Protein AF-A0A950VTJ7-F1 (afdb_monomer)

Nearest PDB structures (foldseek):
  3weu-assembly1_A  TM=7.575E-01  e=1.725E-38  Marinomonas mediterranea MMB-1
  3wev-assembly1_A  TM=7.393E-01  e=1.641E-38  Marinomonas mediterranea MMB-1
  2ymw-assembly1_A-2  TM=7.512E-01  e=1.647E-37  Marinomonas mediterranea MMB-1

Structure (mmCIF, N/CA/C/O backbone):
data_AF-A0A950VTJ7-F1
#
_entry.id   AF-A0A950VTJ7-F1
#
loop_
_atom_site.group_PDB
_atom_site.id
_atom_site.type_symbol
_atom_site.label_atom_id
_atom_site.label_alt_id
_atom_site.label_comp_id
_atom_site.label_asym_id
_atom_site.label_entity_id
_atom_site.label_seq_id
_atom_site.pdbx_PDB_ins_code
_atom_site.Cartn_x
_atom_site.Cartn_y
_atom_site.Cartn_z
_atom_site.occupancy
_atom_site.B_iso_or_equiv
_atom_site.auth_seq_id
_atom_site.auth_comp_id
_atom_site.auth_asym_id
_atom_site.auth_atom_id
_atom_site.pdbx_PDB_model_num
ATOM 1 N N . MET A 1 1 ? -4.829 -31.710 8.267 1.00 75.38 1 MET A N 1
ATOM 2 C CA . MET A 1 1 ? -5.240 -31.200 6.944 1.00 75.38 1 MET A CA 1
ATOM 3 C C . MET A 1 1 ? -4.172 -31.594 5.933 1.00 75.38 1 MET A C 1
ATOM 5 O O . MET A 1 1 ? -3.019 -31.671 6.341 1.00 75.38 1 MET A O 1
ATOM 9 N N . PRO A 1 2 ? -4.510 -31.863 4.657 1.00 85.81 2 PRO A N 1
ATOM 10 C CA . PRO A 1 2 ? -3.494 -32.058 3.622 1.00 85.81 2 PRO A CA 1
ATOM 11 C C . PRO A 1 2 ? -2.583 -30.823 3.539 1.00 85.81 2 PRO A C 1
ATOM 13 O O . PRO A 1 2 ? -3.096 -29.710 3.711 1.00 85.81 2 PRO A O 1
ATOM 16 N N . PRO A 1 3 ? -1.275 -30.983 3.277 1.00 93.06 3 PRO A N 1
ATOM 17 C CA . PRO A 1 3 ? -0.367 -29.851 3.198 1.00 93.06 3 PRO A CA 1
ATOM 18 C C . PRO A 1 3 ? -0.740 -28.926 2.038 1.00 93.06 3 PRO A C 1
ATOM 20 O O . PRO A 1 3 ? -1.068 -29.367 0.935 1.00 93.06 3 PRO A O 1
ATOM 23 N N . ILE A 1 4 ? -0.654 -27.623 2.289 1.00 94.50 4 ILE A N 1
ATOM 24 C CA . ILE A 1 4 ? -0.839 -26.573 1.289 1.00 94.50 4 ILE A CA 1
ATOM 25 C C . ILE A 1 4 ? 0.518 -25.926 1.035 1.00 94.50 4 ILE A C 1
ATOM 27 O O . ILE A 1 4 ? 1.157 -25.419 1.956 1.00 94.50 4 ILE A O 1
ATOM 31 N N . TYR A 1 5 ? 0.938 -25.898 -0.227 1.00 96.19 5 TYR A N 1
ATOM 32 C CA . TYR A 1 5 ? 2.163 -25.225 -0.648 1.00 96.19 5 TYR A CA 1
ATOM 33 C C . TYR A 1 5 ? 1.843 -23.839 -1.205 1.00 96.19 5 TYR A C 1
ATOM 35 O O . TYR A 1 5 ? 0.873 -23.675 -1.948 1.00 96.19 5 TYR A O 1
ATOM 43 N N . ARG A 1 6 ? 2.645 -22.829 -0.858 1.00 96.69 6 ARG A N 1
ATOM 44 C CA . ARG A 1 6 ? 2.484 -21.450 -1.351 1.00 96.69 6 ARG A CA 1
ATOM 45 C C . ARG A 1 6 ? 3.829 -20.809 -1.645 1.00 96.69 6 ARG A C 1
ATOM 47 O O . ARG A 1 6 ? 4.775 -20.994 -0.893 1.00 96.69 6 ARG A O 1
ATOM 54 N N . ILE A 1 7 ? 3.898 -20.014 -2.706 1.00 98.19 7 ILE A N 1
ATOM 55 C CA . ILE A 1 7 ? 5.068 -19.183 -3.010 1.00 98.19 7 ILE A CA 1
ATOM 56 C C . ILE A 1 7 ? 4.951 -17.875 -2.218 1.00 98.19 7 ILE A C 1
ATOM 58 O O . ILE A 1 7 ? 3.882 -17.255 -2.228 1.00 98.19 7 ILE A O 1
ATOM 62 N N . HIS A 1 8 ? 6.029 -17.467 -1.547 1.00 97.88 8 HIS A N 1
ATOM 63 C CA . HIS A 1 8 ? 6.147 -16.181 -0.860 1.00 97.88 8 HIS A CA 1
ATOM 64 C C . HIS A 1 8 ? 7.413 -15.415 -1.296 1.00 97.88 8 HIS A C 1
ATOM 66 O O . HIS A 1 8 ? 8.434 -16.059 -1.542 1.00 97.88 8 HIS A O 1
ATOM 72 N N . PRO A 1 9 ? 7.372 -14.069 -1.368 1.00 97.88 9 PRO A N 1
ATOM 73 C CA . PRO A 1 9 ? 6.178 -13.245 -1.186 1.00 97.88 9 PRO A CA 1
ATOM 74 C C . PRO A 1 9 ? 5.148 -13.511 -2.297 1.00 97.88 9 PRO A C 1
ATOM 76 O O . PRO A 1 9 ? 5.493 -14.027 -3.358 1.00 97.88 9 PRO A O 1
ATOM 79 N N . GLY A 1 10 ? 3.874 -13.213 -2.052 1.00 97.38 10 GLY A N 1
ATOM 80 C CA . GLY A 1 10 ? 2.792 -13.340 -3.036 1.00 97.38 10 GLY A CA 1
ATOM 81 C C . GLY A 1 10 ? 2.883 -12.338 -4.183 1.00 97.38 10 GLY A C 1
ATOM 82 O O . GLY A 1 10 ? 2.336 -12.584 -5.255 1.00 97.38 10 GLY A O 1
ATOM 83 N N . ILE A 1 11 ? 3.588 -11.230 -3.948 1.00 98.50 11 ILE A N 1
ATOM 84 C CA . ILE A 1 11 ? 4.020 -10.261 -4.951 1.00 98.50 11 ILE A CA 1
ATOM 85 C C . ILE A 1 11 ? 5.453 -9.856 -4.585 1.00 98.50 11 ILE A C 1
ATOM 87 O O . ILE A 1 11 ? 5.680 -9.254 -3.537 1.00 98.50 11 ILE A O 1
ATOM 91 N N . GLY A 1 12 ? 6.429 -10.222 -5.410 1.00 98.31 12 GLY A N 1
ATOM 92 C CA . GLY A 1 12 ? 7.826 -9.826 -5.240 1.00 98.31 12 GLY A CA 1
ATOM 93 C C . GLY A 1 12 ? 8.164 -8.551 -6.005 1.00 98.31 12 GLY A C 1
ATOM 94 O O . GLY A 1 12 ? 7.590 -8.272 -7.056 1.00 98.31 12 GLY A O 1
ATOM 95 N N . VAL A 1 13 ? 9.127 -7.790 -5.484 1.00 98.44 13 VAL A N 1
ATOM 96 C CA . VAL A 1 13 ? 9.522 -6.483 -6.029 1.00 98.44 13 VAL A CA 1
ATOM 97 C C . VAL A 1 13 ? 10.987 -6.518 -6.454 1.00 98.44 13 VAL A C 1
ATOM 99 O O . VAL A 1 13 ? 11.902 -6.449 -5.625 1.00 98.44 13 VAL A O 1
ATOM 102 N N . ALA A 1 14 ? 11.204 -6.635 -7.760 1.00 98.62 14 ALA A N 1
ATOM 103 C CA . ALA A 1 14 ? 12.501 -6.466 -8.394 1.00 98.62 14 ALA A CA 1
ATOM 104 C C . ALA A 1 14 ? 12.663 -5.002 -8.819 1.00 98.62 14 ALA A C 1
ATOM 106 O O . ALA A 1 14 ? 11.681 -4.325 -9.141 1.00 98.62 14 ALA A O 1
ATOM 107 N N . ARG A 1 15 ? 13.901 -4.501 -8.818 1.00 98.50 15 ARG A N 1
ATOM 108 C CA . ARG A 1 15 ? 14.184 -3.126 -9.245 1.00 98.50 15 ARG A CA 1
ATOM 109 C C . ARG A 1 15 ? 15.300 -3.048 -10.269 1.00 98.50 15 ARG A C 1
ATOM 111 O O . ARG A 1 15 ? 16.311 -3.744 -10.142 1.00 98.50 15 ARG A O 1
ATOM 118 N N . LEU A 1 16 ? 15.080 -2.200 -11.270 1.00 98.56 16 LEU A N 1
ATOM 119 C CA . LEU A 1 16 ? 15.989 -1.979 -12.392 1.00 98.56 16 LEU A CA 1
ATOM 120 C C . LEU A 1 16 ? 17.345 -1.439 -11.915 1.00 98.56 16 LEU A C 1
ATOM 122 O O . LEU A 1 16 ? 17.447 -0.799 -10.869 1.00 98.56 16 LEU A O 1
ATOM 126 N N . GLY A 1 17 ? 18.385 -1.676 -12.707 1.00 98.19 17 GLY A N 1
ATOM 127 C CA . GLY A 1 17 ? 19.750 -1.240 -12.420 1.00 98.19 17 GLY A CA 1
ATOM 128 C C . GLY A 1 17 ? 20.644 -1.418 -13.643 1.00 98.19 17 GLY A C 1
ATOM 129 O O . GLY A 1 17 ? 20.633 -2.474 -14.273 1.00 98.19 17 GLY A O 1
ATOM 130 N N . ASN A 1 18 ? 21.424 -0.396 -13.989 1.00 97.81 18 ASN A N 1
ATOM 131 C CA . ASN A 1 18 ? 22.254 -0.403 -15.195 1.00 97.81 18 ASN A CA 1
ATOM 132 C C . ASN A 1 18 ? 23.610 -1.113 -15.014 1.00 97.81 18 ASN A C 1
ATOM 134 O O . ASN A 1 18 ? 24.423 -1.117 -15.939 1.00 97.81 18 ASN A O 1
ATOM 138 N N . SER A 1 19 ? 23.877 -1.714 -13.850 1.00 97.19 19 SER A N 1
ATOM 139 C CA . SER A 1 19 ? 24.989 -2.652 -13.694 1.00 97.19 19 SER A CA 1
ATOM 140 C C . SER A 1 19 ? 24.682 -3.954 -14.455 1.00 97.19 19 SER A C 1
ATOM 142 O O . SER A 1 19 ? 23.583 -4.502 -14.302 1.00 97.19 19 SER A O 1
ATOM 144 N N . PRO A 1 20 ? 25.617 -4.467 -15.276 1.00 94.75 20 PRO A N 1
ATOM 145 C CA . PRO A 1 20 ? 25.378 -5.656 -16.091 1.00 94.75 20 PRO A CA 1
ATOM 146 C C . PRO A 1 20 ? 25.208 -6.906 -15.221 1.00 94.75 20 PRO A C 1
ATOM 148 O O . PRO A 1 20 ? 24.231 -7.639 -15.366 1.00 94.75 20 PRO A O 1
ATOM 151 N N . ASP A 1 21 ? 26.098 -7.094 -14.245 1.00 91.00 21 ASP A N 1
ATOM 152 C CA . ASP A 1 21 ? 26.233 -8.373 -13.539 1.00 91.00 21 ASP A CA 1
ATOM 153 C C . ASP A 1 21 ? 25.982 -8.278 -12.029 1.00 91.00 21 ASP A C 1
ATOM 155 O O . ASP A 1 21 ? 25.751 -9.300 -11.381 1.00 91.00 21 ASP A O 1
ATOM 159 N N . SER A 1 22 ? 26.022 -7.072 -11.451 1.00 95.81 22 SER A N 1
ATOM 160 C CA . SER A 1 22 ? 25.920 -6.884 -10.002 1.00 95.81 22 SER A CA 1
ATOM 161 C C . SER A 1 22 ? 24.486 -6.631 -9.545 1.00 95.81 22 SER A C 1
ATOM 163 O O . SER A 1 22 ? 23.751 -5.820 -10.118 1.00 95.81 22 SER A O 1
ATOM 165 N N . PHE A 1 23 ? 24.102 -7.307 -8.465 1.00 98.25 23 PHE A N 1
ATOM 166 C CA . PHE A 1 23 ? 22.780 -7.203 -7.862 1.00 98.25 23 PHE A CA 1
ATOM 167 C C . PHE A 1 23 ? 22.825 -7.477 -6.357 1.00 98.25 23 PHE A C 1
ATOM 169 O O . PHE A 1 23 ? 23.847 -7.918 -5.832 1.00 98.25 23 PHE A O 1
ATOM 176 N N . TYR A 1 24 ? 21.718 -7.196 -5.677 1.00 98.44 24 TYR A N 1
ATOM 177 C CA . TYR A 1 24 ? 21.461 -7.526 -4.274 1.00 98.44 24 TYR A CA 1
ATOM 178 C C . TYR A 1 24 ? 20.023 -8.045 -4.109 1.00 98.44 24 TYR A C 1
ATOM 180 O O . TYR A 1 24 ? 19.195 -7.894 -5.009 1.00 98.44 24 TYR A O 1
ATOM 188 N N . ILE A 1 25 ? 19.695 -8.651 -2.968 1.00 98.25 25 ILE A N 1
ATOM 189 C CA . ILE A 1 25 ? 18.350 -9.183 -2.689 1.00 98.25 25 ILE A CA 1
ATOM 190 C C . ILE A 1 25 ? 17.485 -8.085 -2.065 1.00 98.25 25 ILE A C 1
ATOM 192 O O . ILE A 1 25 ? 17.911 -7.420 -1.123 1.00 98.25 25 ILE A O 1
ATOM 196 N N . GLY A 1 26 ? 16.266 -7.902 -2.573 1.00 96.50 26 GLY A N 1
ATOM 197 C CA . GLY A 1 26 ? 15.326 -6.902 -2.068 1.00 96.50 26 GLY A CA 1
ATOM 198 C C . GLY A 1 26 ? 14.934 -7.094 -0.596 1.00 96.50 26 GLY A C 1
ATOM 199 O O . GLY A 1 26 ? 15.065 -8.196 -0.056 1.00 96.50 26 GLY A O 1
ATOM 200 N N . PRO A 1 27 ? 14.456 -6.023 0.059 1.00 94.31 27 PRO A N 1
ATOM 201 C CA . PRO A 1 27 ? 14.015 -6.082 1.445 1.00 94.31 27 PRO A CA 1
ATOM 202 C C . PRO A 1 27 ? 12.800 -6.998 1.603 1.00 94.31 27 PRO A C 1
ATOM 204 O O . PRO A 1 27 ? 11.951 -7.111 0.717 1.00 94.31 27 PRO A O 1
ATOM 207 N N . GLN A 1 28 ? 12.725 -7.642 2.760 1.00 89.38 28 GLN A N 1
ATOM 208 C CA . GLN A 1 28 ? 11.626 -8.523 3.158 1.00 89.38 28 GLN A CA 1
ATOM 209 C C . GLN A 1 28 ? 10.858 -7.959 4.360 1.00 89.38 28 GLN A C 1
ATOM 211 O O . GLN A 1 28 ? 9.943 -8.608 4.863 1.00 89.38 28 GLN A O 1
ATOM 216 N N . GLN A 1 29 ? 11.230 -6.759 4.817 1.00 91.56 29 GLN A N 1
ATOM 217 C CA . GLN A 1 29 ? 10.633 -6.050 5.943 1.00 91.56 29 GLN A CA 1
ATOM 218 C C . GLN A 1 29 ? 10.466 -4.552 5.646 1.00 91.56 29 GLN A C 1
ATOM 220 O O . GLN A 1 29 ? 11.024 -4.011 4.688 1.00 91.56 29 GLN A O 1
ATOM 225 N N . ARG A 1 30 ? 9.693 -3.884 6.505 1.00 91.88 30 ARG A N 1
ATOM 226 C CA . ARG A 1 30 ? 9.428 -2.441 6.467 1.00 91.88 30 ARG A CA 1
ATOM 227 C C . ARG A 1 30 ? 10.715 -1.635 6.648 1.00 91.88 30 ARG A C 1
ATOM 229 O O . ARG A 1 30 ? 11.396 -1.819 7.653 1.00 91.88 30 ARG A O 1
ATOM 236 N N . ALA A 1 31 ? 10.993 -0.712 5.722 1.00 90.81 31 ALA A N 1
ATOM 237 C CA . ALA A 1 31 ? 12.110 0.241 5.799 1.00 90.81 31 ALA A CA 1
ATOM 238 C C . ALA A 1 31 ? 13.489 -0.421 5.989 1.00 90.81 31 ALA A C 1
ATOM 240 O O . ALA A 1 31 ? 14.399 0.143 6.599 1.00 90.81 31 ALA A O 1
ATOM 241 N N . GLU A 1 32 ? 13.629 -1.648 5.496 1.00 91.69 32 GLU A N 1
ATOM 242 C CA . GLU A 1 32 ? 14.825 -2.462 5.633 1.00 91.69 32 GLU A CA 1
ATOM 243 C C . GLU A 1 32 ? 15.793 -2.182 4.476 1.00 91.69 32 GLU A C 1
ATOM 245 O O . GLU A 1 32 ? 15.385 -2.045 3.321 1.00 91.69 32 GLU A O 1
ATOM 250 N N . LEU A 1 33 ? 17.098 -2.152 4.758 1.00 94.44 33 LEU A N 1
ATOM 251 C CA . LEU A 1 33 ? 18.089 -2.159 3.685 1.00 94.44 33 LEU A CA 1
ATOM 252 C C . LEU A 1 33 ? 18.088 -3.509 2.948 1.00 94.44 33 LEU A C 1
ATOM 254 O O . LEU A 1 33 ? 17.952 -4.563 3.587 1.00 94.44 33 LEU A O 1
ATOM 258 N N . PRO A 1 34 ? 18.323 -3.512 1.624 1.00 96.25 34 PRO A N 1
ATOM 259 C CA . PRO A 1 34 ? 18.469 -4.751 0.876 1.00 96.25 34 PRO A CA 1
ATOM 260 C C . PRO A 1 34 ? 19.597 -5.637 1.434 1.00 96.25 34 PRO A C 1
ATOM 262 O O . PRO A 1 34 ? 20.518 -5.176 2.118 1.00 96.25 34 PRO A O 1
ATOM 265 N N . THR A 1 35 ? 19.515 -6.931 1.148 1.00 96.62 35 THR A N 1
ATOM 266 C CA . THR A 1 35 ? 20.480 -7.943 1.588 1.00 96.62 35 THR A CA 1
ATOM 267 C C . THR A 1 35 ? 21.601 -8.103 0.567 1.00 96.62 35 THR A C 1
ATOM 269 O O . THR A 1 35 ? 21.346 -8.292 -0.623 1.00 96.62 35 THR A O 1
ATOM 272 N N . GLU A 1 36 ? 22.842 -8.078 1.042 1.00 97.50 36 GLU A N 1
ATOM 273 C CA . GLU A 1 36 ? 24.028 -8.333 0.229 1.00 97.50 36 GLU A CA 1
ATOM 274 C C . GLU A 1 36 ? 24.114 -9.828 -0.136 1.00 97.50 36 GLU A C 1
ATOM 276 O O . GLU A 1 36 ? 23.811 -10.700 0.687 1.00 97.50 36 GLU A O 1
ATOM 281 N N . CYS A 1 37 ? 24.505 -10.143 -1.373 1.00 97.31 37 CYS A N 1
ATOM 282 C CA . CYS A 1 37 ? 24.555 -11.520 -1.863 1.00 97.31 37 CYS A CA 1
ATOM 283 C C . CYS A 1 37 ? 25.725 -11.770 -2.820 1.00 97.31 37 CYS A C 1
ATOM 285 O O . CYS A 1 37 ? 26.272 -10.846 -3.419 1.00 97.31 37 CYS A O 1
ATOM 287 N N . ASP A 1 38 ? 26.098 -13.039 -2.979 1.00 96.12 38 ASP A N 1
ATOM 288 C CA . ASP A 1 38 ? 27.062 -13.452 -4.000 1.00 96.12 38 ASP A CA 1
ATOM 289 C C . ASP A 1 38 ? 26.442 -13.487 -5.417 1.00 96.12 38 ASP A C 1
ATOM 291 O O . ASP A 1 38 ? 25.250 -13.245 -5.617 1.00 96.12 38 ASP A O 1
ATOM 295 N N . ALA A 1 39 ? 27.251 -13.829 -6.426 1.00 94.62 39 ALA A N 1
ATOM 296 C CA . ALA A 1 39 ? 26.823 -13.894 -7.829 1.00 94.62 39 ALA A CA 1
ATOM 297 C C . ALA A 1 39 ? 25.746 -14.964 -8.126 1.00 94.62 39 ALA A C 1
ATOM 299 O O . ALA A 1 39 ? 25.129 -14.945 -9.199 1.00 94.62 39 ALA A O 1
ATOM 300 N N . LEU A 1 40 ? 25.530 -15.905 -7.201 1.00 93.25 40 LEU A N 1
ATOM 301 C CA . LEU A 1 40 ? 24.486 -16.930 -7.266 1.00 93.25 40 LEU A CA 1
ATOM 302 C C . LEU A 1 40 ? 23.250 -16.554 -6.433 1.00 93.25 40 LEU A C 1
ATOM 304 O O . LEU A 1 40 ? 22.297 -17.328 -6.391 1.00 93.25 40 LEU A O 1
ATOM 308 N N . GLY A 1 41 ? 23.242 -15.381 -5.794 1.00 95.50 41 GLY A N 1
ATOM 309 C CA . GLY A 1 41 ? 22.130 -14.919 -4.973 1.00 95.50 41 GLY A CA 1
ATOM 310 C C . GLY A 1 41 ? 22.096 -15.530 -3.573 1.00 95.50 41 GLY A C 1
ATOM 311 O O . GLY A 1 41 ? 21.047 -15.499 -2.932 1.00 95.50 41 GLY A O 1
ATOM 312 N N . ASN A 1 42 ? 23.209 -16.079 -3.074 1.00 96.56 42 ASN A N 1
ATOM 313 C CA . ASN A 1 42 ? 23.287 -16.526 -1.684 1.00 96.56 42 ASN A CA 1
ATOM 314 C C . ASN A 1 42 ? 23.555 -15.319 -0.770 1.00 96.56 42 ASN A C 1
ATOM 316 O O . ASN A 1 42 ? 24.494 -14.566 -1.048 1.00 96.56 42 ASN A O 1
ATOM 320 N N . PRO A 1 43 ? 22.785 -15.124 0.318 1.00 95.56 43 PRO A N 1
ATOM 321 C CA . PRO A 1 43 ? 23.052 -14.062 1.282 1.00 95.56 43 PRO A CA 1
ATOM 322 C C . PRO A 1 43 ? 24.465 -14.157 1.862 1.00 95.56 43 PRO A C 1
ATOM 324 O O . PRO A 1 43 ? 24.923 -15.242 2.226 1.00 95.56 43 PRO A O 1
ATOM 327 N N . ILE A 1 44 ? 25.142 -13.016 1.986 1.00 95.94 44 ILE A N 1
ATOM 328 C CA . ILE A 1 44 ? 26.434 -12.940 2.672 1.00 95.94 44 ILE A CA 1
ATOM 329 C C . ILE A 1 44 ? 26.176 -12.766 4.168 1.00 95.94 44 ILE A C 1
ATOM 331 O O . ILE A 1 44 ? 25.415 -11.892 4.577 1.00 95.94 44 ILE A O 1
ATOM 335 N N . TYR A 1 45 ? 26.824 -13.583 4.995 1.00 93.62 45 TYR A N 1
ATOM 336 C CA . TYR A 1 45 ? 26.720 -13.514 6.453 1.00 93.62 45 TYR A CA 1
ATOM 337 C C . TYR A 1 45 ? 27.948 -12.836 7.067 1.00 93.62 45 TYR A C 1
ATOM 339 O O . TYR A 1 45 ? 29.022 -12.774 6.462 1.00 93.62 45 TYR A O 1
ATOM 347 N N . SER A 1 46 ? 27.800 -12.301 8.276 1.00 90.12 46 SER A N 1
ATOM 348 C CA . SER A 1 46 ? 28.915 -11.865 9.119 1.00 90.12 46 SER A CA 1
ATOM 349 C C . SER A 1 46 ? 29.917 -13.011 9.350 1.00 90.12 46 SER A C 1
ATOM 351 O O . SER A 1 46 ? 29.554 -14.177 9.195 1.00 90.12 46 SER A O 1
ATOM 353 N N . PRO A 1 47 ? 31.179 -12.724 9.732 1.00 89.81 47 PRO A N 1
ATOM 354 C CA . PRO A 1 47 ? 32.196 -13.764 9.934 1.00 89.81 47 PRO A CA 1
ATOM 355 C C . PRO A 1 47 ? 31.818 -14.865 10.942 1.00 89.81 47 PRO A C 1
ATOM 357 O O . PRO A 1 47 ? 32.366 -15.961 10.877 1.00 89.81 47 PRO A O 1
ATOM 360 N N . ASP A 1 48 ? 30.891 -14.586 11.863 1.00 89.06 48 ASP A N 1
ATOM 361 C CA . ASP A 1 48 ? 30.334 -15.551 12.823 1.00 89.06 48 ASP A CA 1
ATOM 362 C C . ASP A 1 48 ? 29.193 -16.421 12.251 1.00 89.06 48 ASP A C 1
ATOM 364 O O . ASP A 1 48 ? 28.726 -17.338 12.921 1.00 89.06 48 ASP A O 1
ATOM 368 N N . GLY A 1 49 ? 28.743 -16.147 11.023 1.00 86.19 49 GLY A N 1
ATOM 369 C CA . GLY A 1 49 ? 27.654 -16.847 10.342 1.00 86.19 49 GLY A CA 1
ATOM 370 C C . GLY A 1 49 ? 26.248 -16.512 10.850 1.00 86.19 49 GLY A C 1
ATOM 371 O O . GLY A 1 49 ? 25.294 -17.152 10.416 1.00 86.19 49 GLY A O 1
ATOM 372 N N . MET A 1 50 ? 26.092 -15.542 11.759 1.00 84.69 50 MET A N 1
ATOM 373 C CA . MET A 1 50 ? 24.828 -15.324 12.479 1.00 84.69 50 MET A CA 1
ATOM 374 C C . MET A 1 50 ? 23.952 -14.225 11.873 1.00 84.69 50 MET A C 1
ATOM 376 O O . MET A 1 50 ? 22.727 -14.319 11.933 1.00 84.69 50 MET A O 1
ATOM 380 N N . THR A 1 51 ? 24.554 -13.187 11.289 1.00 86.56 51 THR A N 1
ATOM 381 C CA . THR A 1 51 ? 23.829 -12.000 10.816 1.00 86.56 51 THR A CA 1
ATOM 382 C C . THR A 1 51 ? 23.975 -11.849 9.311 1.00 86.56 51 THR A C 1
ATOM 384 O O . THR A 1 51 ? 25.083 -11.867 8.782 1.00 86.56 51 THR A O 1
ATOM 387 N N . VAL A 1 52 ? 22.859 -11.669 8.609 1.00 90.62 52 VAL A N 1
ATOM 388 C CA . VAL A 1 52 ? 22.870 -11.345 7.178 1.00 90.62 52 VAL A CA 1
ATOM 389 C C . VAL A 1 52 ? 23.415 -9.929 6.981 1.00 90.62 52 VAL A C 1
ATOM 391 O O . VAL A 1 52 ? 22.961 -8.985 7.631 1.00 90.62 52 VAL A O 1
ATOM 394 N N . GLN A 1 53 ? 24.380 -9.770 6.078 1.00 94.56 53 GLN A N 1
ATOM 395 C CA . GLN A 1 53 ? 24.948 -8.471 5.738 1.00 94.56 53 GLN A CA 1
ATOM 396 C C . GLN A 1 53 ? 23.977 -7.671 4.865 1.00 94.56 53 GLN A C 1
ATOM 398 O O . GLN A 1 53 ? 23.396 -8.179 3.903 1.00 94.56 53 GLN A O 1
ATOM 403 N N . ARG A 1 54 ? 23.809 -6.394 5.207 1.00 94.38 54 ARG A N 1
ATOM 404 C CA . ARG A 1 54 ? 23.038 -5.435 4.410 1.00 94.38 54 ARG A CA 1
ATOM 405 C C . ARG A 1 54 ? 23.921 -4.783 3.362 1.00 94.38 54 ARG A C 1
ATOM 407 O O . ARG A 1 54 ? 25.136 -4.706 3.538 1.00 94.38 54 ARG A O 1
ATOM 414 N N . VAL A 1 55 ? 23.292 -4.308 2.292 1.00 95.44 55 VAL A N 1
ATOM 415 C CA . VAL A 1 55 ? 23.982 -3.611 1.206 1.00 95.44 55 VAL A CA 1
ATOM 416 C C . VAL A 1 55 ? 24.754 -2.413 1.749 1.00 95.44 55 VAL A C 1
ATOM 418 O O . VAL A 1 55 ? 24.186 -1.529 2.386 1.00 95.44 55 VAL A O 1
ATOM 421 N N . ALA A 1 56 ? 26.056 -2.390 1.466 1.00 91.94 56 ALA A N 1
ATOM 422 C CA . ALA A 1 56 ? 26.939 -1.274 1.805 1.00 91.94 56 ALA A CA 1
ATOM 423 C C . ALA A 1 56 ? 27.086 -0.259 0.658 1.00 91.94 56 ALA A C 1
ATOM 425 O O . ALA A 1 56 ? 27.489 0.877 0.893 1.00 91.94 56 ALA A O 1
ATOM 426 N N . SER A 1 57 ? 26.793 -0.677 -0.577 1.00 95.62 57 SER A N 1
ATOM 427 C CA . SER A 1 57 ? 26.875 0.157 -1.776 1.00 95.62 57 SER A CA 1
ATOM 428 C C . SER A 1 57 ? 25.822 -0.278 -2.792 1.00 95.62 57 SER A C 1
ATOM 430 O O . SER A 1 57 ? 25.756 -1.450 -3.179 1.00 95.62 57 SER A O 1
ATOM 432 N N . PHE A 1 58 ? 24.989 0.669 -3.215 1.00 98.06 58 PHE A N 1
ATOM 433 C CA . PHE A 1 58 ? 23.942 0.455 -4.218 1.00 98.06 58 PHE A CA 1
ATOM 434 C C . PHE A 1 58 ? 24.470 0.509 -5.649 1.00 98.06 58 PHE A C 1
ATOM 436 O O . PHE A 1 58 ? 23.758 0.133 -6.584 1.00 98.06 58 PHE A O 1
ATOM 443 N N . LYS A 1 59 ? 25.701 0.988 -5.839 1.00 97.88 59 LYS A N 1
ATOM 444 C CA . LYS A 1 59 ? 26.341 1.116 -7.144 1.00 97.88 59 LYS A CA 1
ATOM 445 C C . LYS A 1 59 ? 27.564 0.214 -7.265 1.00 97.88 59 LYS A C 1
ATOM 447 O O . LYS A 1 59 ? 28.163 -0.187 -6.275 1.00 97.88 59 LYS A O 1
ATOM 452 N N . ASP A 1 60 ? 27.906 -0.158 -8.490 1.00 96.19 60 ASP A N 1
ATOM 453 C CA . ASP A 1 60 ? 29.162 -0.849 -8.771 1.00 96.19 60 ASP A CA 1
ATOM 454 C C . ASP A 1 60 ? 30.350 0.126 -8.824 1.00 96.19 60 ASP A C 1
ATOM 456 O O . ASP A 1 60 ? 30.208 1.336 -8.621 1.00 96.19 60 ASP A O 1
ATOM 460 N N . ALA A 1 61 ? 31.546 -0.408 -9.079 1.00 94.88 61 ALA A N 1
ATOM 461 C CA . ALA A 1 61 ? 32.785 0.366 -9.102 1.00 94.88 61 ALA A CA 1
ATOM 462 C C . ALA A 1 61 ? 32.797 1.463 -10.185 1.00 94.88 61 ALA A C 1
ATOM 464 O O . ALA A 1 61 ? 33.500 2.464 -10.041 1.00 94.88 61 ALA A O 1
ATOM 465 N N . GLU A 1 62 ? 31.998 1.308 -11.244 1.00 95.12 62 GLU A N 1
ATOM 466 C CA . GLU A 1 62 ? 31.818 2.285 -12.319 1.00 95.12 62 GLU A CA 1
ATOM 467 C C . GLU A 1 62 ? 30.719 3.316 -12.003 1.00 95.12 62 GLU A C 1
ATOM 469 O O . GLU A 1 62 ? 30.461 4.227 -12.793 1.00 95.12 62 GLU A O 1
ATOM 474 N N . GLY A 1 63 ? 30.069 3.200 -10.842 1.00 95.88 63 GLY A N 1
ATOM 475 C CA . GLY A 1 63 ? 28.990 4.081 -10.414 1.00 95.88 63 GLY A CA 1
ATOM 476 C C . GLY A 1 63 ? 27.653 3.790 -11.095 1.00 95.88 63 GLY A C 1
ATOM 477 O O . GLY A 1 63 ? 26.807 4.688 -11.129 1.00 95.88 63 GLY A O 1
ATOM 478 N N . ARG A 1 64 ? 27.455 2.583 -11.643 1.00 97.19 64 ARG A N 1
ATOM 479 C CA . ARG A 1 64 ? 26.170 2.103 -12.183 1.00 97.19 64 ARG A CA 1
ATOM 480 C C . ARG A 1 64 ? 25.344 1.481 -11.065 1.00 97.19 64 ARG A C 1
ATOM 482 O O . ARG A 1 64 ? 25.890 0.833 -10.182 1.00 97.19 64 ARG A O 1
ATOM 489 N N . ILE A 1 65 ? 24.030 1.651 -11.095 1.00 98.50 65 ILE A N 1
ATOM 490 C CA . ILE A 1 65 ? 23.115 1.097 -10.094 1.00 98.50 65 ILE A CA 1
ATOM 491 C C . ILE A 1 65 ? 23.046 -0.427 -10.234 1.00 98.50 65 ILE A C 1
ATOM 493 O O . ILE A 1 65 ? 22.757 -0.953 -11.310 1.00 98.50 65 ILE A O 1
ATOM 497 N N . ARG A 1 66 ? 23.294 -1.131 -9.129 1.00 98.50 66 ARG A N 1
ATOM 498 C CA . ARG A 1 66 ? 23.120 -2.582 -9.008 1.00 98.50 66 ARG A CA 1
ATOM 499 C C . ARG A 1 66 ? 21.630 -2.919 -9.035 1.00 98.50 66 ARG A C 1
ATOM 501 O O . ARG A 1 66 ? 20.814 -2.176 -8.495 1.00 98.50 66 ARG A O 1
ATOM 508 N N . ARG A 1 67 ? 21.264 -4.042 -9.650 1.00 98.31 67 ARG A N 1
ATOM 509 C CA . ARG A 1 67 ? 19.859 -4.485 -9.713 1.00 98.31 67 ARG A CA 1
ATOM 510 C C . ARG A 1 67 ? 19.379 -4.990 -8.348 1.00 98.31 67 ARG A C 1
ATOM 512 O O . ARG A 1 67 ? 20.154 -5.576 -7.595 1.00 98.31 67 ARG A O 1
ATOM 519 N N . GLN A 1 68 ? 18.093 -4.823 -8.046 1.00 98.62 68 GLN A N 1
ATOM 520 C CA . GLN A 1 68 ? 17.459 -5.474 -6.895 1.00 98.62 68 GLN A CA 1
ATOM 521 C C . GLN A 1 68 ? 16.708 -6.721 -7.362 1.00 98.62 68 GLN A C 1
ATOM 523 O O . GLN A 1 68 ? 15.782 -6.617 -8.167 1.00 98.62 68 GLN A O 1
ATOM 528 N N . ALA A 1 69 ? 17.056 -7.881 -6.815 1.00 98.62 69 ALA A N 1
ATOM 529 C CA . ALA A 1 69 ? 16.359 -9.130 -7.075 1.00 98.62 69 ALA A CA 1
ATOM 530 C C . ALA A 1 69 ? 15.156 -9.319 -6.137 1.00 98.62 69 ALA A C 1
ATOM 532 O O . ALA A 1 69 ? 15.283 -9.190 -4.917 1.00 98.62 69 ALA A O 1
ATOM 533 N N . ALA A 1 70 ? 14.006 -9.706 -6.690 1.00 98.56 70 ALA A N 1
ATOM 534 C CA . ALA A 1 70 ? 12.904 -10.266 -5.914 1.00 98.56 70 ALA A CA 1
ATOM 535 C C . ALA A 1 70 ? 13.218 -11.729 -5.579 1.00 98.56 70 ALA A C 1
ATOM 537 O O . ALA A 1 70 ? 13.401 -12.537 -6.490 1.00 98.56 70 ALA A O 1
ATOM 538 N N . ARG A 1 71 ? 13.275 -12.078 -4.288 1.00 98.25 71 ARG A N 1
ATOM 539 C CA . ARG A 1 71 ? 13.512 -13.455 -3.835 1.00 98.25 71 ARG A CA 1
ATOM 540 C C . ARG A 1 71 ? 12.202 -14.147 -3.475 1.00 98.25 71 ARG A C 1
ATOM 542 O O . ARG A 1 71 ? 11.451 -13.617 -2.661 1.00 98.25 71 ARG A O 1
ATOM 549 N N . PHE A 1 72 ? 11.995 -15.346 -4.012 1.00 98.50 72 PHE A N 1
ATOM 550 C CA . PHE A 1 72 ? 10.836 -16.193 -3.754 1.00 98.50 72 PHE A CA 1
ATOM 551 C C . PHE A 1 72 ? 11.237 -17.543 -3.168 1.00 98.50 72 PHE A C 1
ATOM 553 O O . PHE A 1 72 ? 12.233 -18.148 -3.564 1.00 98.50 72 PHE A O 1
ATOM 560 N N . GLU A 1 73 ? 10.410 -18.052 -2.266 1.00 97.06 73 GLU A N 1
ATOM 561 C CA . GLU A 1 73 ? 10.551 -19.380 -1.678 1.00 97.06 73 GLU A CA 1
ATOM 562 C C . GLU A 1 73 ? 9.185 -20.052 -1.508 1.00 97.06 73 GLU A C 1
ATOM 564 O O . GLU A 1 73 ? 8.147 -19.387 -1.454 1.00 97.06 73 GLU A O 1
ATOM 569 N N . VAL A 1 74 ? 9.174 -21.384 -1.445 1.00 97.69 74 VAL A N 1
ATOM 570 C CA . VAL A 1 74 ? 7.950 -22.154 -1.201 1.00 97.69 74 VAL A CA 1
ATOM 571 C C . VAL A 1 74 ? 7.802 -22.400 0.294 1.00 97.69 74 VAL A C 1
ATOM 573 O O . VAL A 1 74 ? 8.747 -22.817 0.956 1.00 97.69 74 VAL A O 1
ATOM 576 N N . TRP A 1 75 ? 6.605 -22.169 0.816 1.00 96.69 75 TRP A N 1
ATOM 577 C CA . TRP A 1 75 ? 6.203 -22.467 2.183 1.00 96.69 75 TRP A CA 1
ATOM 578 C C . TRP A 1 75 ? 5.201 -23.618 2.198 1.00 96.69 75 TRP A C 1
ATOM 580 O O . TRP A 1 75 ? 4.393 -23.749 1.276 1.00 96.69 75 TRP A O 1
ATOM 590 N N . VAL A 1 76 ? 5.240 -24.425 3.256 1.00 95.81 76 VAL A N 1
ATOM 591 C CA . VAL A 1 76 ? 4.265 -25.482 3.543 1.00 95.81 76 VAL A CA 1
ATOM 592 C C . VAL A 1 76 ? 3.426 -25.102 4.757 1.00 95.81 76 VAL A C 1
ATOM 594 O O . VAL A 1 76 ? 3.960 -24.601 5.747 1.00 95.81 76 VAL A O 1
ATOM 597 N N . TYR A 1 77 ? 2.120 -25.329 4.649 1.00 95.00 77 TYR A N 1
ATOM 598 C CA . TYR A 1 77 ? 1.122 -25.156 5.698 1.00 95.00 77 TYR A CA 1
ATOM 599 C C . TYR A 1 77 ? 0.445 -26.502 5.948 1.00 95.00 77 TYR A C 1
ATOM 601 O O . TYR A 1 77 ? -0.158 -27.063 5.035 1.00 95.00 77 TYR A O 1
ATOM 609 N N . ASP A 1 78 ? 0.539 -27.008 7.169 1.00 93.75 78 ASP A N 1
ATOM 610 C CA . ASP A 1 78 ? -0.004 -28.299 7.594 1.00 93.75 78 ASP A CA 1
ATOM 611 C C . ASP A 1 78 ? -0.370 -28.252 9.090 1.00 93.75 78 ASP A C 1
ATOM 613 O O . ASP A 1 78 ? -0.336 -27.187 9.712 1.00 93.75 78 ASP A O 1
ATOM 617 N N . ASP A 1 79 ? -0.760 -29.389 9.673 1.00 93.25 79 ASP A N 1
ATOM 618 C CA . ASP A 1 79 ? -1.150 -29.450 11.089 1.00 93.25 79 ASP A CA 1
ATOM 619 C C . ASP A 1 79 ? 0.036 -29.197 12.044 1.00 93.25 79 ASP A C 1
ATOM 621 O O . ASP A 1 79 ? -0.177 -28.747 13.171 1.00 93.25 79 ASP A O 1
ATOM 625 N N . GLU A 1 80 ? 1.278 -29.454 11.613 1.00 90.94 80 GLU A N 1
ATOM 626 C CA . GLU A 1 80 ? 2.491 -29.205 12.409 1.00 90.94 80 GLU A CA 1
ATOM 627 C C . GLU A 1 80 ? 2.940 -27.740 12.317 1.00 90.94 80 GLU A C 1
ATOM 629 O O . GLU A 1 80 ? 3.509 -27.186 13.259 1.00 90.94 80 GLU A O 1
ATOM 634 N N . SER A 1 81 ? 2.673 -27.105 11.177 1.00 91.56 81 SER A N 1
ATOM 635 C CA . SER A 1 81 ? 3.059 -25.738 10.834 1.00 91.56 81 SER A CA 1
ATOM 636 C C . SER A 1 81 ? 1.840 -24.933 10.360 1.00 91.56 81 SER A C 1
ATOM 638 O O . SER A 1 81 ? 1.809 -24.485 9.209 1.00 91.56 81 SER A O 1
ATOM 640 N N . PRO A 1 82 ? 0.836 -24.676 11.223 1.00 90.00 82 PRO A N 1
ATOM 641 C CA . PRO A 1 82 ? -0.384 -23.970 10.820 1.00 90.00 82 PRO A CA 1
ATOM 642 C C . PRO A 1 82 ? -0.122 -22.515 10.396 1.00 90.00 82 PRO A C 1
ATOM 644 O O . PRO A 1 82 ? -0.828 -21.976 9.547 1.00 90.00 82 PRO A O 1
ATOM 647 N N . GLY A 1 83 ? 0.922 -21.879 10.945 1.00 88.69 83 GLY A N 1
ATOM 648 C CA . GLY A 1 83 ? 1.407 -20.553 10.524 1.00 88.69 83 GLY A CA 1
ATOM 649 C C . GLY A 1 83 ? 2.284 -20.567 9.264 1.00 88.69 83 GLY A C 1
ATOM 650 O O . GLY A 1 83 ? 2.677 -19.508 8.768 1.00 88.69 83 GLY A O 1
ATOM 651 N N . GLY A 1 84 ? 2.563 -21.759 8.737 1.00 93.69 84 GLY A N 1
ATOM 652 C CA . GLY A 1 84 ? 3.470 -22.011 7.632 1.00 93.69 84 GLY A CA 1
ATOM 653 C C . GLY A 1 84 ? 4.940 -22.010 8.043 1.00 93.69 84 GLY A C 1
ATOM 654 O O . GLY A 1 84 ? 5.342 -21.352 9.003 1.00 93.69 84 GLY A O 1
ATOM 655 N N . ARG A 1 85 ? 5.764 -22.715 7.270 1.00 95.38 85 ARG A N 1
ATOM 656 C CA . ARG A 1 85 ? 7.232 -22.621 7.325 1.00 95.38 85 ARG A CA 1
ATOM 657 C C . ARG A 1 85 ? 7.842 -22.723 5.923 1.00 95.38 85 ARG A C 1
ATOM 659 O O . ARG A 1 85 ? 7.227 -23.360 5.064 1.00 95.38 85 ARG A O 1
ATOM 666 N N . PRO A 1 86 ? 9.055 -22.193 5.684 1.00 95.50 86 PRO A N 1
ATOM 667 C CA . PRO A 1 86 ? 9.780 -22.448 4.445 1.00 95.50 86 PRO A CA 1
ATOM 668 C C . PRO A 1 86 ? 10.015 -23.950 4.238 1.00 95.50 86 PRO A C 1
ATOM 670 O O . PRO A 1 86 ? 10.393 -24.673 5.170 1.00 95.50 86 PRO A O 1
ATOM 673 N N . LEU A 1 87 ? 9.793 -24.407 3.011 1.00 95.06 87 LEU A N 1
ATOM 674 C CA . LEU A 1 87 ? 10.054 -25.768 2.567 1.00 95.06 87 LEU A CA 1
ATOM 675 C C . LEU A 1 87 ? 11.549 -25.933 2.259 1.00 95.06 87 LEU A C 1
ATOM 677 O O . LEU A 1 87 ? 12.165 -25.050 1.659 1.00 95.06 87 LEU A O 1
ATOM 681 N N . LYS A 1 88 ? 12.142 -27.060 2.659 1.00 94.69 88 LYS A N 1
ATOM 682 C CA . LYS A 1 88 ? 13.573 -27.348 2.472 1.00 94.69 88 LYS A CA 1
ATOM 683 C C . LYS A 1 88 ? 13.779 -28.623 1.663 1.00 94.69 88 LYS A C 1
ATOM 685 O O . LYS A 1 88 ? 12.971 -29.549 1.722 1.00 94.69 88 LYS A O 1
ATOM 690 N N . ARG A 1 89 ? 14.889 -28.706 0.919 1.00 93.69 89 ARG A N 1
ATOM 691 C CA . ARG A 1 89 ? 15.280 -29.961 0.251 1.00 93.69 89 ARG A CA 1
ATOM 692 C C . ARG A 1 89 ? 15.409 -31.082 1.287 1.00 93.69 89 ARG A C 1
ATOM 694 O O . ARG A 1 89 ? 15.961 -30.872 2.364 1.00 93.69 89 ARG A O 1
ATOM 701 N N . GLY A 1 90 ? 14.907 -32.263 0.945 1.00 94.69 90 GLY A N 1
ATOM 702 C CA . GLY A 1 90 ? 14.807 -33.416 1.838 1.00 94.69 90 GLY A CA 1
ATOM 703 C C . GLY A 1 90 ? 13.507 -33.486 2.644 1.00 94.69 90 GLY A C 1
ATOM 704 O O . GLY A 1 90 ? 13.199 -34.563 3.158 1.00 94.69 90 GLY A O 1
ATOM 705 N N . ASP A 1 91 ? 12.721 -32.405 2.718 1.00 95.75 91 ASP A N 1
ATOM 706 C CA . ASP A 1 91 ? 11.418 -32.432 3.386 1.00 95.75 91 ASP A CA 1
ATOM 707 C C . ASP A 1 91 ? 10.486 -33.455 2.728 1.00 95.75 91 ASP A C 1
ATOM 709 O O . ASP A 1 91 ? 10.485 -33.650 1.508 1.00 95.75 91 ASP A O 1
ATOM 713 N N . ARG A 1 92 ? 9.656 -34.101 3.550 1.00 95.19 92 ARG A N 1
ATOM 714 C CA . ARG A 1 92 ? 8.579 -34.964 3.066 1.00 95.19 92 ARG A CA 1
ATOM 715 C C . ARG A 1 92 ? 7.460 -34.096 2.500 1.00 95.19 92 ARG A C 1
ATOM 717 O O . ARG A 1 92 ? 6.993 -33.181 3.173 1.00 95.19 92 ARG A O 1
ATOM 724 N N . ILE A 1 93 ? 7.044 -34.389 1.272 1.00 95.62 93 ILE A N 1
ATOM 725 C CA . ILE A 1 93 ? 5.940 -33.704 0.598 1.00 95.62 93 ILE A CA 1
ATOM 726 C C . ILE A 1 93 ? 4.930 -34.713 0.062 1.00 95.62 93 ILE A C 1
ATOM 728 O O . ILE A 1 93 ? 5.291 -35.839 -0.297 1.00 95.62 93 ILE A O 1
ATOM 732 N N . GLU A 1 94 ? 3.670 -34.299 -0.018 1.00 93.94 94 GLU A N 1
ATOM 733 C CA . GLU A 1 94 ? 2.581 -35.106 -0.560 1.00 93.94 94 GLU A CA 1
ATOM 734 C C . GLU A 1 94 ? 1.566 -34.245 -1.318 1.00 93.94 94 GLU A C 1
ATOM 736 O O . GLU A 1 94 ? 1.374 -33.068 -1.027 1.00 93.94 94 GLU A O 1
ATOM 741 N N . GLY A 1 95 ? 0.936 -34.825 -2.338 1.00 90.44 95 GLY A N 1
ATOM 742 C CA . GLY A 1 95 ? -0.009 -34.120 -3.200 1.00 90.44 95 GLY A CA 1
ATOM 743 C C . GLY A 1 95 ? -0.307 -34.886 -4.486 1.00 90.44 95 GLY A C 1
ATOM 744 O O . GLY A 1 95 ? 0.524 -35.641 -4.996 1.00 90.44 95 GLY A O 1
ATOM 745 N N . GLY A 1 96 ? -1.527 -34.733 -5.011 1.00 82.31 96 GLY A N 1
ATOM 746 C CA . GLY A 1 96 ? -1.945 -35.392 -6.257 1.00 82.31 96 GLY A CA 1
ATOM 747 C C . GLY A 1 96 ? -1.831 -36.923 -6.223 1.00 82.31 96 GLY A C 1
ATOM 748 O O . GLY A 1 96 ? -1.507 -37.533 -7.240 1.00 82.31 96 GLY A O 1
ATOM 749 N N . GLY A 1 97 ? -2.021 -37.535 -5.046 1.00 86.12 97 GLY A N 1
ATOM 750 C CA . GLY A 1 97 ? -1.888 -38.981 -4.830 1.00 86.12 97 GLY A CA 1
ATOM 751 C C . GLY A 1 97 ? -0.447 -39.502 -4.759 1.00 86.12 97 GLY A C 1
ATOM 752 O O . GLY A 1 97 ? -0.246 -40.713 -4.757 1.00 86.12 97 GLY A O 1
ATOM 753 N N . ASN A 1 98 ? 0.554 -38.620 -4.712 1.00 87.31 98 ASN A N 1
ATOM 754 C CA . ASN A 1 98 ? 1.959 -38.991 -4.574 1.00 87.31 98 ASN A CA 1
ATOM 755 C C . ASN A 1 98 ? 2.522 -38.492 -3.235 1.00 87.31 98 ASN A C 1
ATOM 757 O O . ASN A 1 98 ? 2.086 -37.460 -2.732 1.00 87.31 98 ASN A O 1
ATOM 761 N N . ALA A 1 99 ? 3.526 -39.191 -2.706 1.00 93.31 99 ALA A N 1
ATOM 762 C CA . ALA A 1 99 ? 4.301 -38.780 -1.536 1.00 93.31 99 ALA A CA 1
ATOM 763 C C . ALA A 1 99 ? 5.779 -39.161 -1.714 1.00 93.31 99 ALA A C 1
ATOM 765 O O . ALA A 1 99 ? 6.086 -40.179 -2.351 1.00 93.31 99 ALA A O 1
ATOM 766 N N . GLY A 1 100 ? 6.690 -38.353 -1.173 1.00 95.56 100 GLY A N 1
ATOM 767 C CA . GLY A 1 100 ? 8.131 -38.545 -1.338 1.00 95.56 100 GLY A CA 1
ATOM 768 C C . GLY A 1 100 ? 8.970 -37.473 -0.646 1.00 95.56 100 GLY A C 1
ATOM 769 O O . GLY A 1 100 ? 8.446 -36.631 0.079 1.00 95.56 100 GLY A O 1
ATOM 770 N N . ALA A 1 101 ? 10.283 -37.516 -0.859 1.00 97.06 101 ALA A N 1
ATOM 771 C CA . ALA A 1 101 ? 11.215 -36.496 -0.377 1.00 97.06 101 ALA A CA 1
ATOM 772 C C . ALA A 1 101 ? 11.474 -35.445 -1.468 1.00 97.06 101 ALA A C 1
ATOM 774 O O . ALA A 1 101 ? 11.785 -35.813 -2.604 1.00 97.06 101 ALA A O 1
ATOM 775 N N . LEU A 1 102 ? 11.368 -34.154 -1.138 1.00 96.44 102 LEU A N 1
ATOM 776 C CA . LEU A 1 102 ? 11.694 -33.049 -2.044 1.00 96.44 102 LEU A CA 1
ATOM 777 C C . LEU A 1 102 ? 13.174 -33.115 -2.442 1.00 96.44 102 LEU A C 1
ATOM 779 O O . LEU A 1 102 ? 14.050 -33.136 -1.578 1.00 96.44 102 LEU A O 1
ATOM 783 N N . VAL A 1 103 ? 13.460 -33.102 -3.741 1.00 95.38 103 VAL A N 1
ATOM 784 C CA . VAL A 1 103 ? 14.832 -33.120 -4.274 1.00 95.38 103 VAL A CA 1
ATOM 785 C C . VAL A 1 103 ? 15.197 -31.833 -5.007 1.00 95.38 103 VAL A C 1
ATOM 787 O O . VAL A 1 103 ? 16.360 -31.435 -4.976 1.00 95.38 103 VAL A O 1
ATOM 790 N N . ASP A 1 104 ? 14.220 -31.165 -5.623 1.00 94.81 104 ASP A N 1
ATOM 791 C CA . ASP A 1 104 ? 14.430 -29.906 -6.338 1.00 94.81 104 ASP A CA 1
ATOM 792 C C . ASP A 1 104 ? 13.128 -29.096 -6.450 1.00 94.81 104 ASP A C 1
ATOM 794 O O . ASP A 1 104 ? 12.030 -29.617 -6.229 1.00 94.81 104 ASP A O 1
ATOM 798 N N . ILE A 1 105 ? 13.251 -27.822 -6.816 1.00 95.88 105 ILE A N 1
ATOM 799 C CA . ILE A 1 105 ? 12.129 -26.944 -7.153 1.00 95.88 105 ILE A CA 1
ATOM 800 C C . ILE A 1 105 ? 12.382 -26.377 -8.547 1.00 95.88 105 ILE A C 1
ATOM 802 O O . ILE A 1 105 ? 13.353 -25.655 -8.769 1.00 95.88 105 ILE A O 1
ATOM 806 N N . GLN A 1 106 ? 11.482 -26.683 -9.477 1.00 94.94 106 GLN A N 1
ATOM 807 C CA . GLN A 1 106 ? 11.479 -26.084 -10.803 1.00 94.94 106 GLN A CA 1
ATOM 808 C C . GLN A 1 106 ? 10.632 -24.813 -10.777 1.00 94.94 106 GLN A C 1
ATOM 810 O O . GLN A 1 106 ? 9.431 -24.852 -10.501 1.00 94.94 106 GLN A O 1
ATOM 815 N N . TRP A 1 107 ? 11.253 -23.689 -11.102 1.00 96.06 107 TRP A N 1
ATOM 816 C CA . TRP A 1 107 ? 10.601 -22.392 -11.194 1.00 96.06 107 TRP A CA 1
ATOM 817 C C . TRP A 1 107 ? 10.284 -22.045 -12.644 1.00 96.06 107 TRP A C 1
ATOM 819 O O . TRP A 1 107 ? 11.037 -22.374 -13.565 1.00 96.06 107 TRP A O 1
ATOM 829 N N . ARG A 1 108 ? 9.176 -21.335 -12.851 1.00 94.12 108 ARG A N 1
ATOM 830 C CA . ARG A 1 108 ? 8.837 -20.711 -14.131 1.00 94.12 108 ARG A CA 1
ATOM 831 C C . ARG A 1 108 ? 8.312 -19.305 -13.886 1.00 94.12 108 ARG A C 1
ATOM 833 O O . ARG A 1 108 ? 7.490 -19.101 -13.001 1.00 94.12 108 ARG A O 1
ATOM 840 N N . VAL A 1 109 ? 8.778 -18.354 -14.681 1.00 96.31 109 VAL A N 1
ATOM 841 C CA . VAL A 1 109 ? 8.383 -16.944 -14.601 1.00 96.31 109 VAL A CA 1
ATOM 842 C C . VAL A 1 109 ? 8.086 -16.444 -16.007 1.00 96.31 109 VAL A C 1
ATOM 844 O O . VAL A 1 109 ? 8.762 -16.847 -16.954 1.00 96.31 109 VAL A O 1
ATOM 847 N N . TRP A 1 110 ? 7.084 -15.581 -16.158 1.00 95.38 110 TRP A N 1
ATOM 848 C CA . TRP A 1 110 ? 6.747 -14.977 -17.447 1.00 95.38 110 TRP A CA 1
ATOM 849 C C . TRP A 1 110 ? 6.569 -13.472 -17.297 1.00 95.38 110 TRP A C 1
ATOM 851 O O . TRP A 1 110 ? 5.547 -13.024 -16.800 1.00 95.38 110 TRP A O 1
ATOM 861 N N . LEU A 1 111 ? 7.566 -12.700 -17.726 1.00 97.81 111 LEU A N 1
ATOM 862 C CA . LEU A 1 111 ? 7.522 -11.239 -17.716 1.00 97.81 111 LEU A CA 1
ATOM 863 C C . LEU A 1 111 ? 7.042 -10.704 -19.062 1.00 97.81 111 LEU A C 1
ATOM 865 O O . LEU A 1 111 ? 7.422 -11.240 -20.101 1.00 97.81 111 LEU A O 1
ATOM 869 N N . ALA A 1 112 ? 6.275 -9.616 -19.043 1.00 98.38 112 ALA A N 1
ATOM 870 C CA . ALA A 1 112 ? 6.001 -8.820 -20.235 1.00 98.38 112 ALA A CA 1
ATOM 871 C C . ALA A 1 112 ? 5.850 -7.331 -19.890 1.00 98.38 112 ALA A C 1
ATOM 873 O O . ALA A 1 112 ? 5.620 -6.967 -18.734 1.00 98.38 112 ALA A O 1
ATOM 874 N N . ASN A 1 113 ? 5.946 -6.475 -20.908 1.00 98.81 113 ASN A N 1
ATOM 875 C CA . ASN A 1 113 ? 5.622 -5.052 -20.832 1.00 98.81 113 ASN A CA 1
ATOM 876 C C . ASN A 1 113 ? 4.564 -4.713 -21.884 1.00 98.81 113 ASN A C 1
ATOM 878 O O . ASN A 1 113 ? 4.813 -4.817 -23.086 1.00 98.81 113 ASN A O 1
ATOM 882 N N . LYS A 1 114 ? 3.383 -4.281 -21.433 1.00 98.69 114 LYS A N 1
ATOM 883 C CA . LYS A 1 114 ? 2.256 -3.921 -22.308 1.00 98.69 114 LYS A CA 1
ATOM 884 C C . LYS A 1 114 ? 2.039 -2.409 -22.444 1.00 98.69 114 LYS A C 1
ATOM 886 O O . LYS A 1 114 ? 1.091 -2.004 -23.120 1.00 98.69 114 LYS A O 1
ATOM 891 N N . LYS A 1 115 ? 2.884 -1.558 -21.849 1.00 98.56 115 LYS A N 1
ATOM 892 C CA . LYS A 1 115 ? 2.634 -0.110 -21.715 1.00 98.56 115 LYS A CA 1
ATOM 893 C C . LYS A 1 115 ? 2.390 0.602 -23.042 1.00 98.56 115 LYS A C 1
ATOM 895 O O . LYS A 1 115 ? 1.439 1.375 -23.141 1.00 98.56 115 LYS A O 1
ATOM 900 N N . ALA A 1 116 ? 3.218 0.334 -24.054 1.00 98.38 116 ALA A N 1
ATOM 901 C CA . ALA A 1 116 ? 3.114 0.970 -25.370 1.00 98.38 116 ALA A CA 1
ATOM 902 C C . ALA A 1 116 ? 1.849 0.540 -26.136 1.00 98.38 116 ALA A C 1
ATOM 904 O O . ALA A 1 116 ? 1.338 1.290 -26.969 1.00 98.38 116 ALA A O 1
ATOM 905 N N . SER A 1 117 ? 1.319 -0.650 -25.835 1.00 97.75 117 SER A N 1
ATOM 906 C CA . SER A 1 117 ? 0.093 -1.185 -26.438 1.00 97.75 117 SER A CA 1
ATOM 907 C C . SER A 1 117 ? -1.195 -0.692 -25.767 1.00 97.75 117 SER A C 1
ATOM 909 O O . SER A 1 117 ? -2.273 -0.834 -26.349 1.00 97.75 117 SER A O 1
ATOM 911 N N . TRP A 1 118 ? -1.092 -0.129 -24.559 1.00 97.75 118 TRP A N 1
ATOM 912 C CA . TRP A 1 118 ? -2.230 0.137 -23.684 1.00 97.75 118 TRP A CA 1
ATOM 913 C C . TRP A 1 118 ? -2.898 1.497 -23.931 1.00 97.75 118 TRP A C 1
ATOM 915 O O . TRP A 1 118 ? -2.526 2.261 -24.821 1.00 97.75 118 TRP A O 1
ATOM 925 N N . TYR A 1 119 ? -3.919 1.795 -23.135 1.00 97.75 119 TYR A N 1
ATOM 926 C CA . TYR A 1 119 ? -4.600 3.082 -23.099 1.00 97.75 119 TYR A CA 1
ATOM 927 C C . TYR A 1 119 ? -3.694 4.209 -22.593 1.00 97.75 119 TYR A C 1
ATOM 929 O O . TYR A 1 119 ? -2.768 3.981 -21.813 1.00 97.75 119 TYR A O 1
ATOM 937 N N . GLN A 1 120 ? -3.992 5.444 -22.999 1.00 97.62 120 GLN A N 1
ATOM 938 C CA . GLN A 1 120 ? -3.382 6.618 -22.383 1.00 97.62 120 GLN A CA 1
ATOM 939 C C . GLN A 1 120 ? -3.803 6.711 -20.914 1.00 97.62 120 GLN A C 1
ATOM 941 O O . GLN A 1 120 ? -4.983 6.560 -20.583 1.00 97.62 120 GLN A O 1
ATOM 946 N N . PHE A 1 121 ? -2.853 7.019 -20.037 1.00 96.81 121 PHE A N 1
ATOM 947 C CA . PHE A 1 121 ? -3.141 7.329 -18.648 1.00 96.81 121 PHE A CA 1
ATOM 948 C C . PHE A 1 121 ? -3.797 8.711 -18.545 1.00 96.81 121 PHE A C 1
ATOM 950 O O . PHE A 1 121 ? -3.216 9.713 -18.967 1.00 96.81 121 PHE A O 1
ATOM 957 N N . LYS A 1 122 ? -5.012 8.763 -17.992 1.00 95.12 122 LYS A N 1
ATOM 958 C CA . LYS A 1 122 ? -5.804 9.987 -17.797 1.00 95.12 122 LYS A CA 1
ATOM 959 C C . LYS A 1 122 ? -6.331 10.055 -16.361 1.00 95.12 122 LYS A C 1
ATOM 961 O O . LYS A 1 122 ? -7.539 10.053 -16.129 1.00 95.12 122 LYS A O 1
ATOM 966 N N . GLN A 1 123 ? -5.398 10.084 -15.407 1.00 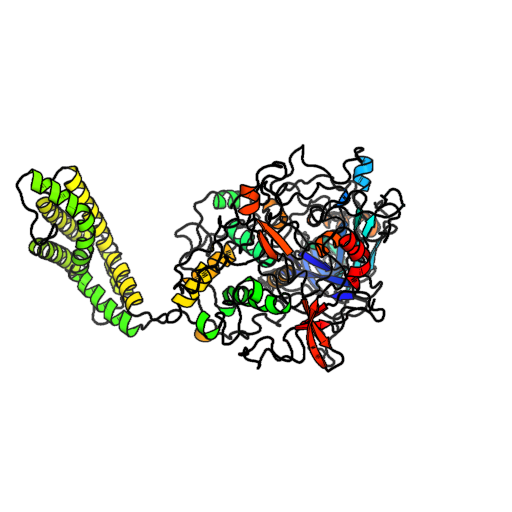94.44 123 GLN A N 1
ATOM 967 C CA . GLN A 1 123 ? -5.673 10.121 -13.967 1.00 94.44 123 GLN A CA 1
ATOM 968 C C . GLN A 1 123 ? -6.612 8.974 -13.550 1.00 94.44 123 GLN A C 1
ATOM 970 O O . GLN A 1 123 ? -6.271 7.811 -13.760 1.00 94.44 123 GLN A O 1
ATOM 975 N N . LEU A 1 124 ? -7.802 9.282 -13.031 1.00 93.56 124 LEU A N 1
ATOM 976 C CA . LEU A 1 124 ? -8.791 8.284 -12.607 1.00 93.56 124 LEU A CA 1
ATOM 977 C C . LEU A 1 124 ? -9.607 7.680 -13.765 1.00 93.56 124 LEU A C 1
ATOM 979 O O . LEU A 1 124 ? -10.316 6.689 -13.586 1.00 93.56 124 LEU A O 1
ATOM 983 N N . SER A 1 125 ? -9.511 8.234 -14.979 1.00 91.88 125 SER A N 1
ATOM 984 C CA . SER A 1 125 ? -10.215 7.676 -16.139 1.00 91.88 125 SER A CA 1
ATOM 985 C C . SER A 1 125 ? -9.640 6.304 -16.494 1.00 91.88 125 SER A C 1
ATOM 987 O O . SER A 1 125 ? -8.479 6.190 -16.895 1.00 91.88 125 SER A O 1
ATOM 989 N N . GLY A 1 126 ? -10.470 5.270 -16.374 1.00 88.69 126 GLY A N 1
ATOM 990 C CA . GLY A 1 126 ? -10.074 3.876 -16.559 1.00 88.69 126 GLY A CA 1
ATOM 991 C C . GLY A 1 126 ? -10.132 3.040 -15.282 1.00 88.69 126 GLY A C 1
ATOM 992 O O . GLY A 1 126 ? -10.144 1.816 -15.404 1.00 88.69 126 GLY A O 1
ATOM 993 N N . GLU A 1 127 ? -10.220 3.659 -14.091 1.00 89.12 127 GLU A N 1
ATOM 994 C CA . GLU A 1 127 ? -10.173 2.943 -12.799 1.00 89.12 127 GLU A CA 1
ATOM 995 C C . GLU A 1 127 ? -11.231 1.835 -12.688 1.00 89.12 127 GLU A C 1
ATOM 997 O O . GLU A 1 127 ? -10.986 0.743 -12.171 1.00 89.12 127 GLU A O 1
ATOM 1002 N N . HIS A 1 128 ? -12.399 2.091 -13.274 1.00 85.75 128 HIS A N 1
ATOM 1003 C CA . HIS A 1 128 ? -13.534 1.171 -13.323 1.00 85.75 128 HIS A CA 1
ATOM 1004 C C . HIS A 1 128 ? -13.746 0.549 -14.711 1.00 85.75 128 HIS A C 1
ATOM 1006 O O . HIS A 1 128 ? -14.847 0.119 -15.051 1.00 85.75 128 HIS A O 1
ATOM 1012 N N . GLY A 1 129 ? -12.685 0.494 -15.517 1.00 86.69 129 GLY A N 1
ATOM 1013 C CA . GLY A 1 129 ? -12.715 0.051 -16.906 1.00 86.69 129 GLY A CA 1
ATOM 1014 C C . GLY A 1 129 ? -12.629 1.209 -17.899 1.00 86.69 129 GLY A C 1
ATOM 1015 O O . GLY A 1 129 ? -12.886 2.368 -17.577 1.00 86.69 129 GLY A O 1
ATOM 1016 N N . TYR A 1 130 ? -12.239 0.878 -19.128 1.00 89.06 130 TYR A N 1
ATOM 1017 C CA . TYR A 1 130 ? -12.047 1.842 -20.208 1.00 89.06 130 TYR A CA 1
ATOM 1018 C C . TYR A 1 130 ? -13.276 1.889 -21.117 1.00 89.06 130 TYR A C 1
ATOM 1020 O O . TYR A 1 130 ? -13.759 0.850 -21.572 1.00 89.06 130 TYR A O 1
ATOM 1028 N N . GLY A 1 131 ? -13.765 3.100 -21.390 1.00 87.31 131 GLY A N 1
ATOM 1029 C CA . GLY A 1 131 ? -14.792 3.333 -22.405 1.00 87.31 131 GLY A CA 1
ATOM 1030 C C . GLY A 1 131 ? -14.276 3.027 -23.813 1.00 87.31 131 GLY A C 1
ATOM 1031 O O . GLY A 1 131 ? -13.071 3.048 -24.064 1.00 87.31 131 GLY A O 1
ATOM 1032 N N . SER A 1 132 ? -15.188 2.768 -24.754 1.00 87.44 132 SER A N 1
ATOM 1033 C CA . SER A 1 132 ? -14.840 2.463 -26.153 1.00 87.44 132 SER A CA 1
ATOM 1034 C C . SER A 1 132 ? -14.126 3.607 -26.881 1.00 87.44 132 SER A C 1
ATOM 1036 O O . SER A 1 132 ? -13.485 3.382 -27.903 1.00 87.44 132 SER A O 1
ATOM 1038 N N . ASP A 1 133 ? -14.272 4.832 -26.382 1.00 91.56 133 ASP A N 1
ATOM 1039 C CA . ASP A 1 133 ? -13.673 6.066 -26.888 1.00 91.56 133 ASP A CA 1
ATOM 1040 C C . ASP A 1 133 ? -12.403 6.484 -26.123 1.00 91.56 133 ASP A C 1
ATOM 1042 O O . ASP A 1 133 ? -11.782 7.496 -26.462 1.00 91.56 133 ASP A O 1
ATOM 1046 N N . HIS A 1 134 ? -11.981 5.722 -25.104 1.00 95.12 134 HIS A N 1
ATOM 1047 C CA . HIS A 1 134 ? -10.768 6.042 -24.357 1.00 95.12 134 HIS A CA 1
ATOM 1048 C C . HIS A 1 134 ? -9.536 5.891 -25.264 1.00 95.12 134 HIS A C 1
ATOM 1050 O O . HIS A 1 134 ? -9.355 4.845 -25.894 1.00 95.12 134 HIS A O 1
ATOM 1056 N N . PRO A 1 135 ? -8.657 6.905 -25.355 1.00 96.38 135 PRO A N 1
ATOM 1057 C CA . PRO A 1 135 ? -7.592 6.894 -26.346 1.00 96.38 135 PRO A CA 1
ATOM 1058 C C . PRO A 1 135 ? -6.520 5.854 -26.027 1.00 96.38 135 PRO A C 1
ATOM 1060 O O . PRO A 1 135 ? -6.102 5.682 -24.880 1.00 96.38 135 PRO A O 1
ATOM 1063 N N . LEU A 1 136 ? -6.027 5.203 -27.076 1.00 97.44 136 LEU A N 1
ATOM 1064 C CA . LEU A 1 136 ? -4.880 4.306 -27.018 1.00 97.44 136 LEU A CA 1
ATOM 1065 C C . LEU A 1 136 ? -3.569 5.093 -27.099 1.00 97.44 136 LEU A C 1
ATOM 1067 O O . LEU A 1 136 ? -3.489 6.125 -27.769 1.00 97.44 136 LEU A O 1
ATOM 1071 N N . ARG A 1 137 ? -2.517 4.576 -26.463 1.00 97.81 137 ARG A N 1
ATOM 1072 C CA . ARG A 1 137 ? -1.140 4.915 -26.836 1.00 97.81 137 ARG A CA 1
ATOM 1073 C C . ARG A 1 137 ? -0.836 4.315 -28.204 1.00 97.81 137 ARG A C 1
ATOM 1075 O O . ARG A 1 137 ? -1.388 3.272 -28.583 1.00 97.81 137 ARG A O 1
ATOM 1082 N N . ASN A 1 138 ? 0.038 4.978 -28.948 1.00 97.50 138 ASN A N 1
ATOM 1083 C CA . ASN A 1 138 ? 0.380 4.646 -30.325 1.00 97.50 138 ASN A CA 1
ATOM 1084 C C . ASN A 1 138 ? -0.885 4.489 -31.190 1.00 97.50 138 ASN A C 1
ATOM 1086 O O . ASN A 1 138 ? -1.043 3.493 -31.900 1.00 97.50 138 ASN A O 1
ATOM 1090 N N . ALA A 1 139 ? -1.834 5.428 -31.087 1.00 96.94 139 ALA A N 1
ATOM 1091 C CA . ALA A 1 139 ? -3.151 5.321 -31.732 1.00 96.94 139 ALA A CA 1
ATOM 1092 C C . ALA A 1 139 ? -3.074 5.280 -33.269 1.00 96.94 139 ALA A C 1
ATOM 1094 O O . ALA A 1 139 ? -3.966 4.741 -33.920 1.00 96.94 139 ALA A O 1
ATOM 1095 N N . ALA A 1 140 ? -1.986 5.798 -33.850 1.00 96.75 140 ALA A N 1
ATOM 1096 C CA . ALA A 1 140 ? -1.713 5.706 -35.283 1.00 96.75 140 ALA A CA 1
ATOM 1097 C C . ALA A 1 140 ? -1.507 4.254 -35.771 1.00 96.75 140 ALA A C 1
ATOM 1099 O O . ALA A 1 140 ? -1.670 3.979 -36.959 1.00 96.75 140 ALA A O 1
ATOM 1100 N N . ILE A 1 141 ? -1.175 3.316 -34.875 1.00 96.81 141 ILE A N 1
ATOM 1101 C CA . ILE A 1 141 ? -1.036 1.890 -35.190 1.00 96.81 141 ILE A CA 1
ATOM 1102 C C . ILE A 1 141 ? -2.387 1.204 -34.969 1.00 96.81 141 ILE A C 1
ATOM 1104 O O . ILE A 1 141 ? -2.773 0.903 -33.835 1.00 96.81 141 ILE A O 1
ATOM 1108 N N . THR A 1 142 ? -3.094 0.952 -36.071 1.00 96.00 142 THR A N 1
ATOM 1109 C CA . THR A 1 142 ? -4.461 0.405 -36.076 1.00 96.00 142 THR A CA 1
ATOM 1110 C C . THR A 1 142 ? -4.539 -1.071 -36.463 1.00 96.00 142 THR A C 1
ATOM 1112 O O . THR A 1 142 ? -5.485 -1.746 -36.063 1.00 96.00 142 THR A O 1
ATOM 1115 N N . ASP A 1 143 ? -3.558 -1.598 -37.205 1.00 96.81 143 ASP A N 1
ATOM 1116 C CA . ASP A 1 143 ? -3.517 -3.022 -37.552 1.00 96.81 143 ASP A CA 1
ATOM 1117 C C . ASP A 1 143 ? -3.335 -3.882 -36.282 1.00 96.81 143 ASP A C 1
ATOM 1119 O O . ASP A 1 143 ? -2.371 -3.667 -35.539 1.00 96.81 143 ASP A O 1
ATOM 1123 N N . PRO A 1 144 ? -4.211 -4.873 -36.016 1.00 92.69 144 PRO A N 1
ATOM 1124 C CA . PRO A 1 144 ? -4.138 -5.675 -34.794 1.00 92.69 144 PRO A CA 1
ATOM 1125 C C . PRO A 1 144 ? -2.813 -6.425 -34.614 1.00 92.69 144 PRO A C 1
ATOM 1127 O O . PRO A 1 144 ? -2.310 -6.520 -33.495 1.00 92.69 144 PRO A O 1
ATOM 1130 N N . LYS A 1 145 ? -2.202 -6.922 -35.701 1.00 92.62 145 LYS A N 1
ATOM 1131 C CA . LYS A 1 145 ? -0.911 -7.626 -35.622 1.00 92.62 145 LYS A CA 1
ATOM 1132 C C . LYS A 1 145 ? 0.229 -6.652 -35.331 1.00 92.62 145 LYS A C 1
ATOM 1134 O O . LYS A 1 145 ? 1.135 -6.982 -34.572 1.00 92.62 145 LYS A O 1
ATOM 1139 N N . ALA A 1 146 ? 0.182 -5.447 -35.894 1.00 95.00 146 ALA A N 1
ATOM 1140 C CA . ALA A 1 146 ? 1.126 -4.385 -35.570 1.00 95.00 146 ALA A CA 1
ATOM 1141 C C . ALA A 1 146 ? 0.974 -3.904 -34.117 1.00 95.00 146 ALA A C 1
ATOM 1143 O O . ALA A 1 146 ? 1.986 -3.690 -33.454 1.00 95.00 146 ALA A O 1
ATOM 1144 N N . ARG A 1 147 ? -0.254 -3.809 -33.585 1.00 96.88 147 ARG A N 1
ATOM 1145 C CA . ARG A 1 147 ? -0.478 -3.497 -32.161 1.00 96.88 147 ARG A CA 1
ATOM 1146 C C . ARG A 1 147 ? 0.075 -4.568 -31.232 1.00 96.88 147 ARG A C 1
ATOM 1148 O O . ARG A 1 147 ? 0.658 -4.218 -30.213 1.00 96.88 147 ARG A O 1
ATOM 1155 N N . GLN A 1 148 ? -0.037 -5.846 -31.596 1.00 95.50 148 GLN A N 1
ATOM 1156 C CA . GLN A 1 148 ? 0.574 -6.934 -30.826 1.00 95.50 148 GLN A CA 1
ATOM 1157 C C . GLN A 1 148 ? 2.090 -6.738 -30.659 1.00 95.50 148 GLN A C 1
ATOM 1159 O O . GLN A 1 148 ? 2.639 -7.030 -29.602 1.00 95.50 148 GLN A O 1
ATOM 1164 N N . ARG A 1 149 ? 2.763 -6.169 -31.669 1.00 95.06 149 ARG A N 1
ATOM 1165 C CA . ARG A 1 149 ? 4.205 -5.865 -31.637 1.00 95.06 149 ARG A CA 1
ATOM 1166 C C . ARG A 1 149 ? 4.592 -4.696 -30.721 1.00 95.06 149 ARG A C 1
ATOM 1168 O O . ARG A 1 149 ? 5.779 -4.423 -30.579 1.00 95.06 149 ARG A O 1
ATOM 1175 N N . LEU A 1 150 ? 3.618 -4.009 -30.117 1.00 97.88 150 LEU A N 1
ATOM 1176 C CA . LEU A 1 150 ? 3.847 -3.003 -29.073 1.00 97.88 150 LEU A CA 1
ATOM 1177 C C . LEU A 1 150 ? 4.015 -3.626 -27.679 1.00 97.88 150 LEU A C 1
ATOM 1179 O O . LEU A 1 150 ? 4.281 -2.900 -26.724 1.00 97.88 150 LEU A O 1
ATOM 1183 N N . ILE A 1 151 ? 3.829 -4.939 -27.541 1.00 98.31 151 ILE A N 1
ATOM 1184 C CA . ILE A 1 151 ? 4.098 -5.662 -26.300 1.00 98.31 151 ILE A CA 1
ATOM 1185 C C . ILE A 1 151 ? 5.535 -6.186 -26.352 1.00 98.31 151 ILE A C 1
ATOM 1187 O O . ILE A 1 151 ? 5.915 -6.838 -27.325 1.00 98.31 151 ILE A O 1
ATOM 1191 N N . ILE A 1 152 ? 6.321 -5.926 -25.304 1.00 98.31 152 ILE A N 1
ATOM 1192 C CA . ILE A 1 152 ? 7.594 -6.626 -25.095 1.00 98.31 152 ILE A CA 1
ATOM 1193 C C . ILE A 1 152 ? 7.274 -7.935 -24.387 1.00 98.31 152 ILE A C 1
ATOM 1195 O O . ILE A 1 152 ? 6.819 -7.924 -23.244 1.00 98.31 152 ILE A O 1
ATOM 1199 N N . ASP A 1 153 ? 7.480 -9.049 -25.077 1.00 96.19 153 ASP A N 1
ATOM 1200 C CA . ASP A 1 153 ? 7.152 -10.383 -24.588 1.00 96.19 153 ASP A CA 1
ATOM 1201 C C . ASP A 1 153 ? 8.265 -11.372 -24.956 1.00 96.19 153 ASP A C 1
ATOM 1203 O O . ASP A 1 153 ? 8.272 -11.925 -26.060 1.00 96.19 153 ASP A O 1
ATOM 1207 N N . PRO A 1 154 ? 9.227 -11.596 -24.049 1.00 94.38 154 PRO A N 1
ATOM 1208 C CA . PRO A 1 154 ? 10.260 -12.608 -24.217 1.00 94.38 154 PRO A CA 1
ATOM 1209 C C . PRO A 1 154 ? 9.722 -14.041 -24.119 1.00 94.38 154 PRO A C 1
ATOM 1211 O O . PRO A 1 154 ? 10.440 -14.977 -24.481 1.00 94.38 154 PRO A O 1
ATOM 1214 N N . GLY A 1 155 ? 8.492 -14.242 -23.639 1.00 91.38 155 GLY A N 1
ATOM 1215 C CA . GLY A 1 155 ? 7.962 -15.549 -23.270 1.00 91.38 155 GLY A CA 1
ATOM 1216 C C . GLY A 1 155 ? 8.415 -16.013 -21.879 1.00 91.38 155 GLY A C 1
ATOM 1217 O O . GLY A 1 155 ? 9.231 -15.364 -21.215 1.00 91.38 155 GLY A O 1
ATOM 1218 N N . PRO A 1 156 ? 7.917 -17.171 -21.418 1.00 91.25 156 PRO A N 1
ATOM 1219 C CA . PRO A 1 156 ? 8.288 -17.718 -20.122 1.00 91.25 156 PRO A CA 1
ATOM 1220 C C . PRO A 1 156 ? 9.747 -18.191 -20.090 1.00 91.25 156 PRO A C 1
ATOM 1222 O O . PRO A 1 156 ? 10.310 -18.621 -21.101 1.00 91.25 156 PRO A O 1
ATOM 1225 N N . ARG A 1 157 ? 10.344 -18.189 -18.898 1.00 91.81 157 ARG A N 1
ATOM 1226 C CA . ARG A 1 157 ? 11.654 -18.788 -18.619 1.00 91.81 157 ARG A CA 1
ATOM 1227 C C . ARG A 1 157 ? 11.592 -19.678 -17.386 1.00 91.81 157 ARG A C 1
ATOM 1229 O O . ARG A 1 157 ? 10.812 -19.420 -16.469 1.00 91.81 157 ARG A O 1
ATOM 1236 N N . SER A 1 158 ? 12.427 -20.714 -17.371 1.00 91.12 158 SER A N 1
ATOM 1237 C CA . SER A 1 158 ? 12.478 -21.705 -16.297 1.00 91.12 158 SER A CA 1
ATOM 1238 C C . SER A 1 158 ? 13.896 -21.951 -15.809 1.00 91.12 158 SER A C 1
ATOM 1240 O O . SER A 1 158 ? 14.842 -21.943 -16.598 1.00 91.12 158 SER A O 1
ATOM 1242 N N . VAL A 1 159 ? 14.006 -22.192 -14.506 1.00 93.62 159 VAL A N 1
ATOM 1243 C CA . VAL A 1 159 ? 15.244 -22.541 -13.803 1.00 93.62 159 VAL A CA 1
ATOM 1244 C C . VAL A 1 159 ? 14.952 -23.589 -12.735 1.00 93.62 159 VAL A C 1
ATOM 1246 O O . VAL A 1 159 ? 13.820 -23.711 -12.266 1.00 93.62 159 VAL A O 1
ATOM 1249 N N . ASP A 1 160 ? 15.976 -24.325 -12.338 1.00 92.75 160 ASP A N 1
ATOM 1250 C CA . ASP A 1 160 ? 15.938 -25.283 -11.236 1.00 92.75 160 ASP A CA 1
ATOM 1251 C C . ASP A 1 160 ? 17.216 -25.164 -10.394 1.00 92.75 160 ASP A C 1
ATOM 1253 O O . ASP A 1 160 ? 18.147 -24.434 -10.749 1.00 92.75 160 ASP A O 1
ATOM 1257 N N . GLY A 1 161 ? 17.266 -25.865 -9.263 1.00 88.25 161 GLY A N 1
ATOM 1258 C CA . GLY A 1 161 ? 18.396 -25.816 -8.346 1.00 88.25 161 GLY A CA 1
ATOM 1259 C C . GLY A 1 161 ? 19.558 -26.743 -8.709 1.00 88.25 161 GLY A C 1
ATOM 1260 O O . GLY A 1 161 ? 20.476 -26.858 -7.887 1.00 88.25 161 GLY A O 1
ATOM 1261 N N . THR A 1 162 ? 19.532 -27.438 -9.856 1.00 84.69 162 THR A N 1
ATOM 1262 C CA . THR A 1 162 ? 20.479 -28.526 -10.169 1.00 84.69 162 THR A CA 1
ATOM 1263 C C . THR A 1 162 ? 21.088 -28.467 -11.573 1.00 84.69 162 THR A C 1
ATOM 1265 O O . THR A 1 162 ? 22.312 -28.526 -11.691 1.00 84.69 162 THR A O 1
ATOM 1268 N N . THR A 1 163 ? 20.285 -28.344 -12.628 1.00 85.69 163 THR A N 1
ATOM 1269 C CA . THR A 1 163 ? 20.709 -28.409 -14.035 1.00 85.69 163 THR A CA 1
ATOM 1270 C C . THR A 1 163 ? 20.795 -27.039 -14.703 1.00 85.69 163 THR A C 1
ATOM 1272 O O . THR A 1 163 ? 21.805 -26.730 -15.340 1.00 85.69 163 THR A O 1
ATOM 1275 N N . ARG A 1 164 ? 19.775 -26.189 -14.535 1.00 89.38 164 ARG A N 1
ATOM 1276 C CA . ARG A 1 164 ? 19.662 -24.881 -15.195 1.00 89.38 164 ARG A CA 1
ATOM 1277 C C . ARG A 1 164 ? 19.377 -23.806 -14.160 1.00 89.38 164 ARG A C 1
ATOM 1279 O O . ARG A 1 164 ? 18.253 -23.349 -14.000 1.00 89.38 164 ARG A O 1
ATOM 1286 N N . ARG A 1 165 ? 20.435 -23.353 -13.491 1.00 94.12 165 ARG A N 1
ATOM 1287 C CA . ARG A 1 165 ? 20.340 -22.385 -12.386 1.00 94.12 165 ARG A CA 1
ATOM 1288 C C . ARG A 1 165 ? 20.158 -20.924 -12.806 1.00 94.12 165 ARG A C 1
ATOM 1290 O O . ARG A 1 165 ? 20.050 -20.074 -11.928 1.00 94.12 165 ARG A O 1
ATOM 1297 N N . ARG A 1 166 ? 20.176 -20.606 -14.107 1.00 94.94 166 ARG A N 1
ATOM 1298 C CA . ARG A 1 166 ? 20.012 -19.242 -14.643 1.00 94.94 166 ARG A CA 1
ATOM 1299 C C . ARG A 1 166 ? 19.359 -19.260 -16.028 1.00 94.94 166 ARG A C 1
ATOM 1301 O O . ARG A 1 166 ? 19.655 -20.141 -16.838 1.00 94.94 166 ARG A O 1
ATOM 1308 N N . ALA A 1 167 ? 18.523 -18.265 -16.302 1.00 94.25 167 ALA A N 1
ATOM 1309 C CA . ALA A 1 167 ? 17.977 -17.959 -17.623 1.00 94.25 167 ALA A CA 1
ATOM 1310 C C . ALA A 1 167 ? 17.751 -16.441 -17.773 1.00 94.25 167 ALA A C 1
ATOM 1312 O O . ALA A 1 167 ? 17.620 -15.743 -16.768 1.00 94.25 167 ALA A O 1
ATOM 1313 N N . SER A 1 168 ? 17.712 -15.943 -19.012 1.00 94.75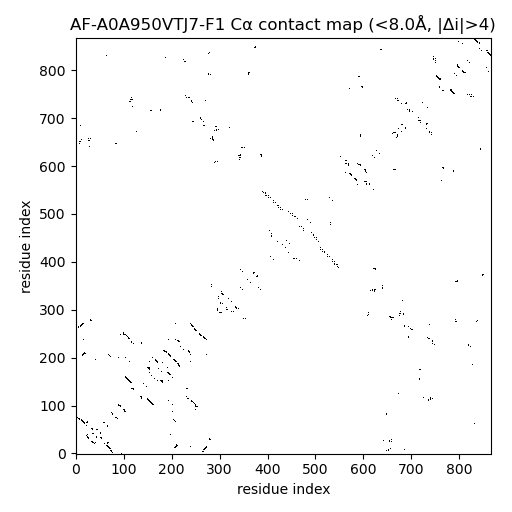 168 SER A N 1
ATOM 1314 C CA . SER A 1 168 ? 17.495 -14.523 -19.328 1.00 94.75 168 SER A CA 1
ATOM 1315 C C . SER A 1 168 ? 16.217 -14.327 -20.136 1.00 94.75 168 SER A C 1
ATOM 1317 O O . SER A 1 168 ? 15.863 -15.179 -20.950 1.00 94.75 168 SER A O 1
ATOM 1319 N N . PHE A 1 169 ? 15.521 -13.215 -19.912 1.00 96.31 169 PHE A N 1
ATOM 1320 C CA . PHE A 1 169 ? 14.339 -12.781 -20.659 1.00 96.31 169 PHE A CA 1
ATOM 1321 C C . PHE A 1 169 ? 14.738 -11.946 -21.878 1.00 96.31 169 PHE A C 1
ATOM 1323 O O . PHE A 1 169 ? 14.224 -10.847 -22.080 1.00 96.31 169 PHE A O 1
ATOM 1330 N N . ASP A 1 170 ? 15.688 -12.450 -22.654 1.00 94.81 170 ASP A N 1
ATOM 1331 C CA . ASP A 1 170 ? 16.300 -11.765 -23.786 1.00 94.81 170 ASP A CA 1
ATOM 1332 C C . ASP A 1 170 ? 15.561 -12.010 -25.115 1.00 94.81 170 ASP A C 1
ATOM 1334 O O . ASP A 1 170 ? 14.685 -12.878 -25.241 1.00 94.81 170 ASP A O 1
ATOM 1338 N N . ARG A 1 171 ? 15.927 -11.205 -26.117 1.00 93.38 171 ARG A N 1
ATOM 1339 C CA . ARG A 1 171 ? 15.418 -11.261 -27.495 1.00 93.38 171 ARG A CA 1
ATOM 1340 C C . ARG A 1 171 ? 15.648 -12.611 -28.174 1.00 93.38 171 ARG A C 1
ATOM 1342 O O . ARG A 1 171 ? 14.840 -12.998 -29.016 1.00 93.38 171 ARG A O 1
ATOM 1349 N N . ASP A 1 172 ? 16.712 -13.312 -27.794 1.00 84.69 172 ASP A N 1
ATOM 1350 C CA . ASP A 1 172 ? 17.176 -14.528 -28.466 1.00 84.69 172 ASP A CA 1
ATOM 1351 C C . ASP A 1 172 ? 16.811 -15.829 -27.712 1.00 84.69 172 ASP A C 1
ATOM 1353 O O . ASP A 1 172 ? 16.966 -16.924 -28.252 1.00 84.69 172 ASP A O 1
ATOM 1357 N N . GLY A 1 173 ? 16.320 -15.753 -26.469 1.00 65.06 173 GLY A N 1
ATOM 1358 C CA . GLY A 1 173 ? 16.318 -16.886 -25.531 1.00 65.06 173 GLY A CA 1
ATOM 1359 C C . GLY A 1 173 ? 15.060 -17.742 -25.448 1.00 65.06 173 GLY A C 1
ATOM 1360 O O . GLY A 1 173 ? 14.674 -18.135 -24.347 1.00 65.06 173 GLY A O 1
ATOM 1361 N N . GLY A 1 174 ? 14.427 -18.090 -26.568 1.00 62.91 174 GLY A N 1
ATOM 1362 C CA . GLY A 1 174 ? 13.295 -19.024 -26.582 1.00 62.91 174 GLY A CA 1
ATOM 1363 C C . GLY A 1 174 ? 13.477 -20.159 -27.588 1.00 62.91 174 GLY A C 1
ATOM 1364 O O . GLY A 1 174 ? 13.439 -19.913 -28.785 1.00 62.91 174 GLY A O 1
ATOM 1365 N N . GLU A 1 175 ? 13.606 -21.411 -27.129 1.00 60.94 175 GLU A N 1
ATOM 1366 C CA . GLU A 1 175 ? 13.593 -22.580 -28.036 1.00 60.94 175 GLU A CA 1
ATOM 1367 C C . GLU A 1 175 ? 12.188 -22.831 -28.622 1.00 60.94 175 GLU A C 1
ATOM 1369 O O . GLU A 1 175 ? 12.063 -23.246 -29.770 1.00 60.94 175 GLU A O 1
ATOM 1374 N N . ASN A 1 176 ? 11.133 -22.516 -27.854 1.00 68.75 176 ASN A N 1
ATOM 1375 C CA . ASN A 1 176 ? 9.741 -22.896 -28.142 1.00 68.75 176 ASN A CA 1
ATOM 1376 C C . ASN A 1 176 ? 8.734 -21.722 -28.113 1.00 68.75 176 ASN A C 1
ATOM 1378 O O . ASN A 1 176 ? 7.526 -21.945 -28.178 1.00 68.75 176 ASN A O 1
ATOM 1382 N N . TYR A 1 177 ? 9.203 -20.474 -28.013 1.00 80.69 177 TYR A N 1
ATOM 1383 C CA . TYR A 1 177 ? 8.371 -19.262 -28.043 1.00 80.69 177 TYR A CA 1
ATOM 1384 C C . TYR A 1 177 ? 9.022 -18.222 -28.952 1.00 80.69 177 TYR A C 1
ATOM 1386 O O . TYR A 1 177 ? 10.242 -18.123 -28.954 1.00 80.69 177 TYR A O 1
ATOM 1394 N N . SER A 1 178 ? 8.234 -17.458 -29.714 1.00 84.50 178 SER A N 1
ATOM 1395 C CA . SER A 1 178 ? 8.741 -16.383 -30.580 1.00 84.50 178 SER A CA 1
ATOM 1396 C C . SER A 1 178 ? 8.724 -15.047 -29.829 1.00 84.50 178 SER A C 1
ATOM 1398 O O . SER A 1 178 ? 7.642 -14.475 -29.670 1.00 84.50 178 SER A O 1
ATOM 1400 N N . PRO A 1 179 ? 9.880 -14.530 -29.372 1.00 90.62 179 PRO A N 1
ATOM 1401 C CA . PRO A 1 179 ? 9.925 -13.302 -28.591 1.00 90.62 179 PRO A CA 1
ATOM 1402 C C . PRO A 1 179 ? 9.479 -12.091 -29.411 1.00 90.62 179 PRO A C 1
ATOM 1404 O O . PRO A 1 179 ? 9.797 -11.969 -30.597 1.00 90.62 179 PRO A O 1
ATOM 1407 N N . THR A 1 180 ? 8.783 -11.157 -28.768 1.00 93.62 180 THR A N 1
ATOM 1408 C CA . THR A 1 180 ? 8.430 -9.861 -29.355 1.00 93.62 180 THR A CA 1
ATOM 1409 C C . THR A 1 180 ? 9.183 -8.758 -28.631 1.00 93.62 180 THR A C 1
ATOM 1411 O O . THR A 1 180 ? 9.064 -8.602 -27.422 1.00 93.62 180 THR A O 1
ATOM 1414 N N . PHE A 1 181 ? 9.956 -7.983 -29.384 1.00 96.50 181 PHE A N 1
ATOM 1415 C CA . PHE A 1 181 ? 10.728 -6.854 -28.882 1.00 96.50 181 PHE A CA 1
ATOM 1416 C C . PHE A 1 181 ? 10.628 -5.678 -29.858 1.00 96.50 181 PHE A C 1
ATOM 1418 O O . PHE A 1 181 ? 10.433 -5.896 -31.064 1.00 96.50 181 PHE A O 1
ATOM 1425 N N . PRO A 1 182 ? 10.796 -4.435 -29.375 1.00 96.25 182 PRO A N 1
ATOM 1426 C CA . PRO A 1 182 ? 10.790 -3.266 -30.238 1.00 96.25 182 PRO A CA 1
ATOM 1427 C C . PRO A 1 182 ? 11.942 -3.318 -31.263 1.00 96.25 182 PRO A C 1
ATOM 1429 O O . PRO A 1 182 ? 12.924 -4.054 -31.069 1.00 96.25 182 PRO A O 1
ATOM 1432 N N . PRO A 1 183 ? 11.838 -2.553 -32.370 1.00 94.25 183 PRO A N 1
ATOM 1433 C CA . PRO A 1 183 ? 12.988 -2.279 -33.235 1.00 94.25 183 PRO A CA 1
ATOM 1434 C C . PRO A 1 183 ? 14.091 -1.546 -32.446 1.00 94.25 183 PRO A C 1
ATOM 1436 O O . PRO A 1 183 ? 13.838 -1.138 -31.314 1.00 94.25 183 PRO A O 1
ATOM 1439 N N . PRO A 1 184 ? 15.295 -1.341 -33.012 1.00 94.94 184 PRO A N 1
ATOM 1440 C CA . PRO A 1 184 ? 16.311 -0.509 -32.372 1.00 94.94 184 PRO A CA 1
ATOM 1441 C C . PRO A 1 184 ? 15.745 0.848 -31.931 1.00 94.94 184 PRO A C 1
ATOM 1443 O O . PRO A 1 184 ? 15.053 1.517 -32.702 1.00 94.94 184 PRO A O 1
ATOM 1446 N N . LEU A 1 185 ? 16.039 1.229 -30.689 1.00 96.31 185 LEU A N 1
ATOM 1447 C CA . LEU A 1 185 ? 15.540 2.438 -30.032 1.00 96.31 185 LEU A CA 1
ATOM 1448 C C . LEU A 1 185 ? 16.692 3.367 -29.645 1.00 96.31 185 LEU A C 1
ATOM 1450 O O . LEU A 1 185 ? 17.819 2.922 -29.408 1.00 96.31 185 LEU A O 1
ATOM 1454 N N . VAL A 1 186 ? 16.372 4.653 -29.504 1.00 95.00 186 VAL A N 1
ATOM 1455 C CA . VAL A 1 186 ? 17.279 5.707 -29.028 1.00 95.00 186 VAL A CA 1
ATOM 1456 C C . VAL A 1 186 ? 16.631 6.422 -27.829 1.00 95.00 186 VAL A C 1
ATOM 1458 O O . VAL A 1 186 ? 15.427 6.677 -27.874 1.00 95.00 186 VAL A O 1
ATOM 1461 N N . PRO A 1 187 ? 17.379 6.773 -26.765 1.00 95.31 187 PRO A N 1
ATOM 1462 C CA . PRO A 1 187 ? 18.827 6.598 -26.610 1.00 95.31 187 PRO A CA 1
ATOM 1463 C C . PRO A 1 187 ? 19.252 5.167 -26.264 1.00 95.31 187 PRO A C 1
ATOM 1465 O O . PRO A 1 187 ? 20.386 4.801 -26.565 1.00 95.31 187 PRO A O 1
ATOM 1468 N N . CYS A 1 188 ? 18.364 4.356 -25.683 1.00 96.25 188 CYS A N 1
ATOM 1469 C CA . CYS A 1 188 ? 18.686 3.000 -25.250 1.00 96.25 188 CYS A CA 1
ATOM 1470 C C . CYS A 1 188 ? 17.765 1.975 -25.916 1.00 96.25 188 CYS A C 1
ATOM 1472 O O . CYS A 1 188 ? 16.543 2.081 -25.827 1.00 96.25 188 CYS A O 1
ATOM 1474 N N . SER A 1 189 ? 18.357 0.955 -26.540 1.00 97.06 189 SER A N 1
ATOM 1475 C CA . SER A 1 189 ? 17.626 -0.223 -27.016 1.00 97.06 189 SER A CA 1
ATOM 1476 C C . SER A 1 189 ? 17.326 -1.197 -25.876 1.00 97.06 189 SER A C 1
ATOM 1478 O O . SER A 1 189 ? 18.007 -1.214 -24.848 1.00 97.06 189 SER A O 1
ATOM 1480 N N . ILE A 1 190 ? 16.276 -1.995 -26.065 1.00 97.88 190 ILE A N 1
ATOM 1481 C CA . ILE A 1 190 ? 15.810 -2.989 -25.099 1.00 97.88 190 ILE A CA 1
ATOM 1482 C C . ILE A 1 190 ? 15.914 -4.358 -25.758 1.00 97.88 190 ILE A C 1
ATOM 1484 O O . ILE A 1 190 ? 15.217 -4.632 -26.735 1.00 97.88 190 ILE A O 1
ATOM 1488 N N . ASP A 1 191 ? 16.774 -5.204 -25.199 1.00 96.19 191 ASP A N 1
ATOM 1489 C CA . ASP A 1 191 ? 17.014 -6.570 -25.677 1.00 96.19 191 ASP A CA 1
ATOM 1490 C C . ASP A 1 191 ? 16.763 -7.627 -24.597 1.00 96.19 191 ASP A C 1
ATOM 1492 O O . ASP A 1 191 ? 16.918 -8.815 -24.856 1.00 96.19 191 ASP A O 1
ATOM 1496 N N . THR A 1 192 ? 16.349 -7.207 -23.397 1.00 97.44 192 THR A N 1
ATOM 1497 C CA . THR A 1 192 ? 15.943 -8.091 -22.302 1.00 97.44 192 THR A CA 1
ATOM 1498 C C . THR A 1 192 ? 14.958 -7.396 -21.360 1.00 97.44 192 THR A C 1
ATOM 1500 O O . THR A 1 192 ? 14.999 -6.173 -21.222 1.00 97.44 192 THR A O 1
ATOM 1503 N N . LEU A 1 193 ? 14.087 -8.170 -20.704 1.00 98.50 193 LEU A N 1
ATOM 1504 C CA . LEU A 1 193 ? 13.297 -7.722 -19.543 1.00 98.50 193 LEU A CA 1
ATOM 1505 C C . LEU A 1 193 ? 13.919 -8.129 -18.194 1.00 98.50 193 LEU A C 1
ATOM 1507 O O . LEU A 1 193 ? 13.332 -7.863 -17.145 1.00 98.50 193 LEU A O 1
ATOM 1511 N N . GLY A 1 194 ? 15.102 -8.750 -18.215 1.00 97.44 194 GLY A N 1
ATOM 1512 C CA . GLY A 1 194 ? 15.862 -9.123 -17.027 1.00 97.44 194 GLY A CA 1
ATOM 1513 C C . GLY A 1 194 ? 16.309 -10.581 -17.019 1.00 97.44 194 GLY A C 1
ATOM 1514 O O . GLY A 1 194 ? 16.421 -11.228 -18.059 1.00 97.44 194 GLY A O 1
ATOM 1515 N N . ASP A 1 195 ? 16.539 -11.118 -15.825 1.00 97.31 195 ASP A N 1
ATOM 1516 C CA . ASP A 1 195 ? 17.073 -12.465 -15.615 1.00 97.31 195 ASP A CA 1
ATOM 1517 C C . ASP A 1 195 ? 16.350 -13.179 -14.470 1.00 97.31 195 ASP A C 1
ATOM 1519 O O . ASP A 1 195 ? 15.708 -12.561 -13.620 1.00 97.31 195 ASP A O 1
ATOM 1523 N N . LEU A 1 196 ? 16.511 -14.496 -14.393 1.00 96.62 196 LEU A N 1
ATOM 1524 C CA . LEU A 1 196 ? 16.167 -15.271 -13.209 1.00 96.62 196 LEU A CA 1
ATOM 1525 C C . LEU A 1 196 ? 17.238 -16.313 -12.899 1.00 96.62 196 LEU A C 1
ATOM 1527 O O . LEU A 1 196 ? 17.911 -16.830 -13.796 1.00 96.62 196 LEU A O 1
ATOM 1531 N N . LEU A 1 197 ? 17.386 -16.630 -11.618 1.00 97.56 197 LEU A N 1
ATOM 1532 C CA . LEU A 1 197 ? 18.348 -17.605 -11.120 1.00 97.56 197 LEU A CA 1
ATOM 1533 C C . LEU A 1 197 ? 17.882 -18.253 -9.815 1.00 97.56 197 LEU A C 1
ATOM 1535 O O . LEU A 1 197 ? 16.948 -17.774 -9.178 1.00 97.56 197 LEU A O 1
ATOM 1539 N N . THR A 1 198 ? 18.554 -19.324 -9.402 1.00 97.81 198 THR A N 1
ATOM 1540 C CA . THR A 1 198 ? 18.303 -19.988 -8.110 1.00 97.81 198 THR A CA 1
ATOM 1541 C C . THR A 1 198 ? 19.510 -19.921 -7.181 1.00 97.81 198 THR A C 1
ATOM 1543 O O . THR A 1 198 ? 20.625 -20.237 -7.620 1.00 97.81 198 THR A O 1
ATOM 1546 N N . ASP A 1 199 ? 19.281 -19.639 -5.897 1.00 96.38 199 ASP A N 1
ATOM 1547 C CA . ASP A 1 199 ? 20.301 -19.766 -4.847 1.00 96.38 199 ASP A CA 1
ATOM 1548 C C . ASP A 1 199 ? 20.624 -21.243 -4.529 1.00 96.38 199 ASP A C 1
ATOM 1550 O O . ASP A 1 199 ? 20.085 -22.175 -5.139 1.00 96.38 199 ASP A O 1
ATOM 1554 N N . ASN A 1 200 ? 21.563 -21.486 -3.611 1.00 94.81 200 ASN A N 1
ATOM 1555 C CA . ASN A 1 200 ? 21.965 -22.845 -3.232 1.00 94.81 200 ASN A CA 1
ATOM 1556 C C . ASN A 1 200 ? 20.880 -23.606 -2.455 1.00 94.81 200 ASN A C 1
ATOM 1558 O O . ASN A 1 200 ? 20.885 -24.837 -2.461 1.00 94.81 200 ASN A O 1
ATOM 1562 N N . ASP A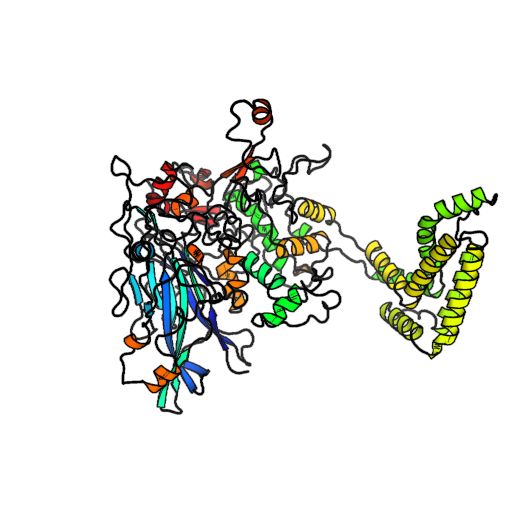 1 201 ? 19.915 -22.914 -1.854 1.00 94.00 201 ASP A N 1
ATOM 1563 C CA . ASP A 1 201 ? 18.783 -23.538 -1.166 1.00 94.00 201 ASP A CA 1
ATOM 1564 C C . ASP A 1 201 ? 17.639 -23.887 -2.136 1.00 94.00 201 ASP A C 1
ATOM 1566 O O . ASP A 1 201 ? 16.749 -24.659 -1.780 1.00 94.00 201 ASP A O 1
ATOM 1570 N N . GLY A 1 202 ? 17.699 -23.413 -3.386 1.00 95.12 202 GLY A N 1
ATOM 1571 C CA . GLY A 1 202 ? 16.665 -23.613 -4.406 1.00 95.12 202 GLY A CA 1
ATOM 1572 C C . GLY A 1 202 ? 15.590 -22.520 -4.407 1.00 95.12 202 GLY A C 1
ATOM 1573 O O . GLY A 1 202 ? 14.540 -22.696 -5.032 1.00 95.12 202 GLY A O 1
ATOM 1574 N N . ARG A 1 203 ? 15.830 -21.394 -3.720 1.00 97.44 203 ARG A N 1
ATOM 1575 C CA . ARG A 1 203 ? 14.981 -20.197 -3.799 1.00 97.44 203 ARG A CA 1
ATOM 1576 C C . ARG A 1 203 ? 15.201 -19.504 -5.134 1.00 97.44 203 ARG A C 1
ATOM 1578 O O . ARG A 1 203 ? 16.321 -19.464 -5.642 1.00 97.44 203 ARG A O 1
ATOM 1585 N N . LEU A 1 204 ? 14.142 -18.922 -5.676 1.00 98.62 204 LEU A N 1
ATOM 1586 C CA . LEU A 1 204 ? 14.187 -18.166 -6.921 1.00 98.62 204 LEU A CA 1
ATOM 1587 C C . LEU A 1 204 ? 14.580 -16.714 -6.649 1.00 98.62 204 LEU A C 1
ATOM 1589 O O . LEU A 1 204 ? 14.098 -16.099 -5.702 1.00 98.62 204 LEU A O 1
ATOM 1593 N N . LEU A 1 205 ? 15.397 -16.152 -7.530 1.00 98.75 205 LEU A N 1
ATOM 1594 C CA . LEU A 1 205 ? 15.660 -14.728 -7.646 1.00 98.75 205 LEU A CA 1
ATOM 1595 C C . LEU A 1 205 ? 15.237 -14.267 -9.040 1.00 98.75 205 LEU A C 1
ATOM 1597 O O . LEU A 1 205 ? 15.657 -14.854 -10.037 1.00 98.75 205 LEU A O 1
ATOM 1601 N N . VAL A 1 206 ? 14.432 -13.209 -9.107 1.00 98.81 206 VAL A N 1
ATOM 1602 C CA . VAL A 1 206 ? 14.062 -12.535 -10.359 1.00 98.81 206 VAL A CA 1
ATOM 1603 C C . VAL A 1 206 ? 14.671 -11.140 -10.368 1.00 98.81 206 VAL A C 1
ATOM 1605 O O . VAL A 1 206 ? 14.477 -10.367 -9.431 1.00 98.81 206 VAL A O 1
ATOM 1608 N N . LEU A 1 207 ? 15.407 -10.828 -11.427 1.00 98.69 207 LEU A N 1
ATOM 1609 C CA . LEU A 1 207 ? 16.046 -9.544 -11.688 1.00 98.69 207 LEU A CA 1
ATOM 1610 C C . LEU A 1 207 ? 15.290 -8.856 -12.822 1.00 98.69 207 LEU A C 1
ATOM 1612 O O . LEU A 1 207 ? 15.035 -9.482 -13.847 1.00 98.69 207 LEU A O 1
ATOM 1616 N N . GLY A 1 208 ? 14.966 -7.574 -12.657 1.00 98.00 208 GLY A N 1
ATOM 1617 C CA . GLY A 1 208 ? 14.394 -6.775 -13.741 1.00 98.00 208 GLY A CA 1
ATOM 1618 C C . GLY A 1 208 ? 15.420 -6.399 -14.816 1.00 98.00 208 GLY A C 1
ATOM 1619 O O . GLY A 1 208 ? 16.590 -6.804 -14.760 1.00 98.00 208 GLY A O 1
ATOM 1620 N N . GLY A 1 209 ? 14.969 -5.588 -15.774 1.00 97.88 209 GLY A N 1
ATOM 1621 C CA . GLY A 1 209 ? 15.802 -4.983 -16.809 1.00 97.88 209 GLY A CA 1
ATOM 1622 C C . GLY A 1 209 ? 16.867 -4.014 -16.276 1.00 97.88 209 GLY A C 1
ATOM 1623 O O . GLY A 1 209 ? 17.108 -3.874 -15.070 1.00 97.88 209 GLY A O 1
ATOM 1624 N N . HIS A 1 210 ? 17.514 -3.319 -17.203 1.00 98.25 210 HIS A N 1
ATOM 1625 C CA . HIS A 1 210 ? 18.655 -2.448 -16.942 1.00 98.25 210 HIS A CA 1
ATOM 1626 C C . HIS A 1 210 ? 18.297 -0.960 -16.804 1.00 98.25 210 HIS A C 1
ATOM 1628 O O . HIS A 1 210 ? 19.190 -0.138 -16.595 1.00 98.25 210 HIS A O 1
ATOM 1634 N N . GLY A 1 211 ? 17.011 -0.603 -16.868 1.00 98.06 211 GLY A N 1
ATOM 1635 C CA . GLY A 1 211 ? 16.546 0.785 -16.849 1.00 98.06 211 GLY A CA 1
ATOM 1636 C C . GLY A 1 211 ? 16.678 1.472 -18.205 1.00 98.06 211 GLY A C 1
ATOM 1637 O O . GLY A 1 211 ? 16.828 2.697 -18.265 1.00 98.06 211 GLY A O 1
ATOM 1638 N N . ASN A 1 212 ? 16.650 0.687 -19.283 1.00 98.31 212 ASN A N 1
ATOM 1639 C CA . ASN A 1 212 ? 16.699 1.170 -20.651 1.00 98.31 212 ASN A CA 1
ATOM 1640 C C . ASN A 1 212 ? 15.313 1.623 -21.111 1.00 98.31 212 ASN A C 1
ATOM 1642 O O . ASN A 1 212 ? 14.341 0.873 -21.054 1.00 98.31 212 ASN A O 1
ATOM 1646 N N . SER A 1 213 ? 15.266 2.837 -21.654 1.00 98.50 213 SER A N 1
ATOM 1647 C CA . SER A 1 213 ? 14.092 3.377 -22.331 1.00 98.50 213 SER A CA 1
ATOM 1648 C C . SER A 1 213 ? 14.506 4.058 -23.626 1.00 98.50 213 SER A C 1
ATOM 1650 O O . SER A 1 213 ? 15.566 4.689 -23.700 1.00 98.50 213 SER A O 1
ATOM 1652 N N . GLY A 1 214 ? 13.661 3.962 -24.644 1.00 97.88 214 GLY A N 1
ATOM 1653 C CA . GLY A 1 214 ? 13.939 4.582 -25.930 1.00 97.88 214 GLY A CA 1
ATOM 1654 C C . GLY A 1 214 ? 12.728 4.644 -26.845 1.00 97.88 214 GLY A C 1
ATOM 1655 O O . GLY A 1 214 ? 11.697 4.022 -26.590 1.00 97.88 214 GLY A O 1
ATOM 1656 N N . SER A 1 215 ? 12.878 5.405 -27.922 1.00 97.44 215 SER A N 1
ATOM 1657 C CA . SER A 1 215 ? 11.862 5.617 -28.945 1.00 97.44 215 SER A CA 1
ATOM 1658 C C . SER A 1 215 ? 12.362 5.185 -30.320 1.00 97.44 215 SER A C 1
ATOM 1660 O O . SER A 1 215 ? 13.553 5.299 -30.624 1.00 97.44 215 SER A O 1
ATOM 1662 N N . TYR A 1 216 ? 11.436 4.707 -31.154 1.00 95.38 216 TYR A N 1
ATOM 1663 C CA . TYR A 1 216 ? 11.647 4.555 -32.600 1.00 95.38 216 TYR A CA 1
ATOM 1664 C C . TYR A 1 216 ? 11.110 5.753 -33.404 1.00 95.38 216 TYR A C 1
ATOM 1666 O O . TYR A 1 216 ? 11.315 5.819 -34.616 1.00 95.38 216 TYR A O 1
ATOM 1674 N N . LEU A 1 217 ? 10.402 6.679 -32.747 1.00 93.88 217 LEU A N 1
ATOM 1675 C CA . LEU A 1 217 ? 9.933 7.941 -33.317 1.00 93.88 217 LEU A CA 1
ATOM 1676 C C . LEU A 1 217 ? 10.856 9.095 -32.923 1.00 93.88 217 LEU A C 1
ATOM 1678 O O . LEU A 1 217 ? 11.312 9.184 -31.779 1.00 93.88 217 LEU A O 1
ATOM 1682 N N . PHE A 1 218 ? 11.066 9.997 -33.878 1.00 90.31 218 PHE A N 1
ATOM 1683 C CA . PHE A 1 218 ? 11.965 11.139 -33.778 1.00 90.31 218 PHE A CA 1
ATOM 1684 C C . PHE A 1 218 ? 11.283 12.408 -34.290 1.00 90.31 218 PHE A C 1
ATOM 1686 O O . PHE A 1 218 ? 10.346 12.338 -35.089 1.00 90.31 218 PHE A O 1
ATOM 1693 N N . ASP A 1 219 ? 11.766 13.561 -33.840 1.00 85.62 219 ASP A N 1
ATOM 1694 C CA . ASP A 1 219 ? 11.401 14.857 -34.397 1.00 85.62 219 ASP A CA 1
ATOM 1695 C C . ASP A 1 219 ? 12.037 15.100 -35.782 1.00 85.62 219 ASP A C 1
ATOM 1697 O O . ASP A 1 219 ? 12.766 14.268 -36.329 1.00 85.62 219 ASP A O 1
ATOM 1701 N N . GLU A 1 220 ? 11.763 16.273 -36.358 1.00 87.75 220 GLU A N 1
ATOM 1702 C CA . GLU A 1 220 ? 12.266 16.703 -37.672 1.00 87.75 220 GLU A CA 1
ATOM 1703 C C . GLU A 1 220 ? 13.806 16.755 -37.758 1.00 87.75 220 GLU A C 1
ATOM 1705 O O . GLU A 1 220 ? 14.363 16.776 -38.857 1.00 87.75 220 GLU A O 1
ATOM 1710 N N . PHE A 1 221 ? 14.498 16.739 -36.614 1.00 86.69 221 PHE A N 1
ATOM 1711 C CA . PHE A 1 221 ? 15.955 16.771 -36.489 1.00 86.69 221 PHE A CA 1
ATOM 1712 C C . PHE A 1 221 ? 16.545 15.432 -36.014 1.00 86.69 221 PHE A C 1
ATOM 1714 O O . PHE A 1 221 ? 17.740 15.355 -35.712 1.00 86.69 221 PHE A O 1
ATOM 1721 N N . GLY A 1 222 ? 15.738 14.367 -35.972 1.00 83.56 222 GLY A N 1
ATOM 1722 C CA . GLY A 1 222 ? 16.182 13.027 -35.596 1.00 83.56 222 GLY A CA 1
ATOM 1723 C C . GLY A 1 222 ? 16.378 12.824 -34.090 1.00 83.56 222 GLY A C 1
ATOM 1724 O O . GLY A 1 222 ? 17.085 11.894 -33.704 1.00 83.56 222 GLY A O 1
ATOM 1725 N N . GLN A 1 223 ? 15.796 13.670 -33.235 1.00 86.00 223 GLN A N 1
ATOM 1726 C CA . GLN A 1 223 ? 15.868 13.536 -31.776 1.00 86.00 223 GLN A CA 1
ATOM 1727 C C . GLN A 1 223 ? 14.613 12.852 -31.213 1.00 86.00 223 GLN A C 1
ATOM 1729 O O . GLN A 1 223 ? 13.502 13.153 -31.653 1.00 86.00 223 GLN A O 1
ATOM 1734 N N . PRO A 1 224 ? 14.742 11.934 -30.238 1.00 91.69 224 PRO A N 1
ATOM 1735 C CA . PRO A 1 224 ? 13.582 11.379 -29.550 1.00 91.69 224 PRO A CA 1
ATOM 1736 C C . PRO A 1 224 ? 12.886 12.476 -28.731 1.00 91.69 224 PRO A C 1
ATOM 1738 O O . PRO A 1 224 ? 13.545 13.323 -28.126 1.00 91.69 224 PRO A O 1
ATOM 1741 N N . ARG A 1 225 ? 11.551 12.455 -28.692 1.00 89.94 225 ARG A N 1
ATOM 1742 C CA . ARG A 1 225 ? 10.736 13.504 -28.062 1.00 89.94 225 ARG A CA 1
ATOM 1743 C C . ARG A 1 225 ? 9.867 12.937 -26.943 1.00 89.94 225 ARG A C 1
ATOM 1745 O O . ARG A 1 225 ? 9.204 11.925 -27.145 1.00 89.94 225 ARG A O 1
ATOM 1752 N N . ILE A 1 226 ? 9.863 13.603 -25.791 1.00 94.19 226 ILE A N 1
ATOM 1753 C CA . ILE A 1 226 ? 8.902 13.398 -24.699 1.00 94.19 226 ILE A CA 1
ATOM 1754 C C . ILE A 1 226 ? 8.078 14.676 -24.601 1.00 94.19 226 ILE A C 1
ATOM 1756 O O . ILE A 1 226 ? 8.650 15.758 -24.540 1.00 94.19 226 ILE A O 1
ATOM 1760 N N . ASP A 1 227 ? 6.754 14.552 -24.618 1.00 89.94 227 ASP A N 1
ATOM 1761 C CA . ASP A 1 227 ? 5.819 15.690 -24.576 1.00 89.94 227 ASP A CA 1
ATOM 1762 C C . ASP A 1 227 ? 4.848 15.620 -23.400 1.00 89.94 227 ASP A C 1
ATOM 1764 O O . ASP A 1 227 ? 4.117 16.573 -23.118 1.00 89.94 227 ASP A O 1
ATOM 1768 N N . ASN A 1 228 ? 4.794 14.472 -22.734 1.00 94.69 228 ASN A N 1
ATOM 1769 C CA . ASN A 1 228 ? 3.867 14.215 -21.655 1.00 94.69 228 ASN A CA 1
ATOM 1770 C C . ASN A 1 228 ? 4.529 13.321 -20.606 1.00 94.69 228 ASN A C 1
ATOM 1772 O O . ASN A 1 228 ? 5.242 12.383 -20.946 1.00 94.69 228 ASN A O 1
ATOM 1776 N N . TYR A 1 229 ? 4.217 13.551 -19.334 1.00 93.62 229 TYR A N 1
ATOM 1777 C CA . TYR A 1 229 ? 4.784 12.765 -18.240 1.00 93.62 229 TYR A CA 1
ATOM 1778 C C . TYR A 1 229 ? 4.465 11.259 -18.330 1.00 93.62 229 TYR A C 1
ATOM 1780 O O . TYR A 1 229 ? 5.284 10.440 -17.923 1.00 93.62 229 TYR A O 1
ATOM 1788 N N . ALA A 1 230 ? 3.309 10.867 -18.890 1.00 96.25 230 ALA A N 1
ATOM 1789 C CA . ALA A 1 230 ? 2.856 9.472 -18.882 1.00 96.25 230 ALA A CA 1
ATOM 1790 C C . ALA A 1 230 ? 2.632 8.847 -20.266 1.00 96.25 230 ALA A C 1
ATOM 1792 O O . ALA A 1 230 ? 2.652 7.619 -20.387 1.00 96.25 230 ALA A O 1
ATOM 1793 N N . ASN A 1 231 ? 2.348 9.646 -21.297 1.00 97.50 231 ASN A N 1
ATOM 1794 C CA . ASN A 1 231 ? 1.850 9.159 -22.587 1.00 97.50 231 ASN A CA 1
ATOM 1795 C C . ASN A 1 231 ? 2.714 9.645 -23.751 1.00 97.50 231 ASN A C 1
ATOM 1797 O O . ASN A 1 231 ? 2.423 10.686 -24.336 1.00 97.50 231 ASN A O 1
ATOM 1801 N N . ASN A 1 232 ? 3.741 8.874 -24.110 1.00 97.44 232 ASN A N 1
ATOM 1802 C CA . ASN A 1 232 ? 4.635 9.207 -25.216 1.00 97.44 232 ASN A CA 1
ATOM 1803 C C . ASN A 1 232 ? 4.583 8.115 -26.290 1.00 97.44 232 ASN A C 1
ATOM 1805 O O . ASN A 1 232 ? 5.073 7.002 -26.095 1.00 97.44 232 ASN A O 1
ATOM 1809 N N . ASP A 1 233 ? 3.969 8.428 -27.429 1.00 97.12 233 ASP A N 1
ATOM 1810 C CA . ASP A 1 233 ? 3.923 7.518 -28.574 1.00 97.12 233 ASP A CA 1
ATOM 1811 C C . ASP A 1 233 ? 5.340 7.270 -29.114 1.00 97.12 233 ASP A C 1
ATOM 1813 O O . ASP A 1 233 ? 6.198 8.151 -29.102 1.00 97.12 233 ASP A O 1
ATOM 1817 N N . GLY A 1 234 ? 5.601 6.052 -29.583 1.00 96.69 234 GLY A N 1
ATOM 1818 C CA . GLY A 1 234 ? 6.919 5.629 -30.053 1.00 96.69 234 GLY A CA 1
ATOM 1819 C C . GLY A 1 234 ? 7.848 5.065 -28.976 1.00 96.69 234 GLY A C 1
ATOM 1820 O O . GLY A 1 234 ? 8.809 4.377 -29.321 1.00 96.69 234 GLY A O 1
ATOM 1821 N N . TRP A 1 235 ? 7.558 5.311 -27.696 1.00 98.38 235 TRP A N 1
ATOM 1822 C CA . TRP A 1 235 ? 8.429 4.936 -26.584 1.00 98.38 235 TRP A CA 1
ATOM 1823 C C . TRP A 1 235 ? 8.163 3.543 -26.017 1.00 98.38 235 TRP A C 1
ATOM 1825 O O . TRP A 1 235 ? 7.031 3.057 -25.982 1.00 98.38 235 TRP A O 1
ATOM 1835 N N . PHE A 1 236 ? 9.236 2.954 -25.497 1.00 98.75 236 PHE A N 1
ATOM 1836 C CA . PHE A 1 236 ? 9.260 1.725 -24.715 1.00 98.75 236 PHE A CA 1
ATOM 1837 C C . PHE A 1 236 ? 10.197 1.893 -23.513 1.00 98.75 236 PHE A C 1
ATOM 1839 O O . PHE A 1 236 ? 11.125 2.706 -23.546 1.00 98.75 236 PHE A O 1
ATOM 1846 N N . ASP A 1 237 ? 9.972 1.089 -22.477 1.00 98.69 237 ASP A N 1
ATOM 1847 C CA . ASP A 1 237 ? 10.889 0.900 -21.353 1.00 98.69 237 ASP A CA 1
ATOM 1848 C C . ASP A 1 237 ? 10.986 -0.588 -20.983 1.00 98.69 237 ASP A C 1
ATOM 1850 O O . ASP A 1 237 ? 10.207 -1.407 -21.474 1.00 98.69 237 ASP A O 1
ATOM 1854 N N . ASP A 1 238 ? 11.963 -0.945 -20.152 1.00 98.56 238 ASP A N 1
ATOM 1855 C CA . ASP A 1 238 ? 12.234 -2.323 -19.725 1.00 98.56 238 ASP A CA 1
ATOM 1856 C C . ASP A 1 238 ? 11.696 -2.664 -18.322 1.00 98.56 238 ASP A C 1
ATOM 1858 O O . ASP A 1 238 ? 12.115 -3.648 -17.702 1.00 98.56 238 ASP A O 1
ATOM 1862 N N . THR A 1 239 ? 10.720 -1.890 -17.829 1.00 98.69 239 THR A N 1
ATOM 1863 C CA . THR A 1 239 ? 9.882 -2.349 -16.708 1.00 98.69 239 THR A CA 1
ATOM 1864 C C . THR A 1 239 ? 9.039 -3.541 -17.150 1.00 98.69 239 THR A C 1
ATOM 1866 O O . THR A 1 239 ? 8.816 -3.750 -18.343 1.00 98.69 239 THR A O 1
ATOM 1869 N N . SER A 1 240 ? 8.586 -4.363 -16.212 1.00 98.88 240 SER A N 1
ATOM 1870 C CA . SER A 1 240 ? 7.747 -5.519 -16.535 1.00 98.88 240 SER A CA 1
ATOM 1871 C C . SER A 1 240 ? 7.052 -6.066 -15.301 1.00 98.88 240 SER A C 1
ATOM 1873 O O . SER A 1 240 ? 7.389 -5.715 -14.171 1.00 98.88 240 SER A O 1
ATOM 1875 N N . ASP A 1 241 ? 6.089 -6.952 -15.509 1.00 98.88 241 ASP A N 1
ATOM 1876 C CA . ASP A 1 241 ? 5.508 -7.751 -14.440 1.00 98.88 241 ASP A CA 1
ATOM 1877 C C . ASP A 1 241 ? 4.983 -9.085 -14.979 1.00 98.88 241 ASP A C 1
ATOM 1879 O O . ASP A 1 241 ? 4.803 -9.254 -16.190 1.00 98.88 241 ASP A O 1
ATOM 1883 N N . GLY A 1 242 ? 4.740 -10.039 -14.084 1.00 98.44 242 GLY A N 1
ATOM 1884 C CA . GLY A 1 242 ? 4.056 -11.272 -14.450 1.00 98.44 242 GLY A CA 1
ATOM 1885 C C . GLY A 1 242 ? 4.094 -12.383 -13.401 1.00 98.44 242 GLY A C 1
ATOM 1886 O O . GLY A 1 242 ? 4.643 -12.201 -12.309 1.00 98.44 242 GLY A O 1
ATOM 1887 N N . PRO A 1 243 ? 3.481 -13.540 -13.705 1.00 98.00 243 PRO A N 1
ATOM 1888 C CA . PRO A 1 243 ? 3.318 -14.628 -12.756 1.00 98.00 243 PRO A CA 1
ATOM 1889 C C . PRO A 1 243 ? 4.624 -15.395 -12.491 1.00 98.00 243 PRO A C 1
ATOM 1891 O O . PRO A 1 243 ? 5.490 -15.539 -13.360 1.00 98.00 243 PRO A O 1
ATOM 1894 N N . VAL A 1 244 ? 4.716 -15.929 -11.271 1.00 98.38 244 VAL A N 1
ATOM 1895 C CA . VAL A 1 244 ? 5.793 -16.787 -10.760 1.00 98.38 244 VAL A CA 1
ATOM 1896 C C . VAL A 1 244 ? 5.190 -18.114 -10.305 1.00 98.38 244 VAL A C 1
ATOM 1898 O O . VAL A 1 244 ? 4.327 -18.152 -9.426 1.00 98.38 244 VAL A O 1
ATOM 1901 N N . MET A 1 245 ? 5.668 -19.212 -10.878 1.00 96.94 245 MET A N 1
ATOM 1902 C CA . MET A 1 245 ? 5.176 -20.568 -10.649 1.00 96.94 245 MET A CA 1
ATOM 1903 C C . MET A 1 245 ? 6.282 -21.475 -10.115 1.00 96.94 245 MET A C 1
ATOM 1905 O O . MET A 1 245 ? 7.455 -21.303 -10.451 1.00 96.94 245 MET A O 1
ATOM 1909 N N . ALA A 1 246 ? 5.890 -22.488 -9.342 1.00 96.31 246 ALA A N 1
ATOM 1910 C CA . ALA A 1 246 ? 6.787 -23.501 -8.803 1.00 96.31 246 ALA A CA 1
ATOM 1911 C C . ALA A 1 246 ? 6.201 -24.907 -8.980 1.00 96.31 246 ALA A C 1
ATOM 1913 O O . ALA A 1 246 ? 5.022 -25.147 -8.706 1.00 96.31 246 ALA A O 1
ATOM 1914 N N . ARG A 1 247 ? 7.056 -25.839 -9.395 1.00 94.38 247 ARG A N 1
ATOM 1915 C CA . ARG A 1 247 ? 6.811 -27.279 -9.437 1.00 94.38 247 ARG A CA 1
ATOM 1916 C C . ARG A 1 247 ? 7.785 -27.961 -8.490 1.00 94.38 247 ARG A C 1
ATOM 1918 O O . ARG A 1 247 ? 9.000 -27.883 -8.658 1.00 94.38 247 ARG A O 1
ATOM 1925 N N . LEU A 1 248 ? 7.236 -28.635 -7.491 1.00 95.50 248 LEU A N 1
ATOM 1926 C CA . LEU A 1 248 ? 7.992 -29.421 -6.530 1.00 95.50 248 LEU A CA 1
ATOM 1927 C C . LEU A 1 248 ? 8.378 -30.750 -7.171 1.00 95.50 248 LEU A C 1
ATOM 1929 O O . LEU A 1 248 ? 7.517 -31.500 -7.641 1.00 95.50 248 LEU A O 1
ATOM 1933 N N . VAL A 1 249 ? 9.675 -31.038 -7.178 1.00 94.25 249 VAL A N 1
ATOM 1934 C CA . VAL A 1 249 ? 10.244 -32.279 -7.694 1.00 94.25 249 VAL A CA 1
ATOM 1935 C C . VAL A 1 249 ? 10.600 -33.150 -6.499 1.00 94.25 249 VAL A C 1
ATOM 1937 O O . VAL A 1 249 ? 11.419 -32.763 -5.666 1.00 94.25 249 VAL A O 1
ATOM 1940 N N . MET A 1 250 ? 10.007 -34.336 -6.400 1.00 94.44 250 MET A N 1
ATOM 1941 C CA . MET A 1 250 ? 10.286 -35.276 -5.311 1.00 94.44 250 MET A CA 1
ATOM 1942 C C . MET A 1 250 ? 10.711 -36.640 -5.814 1.00 94.44 250 MET A C 1
ATOM 1944 O O . MET A 1 250 ? 10.257 -37.094 -6.861 1.00 94.44 250 MET A O 1
ATOM 1948 N N . TYR A 1 251 ? 11.517 -37.334 -5.020 1.00 94.94 251 TYR A N 1
ATOM 1949 C CA . TYR A 1 251 ? 11.735 -38.763 -5.173 1.00 94.94 251 TYR A CA 1
ATOM 1950 C C . TYR A 1 251 ? 10.708 -39.525 -4.332 1.00 94.94 251 TYR A C 1
ATOM 1952 O O . TYR A 1 251 ? 10.694 -39.404 -3.108 1.00 94.94 251 TYR A O 1
ATOM 1960 N N . SER A 1 252 ? 9.844 -40.300 -4.988 1.00 93.00 252 SER A N 1
ATOM 1961 C CA . SER A 1 252 ? 8.866 -41.146 -4.307 1.00 93.00 252 SER A CA 1
ATOM 1962 C C . SER A 1 252 ? 9.415 -42.559 -4.164 1.00 93.00 252 SER A C 1
ATOM 1964 O O . SER A 1 252 ? 9.597 -43.261 -5.165 1.00 93.00 252 SER A O 1
ATOM 1966 N N . GLU A 1 253 ? 9.657 -42.999 -2.928 1.00 91.38 253 GLU A N 1
ATOM 1967 C CA . GLU A 1 253 ? 10.134 -44.359 -2.659 1.00 91.38 253 GLU A CA 1
ATOM 1968 C C . GLU A 1 253 ? 9.083 -45.417 -3.021 1.00 91.38 253 GLU A C 1
ATOM 1970 O O . GLU A 1 253 ? 9.440 -46.490 -3.503 1.00 91.38 253 GLU A O 1
ATOM 1975 N N . LEU A 1 254 ? 7.792 -45.080 -2.890 1.00 87.19 254 LEU A N 1
ATOM 1976 C CA . LEU A 1 254 ? 6.655 -45.962 -3.198 1.00 87.19 254 LEU A CA 1
ATOM 1977 C C . LEU A 1 254 ? 6.680 -46.494 -4.635 1.00 87.19 254 LEU A C 1
ATOM 1979 O O . LEU A 1 254 ? 6.286 -47.627 -4.894 1.00 87.19 254 LEU A O 1
ATOM 1983 N N . VAL A 1 255 ? 7.147 -45.667 -5.569 1.00 89.38 255 VAL A N 1
ATOM 1984 C CA . VAL A 1 255 ? 7.233 -45.986 -7.002 1.00 89.38 255 VAL A CA 1
ATOM 1985 C C . VAL A 1 255 ? 8.669 -45.936 -7.522 1.00 89.38 255 VAL A C 1
ATOM 1987 O O . VAL A 1 255 ? 8.880 -46.013 -8.731 1.00 89.38 255 VAL A O 1
ATOM 1990 N N . SER A 1 256 ? 9.645 -45.787 -6.615 1.00 90.38 256 SER A N 1
ATOM 1991 C CA . SER A 1 256 ? 11.084 -45.672 -6.896 1.00 90.38 256 SER A CA 1
ATOM 1992 C C . SER A 1 256 ? 11.399 -44.725 -8.061 1.00 90.38 256 SER A C 1
ATOM 1994 O O . SER A 1 256 ? 12.171 -45.042 -8.966 1.00 90.38 256 SER A O 1
ATOM 1996 N N . ALA A 1 257 ? 10.738 -43.565 -8.085 1.00 89.50 257 ALA A N 1
ATOM 1997 C CA . ALA A 1 257 ? 10.822 -42.636 -9.203 1.00 89.50 257 ALA A CA 1
ATOM 1998 C C . ALA A 1 257 ? 10.536 -41.190 -8.793 1.00 89.50 257 ALA A C 1
ATOM 2000 O O . ALA A 1 257 ? 9.725 -40.919 -7.911 1.00 89.50 257 ALA A O 1
ATOM 2001 N N . VAL A 1 258 ? 11.145 -40.251 -9.527 1.00 90.25 258 VAL A N 1
ATOM 2002 C CA . VAL A 1 258 ? 10.779 -38.827 -9.463 1.00 90.25 258 VAL A CA 1
ATOM 2003 C C . VAL A 1 258 ? 9.309 -38.609 -9.839 1.00 90.25 258 VAL A C 1
ATOM 2005 O O . VAL A 1 258 ? 8.830 -39.220 -10.809 1.00 90.25 258 VAL A O 1
ATOM 2008 N N . ARG A 1 259 ? 8.637 -37.745 -9.072 1.00 90.81 259 ARG A N 1
ATOM 2009 C CA . ARG A 1 259 ? 7.253 -37.284 -9.217 1.00 90.81 259 ARG A CA 1
ATOM 2010 C C . ARG A 1 259 ? 7.157 -35.772 -9.006 1.00 90.81 259 ARG A C 1
ATOM 2012 O O . ARG A 1 259 ? 8.016 -35.187 -8.350 1.00 90.81 259 ARG A O 1
ATOM 2019 N N . PHE A 1 260 ? 6.093 -35.178 -9.538 1.00 91.50 260 PHE A N 1
ATOM 2020 C CA . PHE A 1 260 ? 5.852 -33.735 -9.504 1.00 91.50 260 PHE A CA 1
ATOM 2021 C C . PHE A 1 260 ? 4.574 -33.363 -8.751 1.00 91.50 260 PHE A C 1
ATOM 2023 O O . PHE A 1 260 ? 3.576 -34.087 -8.838 1.00 91.50 260 PHE A O 1
ATOM 2030 N N . ILE A 1 261 ? 4.610 -32.211 -8.077 1.00 92.38 261 ILE A N 1
ATOM 2031 C CA . ILE A 1 261 ? 3.455 -31.503 -7.506 1.00 92.38 261 ILE A CA 1
ATOM 2032 C C . ILE A 1 261 ? 3.560 -30.036 -7.934 1.00 92.38 261 ILE A C 1
ATOM 2034 O O . ILE A 1 261 ? 4.601 -29.417 -7.736 1.00 92.38 261 ILE A O 1
ATOM 2038 N N . ASP A 1 262 ? 2.499 -29.476 -8.509 1.00 92.62 262 ASP A N 1
ATOM 2039 C CA . ASP A 1 262 ? 2.450 -28.049 -8.846 1.00 92.62 262 ASP A CA 1
ATOM 2040 C C . ASP A 1 262 ? 1.947 -27.250 -7.638 1.00 92.62 262 ASP A C 1
ATOM 2042 O O . ASP A 1 262 ? 0.989 -27.657 -6.976 1.00 92.62 262 ASP A O 1
ATOM 2046 N N . VAL A 1 263 ? 2.580 -26.111 -7.348 1.00 94.25 263 VAL A N 1
ATOM 2047 C CA . VAL A 1 263 ? 2.052 -25.171 -6.354 1.00 94.25 263 VAL A CA 1
ATOM 2048 C C . VAL A 1 263 ? 0.804 -24.504 -6.936 1.00 94.25 263 VAL A C 1
ATOM 2050 O O . VAL A 1 263 ? 0.864 -23.886 -7.994 1.00 94.25 263 VAL A O 1
ATOM 2053 N N . GLU A 1 264 ? -0.334 -24.653 -6.255 1.00 87.25 264 GLU A N 1
ATOM 2054 C CA . GLU A 1 264 ? -1.662 -24.383 -6.827 1.00 87.25 264 GLU A CA 1
ATOM 2055 C C . GLU A 1 264 ? -1.892 -22.916 -7.232 1.00 87.25 264 GLU A C 1
ATOM 2057 O O . GLU A 1 264 ? -2.513 -22.636 -8.258 1.00 87.25 264 GLU A O 1
ATOM 2062 N N . ALA A 1 265 ? -1.439 -21.970 -6.408 1.00 88.00 265 ALA A N 1
ATOM 2063 C CA . ALA A 1 265 ? -1.584 -20.542 -6.666 1.00 88.00 265 ALA A CA 1
ATOM 2064 C C . ALA A 1 265 ? -0.226 -19.940 -7.049 1.00 88.00 265 ALA A C 1
ATOM 2066 O O . ALA A 1 265 ? 0.726 -20.088 -6.271 1.00 88.00 265 ALA A O 1
ATOM 2067 N N . PRO A 1 266 ? -0.125 -19.236 -8.193 1.00 95.38 266 PRO A N 1
ATOM 2068 C CA . PRO A 1 266 ? 1.098 -18.535 -8.540 1.00 95.38 266 PRO A CA 1
ATOM 2069 C C . PRO A 1 266 ? 1.325 -17.355 -7.585 1.00 95.38 266 PRO A C 1
ATOM 2071 O O . PRO A 1 266 ? 0.407 -16.861 -6.923 1.00 95.38 266 PRO A O 1
ATOM 2074 N N . SER A 1 267 ? 2.571 -16.903 -7.538 1.00 98.12 267 SER A N 1
ATOM 2075 C CA . SER A 1 267 ? 2.925 -15.566 -7.067 1.00 98.12 267 SER A CA 1
ATOM 2076 C C . SER A 1 267 ? 3.026 -14.612 -8.268 1.00 98.12 267 SER A C 1
ATOM 2078 O O . SER A 1 267 ? 2.791 -15.013 -9.410 1.00 98.12 267 SER A O 1
ATOM 2080 N N . TRP A 1 268 ? 3.351 -13.349 -8.027 1.00 98.75 268 TRP A N 1
ATOM 2081 C CA . TRP A 1 268 ? 3.605 -12.343 -9.052 1.00 98.75 268 TRP A CA 1
ATOM 2082 C C . TRP A 1 268 ? 4.932 -11.637 -8.784 1.00 98.75 268 TRP A C 1
ATOM 2084 O O . TRP A 1 268 ? 5.373 -11.541 -7.640 1.00 98.75 268 TRP A O 1
ATOM 2094 N N . VAL A 1 269 ? 5.569 -11.108 -9.819 1.00 98.81 269 VAL A N 1
ATOM 2095 C CA . VAL A 1 269 ? 6.736 -10.232 -9.692 1.00 98.81 269 VAL A CA 1
ATOM 2096 C C . VAL A 1 269 ? 6.488 -8.931 -10.439 1.00 98.81 269 VAL A C 1
ATOM 2098 O O . VAL A 1 269 ? 5.903 -8.935 -11.520 1.00 98.81 269 VAL A O 1
ATOM 2101 N N . ILE A 1 270 ? 6.930 -7.823 -9.852 1.00 98.50 270 ILE A N 1
ATOM 2102 C CA . ILE A 1 270 ? 6.947 -6.500 -10.474 1.00 98.50 270 ILE A CA 1
ATOM 2103 C C . ILE A 1 270 ? 8.405 -6.060 -10.591 1.00 98.50 270 ILE A C 1
ATOM 2105 O O . ILE A 1 270 ? 9.143 -6.091 -9.606 1.00 98.50 270 ILE A O 1
ATOM 2109 N N . CYS A 1 271 ? 8.803 -5.635 -11.785 1.00 98.62 271 CYS A N 1
ATOM 2110 C CA . CYS A 1 271 ? 10.112 -5.080 -12.109 1.00 98.62 271 CYS A CA 1
ATOM 2111 C C . CYS A 1 271 ? 9.962 -3.571 -12.337 1.00 98.62 271 CYS A C 1
ATOM 2113 O O . CYS A 1 271 ? 9.621 -3.132 -13.437 1.00 98.62 271 CYS A O 1
ATOM 2115 N N . ALA A 1 272 ? 10.201 -2.785 -11.288 1.00 96.62 272 ALA A N 1
ATOM 2116 C CA . ALA A 1 272 ? 10.004 -1.335 -11.287 1.00 96.62 272 ALA A CA 1
ATOM 2117 C C . ALA A 1 272 ? 11.322 -0.564 -11.116 1.00 96.62 272 ALA A C 1
ATOM 2119 O O . ALA A 1 272 ? 12.385 -1.144 -10.921 1.00 96.62 272 ALA A O 1
ATOM 2120 N N . TYR A 1 273 ? 11.283 0.762 -11.187 1.00 94.56 273 TYR A N 1
ATOM 2121 C CA . TYR A 1 273 ? 12.482 1.589 -11.054 1.00 94.56 273 TYR A CA 1
ATOM 2122 C C . TYR A 1 273 ? 13.127 1.518 -9.642 1.00 94.56 273 TYR A C 1
ATOM 2124 O O . TYR A 1 273 ? 12.517 1.003 -8.691 1.00 94.56 273 TYR A O 1
ATOM 2132 N N . PRO A 1 274 ? 14.380 1.997 -9.469 1.00 96.56 274 PRO A N 1
ATOM 2133 C CA . PRO A 1 274 ? 15.095 1.921 -8.192 1.00 96.56 274 PRO A CA 1
ATOM 2134 C C . PRO A 1 274 ? 14.384 2.626 -7.026 1.00 96.56 274 PRO A C 1
ATOM 2136 O O . PRO A 1 274 ? 13.824 3.707 -7.181 1.00 96.56 274 PRO A O 1
ATOM 2139 N N . ARG A 1 275 ? 14.499 2.064 -5.816 1.00 95.56 275 ARG A N 1
ATOM 2140 C CA . ARG A 1 275 ? 14.083 2.723 -4.568 1.00 95.56 275 ARG A CA 1
ATOM 2141 C C . ARG A 1 275 ? 15.250 3.550 -4.049 1.00 95.56 275 ARG A C 1
ATOM 2143 O O . ARG A 1 275 ? 16.108 3.031 -3.342 1.00 95.56 275 ARG A O 1
ATOM 2150 N N . PHE A 1 276 ? 15.284 4.831 -4.403 1.00 97.25 276 PHE A N 1
ATOM 2151 C CA . PHE A 1 276 ? 16.366 5.729 -3.989 1.00 97.25 276 PHE A CA 1
ATOM 2152 C C . PHE A 1 276 ? 16.364 6.048 -2.487 1.00 97.25 276 PHE A C 1
ATOM 2154 O O . PHE A 1 276 ? 17.387 6.488 -1.971 1.00 97.25 276 PHE A O 1
ATOM 2161 N N . VAL A 1 277 ? 15.251 5.808 -1.783 1.00 96.94 277 VAL A N 1
ATOM 2162 C CA . VAL A 1 277 ? 15.117 5.993 -0.328 1.00 96.94 277 VAL A CA 1
ATOM 2163 C C . VAL A 1 277 ? 14.549 4.710 0.307 1.00 96.94 277 VAL A C 1
ATOM 2165 O O . VAL A 1 277 ? 13.347 4.621 0.566 1.00 96.94 277 VAL A O 1
ATOM 2168 N N . PRO A 1 278 ? 15.364 3.655 0.491 1.00 94.94 278 PRO A N 1
ATOM 2169 C CA . PRO A 1 278 ? 14.873 2.352 0.954 1.00 94.94 278 PRO A CA 1
ATOM 2170 C C . PRO A 1 278 ? 14.418 2.338 2.420 1.00 94.94 278 PRO A C 1
ATOM 2172 O O . PRO A 1 278 ? 13.580 1.527 2.789 1.00 94.94 278 PRO A O 1
ATOM 2175 N N . GLU A 1 279 ? 14.928 3.246 3.253 1.00 94.19 279 GLU A N 1
ATOM 2176 C CA . GLU A 1 279 ? 14.691 3.238 4.706 1.00 94.19 279 GLU A CA 1
ATOM 2177 C C . GLU A 1 279 ? 13.605 4.232 5.164 1.00 94.19 279 GLU A C 1
ATOM 2179 O O . GLU A 1 279 ? 13.413 4.430 6.361 1.00 94.19 279 GLU A O 1
ATOM 2184 N N . VAL A 1 280 ? 12.874 4.864 4.237 1.00 94.25 280 VAL A N 1
ATOM 2185 C CA . VAL A 1 280 ? 11.720 5.727 4.552 1.00 94.25 280 VAL A CA 1
ATOM 2186 C C . VAL A 1 280 ? 10.494 5.210 3.814 1.00 94.25 280 VAL A C 1
ATOM 2188 O O . VAL A 1 280 ? 10.523 5.094 2.592 1.00 94.25 280 VAL A O 1
ATOM 2191 N N . LEU A 1 281 ? 9.416 4.920 4.548 1.00 95.44 281 LEU A N 1
ATOM 2192 C CA . LEU A 1 281 ? 8.144 4.464 3.982 1.00 95.44 281 LEU A CA 1
ATOM 2193 C C . LEU A 1 281 ? 7.268 5.627 3.519 1.00 95.44 281 LEU A C 1
ATOM 2195 O O . LEU A 1 281 ? 7.296 6.713 4.097 1.00 95.44 281 LEU A O 1
ATOM 2199 N N . ASP A 1 282 ? 6.430 5.360 2.523 1.00 95.19 282 ASP A N 1
ATOM 2200 C CA . ASP A 1 282 ? 5.383 6.272 2.072 1.00 95.19 282 ASP A CA 1
ATOM 2201 C C . ASP A 1 282 ? 4.259 6.392 3.106 1.00 95.19 282 ASP A C 1
ATOM 2203 O O . ASP A 1 282 ? 4.002 5.465 3.873 1.00 95.19 282 ASP A O 1
ATOM 2207 N N . ILE A 1 283 ? 3.553 7.530 3.118 1.00 94.81 283 ILE A N 1
ATOM 2208 C CA . ILE A 1 283 ? 2.432 7.753 4.049 1.00 94.81 283 ILE A CA 1
ATOM 2209 C C . ILE A 1 283 ? 1.375 6.650 3.907 1.00 94.81 283 ILE A C 1
ATOM 2211 O O . ILE A 1 283 ? 0.903 6.123 4.915 1.00 94.81 283 ILE A O 1
ATOM 2215 N N . VAL A 1 284 ? 1.080 6.261 2.667 1.00 97.25 284 VAL A N 1
ATOM 2216 C CA . VAL A 1 284 ? 0.287 5.082 2.319 1.00 97.25 284 VAL A CA 1
ATOM 2217 C C . VAL A 1 284 ? 1.172 4.162 1.480 1.00 97.25 284 VAL A C 1
ATOM 2219 O O . VAL A 1 284 ? 1.633 4.545 0.404 1.00 97.25 284 VAL A O 1
ATOM 2222 N N . THR A 1 285 ? 1.425 2.958 1.981 1.00 97.62 285 THR A N 1
ATOM 2223 C CA . THR A 1 285 ? 2.181 1.896 1.301 1.00 97.62 285 THR A CA 1
ATOM 2224 C C . THR A 1 285 ? 1.225 0.916 0.624 1.00 97.62 285 THR A C 1
ATOM 2226 O O . THR A 1 285 ? 0.034 0.881 0.942 1.00 97.62 285 THR A O 1
ATOM 2229 N N . MET A 1 286 ? 1.716 0.100 -0.310 1.00 97.69 286 MET A N 1
ATOM 2230 C CA . MET A 1 286 ? 0.885 -0.923 -0.955 1.00 97.69 286 MET A CA 1
ATOM 2231 C C . MET A 1 286 ? 0.389 -1.974 0.049 1.00 97.69 286 MET A C 1
ATOM 2233 O O . MET A 1 286 ? -0.707 -2.499 -0.118 1.00 97.69 286 MET A O 1
ATOM 2237 N N . GLU A 1 287 ? 1.144 -2.237 1.121 1.00 97.62 287 GLU A N 1
ATOM 2238 C CA . GLU A 1 287 ? 0.672 -3.041 2.258 1.00 97.62 287 GLU A CA 1
ATOM 2239 C C . GLU A 1 287 ? -0.614 -2.448 2.858 1.00 97.62 287 GLU A C 1
ATOM 2241 O O . GLU A 1 287 ? -1.610 -3.155 2.978 1.00 97.62 287 GLU A O 1
ATOM 2246 N N . ASP A 1 288 ? -0.635 -1.138 3.140 1.00 98.12 288 ASP A N 1
ATOM 2247 C CA . ASP A 1 288 ? -1.810 -0.471 3.721 1.00 98.12 288 ASP A CA 1
ATOM 2248 C C . ASP A 1 288 ? -3.042 -0.559 2.796 1.00 98.12 288 ASP A C 1
ATOM 2250 O O . ASP A 1 288 ? -4.169 -0.680 3.277 1.00 98.12 288 ASP A O 1
ATOM 2254 N N . VAL A 1 289 ? -2.840 -0.506 1.471 1.00 98.12 289 VAL A N 1
ATOM 2255 C CA . VAL A 1 289 ? -3.912 -0.653 0.467 1.00 98.12 289 VAL A CA 1
ATOM 2256 C C . VAL A 1 289 ? -4.462 -2.076 0.447 1.00 98.12 289 VAL A C 1
ATOM 2258 O O . VAL A 1 289 ? -5.678 -2.272 0.420 1.00 98.12 289 VAL A O 1
ATOM 2261 N N . VAL A 1 290 ? -3.578 -3.077 0.455 1.00 98.06 290 VAL A N 1
ATOM 2262 C CA . VAL A 1 290 ? -3.989 -4.485 0.422 1.00 98.06 290 VAL A CA 1
ATOM 2263 C C . VAL A 1 290 ? -4.660 -4.885 1.733 1.00 98.06 290 VAL A C 1
ATOM 2265 O O . VAL A 1 290 ? -5.661 -5.593 1.680 1.00 98.06 290 VAL A O 1
ATOM 2268 N N . ASP A 1 291 ? -4.183 -4.403 2.882 1.00 97.88 291 ASP A N 1
ATOM 2269 C CA . ASP A 1 291 ? -4.810 -4.645 4.187 1.00 97.88 291 ASP A CA 1
ATOM 2270 C C . ASP A 1 291 ? -6.189 -3.982 4.296 1.00 97.88 291 ASP A C 1
ATOM 2272 O O . ASP A 1 291 ? -7.144 -4.603 4.769 1.00 97.88 291 ASP A O 1
ATOM 2276 N N . ASP A 1 292 ? -6.334 -2.746 3.812 1.00 98.12 292 ASP A N 1
ATOM 2277 C CA . ASP A 1 292 ? -7.634 -2.074 3.751 1.00 98.12 292 ASP A CA 1
ATOM 2278 C C . ASP A 1 292 ? -8.637 -2.869 2.904 1.00 98.12 292 ASP A C 1
ATOM 2280 O O . ASP A 1 292 ? -9.752 -3.164 3.347 1.00 98.12 292 ASP A O 1
ATOM 2284 N N . MET A 1 293 ? -8.219 -3.311 1.716 1.00 97.06 293 MET A N 1
ATOM 2285 C CA . MET A 1 293 ? -9.034 -4.155 0.846 1.00 97.06 293 MET A CA 1
ATOM 2286 C C . MET A 1 293 ? -9.312 -5.531 1.473 1.00 97.06 293 MET A C 1
ATOM 2288 O O . MET A 1 293 ? -10.421 -6.054 1.356 1.00 97.06 293 MET A O 1
ATOM 2292 N N . ALA A 1 294 ? -8.343 -6.132 2.159 1.00 97.81 294 ALA A N 1
ATOM 2293 C CA . ALA A 1 294 ? -8.511 -7.413 2.835 1.00 97.81 294 ALA A CA 1
ATOM 2294 C C . ALA A 1 294 ? -9.634 -7.362 3.879 1.00 97.81 294 ALA A C 1
ATOM 2296 O O . ALA A 1 294 ? -10.494 -8.247 3.944 1.00 97.81 294 ALA A O 1
ATOM 2297 N N . VAL A 1 295 ? -9.664 -6.280 4.658 1.00 97.81 295 VAL A N 1
ATOM 2298 C CA . VAL A 1 295 ? -10.680 -6.039 5.683 1.00 97.81 295 VAL A CA 1
ATOM 2299 C C . VAL A 1 295 ? -12.027 -5.671 5.059 1.00 97.81 295 VAL A C 1
ATOM 2301 O O . VAL A 1 295 ? -13.049 -6.235 5.446 1.00 97.81 295 VAL A O 1
ATOM 2304 N N . THR A 1 296 ? -12.048 -4.749 4.094 1.00 97.19 296 THR A N 1
ATOM 2305 C CA . THR A 1 296 ? -13.298 -4.159 3.580 1.00 97.19 296 THR A CA 1
ATOM 2306 C C . THR A 1 296 ? -13.941 -4.951 2.442 1.00 97.19 296 THR A C 1
ATOM 2308 O O . THR A 1 296 ? -15.159 -4.889 2.279 1.00 97.19 296 THR A O 1
ATOM 2311 N N . GLN A 1 297 ? -13.161 -5.718 1.674 1.00 97.06 297 GLN A N 1
ATOM 2312 C CA . GLN A 1 297 ? -13.636 -6.468 0.505 1.00 97.06 297 GLN A CA 1
ATOM 2313 C C . GLN A 1 297 ? -13.575 -7.986 0.686 1.00 97.06 297 GLN A C 1
ATOM 2315 O O . GLN A 1 297 ? -14.414 -8.675 0.106 1.00 97.06 297 GLN A O 1
ATOM 2320 N N . PHE A 1 298 ? -12.637 -8.510 1.482 1.00 97.62 298 PHE A N 1
ATOM 2321 C CA . PHE A 1 298 ? -12.412 -9.957 1.641 1.00 97.62 298 PHE A CA 1
ATOM 2322 C C . PHE A 1 298 ? -12.787 -10.512 3.018 1.00 97.62 298 PHE A C 1
ATOM 2324 O O . PHE A 1 298 ? -12.515 -11.679 3.289 1.00 97.62 298 PHE A O 1
ATOM 2331 N N . ALA A 1 299 ? -13.429 -9.706 3.872 1.00 97.19 299 ALA A N 1
ATOM 2332 C CA . ALA A 1 299 ? -13.901 -10.120 5.192 1.00 97.19 299 ALA A CA 1
ATOM 2333 C C . ALA A 1 299 ? -12.807 -10.766 6.074 1.00 97.19 299 ALA A C 1
ATOM 2335 O O . ALA A 1 299 ? -13.109 -11.599 6.927 1.00 97.19 299 ALA A O 1
ATOM 2336 N N . GLU A 1 300 ? -11.534 -10.383 5.897 1.00 96.00 300 GLU A N 1
ATOM 2337 C CA . GLU A 1 300 ? -10.414 -11.016 6.614 1.00 96.00 300 GLU A CA 1
ATOM 2338 C C . GLU A 1 300 ? -10.480 -10.772 8.132 1.00 96.00 300 GLU A C 1
ATOM 2340 O O . GLU A 1 300 ? -10.014 -11.592 8.923 1.00 96.00 300 GLU A O 1
ATOM 2345 N N . ARG A 1 301 ? -11.094 -9.658 8.551 1.00 96.38 301 ARG A N 1
ATOM 2346 C CA . ARG A 1 301 ? -11.254 -9.259 9.957 1.00 96.38 301 ARG A CA 1
ATOM 2347 C C . ARG A 1 301 ? -12.676 -8.788 10.242 1.00 96.38 301 ARG A C 1
ATOM 2349 O O . ARG A 1 301 ? -12.915 -7.604 10.489 1.00 96.38 301 ARG A O 1
ATOM 2356 N N . THR A 1 302 ? -13.633 -9.718 10.223 1.00 97.19 302 THR A N 1
ATOM 2357 C CA . THR A 1 302 ? -15.043 -9.433 10.558 1.00 97.19 302 THR A CA 1
ATOM 2358 C C . THR A 1 302 ? -15.257 -9.004 12.013 1.00 97.19 302 THR A C 1
ATOM 2360 O O . THR A 1 302 ? -16.311 -8.459 12.343 1.00 97.19 302 THR A O 1
ATOM 2363 N N . ASP A 1 303 ? -14.245 -9.173 12.868 1.00 96.94 303 ASP A N 1
ATOM 2364 C CA . ASP A 1 303 ? -14.157 -8.607 14.216 1.00 96.94 303 ASP A CA 1
ATOM 2365 C C . ASP A 1 303 ? -13.858 -7.097 14.224 1.00 96.94 303 ASP A C 1
ATOM 2367 O O . ASP A 1 303 ? -14.224 -6.408 15.177 1.00 96.94 303 ASP A O 1
ATOM 2371 N N . ILE A 1 304 ? -13.228 -6.565 13.170 1.00 97.12 304 ILE A N 1
ATOM 2372 C CA . ILE A 1 304 ? -12.926 -5.133 13.008 1.00 97.12 304 ILE A CA 1
ATOM 2373 C C . ILE A 1 304 ? -13.947 -4.449 12.094 1.00 97.12 304 ILE A C 1
ATOM 2375 O O . ILE A 1 304 ? -14.383 -3.339 12.394 1.00 97.12 304 ILE A O 1
ATOM 2379 N N . TYR A 1 305 ? -14.335 -5.081 10.988 1.00 98.06 305 TYR A N 1
ATOM 2380 C CA . TYR A 1 305 ? -15.280 -4.529 10.019 1.00 98.06 305 TYR A CA 1
ATOM 2381 C C . TYR A 1 305 ? -16.279 -5.602 9.603 1.00 98.06 305 TYR A C 1
ATOM 2383 O O . TYR A 1 305 ? -15.919 -6.600 8.988 1.00 98.06 305 TYR A O 1
ATOM 2391 N N . GLY A 1 306 ? -17.546 -5.429 9.966 1.00 96.81 306 GLY A N 1
ATOM 2392 C CA . GLY A 1 306 ? -18.506 -6.522 9.877 1.00 96.81 306 GLY A CA 1
ATOM 2393 C C . GLY A 1 306 ? -19.930 -6.117 10.221 1.00 96.81 306 GLY A C 1
ATOM 2394 O O . GLY A 1 306 ? -20.264 -4.934 10.335 1.00 96.81 306 GLY A O 1
ATOM 2395 N N . LYS A 1 307 ? -20.792 -7.125 10.368 1.00 95.06 307 LYS A N 1
ATOM 2396 C CA . LYS A 1 307 ? -22.189 -6.931 10.756 1.00 95.06 307 LYS A CA 1
ATOM 2397 C C . LYS A 1 307 ? -22.267 -6.503 12.221 1.00 95.06 307 LYS A C 1
ATOM 2399 O O . LYS A 1 307 ? -21.543 -6.985 13.084 1.00 95.06 307 LYS A O 1
ATOM 2404 N N . ASP A 1 308 ? -23.195 -5.605 12.514 1.00 90.75 308 ASP A N 1
ATOM 2405 C CA . ASP A 1 308 ? -23.433 -5.189 13.893 1.00 90.75 308 ASP A CA 1
ATOM 2406 C C . ASP A 1 308 ? -23.842 -6.342 14.801 1.00 90.75 308 ASP A C 1
ATOM 2408 O O . ASP A 1 308 ? -24.601 -7.224 14.396 1.00 90.75 308 ASP A O 1
ATOM 2412 N N . GLY A 1 309 ? -23.378 -6.290 16.046 1.00 89.56 309 GLY A N 1
ATOM 2413 C CA . GLY A 1 309 ? -23.664 -7.312 17.047 1.00 89.56 309 GLY A CA 1
ATOM 2414 C C . GLY A 1 309 ? -22.907 -8.629 16.856 1.00 89.56 309 GLY A C 1
ATOM 2415 O O . GLY A 1 309 ? -23.029 -9.490 17.720 1.00 89.56 309 GLY A O 1
ATOM 2416 N N . THR A 1 310 ? -22.105 -8.794 15.794 1.00 94.31 310 THR A N 1
ATOM 2417 C CA . THR A 1 310 ? -21.321 -10.024 15.572 1.00 94.31 310 THR A CA 1
ATOM 2418 C C . THR A 1 310 ? -19.850 -9.890 15.953 1.00 94.31 310 THR A C 1
ATOM 2420 O O . THR A 1 310 ? -19.129 -10.865 15.877 1.00 94.31 310 THR A O 1
ATOM 2423 N N . PHE A 1 311 ? -19.360 -8.722 16.375 1.00 95.69 311 PHE A N 1
ATOM 2424 C CA . PHE A 1 311 ? -17.920 -8.529 16.615 1.00 95.69 311 PHE A CA 1
ATOM 2425 C C . PHE A 1 311 ? -17.314 -9.430 17.705 1.00 95.69 311 PHE A C 1
ATOM 2427 O O . PHE A 1 311 ? -16.122 -9.711 17.657 1.00 95.69 311 PHE A O 1
ATOM 2434 N N . ASN A 1 312 ? -18.118 -9.881 18.673 1.00 93.12 312 ASN A N 1
ATOM 2435 C CA . ASN A 1 312 ? -17.672 -10.792 19.736 1.00 93.12 312 ASN A CA 1
ATOM 2436 C C . ASN A 1 312 ? -17.666 -12.268 19.304 1.00 93.12 312 ASN A C 1
ATOM 2438 O O . ASN A 1 312 ? -17.016 -13.081 19.951 1.00 93.12 312 ASN A O 1
ATOM 2442 N N . ASP A 1 313 ? -18.400 -12.597 18.241 1.00 95.06 313 ASP A N 1
ATOM 2443 C CA . ASP A 1 313 ? -18.447 -13.918 17.608 1.00 95.06 313 ASP A CA 1
ATOM 2444 C C . ASP A 1 313 ? -18.441 -13.721 16.079 1.00 95.06 313 ASP A C 1
ATOM 2446 O O . ASP A 1 313 ? -19.478 -13.813 15.408 1.00 95.06 313 ASP A O 1
ATOM 2450 N N . PRO A 1 314 ? -17.299 -13.256 15.542 1.00 94.88 314 PRO A N 1
ATOM 2451 C CA . PRO A 1 314 ? -17.201 -12.780 14.172 1.00 94.88 314 PRO A CA 1
ATOM 2452 C C . PRO A 1 314 ? -17.342 -13.954 13.191 1.00 94.88 314 PRO A C 1
ATOM 2454 O O . PRO A 1 314 ? -16.627 -14.951 13.318 1.00 94.88 314 PRO A O 1
ATOM 2457 N N . PRO A 1 315 ? -18.227 -13.869 12.180 1.00 94.00 315 PRO A N 1
ATOM 2458 C CA . PRO A 1 315 ? -18.377 -14.948 11.215 1.00 94.00 315 PRO A CA 1
ATOM 2459 C C . PRO A 1 315 ? -17.122 -15.059 10.346 1.00 94.00 315 PRO A C 1
ATOM 2461 O O . PRO A 1 315 ? -16.641 -14.055 9.814 1.00 94.00 315 PRO A O 1
ATOM 2464 N N . TYR A 1 316 ? -16.630 -16.281 10.151 1.00 95.69 316 TYR A N 1
ATOM 2465 C CA . TYR A 1 316 ? -15.601 -16.556 9.153 1.00 95.69 316 TYR A CA 1
ATOM 2466 C C . TYR A 1 316 ? -16.229 -16.661 7.762 1.00 95.69 316 TYR A C 1
ATOM 2468 O O . TYR A 1 316 ? -17.197 -17.398 7.564 1.00 95.69 316 TYR A O 1
ATOM 2476 N N . ILE A 1 317 ? -15.662 -15.939 6.799 1.00 96.44 317 ILE A N 1
ATOM 2477 C CA . ILE A 1 317 ? -16.080 -15.967 5.398 1.00 96.44 317 ILE A CA 1
ATOM 2478 C C . ILE A 1 317 ? -14.839 -16.308 4.570 1.00 96.44 317 ILE A C 1
ATOM 2480 O O . ILE A 1 317 ? -13.860 -15.562 4.630 1.00 96.44 317 ILE A O 1
ATOM 2484 N N . PRO A 1 318 ? -14.829 -17.429 3.825 1.00 94.44 318 PRO A N 1
ATOM 2485 C CA . PRO A 1 318 ? -13.666 -17.800 3.031 1.00 94.44 318 PRO A CA 1
ATOM 2486 C C . PRO A 1 318 ? -13.358 -16.729 1.969 1.00 94.44 318 PRO A C 1
ATOM 2488 O O . PRO A 1 318 ? -14.247 -16.381 1.192 1.00 94.44 318 PRO A O 1
ATOM 2491 N N . PRO A 1 319 ? -12.108 -16.243 1.853 1.00 92.94 319 PRO A N 1
ATOM 2492 C CA . PRO A 1 319 ? -11.764 -15.173 0.911 1.00 92.94 319 PRO A CA 1
ATOM 2493 C C . PRO A 1 319 ? -11.875 -15.594 -0.564 1.00 92.94 319 PRO A C 1
ATOM 2495 O O . PRO A 1 319 ? -11.877 -14.746 -1.449 1.00 92.94 319 PRO A O 1
ATOM 2498 N N . THR A 1 320 ? -11.960 -16.898 -0.836 1.00 91.81 320 THR A N 1
ATOM 2499 C CA . THR A 1 320 ? -12.147 -17.472 -2.174 1.00 91.81 320 THR A CA 1
ATOM 2500 C C . THR A 1 320 ? -13.616 -17.762 -2.509 1.00 91.81 320 THR A C 1
ATOM 2502 O O . THR A 1 320 ? -13.911 -18.121 -3.648 1.00 91.81 320 THR A O 1
ATOM 2505 N N . ASP A 1 321 ? -14.537 -17.644 -1.545 1.00 95.38 321 ASP A N 1
ATOM 2506 C CA . ASP A 1 321 ? -15.976 -17.831 -1.766 1.00 95.38 321 ASP A CA 1
ATOM 2507 C C . ASP A 1 321 ? -16.599 -16.501 -2.210 1.00 95.38 321 ASP A C 1
ATOM 2509 O O . ASP A 1 321 ? -16.947 -15.630 -1.410 1.00 95.38 321 ASP A O 1
ATOM 2513 N N . THR A 1 322 ? -16.682 -16.323 -3.528 1.00 91.94 322 THR A N 1
ATOM 2514 C CA . THR A 1 322 ? -17.106 -15.050 -4.122 1.00 91.94 322 THR A CA 1
ATOM 2515 C C . THR A 1 322 ? -18.572 -14.739 -3.817 1.00 91.94 322 THR A C 1
ATOM 2517 O O . THR A 1 322 ? -18.892 -13.584 -3.531 1.00 91.94 322 THR A O 1
ATOM 2520 N N . ASP A 1 323 ? -19.448 -15.747 -3.805 1.00 95.00 323 ASP A N 1
ATOM 2521 C CA . ASP A 1 323 ? -20.879 -15.565 -3.542 1.00 95.00 323 ASP A CA 1
ATOM 2522 C C . ASP A 1 323 ? -21.120 -15.171 -2.080 1.00 95.00 323 ASP A C 1
ATOM 2524 O O . ASP A 1 323 ? -21.850 -14.212 -1.801 1.00 95.00 323 ASP A O 1
ATOM 2528 N N . ALA A 1 324 ? -20.446 -15.838 -1.136 1.00 96.25 324 ALA A N 1
ATOM 2529 C CA . ALA A 1 324 ? -20.520 -15.476 0.278 1.00 96.25 324 ALA A CA 1
ATOM 2530 C C . ALA A 1 324 ? -20.007 -14.050 0.533 1.00 96.25 324 ALA A C 1
ATOM 2532 O O . ALA A 1 324 ? -20.637 -13.285 1.271 1.00 96.25 324 ALA A O 1
ATOM 2533 N N . LEU A 1 325 ? -18.906 -13.656 -0.116 1.00 96.44 325 LEU A N 1
ATOM 2534 C CA . LEU A 1 325 ? -18.372 -12.297 -0.023 1.00 96.44 325 LEU A CA 1
ATOM 2535 C C . LEU A 1 325 ? -19.323 -11.248 -0.619 1.00 96.44 325 LEU A C 1
ATOM 2537 O O . LEU A 1 325 ? -19.492 -10.182 -0.026 1.00 96.44 325 LEU A O 1
ATOM 2541 N N . ILE A 1 326 ? -19.973 -11.529 -1.756 1.00 95.44 326 ILE A N 1
ATOM 2542 C CA . ILE A 1 326 ? -20.997 -10.643 -2.340 1.00 95.44 326 ILE A CA 1
ATOM 2543 C C . ILE A 1 326 ? -22.151 -10.449 -1.351 1.00 95.44 326 ILE A C 1
ATOM 2545 O O . ILE A 1 326 ? -22.544 -9.311 -1.081 1.00 95.44 326 ILE A O 1
ATOM 2549 N N . HIS A 1 327 ? -22.665 -11.536 -0.772 1.00 96.00 327 HIS A N 1
ATOM 2550 C CA . HIS A 1 327 ? -23.740 -11.467 0.216 1.00 96.00 327 HIS A CA 1
ATOM 2551 C C . HIS A 1 327 ? -23.340 -10.693 1.476 1.00 96.00 327 HIS A C 1
ATOM 2553 O O . HIS A 1 327 ? -24.144 -9.920 2.001 1.00 96.00 327 HIS A O 1
ATOM 2559 N N . TRP A 1 328 ? -22.106 -10.859 1.950 1.00 96.38 328 TRP A N 1
ATOM 2560 C CA . TRP A 1 328 ? -21.589 -10.114 3.094 1.00 96.38 328 TRP A CA 1
ATOM 2561 C C . TRP A 1 328 ? -21.444 -8.617 2.801 1.00 96.38 328 TRP A C 1
ATOM 2563 O O . TRP A 1 328 ? -21.954 -7.808 3.580 1.00 96.38 328 TRP A O 1
ATOM 2573 N N . ARG A 1 329 ? -20.850 -8.241 1.656 1.00 95.94 329 ARG A N 1
ATOM 2574 C CA . ARG A 1 329 ? -20.706 -6.834 1.226 1.00 95.94 329 ARG A CA 1
ATOM 2575 C C . ARG A 1 329 ? -22.048 -6.133 1.014 1.00 95.94 329 ARG A C 1
ATOM 2577 O O . ARG A 1 329 ? -22.152 -4.938 1.259 1.00 95.94 329 ARG A O 1
ATOM 2584 N N . ALA A 1 330 ? -23.085 -6.866 0.604 1.00 95.62 330 ALA A N 1
ATOM 2585 C CA . ALA A 1 330 ? -24.447 -6.336 0.493 1.00 95.62 330 ALA A CA 1
ATOM 2586 C C . ALA A 1 330 ? -25.118 -6.067 1.860 1.00 95.62 330 ALA A C 1
ATOM 2588 O O . ALA A 1 330 ? -26.183 -5.446 1.926 1.00 95.62 330 ALA A O 1
ATOM 2589 N N . GLY A 1 331 ? -24.531 -6.550 2.959 1.00 92.62 331 GLY A N 1
ATOM 2590 C CA . GLY A 1 331 ? -25.014 -6.330 4.316 1.00 92.62 331 GLY A CA 1
ATOM 2591 C C . GLY A 1 331 ? -24.757 -4.915 4.847 1.00 92.62 331 GLY A C 1
ATOM 2592 O O . GLY A 1 331 ? -24.044 -4.102 4.268 1.00 92.62 331 GLY A O 1
ATOM 2593 N N . ARG A 1 332 ? -25.322 -4.611 6.024 1.00 94.06 332 ARG A N 1
ATOM 2594 C CA . ARG A 1 332 ? -25.031 -3.366 6.760 1.00 94.06 332 ARG A CA 1
ATOM 2595 C C . ARG A 1 332 ? -23.740 -3.518 7.561 1.00 94.06 332 ARG A C 1
ATOM 2597 O O . ARG A 1 332 ? -23.788 -3.823 8.757 1.00 94.06 332 ARG A O 1
ATOM 2604 N N . LEU A 1 333 ? -22.615 -3.338 6.882 1.00 96.62 333 LEU A N 1
ATOM 2605 C CA . LEU A 1 333 ? -21.285 -3.422 7.474 1.00 96.62 333 LEU A CA 1
ATOM 2606 C C . LEU A 1 333 ? -20.909 -2.118 8.184 1.00 96.62 333 LEU A C 1
ATOM 2608 O O . LEU A 1 333 ? -21.292 -1.025 7.763 1.00 96.62 333 LEU A O 1
ATOM 2612 N N . ARG A 1 334 ? -20.172 -2.232 9.288 1.00 96.62 334 ARG A N 1
ATOM 2613 C CA . ARG A 1 334 ? -19.621 -1.092 10.022 1.00 96.62 334 ARG A CA 1
ATOM 2614 C C . ARG A 1 334 ? -18.291 -1.459 10.665 1.00 96.62 334 ARG A C 1
ATOM 2616 O O . ARG A 1 334 ? -18.031 -2.621 10.962 1.00 96.62 334 ARG A O 1
ATOM 2623 N N . TRP A 1 335 ? -17.495 -0.437 10.944 1.00 97.50 335 TRP A N 1
ATOM 2624 C CA . TRP A 1 335 ? -16.317 -0.556 11.792 1.00 97.50 335 TRP A CA 1
ATOM 2625 C C . TRP A 1 335 ? -16.717 -0.824 13.250 1.00 97.50 335 TRP A C 1
ATOM 2627 O O . TRP A 1 335 ? -17.628 -0.172 13.769 1.00 97.50 335 TRP A O 1
ATOM 2637 N N . ASN A 1 336 ? -16.025 -1.746 13.917 1.00 97.44 336 ASN A N 1
ATOM 2638 C CA . ASN A 1 336 ? -16.249 -2.107 15.310 1.00 97.44 336 ASN A CA 1
ATOM 2639 C C . ASN A 1 336 ? -15.904 -0.916 16.221 1.00 97.44 336 ASN A C 1
ATOM 2641 O O . ASN A 1 336 ? -14.738 -0.535 16.318 1.00 97.44 336 ASN A O 1
ATOM 2645 N N . PRO A 1 337 ? -16.866 -0.309 16.931 1.00 95.06 337 PRO A N 1
ATOM 2646 C CA . PRO A 1 337 ? -16.567 0.834 17.793 1.00 95.06 337 PRO A CA 1
ATOM 2647 C C . PRO A 1 337 ? -15.701 0.455 19.005 1.00 95.06 337 PRO A C 1
ATOM 2649 O O . PRO A 1 337 ? -15.019 1.316 19.558 1.00 95.06 337 PRO A O 1
ATOM 2652 N N . SER A 1 338 ? -15.702 -0.817 19.412 1.00 93.50 338 SER A N 1
ATOM 2653 C CA . SER A 1 338 ? -15.042 -1.303 20.627 1.00 93.50 338 SER A CA 1
ATOM 2654 C C . SER A 1 338 ? -13.639 -1.863 20.395 1.00 93.50 338 SER A C 1
ATOM 2656 O O . SER A 1 338 ? -12.908 -2.038 21.368 1.00 93.50 338 SER A O 1
ATOM 2658 N N . PHE A 1 339 ? -13.230 -2.115 19.150 1.00 96.25 339 PHE A N 1
ATOM 2659 C CA . PHE A 1 339 ? -11.900 -2.658 18.861 1.00 96.25 339 PHE A CA 1
ATOM 2660 C C . PHE A 1 339 ? -10.786 -1.679 19.260 1.00 96.25 339 PHE A C 1
ATOM 2662 O O . PHE A 1 339 ? -10.876 -0.475 19.014 1.00 96.25 339 PHE A O 1
ATOM 2669 N N . LYS A 1 340 ? -9.734 -2.217 19.881 1.00 97.00 340 LYS A N 1
ATOM 2670 C CA . LYS A 1 340 ? -8.594 -1.469 20.414 1.00 97.00 340 LYS A CA 1
ATOM 2671 C C . LYS A 1 340 ? -7.318 -1.819 19.642 1.00 97.00 340 LYS A C 1
ATOM 2673 O O . LYS A 1 340 ? -6.764 -2.894 19.885 1.00 97.00 340 LYS A O 1
ATOM 2678 N N . PRO A 1 341 ? -6.834 -0.948 18.740 1.00 97.44 341 PRO A N 1
ATOM 2679 C CA . PRO A 1 341 ? -5.499 -1.093 18.168 1.00 97.44 341 PRO A CA 1
ATOM 2680 C C . PRO A 1 341 ? -4.407 -0.963 19.238 1.00 97.44 341 PRO A C 1
ATOM 2682 O O . PRO A 1 341 ? -4.624 -0.393 20.311 1.00 97.44 341 PRO A O 1
ATOM 2685 N N . TRP A 1 342 ? -3.221 -1.474 18.928 1.00 96.56 342 TRP A N 1
ATOM 2686 C CA . TRP A 1 342 ? -2.023 -1.324 19.751 1.00 96.56 342 TRP A CA 1
ATOM 2687 C C . TRP A 1 342 ? -1.227 -0.088 19.323 1.00 96.56 342 TRP A C 1
ATOM 2689 O O . TRP A 1 342 ? -1.078 0.181 18.129 1.00 96.56 342 TRP A O 1
ATOM 2699 N N . PHE A 1 343 ? -0.732 0.687 20.289 1.00 96.94 343 PHE A N 1
ATOM 2700 C CA . PHE A 1 343 ? -0.120 1.983 20.022 1.00 96.94 343 PHE A CA 1
ATOM 2701 C C . PHE A 1 343 ? 1.118 1.859 19.150 1.00 96.94 343 PHE A C 1
ATOM 2703 O O . PHE A 1 343 ? 1.161 2.471 18.088 1.00 96.94 343 PHE A O 1
ATOM 2710 N N . TYR A 1 344 ? 2.117 1.082 19.553 1.00 93.81 344 TYR A N 1
ATOM 2711 C CA . TYR A 1 344 ? 3.360 1.039 18.795 1.00 93.81 344 TYR A CA 1
ATOM 2712 C C . TYR A 1 344 ? 3.231 0.241 17.499 1.00 93.81 344 TYR A C 1
ATOM 2714 O O . TYR A 1 344 ? 3.780 0.655 16.479 1.00 93.81 344 TYR A O 1
ATOM 2722 N N . ARG A 1 345 ? 2.485 -0.865 17.522 1.00 91.94 345 ARG A N 1
ATOM 2723 C CA . ARG A 1 345 ? 2.299 -1.751 16.367 1.00 91.94 345 ARG A CA 1
ATOM 2724 C C . ARG A 1 345 ? 1.425 -1.134 15.270 1.00 91.94 345 ARG A C 1
ATOM 2726 O O . ARG A 1 345 ? 1.822 -1.149 14.103 1.00 91.94 345 ARG A O 1
ATOM 2733 N N . ASP A 1 346 ? 0.261 -0.592 15.636 1.00 94.69 346 ASP A N 1
ATOM 2734 C CA . ASP A 1 346 ? -0.795 -0.227 14.677 1.00 94.69 346 ASP A CA 1
ATOM 2735 C C . ASP A 1 346 ? -0.901 1.292 14.446 1.00 94.69 346 ASP A C 1
ATOM 2737 O O . ASP A 1 346 ? -1.235 1.726 13.349 1.00 94.69 346 ASP A O 1
ATOM 2741 N N . ILE A 1 347 ? -0.640 2.114 15.470 1.00 97.19 347 ILE A N 1
ATOM 2742 C CA . ILE A 1 347 ? -0.864 3.572 15.414 1.00 97.19 347 ILE A CA 1
ATOM 2743 C C . ILE A 1 347 ? 0.431 4.323 15.101 1.00 97.19 347 ILE A C 1
ATOM 2745 O O . ILE A 1 347 ? 0.488 5.167 14.205 1.00 97.19 347 ILE A O 1
ATOM 2749 N N . TRP A 1 348 ? 1.486 4.039 15.860 1.00 94.44 348 TRP A N 1
ATOM 2750 C CA . TRP A 1 348 ? 2.741 4.769 15.784 1.00 94.44 348 TRP A CA 1
ATOM 2751 C C . TRP A 1 348 ? 3.459 4.502 14.467 1.00 94.44 348 TRP A C 1
ATOM 2753 O O . TRP A 1 348 ? 4.059 5.414 13.921 1.00 94.44 348 TRP A O 1
ATOM 2763 N N . THR A 1 349 ? 3.306 3.318 13.875 1.00 92.38 349 THR A N 1
ATOM 2764 C CA . THR A 1 349 ? 3.801 3.027 12.520 1.00 92.38 349 THR A CA 1
ATOM 2765 C C . THR A 1 349 ? 3.184 3.920 11.438 1.00 92.38 349 THR A C 1
ATOM 2767 O O . THR A 1 349 ? 3.810 4.079 10.393 1.00 92.38 349 THR A O 1
ATOM 2770 N N . ILE A 1 350 ? 2.017 4.537 11.676 1.00 95.06 350 ILE A N 1
ATOM 2771 C CA . ILE A 1 350 ? 1.395 5.536 10.789 1.00 95.06 350 ILE A CA 1
ATOM 2772 C C . ILE A 1 350 ? 1.911 6.940 11.135 1.00 95.06 350 ILE A C 1
ATOM 2774 O O . ILE A 1 350 ? 2.410 7.656 10.267 1.00 95.06 350 ILE A O 1
ATOM 2778 N N . LEU A 1 351 ? 1.846 7.328 12.415 1.00 93.12 351 LEU A N 1
ATOM 2779 C CA . LEU A 1 351 ? 2.278 8.655 12.890 1.00 93.12 351 LEU A CA 1
ATOM 2780 C C . LEU A 1 351 ? 3.803 8.869 12.801 1.00 93.12 351 LEU A C 1
ATOM 2782 O O . LEU A 1 351 ? 4.270 10.009 12.843 1.00 93.12 351 LEU A O 1
ATOM 2786 N N . PHE A 1 352 ? 4.579 7.792 12.644 1.00 90.44 352 PHE A N 1
ATOM 2787 C CA . PHE A 1 352 ? 6.031 7.820 12.476 1.00 90.44 352 PHE A CA 1
ATOM 2788 C C . PHE A 1 352 ? 6.477 8.289 11.071 1.00 90.44 352 PHE A C 1
ATOM 2790 O O . PHE A 1 352 ? 7.600 8.742 10.873 1.00 90.44 352 PHE A O 1
ATOM 2797 N N . ARG A 1 353 ? 5.622 8.181 10.052 1.00 91.25 353 ARG A N 1
ATOM 2798 C CA . ARG A 1 353 ? 6.029 8.422 8.654 1.00 91.25 353 ARG A CA 1
ATOM 2799 C C . ARG A 1 353 ? 6.152 9.914 8.289 1.00 91.25 353 ARG A C 1
ATOM 2801 O O . ARG A 1 353 ? 7.148 10.269 7.659 1.00 91.25 353 ARG A O 1
ATOM 2808 N N . PRO A 1 354 ? 5.218 10.810 8.685 1.00 89.00 354 PRO A N 1
ATOM 2809 C CA . PRO A 1 354 ? 5.231 12.207 8.240 1.00 89.00 354 PRO A CA 1
ATOM 2810 C C . PRO A 1 354 ? 6.489 12.997 8.604 1.00 89.00 354 PRO A C 1
ATOM 2812 O O . PRO A 1 354 ? 6.970 13.778 7.786 1.00 89.00 354 PRO A O 1
ATOM 2815 N N . ASP A 1 355 ? 7.049 12.797 9.800 1.00 86.19 355 ASP A N 1
ATOM 2816 C CA . ASP A 1 355 ? 8.272 13.501 10.199 1.00 86.19 355 ASP A CA 1
ATOM 2817 C C . ASP A 1 355 ? 9.450 13.091 9.316 1.00 86.19 355 ASP A C 1
ATOM 2819 O O . ASP A 1 355 ? 10.229 13.949 8.933 1.00 86.19 355 ASP A O 1
ATOM 2823 N N . GLN A 1 356 ? 9.545 11.825 8.889 1.00 87.94 356 GLN A N 1
ATOM 2824 C CA . GLN A 1 356 ? 10.669 11.360 8.062 1.00 87.94 356 GLN A CA 1
ATOM 2825 C C . GLN A 1 356 ? 10.784 12.135 6.739 1.00 87.94 356 GLN A C 1
ATOM 2827 O O . GLN A 1 356 ? 11.881 12.305 6.204 1.00 87.94 356 GLN A O 1
ATOM 2832 N N . PHE A 1 357 ? 9.675 12.685 6.233 1.00 89.69 357 PHE A N 1
ATOM 2833 C CA . PHE A 1 357 ? 9.667 13.474 5.001 1.00 89.69 357 PHE A CA 1
ATOM 2834 C C . PHE A 1 357 ? 10.407 14.813 5.157 1.00 89.69 357 PHE A C 1
ATOM 2836 O O . PHE A 1 357 ? 10.868 15.356 4.152 1.00 89.69 357 PHE A O 1
ATOM 2843 N N . THR A 1 358 ? 10.634 15.310 6.386 1.00 86.12 358 THR A N 1
ATOM 2844 C CA . THR A 1 358 ? 11.471 16.503 6.638 1.00 86.12 358 THR A CA 1
ATOM 2845 C C . THR A 1 358 ? 12.924 16.335 6.190 1.00 86.12 358 THR A C 1
ATOM 2847 O O . THR A 1 358 ? 13.643 17.330 6.080 1.00 86.12 358 THR A O 1
ATOM 2850 N N . TYR A 1 359 ? 13.372 15.101 5.947 1.00 88.50 359 TYR A N 1
ATOM 2851 C CA . TYR A 1 359 ? 14.721 14.803 5.464 1.00 88.50 359 TYR A CA 1
ATOM 2852 C C . TYR A 1 359 ? 14.785 14.589 3.949 1.00 88.50 359 TYR A C 1
ATOM 2854 O O . TYR A 1 359 ? 15.874 14.400 3.410 1.00 88.50 359 TYR A O 1
ATOM 2862 N N . LEU A 1 360 ? 13.631 14.634 3.276 1.00 92.56 360 LEU A N 1
AT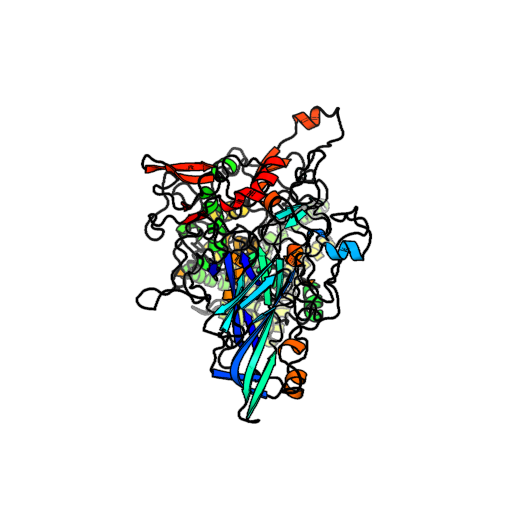OM 2863 C CA . LEU A 1 360 ? 13.470 14.398 1.839 1.00 92.56 360 LEU A CA 1
ATOM 2864 C C . LEU A 1 360 ? 12.944 15.637 1.110 1.00 92.56 360 LEU A C 1
ATOM 2866 O O . LEU A 1 360 ? 13.099 15.772 -0.103 1.00 92.56 360 LEU A O 1
ATOM 2870 N N . CYS A 1 361 ? 12.295 16.543 1.840 1.00 88.50 361 CYS A N 1
ATOM 2871 C CA . CYS A 1 361 ? 11.735 17.775 1.310 1.00 88.50 361 CYS A CA 1
ATOM 2872 C C . CYS A 1 361 ? 11.560 18.836 2.409 1.00 88.50 361 CYS A C 1
ATOM 2874 O O . CYS A 1 361 ? 11.558 18.529 3.602 1.00 88.50 361 CYS A O 1
ATOM 2876 N N . ASN A 1 362 ? 11.358 20.098 2.020 1.00 79.19 362 ASN A N 1
ATOM 2877 C CA . ASN A 1 362 ? 11.035 21.186 2.955 1.00 79.19 362 ASN A CA 1
ATOM 2878 C C . ASN A 1 362 ? 9.544 21.197 3.375 1.00 79.19 362 ASN A C 1
ATOM 2880 O O . ASN A 1 362 ? 8.884 22.237 3.348 1.00 79.19 362 ASN A O 1
ATOM 2884 N N . ILE A 1 363 ? 8.998 20.039 3.762 1.00 74.38 363 ILE A N 1
ATOM 2885 C CA . ILE A 1 363 ? 7.570 19.875 4.099 1.00 74.38 363 ILE A CA 1
ATOM 2886 C C . ILE A 1 363 ? 7.132 20.751 5.281 1.00 74.38 363 ILE A C 1
ATOM 2888 O O . ILE A 1 363 ? 5.989 21.203 5.350 1.00 74.38 363 ILE A O 1
ATOM 2892 N N . LEU A 1 364 ? 8.043 21.038 6.214 1.00 66.75 364 LEU A N 1
ATOM 2893 C CA . LEU A 1 364 ? 7.740 21.845 7.396 1.00 66.75 364 LEU A CA 1
ATOM 2894 C C . LEU A 1 364 ? 7.516 23.324 7.048 1.00 66.75 364 LEU A C 1
ATOM 2896 O O . LEU A 1 364 ? 6.665 23.968 7.660 1.00 66.75 364 LEU A O 1
ATOM 2900 N N . GLY A 1 365 ? 8.218 23.838 6.030 1.00 62.94 365 GLY A N 1
ATOM 2901 C CA . GLY A 1 365 ? 7.956 25.162 5.463 1.00 62.94 365 GLY A CA 1
ATOM 2902 C C . GLY A 1 365 ? 6.630 25.248 4.697 1.00 62.94 365 GLY A C 1
ATOM 2903 O O . GLY A 1 365 ? 6.107 26.344 4.532 1.00 62.94 365 GLY A O 1
ATOM 2904 N N . GLN A 1 366 ? 6.074 24.109 4.270 1.00 63.94 366 GLN A N 1
ATOM 2905 C CA . GLN A 1 366 ? 4.812 24.024 3.525 1.00 63.94 366 GLN A CA 1
ATOM 2906 C C . GLN A 1 366 ? 3.582 23.739 4.413 1.00 63.94 366 GLN A C 1
ATOM 2908 O O . GLN A 1 366 ? 2.464 23.982 3.978 1.00 63.94 366 GLN A O 1
ATOM 2913 N N . SER A 1 367 ? 3.752 23.236 5.645 1.00 62.34 367 SER A N 1
ATOM 2914 C CA . SER A 1 367 ? 2.644 22.743 6.499 1.00 62.34 367 SER A CA 1
ATOM 2915 C C . SER A 1 367 ? 2.556 23.366 7.908 1.00 62.34 367 SER A C 1
ATOM 2917 O O . SER A 1 367 ? 1.721 22.958 8.711 1.00 62.34 367 SER A O 1
ATOM 2919 N N . ASN A 1 368 ? 3.376 24.379 8.226 1.00 56.56 368 ASN A N 1
ATOM 2920 C CA . ASN A 1 368 ? 3.306 25.178 9.467 1.00 56.56 368 ASN A CA 1
ATOM 2921 C C . ASN A 1 368 ? 3.430 24.408 10.814 1.00 56.56 368 ASN A C 1
ATOM 2923 O O . ASN A 1 368 ? 2.865 24.809 11.830 1.00 56.56 368 ASN A O 1
ATOM 2927 N N . TYR A 1 369 ? 4.288 23.381 10.881 1.00 65.69 369 TYR A N 1
ATOM 2928 C CA . TYR A 1 369 ? 4.917 22.901 12.134 1.00 65.69 369 TYR A CA 1
ATOM 2929 C C . TYR A 1 369 ? 4.009 22.408 13.302 1.00 65.69 369 TYR A C 1
ATOM 2931 O O . TYR A 1 369 ? 4.237 22.802 14.449 1.00 65.69 369 TYR A O 1
ATOM 2939 N N . PRO A 1 370 ? 3.112 21.415 13.116 1.00 56.44 370 PRO A N 1
ATOM 2940 C CA . PRO A 1 370 ? 2.763 20.550 14.254 1.00 56.44 370 PRO A CA 1
ATOM 2941 C C . PRO A 1 370 ? 3.415 19.160 14.198 1.00 56.44 370 PRO A C 1
ATOM 2943 O O . PRO A 1 370 ? 3.705 18.594 15.246 1.00 56.44 370 PRO A O 1
ATOM 2946 N N . HIS A 1 371 ? 3.690 18.584 13.030 1.00 69.56 371 HIS A N 1
ATOM 2947 C CA . HIS A 1 371 ? 3.826 17.119 12.883 1.00 69.56 371 HIS A CA 1
ATOM 2948 C C . HIS A 1 371 ? 5.257 16.563 12.916 1.00 69.56 371 HIS A C 1
ATOM 2950 O O . HIS A 1 371 ? 5.545 15.591 12.225 1.00 69.56 371 HIS A O 1
ATOM 2956 N N . ASN A 1 372 ? 6.156 17.178 13.688 1.00 75.31 372 ASN A N 1
ATOM 2957 C CA . ASN A 1 372 ? 7.523 16.672 13.846 1.00 75.31 372 ASN A CA 1
ATOM 2958 C C . ASN A 1 372 ? 7.792 16.109 15.249 1.00 75.31 372 ASN A C 1
ATOM 2960 O O . ASN A 1 372 ? 7.053 16.400 16.196 1.00 75.31 372 ASN A O 1
ATOM 2964 N N . TYR A 1 373 ? 8.862 15.322 15.376 1.00 74.94 373 TYR A N 1
ATOM 2965 C CA . TYR A 1 373 ? 9.275 14.704 16.644 1.00 74.94 373 TYR A CA 1
ATOM 2966 C C . TYR A 1 373 ? 10.064 15.636 17.559 1.00 74.94 373 TYR A C 1
ATOM 2968 O O . TYR A 1 373 ? 10.343 15.270 18.697 1.00 74.94 373 TYR A O 1
ATOM 2976 N N . SER A 1 374 ? 10.440 16.834 17.097 1.00 71.00 374 SER A N 1
ATOM 2977 C CA . SER A 1 374 ? 11.254 17.766 17.885 1.00 71.00 374 SER A CA 1
ATOM 2978 C C . SER A 1 374 ? 10.587 18.119 19.219 1.00 71.00 374 SER A C 1
ATOM 2980 O O . SER A 1 374 ? 9.371 18.038 19.377 1.00 71.00 374 SER A O 1
ATOM 2982 N N . THR A 1 375 ? 11.366 18.632 20.173 1.00 67.88 375 THR A N 1
ATOM 2983 C CA . THR A 1 375 ? 10.813 19.108 21.465 1.00 67.88 375 THR A CA 1
ATOM 2984 C C . THR A 1 375 ? 9.798 20.255 21.333 1.00 67.88 375 THR A C 1
ATOM 2986 O O . THR A 1 375 ? 9.140 20.606 22.311 1.00 67.88 375 THR A O 1
ATOM 2989 N N . ARG A 1 376 ? 9.662 20.842 20.135 1.00 68.75 376 ARG A N 1
ATOM 2990 C CA . ARG A 1 376 ? 8.661 21.861 19.789 1.00 68.75 376 ARG A CA 1
ATOM 2991 C C . ARG A 1 376 ? 7.499 21.312 18.948 1.00 68.75 376 ARG A C 1
ATOM 2993 O O . ARG A 1 376 ? 6.570 22.063 18.670 1.00 68.75 376 ARG A O 1
ATOM 3000 N N . GLY A 1 377 ? 7.565 20.050 18.528 1.00 76.56 377 GLY A N 1
ATOM 3001 C CA . GLY A 1 377 ? 6.542 19.368 17.744 1.00 76.56 377 GLY A CA 1
ATOM 3002 C C . GLY A 1 377 ? 5.445 18.736 18.599 1.00 76.56 377 GLY A C 1
ATOM 3003 O O . GLY A 1 377 ? 5.483 18.762 19.831 1.00 76.56 377 GLY A O 1
ATOM 3004 N N . THR A 1 378 ? 4.438 18.174 17.931 1.00 81.69 378 THR A N 1
ATOM 3005 C CA . THR A 1 378 ? 3.271 17.541 18.572 1.00 81.69 378 THR A CA 1
ATOM 3006 C C . THR A 1 378 ? 3.294 16.014 18.511 1.00 81.69 378 THR A C 1
ATOM 3008 O O . THR A 1 378 ? 2.479 15.375 19.178 1.00 81.69 378 THR A O 1
ATOM 3011 N N . PHE A 1 379 ? 4.228 15.412 17.766 1.00 86.88 379 PHE A N 1
ATOM 3012 C CA . PHE A 1 379 ? 4.368 13.961 17.676 1.00 86.88 379 PHE A CA 1
ATOM 3013 C C . PHE A 1 379 ? 5.307 13.437 18.772 1.00 86.88 379 PHE A C 1
ATOM 3015 O O . PHE A 1 379 ? 6.469 13.129 18.549 1.00 86.88 379 PHE A O 1
ATOM 3022 N N . ASP A 1 380 ? 4.796 13.356 19.998 1.00 88.12 380 ASP A N 1
ATOM 3023 C CA . ASP A 1 380 ? 5.534 12.812 21.142 1.00 88.12 380 ASP A CA 1
ATOM 3024 C C . ASP A 1 380 ? 4.952 11.442 21.529 1.00 88.12 380 ASP A C 1
ATOM 3026 O O . ASP A 1 380 ? 3.857 11.399 22.101 1.00 88.12 380 ASP A O 1
ATOM 3030 N N . PRO A 1 381 ? 5.639 10.318 21.253 1.00 89.81 381 PRO A N 1
ATOM 3031 C CA . PRO A 1 381 ? 5.090 8.984 21.494 1.00 89.81 381 PRO A CA 1
ATOM 3032 C C . PRO A 1 381 ? 4.803 8.722 22.978 1.00 89.81 381 PRO A C 1
ATOM 3034 O O . PRO A 1 381 ? 3.879 7.976 23.298 1.00 89.81 381 PRO A O 1
ATOM 3037 N N . TYR A 1 382 ? 5.508 9.393 23.895 1.00 89.50 382 TYR A N 1
ATOM 3038 C CA . TYR A 1 382 ? 5.283 9.256 25.336 1.00 89.50 382 TYR A CA 1
ATOM 3039 C C . TYR A 1 382 ? 4.049 10.010 25.834 1.00 89.50 382 TYR A C 1
ATOM 3041 O O . TYR A 1 382 ? 3.583 9.742 26.935 1.00 89.50 382 TYR A O 1
ATOM 3049 N N . LYS A 1 383 ? 3.513 10.945 25.043 1.00 92.25 383 LYS A N 1
ATOM 3050 C CA . LYS A 1 383 ? 2.229 11.612 25.315 1.00 92.25 383 LYS A CA 1
ATOM 3051 C C . LYS A 1 383 ? 1.102 10.955 24.530 1.00 92.25 383 LYS A C 1
ATOM 3053 O O . LYS A 1 383 ? 0.060 10.610 25.078 1.00 92.25 383 LYS A O 1
ATOM 3058 N N . LEU A 1 384 ? 1.330 10.755 23.235 1.00 94.19 384 LEU A N 1
ATOM 3059 C CA . LEU A 1 384 ? 0.352 10.195 22.307 1.00 94.19 384 LEU A CA 1
ATOM 3060 C C . LEU A 1 384 ? 0.039 8.724 22.597 1.00 94.19 384 LEU A C 1
ATOM 3062 O O . LEU A 1 384 ? -1.063 8.278 22.285 1.00 94.19 384 LEU A O 1
ATOM 3066 N N . GLY A 1 385 ? 0.975 7.999 23.212 1.00 95.31 385 GLY A N 1
ATOM 3067 C CA . GLY A 1 385 ? 0.816 6.604 23.601 1.00 95.31 385 GLY A CA 1
ATOM 3068 C C . GLY A 1 385 ? 0.173 6.380 24.963 1.00 95.31 385 GLY A C 1
ATOM 3069 O O . GLY A 1 385 ? 0.054 5.228 25.361 1.00 95.31 385 GLY A O 1
ATOM 3070 N N . VAL A 1 386 ? -0.233 7.417 25.700 1.00 95.75 386 VAL A N 1
ATOM 3071 C CA . VAL A 1 386 ? -0.878 7.244 27.013 1.00 95.75 386 VAL A CA 1
ATOM 3072 C C . VAL A 1 386 ? -2.389 7.073 26.818 1.00 95.75 386 VAL A C 1
ATOM 3074 O O . VAL A 1 386 ? -3.051 8.042 26.430 1.00 95.75 386 VAL A O 1
ATOM 3077 N N . PRO A 1 387 ? -2.956 5.874 27.058 1.00 95.81 387 PRO A N 1
ATOM 3078 C CA . PRO A 1 387 ? -4.396 5.672 27.007 1.00 95.81 387 PRO A CA 1
ATOM 3079 C C . PRO A 1 387 ? -5.069 6.275 28.254 1.00 95.81 387 PRO A C 1
ATOM 3081 O O . PRO A 1 387 ? -4.395 6.495 29.271 1.00 95.81 387 PRO A O 1
ATOM 3084 N N . PRO A 1 388 ? -6.395 6.498 28.215 1.00 95.81 388 PRO A N 1
ATOM 3085 C CA . PRO A 1 388 ? -7.167 6.931 29.374 1.00 95.81 388 PRO A CA 1
ATOM 3086 C C . PRO A 1 388 ? -6.928 6.026 30.591 1.00 95.81 388 PRO A C 1
ATOM 3088 O O . PRO A 1 388 ? -7.005 4.799 30.494 1.00 95.81 388 PRO A O 1
ATOM 3091 N N . GLN A 1 389 ? -6.655 6.629 31.745 1.00 93.69 389 GLN A N 1
ATOM 3092 C CA . GLN A 1 389 ? -6.385 5.933 33.001 1.00 93.69 389 GLN A CA 1
ATOM 3093 C C . GLN A 1 389 ? -7.643 5.913 33.867 1.00 93.69 389 GLN A C 1
ATOM 3095 O O . GLN A 1 389 ? -8.194 6.961 34.195 1.00 93.69 389 GLN A O 1
ATOM 3100 N N . ILE A 1 390 ? -8.092 4.721 34.266 1.00 92.75 390 ILE A N 1
ATOM 3101 C CA . ILE A 1 390 ? -9.322 4.545 35.051 1.00 92.75 390 ILE A CA 1
ATOM 3102 C C . ILE A 1 390 ? -8.977 4.275 36.517 1.00 92.75 390 ILE A C 1
ATOM 3104 O O . ILE A 1 390 ? -8.342 3.273 36.855 1.00 92.75 390 ILE A O 1
ATOM 3108 N N . PHE A 1 391 ? -9.480 5.113 37.425 1.00 95.56 391 PHE A N 1
ATOM 3109 C CA . PHE A 1 391 ? -9.387 4.876 38.863 1.00 95.56 391 PHE A CA 1
ATOM 3110 C C . PHE A 1 391 ? -10.472 3.893 39.339 1.00 95.56 391 PHE A C 1
ATOM 3112 O O . PHE A 1 391 ? -11.508 4.274 39.895 1.00 95.56 391 PHE A O 1
ATOM 3119 N N . TRP A 1 392 ? -10.224 2.592 39.148 1.00 94.38 392 TRP A N 1
ATOM 3120 C CA . TRP A 1 392 ? -11.164 1.509 39.483 1.00 94.38 392 TRP A CA 1
ATOM 3121 C C . TRP A 1 392 ? -11.739 1.534 40.911 1.00 94.38 392 TRP A C 1
ATOM 3123 O O . TRP A 1 392 ? -12.929 1.252 41.060 1.00 94.38 392 TRP A O 1
ATOM 3133 N N . PRO A 1 393 ? -10.995 1.889 41.980 1.00 95.12 393 PRO A N 1
ATOM 3134 C CA . PRO A 1 393 ? -11.592 2.017 43.310 1.00 95.12 393 PRO A CA 1
ATOM 3135 C C . PRO A 1 393 ? -12.692 3.088 43.387 1.00 95.12 393 PRO A C 1
ATOM 3137 O O . PRO A 1 393 ? -13.670 2.915 44.116 1.00 95.12 393 PRO A O 1
ATOM 3140 N N . GLY A 1 394 ? -12.552 4.185 42.638 1.00 95.62 394 GLY A N 1
ATOM 3141 C CA . GLY A 1 394 ? -13.578 5.220 42.511 1.00 95.62 394 GLY A CA 1
ATOM 3142 C C . GLY A 1 394 ? -14.781 4.741 41.701 1.00 95.62 394 GLY A C 1
ATOM 3143 O O . GLY A 1 394 ? -15.920 4.946 42.130 1.00 95.62 394 GLY A O 1
ATOM 3144 N N . VAL A 1 395 ? -14.532 4.006 40.608 1.00 96.06 395 VAL A N 1
ATOM 3145 C CA . VAL A 1 395 ? -15.579 3.346 39.809 1.00 96.06 395 VAL A CA 1
ATOM 3146 C C . VAL A 1 395 ? -16.403 2.401 40.677 1.00 96.06 395 VAL A C 1
ATOM 3148 O O . VAL A 1 395 ? -17.608 2.588 40.765 1.00 96.06 395 VAL A O 1
ATOM 3151 N N . ARG A 1 396 ? -15.776 1.480 41.421 1.00 94.50 396 ARG A N 1
ATOM 3152 C CA . ARG A 1 396 ? -16.483 0.513 42.286 1.00 94.50 396 ARG A CA 1
ATOM 3153 C C . ARG A 1 396 ? -17.340 1.187 43.362 1.00 94.50 396 ARG A C 1
ATOM 3155 O O . ARG A 1 396 ? -18.448 0.744 43.653 1.00 94.50 396 ARG A O 1
ATOM 3162 N N . LYS A 1 397 ? -16.858 2.292 43.948 1.00 94.25 397 LYS A N 1
ATOM 3163 C CA . LYS A 1 397 ? -17.655 3.102 44.892 1.00 94.25 397 LYS A CA 1
ATOM 3164 C C . LYS A 1 397 ? -18.864 3.747 44.213 1.00 94.25 397 LYS A C 1
ATOM 3166 O O . LYS A 1 397 ? -19.918 3.865 44.831 1.00 94.25 397 LYS A O 1
ATOM 3171 N N . CYS A 1 398 ? -18.705 4.199 42.974 1.00 96.12 398 CYS A N 1
ATOM 3172 C CA . CYS A 1 398 ? -19.778 4.790 42.187 1.00 96.12 398 CYS A CA 1
ATOM 3173 C C . CYS A 1 398 ? -20.788 3.732 41.711 1.00 96.12 398 CYS A C 1
ATOM 3175 O O . CYS A 1 398 ? -21.985 3.935 41.887 1.00 96.12 398 CYS A O 1
ATOM 3177 N N . GLU A 1 399 ? -20.322 2.575 41.237 1.00 96.00 399 GLU A N 1
ATOM 3178 C CA . GLU A 1 399 ? -21.128 1.401 40.879 1.00 96.00 399 GLU A CA 1
ATOM 3179 C C . GLU A 1 399 ? -22.005 0.949 42.050 1.00 96.00 399 GLU A C 1
ATOM 3181 O O . GLU A 1 399 ? -23.204 0.757 41.872 1.00 96.00 399 GLU A O 1
ATOM 3186 N N . ALA A 1 400 ? -21.454 0.875 43.267 1.00 94.25 400 ALA A N 1
ATOM 3187 C CA . ALA A 1 400 ? -22.233 0.559 44.465 1.00 94.25 400 ALA A CA 1
ATOM 3188 C C . ALA A 1 400 ? -23.394 1.544 44.693 1.00 94.25 400 ALA A C 1
ATOM 3190 O O . ALA A 1 400 ? -24.496 1.130 45.052 1.00 94.25 400 ALA A O 1
ATOM 3191 N N . ARG A 1 401 ? -23.179 2.842 44.431 1.00 94.56 401 ARG A N 1
ATOM 3192 C CA . ARG A 1 401 ? -24.261 3.839 44.468 1.00 94.56 401 ARG A CA 1
ATOM 3193 C C . ARG A 1 401 ? -25.244 3.659 43.315 1.00 94.56 401 ARG A C 1
ATOM 3195 O O . ARG A 1 401 ? -26.433 3.810 43.546 1.00 94.56 401 ARG A O 1
ATOM 3202 N N . CYS A 1 402 ? -24.783 3.347 42.103 1.00 95.75 402 CYS A N 1
ATOM 3203 C CA . CYS A 1 402 ? -25.662 3.074 40.962 1.00 95.75 402 CYS A CA 1
ATOM 3204 C C . CYS A 1 402 ? -26.595 1.894 41.241 1.00 95.75 402 CYS A C 1
ATOM 3206 O O . CYS A 1 402 ? -27.794 2.021 41.021 1.00 95.75 402 CYS A O 1
ATOM 3208 N N . MET A 1 403 ? -26.065 0.784 41.768 1.00 96.19 403 MET A N 1
ATOM 3209 C CA . MET A 1 403 ? -26.862 -0.389 42.140 1.00 96.19 403 MET A CA 1
ATOM 3210 C C . MET A 1 403 ? -27.914 -0.035 43.189 1.00 96.19 403 MET A C 1
ATOM 3212 O O . MET A 1 403 ? -29.079 -0.380 43.022 1.00 96.19 403 MET A O 1
ATOM 3216 N N . GLN A 1 404 ? -27.529 0.713 44.229 1.00 95.19 404 GLN A N 1
ATOM 3217 C CA . GLN A 1 404 ? -28.462 1.142 45.269 1.00 95.19 404 GLN A CA 1
ATOM 3218 C C . GLN A 1 404 ? -29.549 2.076 44.717 1.00 95.19 404 GLN A C 1
ATOM 3220 O O . GLN A 1 404 ? -30.728 1.814 44.903 1.00 95.19 404 GLN A O 1
ATOM 3225 N N . ARG A 1 405 ? -29.171 3.117 43.969 1.00 96.31 405 ARG A N 1
ATOM 3226 C CA . ARG A 1 405 ? -30.106 4.092 43.376 1.00 96.31 405 ARG A CA 1
ATOM 3227 C C . ARG A 1 405 ? -31.031 3.468 42.337 1.00 96.31 405 ARG A C 1
ATOM 3229 O O . ARG A 1 405 ? -32.159 3.917 42.159 1.00 96.31 405 ARG A O 1
ATOM 3236 N N . HIS A 1 406 ? -30.555 2.458 41.618 1.00 96.25 406 HIS A N 1
ATOM 3237 C CA . HIS A 1 406 ? -31.374 1.690 40.690 1.00 96.25 406 HIS A CA 1
ATOM 3238 C C . HIS A 1 406 ? -32.373 0.804 41.434 1.00 96.25 406 HIS A C 1
ATOM 3240 O O . HIS A 1 406 ? -33.562 0.891 41.137 1.00 96.25 406 HIS A O 1
ATOM 3246 N N . HIS A 1 407 ? -31.918 0.053 42.445 1.00 95.06 407 HIS A N 1
ATOM 3247 C CA . HIS A 1 407 ? -32.787 -0.727 43.336 1.00 95.06 407 HIS A CA 1
ATOM 3248 C C . HIS A 1 407 ? -33.851 0.155 44.001 1.00 95.06 407 HIS A C 1
ATOM 3250 O O . HIS A 1 407 ? -35.010 -0.236 44.131 1.00 95.06 407 HIS A O 1
ATOM 3256 N N . ASP A 1 408 ? -33.464 1.368 44.389 1.00 95.31 408 ASP A N 1
ATOM 3257 C CA . ASP A 1 408 ? -34.340 2.312 45.071 1.00 95.31 408 ASP A CA 1
ATOM 3258 C C . ASP A 1 408 ? -35.267 3.086 44.133 1.00 95.31 408 ASP A C 1
ATOM 3260 O O . ASP A 1 408 ? -36.104 3.837 44.613 1.00 95.31 408 ASP A O 1
ATOM 3264 N N . GLY A 1 409 ? -35.157 2.912 42.811 1.00 95.00 409 GLY A N 1
ATOM 3265 C CA . GLY A 1 409 ? -35.958 3.624 41.810 1.00 95.00 409 GLY A CA 1
ATOM 3266 C C . GLY A 1 409 ? -35.534 5.079 41.557 1.00 95.00 409 GLY A C 1
ATOM 3267 O O . GLY A 1 409 ? -36.053 5.708 40.637 1.00 95.00 409 GLY A O 1
ATOM 3268 N N . GLU A 1 410 ? -34.567 5.606 42.312 1.00 96.00 410 GLU A N 1
ATOM 3269 C CA . GLU A 1 410 ? -34.035 6.972 42.168 1.00 96.00 410 GLU A CA 1
ATOM 3270 C C . GLU A 1 410 ? -33.443 7.196 40.777 1.00 96.00 410 GLU A C 1
ATOM 3272 O O . GLU A 1 410 ? -33.761 8.174 40.101 1.00 96.00 410 GLU A O 1
ATOM 3277 N N . LEU A 1 411 ? -32.639 6.238 40.303 1.00 95.69 411 LEU A N 1
ATOM 3278 C CA . LEU A 1 411 ? -31.972 6.340 39.006 1.00 95.69 411 LEU A CA 1
ATOM 3279 C C . LEU A 1 411 ? -32.974 6.457 37.846 1.00 95.69 411 LEU A C 1
ATOM 3281 O O . LEU A 1 411 ? -32.708 7.156 36.870 1.00 95.69 411 LEU A O 1
ATOM 3285 N N . PHE A 1 412 ? -34.125 5.783 37.941 1.00 96.56 412 PHE A N 1
ATOM 3286 C CA . PHE A 1 412 ? -35.180 5.863 36.929 1.00 96.56 412 PHE A CA 1
ATOM 3287 C C . PHE A 1 412 ? -35.782 7.264 36.866 1.00 96.56 412 PHE A C 1
ATOM 3289 O O . PHE A 1 412 ? -35.856 7.846 35.787 1.00 96.56 412 PHE A O 1
ATOM 3296 N N . VAL A 1 413 ? -36.179 7.801 38.020 1.00 94.50 413 VAL A N 1
ATOM 3297 C CA . VAL A 1 413 ? -36.833 9.109 38.132 1.00 94.50 413 VAL A CA 1
ATOM 3298 C C . VAL A 1 413 ? -35.891 10.224 37.679 1.00 94.50 413 VAL A C 1
ATOM 3300 O O . VAL A 1 413 ? -36.277 11.052 36.853 1.00 94.50 413 VAL A O 1
ATOM 3303 N N . GLU A 1 414 ? -34.637 10.202 38.138 1.00 92.69 414 GLU A N 1
ATOM 3304 C CA . GLU A 1 414 ? -33.631 11.199 37.757 1.00 92.69 414 GLU A CA 1
ATOM 3305 C C . GLU A 1 414 ? -33.372 11.238 36.247 1.00 92.69 414 GLU A C 1
ATOM 3307 O O . GLU A 1 414 ? -33.188 12.308 35.670 1.00 92.69 414 GLU A O 1
ATOM 3312 N N . THR A 1 415 ? -33.376 10.076 35.589 1.00 93.81 415 THR A N 1
ATOM 3313 C CA . THR A 1 415 ? -33.128 9.984 34.143 1.00 93.81 415 THR A CA 1
ATOM 3314 C C . THR A 1 415 ? -34.391 10.169 33.297 1.00 93.81 415 THR A C 1
ATOM 3316 O O . THR A 1 415 ? -34.278 10.461 32.107 1.00 93.81 415 THR A O 1
ATOM 3319 N N . LEU A 1 416 ? -35.586 10.057 33.890 1.00 92.25 416 LEU A N 1
ATOM 3320 C CA . LEU A 1 416 ? -36.864 10.306 33.216 1.00 92.25 416 LEU A CA 1
ATOM 3321 C C . LEU A 1 416 ? -37.142 11.806 33.043 1.00 92.25 416 LEU A C 1
ATOM 3323 O O . LEU A 1 416 ? -37.656 12.218 32.004 1.00 92.25 416 LEU A O 1
ATOM 3327 N N . GLY A 1 417 ? -36.766 12.633 34.025 1.00 87.94 417 GLY A N 1
ATOM 3328 C CA . GLY A 1 417 ? -36.983 14.086 33.995 1.00 87.94 417 GLY A CA 1
ATOM 3329 C C . GLY A 1 417 ? -36.497 14.768 32.701 1.00 87.94 417 GLY A C 1
ATOM 3330 O O . GLY A 1 417 ? -37.302 15.421 32.031 1.00 87.94 417 GLY A O 1
ATOM 3331 N N . PRO A 1 418 ? -35.229 14.579 32.278 1.00 87.75 418 PRO A N 1
ATOM 3332 C CA . PRO A 1 418 ? -34.718 15.135 31.022 1.00 87.75 418 PRO A CA 1
ATOM 3333 C C . PRO A 1 418 ? -35.474 14.673 29.766 1.00 87.75 418 PRO A C 1
ATOM 3335 O O . PRO A 1 418 ? -35.583 15.438 28.809 1.00 87.75 418 PRO A O 1
ATOM 3338 N N . LEU A 1 419 ? -36.034 13.455 29.752 1.00 87.81 419 LEU A N 1
ATOM 3339 C CA . LEU A 1 419 ? -36.833 12.965 28.618 1.00 87.81 419 LEU A CA 1
ATOM 3340 C C . LEU A 1 419 ? -38.142 13.750 28.479 1.00 87.81 419 LEU A C 1
ATOM 3342 O O . LEU A 1 419 ? -38.577 14.041 27.364 1.00 87.81 419 LEU A O 1
ATOM 3346 N N . TYR A 1 420 ? -38.748 14.144 29.600 1.00 8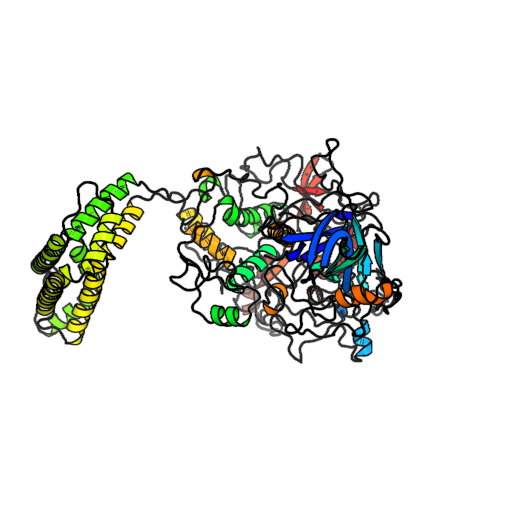9.19 420 TYR A N 1
ATOM 3347 C CA . TYR A 1 420 ? -39.972 14.946 29.603 1.00 89.19 420 TYR A CA 1
ATOM 3348 C C . TYR A 1 420 ? -39.735 16.411 29.219 1.00 89.19 420 TYR A C 1
ATOM 3350 O O . TYR A 1 420 ? -40.656 17.047 28.703 1.00 89.19 420 TYR A O 1
ATOM 3358 N N . MET A 1 421 ? -38.515 16.944 29.374 1.00 83.06 421 MET A N 1
ATOM 3359 C CA . MET A 1 421 ? -38.187 18.314 28.941 1.00 83.06 421 MET A CA 1
ATOM 3360 C C . MET A 1 421 ? -38.442 18.535 27.444 1.00 83.06 421 MET A C 1
ATOM 3362 O O . MET A 1 421 ? -38.825 19.633 27.042 1.00 83.06 421 MET A O 1
ATOM 3366 N N . VAL A 1 422 ? -38.284 17.495 26.619 1.00 82.12 422 VAL A N 1
ATOM 3367 C CA . VAL A 1 422 ? -38.538 17.564 25.169 1.00 82.12 422 VAL A CA 1
ATOM 3368 C C . VAL A 1 422 ? -40.014 17.856 24.868 1.00 82.12 422 VAL A C 1
ATOM 3370 O O . VAL A 1 422 ? -40.320 18.562 23.910 1.00 82.12 422 VAL A O 1
ATOM 3373 N N . LEU A 1 423 ? -40.927 17.363 25.712 1.00 85.50 423 LEU A N 1
ATOM 3374 C CA . LEU A 1 423 ? -42.375 17.569 25.581 1.00 85.50 423 LEU A CA 1
ATOM 3375 C C . LEU A 1 423 ? -42.885 18.762 26.398 1.00 85.50 423 LEU A C 1
ATOM 3377 O O . LEU A 1 423 ? -43.989 19.246 26.157 1.00 85.50 423 LEU A O 1
ATOM 3381 N N . GLN A 1 424 ? -42.089 19.268 27.342 1.00 86.12 424 GLN A N 1
ATOM 3382 C CA . GLN A 1 424 ? -42.506 20.277 28.315 1.00 86.12 424 GLN A CA 1
ATOM 3383 C C . GLN A 1 424 ? -43.097 21.531 27.662 1.00 86.12 424 GLN A C 1
ATOM 3385 O O . GLN A 1 424 ? -44.160 21.980 28.076 1.00 86.12 424 GLN A O 1
ATOM 3390 N N . LYS A 1 425 ? -42.468 22.056 26.602 1.00 85.25 425 LYS A N 1
ATOM 3391 C CA . LYS A 1 425 ? -42.961 23.254 25.900 1.00 85.25 425 LYS A CA 1
ATOM 3392 C C . LYS A 1 425 ? -44.287 23.013 25.167 1.00 85.25 425 LYS A C 1
ATOM 3394 O O . LYS A 1 425 ? -45.119 23.912 25.092 1.00 85.25 425 LYS A O 1
ATOM 3399 N N . GLN A 1 426 ? -44.491 21.814 24.619 1.00 87.25 426 GLN A N 1
ATOM 3400 C CA . GLN A 1 426 ? -45.742 21.448 23.943 1.00 87.25 426 GLN A CA 1
ATOM 3401 C C . GLN A 1 426 ? -46.880 21.292 24.958 1.00 87.25 426 GLN A C 1
ATOM 3403 O O . GLN A 1 426 ? -47.968 21.821 24.750 1.00 87.25 426 GLN A O 1
ATOM 3408 N N . ILE A 1 427 ? -46.588 20.640 26.086 1.00 86.25 427 ILE A N 1
ATOM 3409 C CA . ILE A 1 427 ? -47.516 20.460 27.206 1.00 86.25 427 ILE A CA 1
ATOM 3410 C C . ILE A 1 427 ? -47.898 21.817 27.816 1.00 86.25 427 ILE A C 1
ATOM 3412 O O . ILE A 1 427 ? -49.074 22.076 28.047 1.00 86.25 427 ILE A O 1
ATOM 3416 N N . GLU A 1 428 ? -46.925 22.705 28.037 1.00 85.62 428 GLU A N 1
ATOM 3417 C CA . GLU A 1 428 ? -47.160 24.048 28.580 1.00 85.62 428 GLU A CA 1
ATOM 3418 C C . GLU A 1 428 ? -48.086 24.878 27.682 1.00 85.62 428 GLU A C 1
ATOM 3420 O O . GLU A 1 428 ? -49.023 25.503 28.178 1.00 85.62 428 GLU A O 1
ATOM 3425 N N . ASN A 1 429 ? -47.864 24.852 26.364 1.00 85.12 429 ASN A N 1
ATOM 3426 C CA . ASN A 1 429 ? -48.717 25.556 25.409 1.00 85.12 429 ASN A CA 1
ATOM 3427 C C . ASN A 1 429 ? -50.158 25.026 25.434 1.00 85.12 429 ASN A C 1
ATOM 3429 O O . ASN A 1 429 ? -51.093 25.822 25.503 1.00 85.12 429 ASN A O 1
ATOM 3433 N N . GLU A 1 430 ? -50.346 23.703 25.433 1.00 87.38 430 GLU A N 1
ATOM 3434 C CA . GLU A 1 430 ? -51.685 23.103 25.413 1.00 87.38 430 GLU A CA 1
ATOM 3435 C C . GLU A 1 430 ? -52.454 23.351 26.724 1.00 87.38 430 GLU A C 1
ATOM 3437 O O . GLU A 1 430 ? -53.650 23.652 26.715 1.00 87.38 430 GLU A O 1
ATOM 3442 N N . LEU A 1 431 ? -51.766 23.281 27.867 1.00 83.19 431 LEU A N 1
ATOM 3443 C CA . LEU A 1 431 ? -52.356 23.615 29.163 1.00 83.19 431 LEU A CA 1
ATOM 3444 C C . LEU A 1 431 ? -52.741 25.100 29.228 1.00 83.19 431 LEU A C 1
ATOM 3446 O O . LEU A 1 431 ? -53.849 25.428 29.664 1.00 83.19 431 LEU A O 1
ATOM 3450 N N . LYS A 1 432 ? -51.883 25.992 28.713 1.00 83.25 432 LYS A N 1
ATOM 3451 C CA . LYS A 1 432 ? -52.149 27.436 28.646 1.00 83.25 432 LYS A CA 1
ATOM 3452 C C . LYS A 1 432 ? -53.378 27.760 27.796 1.00 83.25 432 LYS A C 1
ATOM 3454 O O . LYS A 1 432 ? -54.187 28.588 28.210 1.00 83.25 432 LYS A O 1
ATOM 3459 N N . GLU A 1 433 ? -53.552 27.097 26.653 1.00 82.50 433 GLU A N 1
ATOM 3460 C CA . GLU A 1 433 ? -54.749 27.228 25.805 1.00 82.50 433 GLU A CA 1
ATOM 3461 C C . GLU A 1 433 ? -56.033 26.787 26.525 1.00 82.50 433 GLU A C 1
ATOM 3463 O O . GLU A 1 433 ? -57.103 27.348 26.296 1.00 82.50 433 GLU A O 1
ATOM 3468 N N . LYS A 1 434 ? -55.920 25.826 27.447 1.00 81.00 434 LYS A N 1
ATOM 3469 C CA . LYS A 1 434 ? -57.024 25.307 28.271 1.00 81.00 434 LYS A CA 1
ATOM 3470 C C . LYS A 1 434 ? -57.215 26.054 29.598 1.00 81.00 434 LYS A C 1
ATOM 3472 O O . LYS A 1 434 ? -58.051 25.652 30.404 1.00 81.00 434 LYS A O 1
ATOM 3477 N N . GLY A 1 435 ? -56.468 27.134 29.839 1.00 78.88 435 GLY A N 1
ATOM 3478 C CA . GLY A 1 435 ? -56.551 27.925 31.071 1.00 78.88 435 GLY A CA 1
ATOM 3479 C C . GLY A 1 435 ? -55.969 27.236 32.313 1.00 78.88 435 GLY A C 1
ATOM 3480 O O . GLY A 1 435 ? -56.263 27.658 33.430 1.00 78.88 435 GLY A O 1
ATOM 3481 N N . ALA A 1 436 ? -55.150 26.197 32.138 1.00 77.62 436 ALA A N 1
ATOM 3482 C CA . ALA A 1 436 ? -54.463 25.486 33.211 1.00 77.62 436 ALA A CA 1
ATOM 3483 C C . ALA A 1 436 ? -52.956 25.824 33.205 1.00 77.62 436 ALA A C 1
ATOM 3485 O O . ALA A 1 436 ? -52.331 25.814 32.145 1.00 77.62 436 ALA A O 1
ATOM 3486 N N . PRO A 1 437 ? -52.329 26.133 34.352 1.00 74.56 437 PRO A N 1
ATOM 3487 C CA . PRO A 1 437 ? -50.882 26.317 34.411 1.00 74.56 437 PRO A CA 1
ATOM 3488 C C . PRO A 1 437 ? -50.151 24.970 34.527 1.00 74.56 437 PRO A C 1
ATOM 3490 O O . PRO A 1 437 ? -50.605 24.070 35.235 1.00 74.56 437 PRO A O 1
ATOM 3493 N N . LEU A 1 438 ? -48.981 24.848 33.889 1.00 76.94 438 LEU A N 1
ATOM 3494 C CA . LEU A 1 438 ? -48.040 23.765 34.192 1.00 76.94 438 LEU A CA 1
ATOM 3495 C C . LEU A 1 438 ? -47.542 23.929 35.646 1.00 76.94 438 LEU A C 1
ATOM 3497 O O . LEU A 1 438 ? -47.240 25.058 36.048 1.00 76.94 438 LEU A O 1
ATOM 3501 N N . PRO A 1 439 ? -47.430 22.851 36.447 1.00 73.25 439 PRO A N 1
ATOM 3502 C CA . PRO A 1 439 ? -46.847 22.935 37.783 1.00 73.25 439 PRO A CA 1
ATOM 3503 C C . PRO A 1 439 ? -45.442 23.547 37.757 1.00 73.25 439 PRO A C 1
ATOM 3505 O O . PRO A 1 439 ? -44.666 23.300 36.836 1.00 73.25 439 PRO A O 1
ATOM 3508 N N . ALA A 1 440 ? -45.075 24.292 38.805 1.00 69.88 440 ALA A N 1
ATOM 3509 C CA . ALA A 1 440 ? -43.750 24.916 38.911 1.00 69.88 440 ALA A CA 1
ATOM 3510 C C . ALA A 1 440 ? -42.593 23.894 38.897 1.00 69.88 440 ALA A C 1
ATOM 3512 O O . ALA A 1 440 ? -41.487 24.223 38.479 1.00 69.88 440 ALA A O 1
ATOM 3513 N N . ALA A 1 441 ? -42.863 22.653 39.313 1.00 67.12 441 ALA A N 1
ATOM 3514 C CA . ALA A 1 441 ? -41.929 21.527 39.256 1.00 67.12 441 ALA A CA 1
ATOM 3515 C C . ALA A 1 441 ? -41.818 20.878 37.855 1.00 67.12 441 ALA A C 1
ATOM 3517 O O . ALA A 1 441 ? -41.043 19.947 37.667 1.00 67.12 441 ALA A O 1
ATOM 3518 N N . GLY A 1 442 ? -42.575 21.357 36.861 1.00 78.00 442 GLY A N 1
ATOM 3519 C CA . GLY A 1 442 ? -42.636 20.785 35.517 1.00 78.00 442 GLY A CA 1
ATOM 3520 C C . GLY A 1 442 ? -43.627 19.623 35.390 1.00 78.00 442 GLY A C 1
ATOM 3521 O O . GLY A 1 442 ? -44.553 19.474 36.185 1.00 78.00 442 GLY A O 1
ATOM 3522 N N . VAL A 1 443 ? -43.443 18.810 34.344 1.00 82.69 443 VAL A N 1
ATOM 3523 C CA . VAL A 1 443 ? -44.329 17.678 33.997 1.00 82.69 443 VAL A CA 1
ATOM 3524 C C . VAL A 1 443 ? -44.209 16.524 35.004 1.00 82.69 443 VAL A C 1
ATOM 3526 O O . VAL A 1 443 ? -45.194 15.853 35.296 1.00 82.69 443 VAL A O 1
ATOM 3529 N N . LEU A 1 444 ? -43.010 16.296 35.549 1.00 87.00 444 LEU A N 1
ATOM 3530 C CA . LEU A 1 444 ? -42.738 15.267 36.553 1.00 87.00 444 LEU A CA 1
ATOM 3531 C C . LEU A 1 444 ? -42.654 15.915 37.941 1.00 87.00 444 LEU A C 1
ATOM 3533 O O . LEU A 1 444 ? -41.625 16.474 38.303 1.00 87.00 444 LEU A O 1
ATOM 3537 N N . THR A 1 445 ? -43.741 15.861 38.710 1.00 86.88 445 THR A N 1
ATOM 3538 C CA . THR A 1 445 ? -43.796 16.469 40.052 1.00 86.88 445 THR A CA 1
ATOM 3539 C C . THR A 1 445 ? -43.101 15.611 41.119 1.00 86.88 445 THR A C 1
ATOM 3541 O O . THR A 1 445 ? -42.892 14.412 40.926 1.00 86.88 445 THR A O 1
ATOM 3544 N N . ASP A 1 446 ? -42.787 16.198 42.279 1.00 87.56 446 ASP A N 1
ATOM 3545 C CA . ASP A 1 446 ? -42.162 15.483 43.405 1.00 87.56 446 ASP A CA 1
ATOM 3546 C C . ASP A 1 446 ? -43.026 14.323 43.932 1.00 87.56 446 ASP A C 1
ATOM 3548 O O . ASP A 1 446 ? -42.506 13.253 44.252 1.00 87.56 446 ASP A O 1
ATOM 3552 N N . ASP A 1 447 ? -44.355 14.493 43.978 1.00 89.56 447 ASP A N 1
ATOM 3553 C CA . ASP A 1 447 ? -45.272 13.414 44.375 1.00 89.56 447 ASP A CA 1
ATOM 3554 C C . ASP A 1 447 ? -45.215 12.244 43.386 1.00 89.56 447 ASP A C 1
ATOM 3556 O O . ASP A 1 447 ? -45.102 11.080 43.780 1.00 89.56 447 ASP A O 1
ATOM 3560 N N . MET A 1 448 ? -45.222 12.554 42.090 1.00 88.62 448 MET A N 1
ATOM 3561 C CA . MET A 1 448 ? -45.165 11.550 41.029 1.00 88.62 448 MET A CA 1
ATOM 3562 C C . MET A 1 448 ? -43.838 10.806 41.035 1.00 88.62 448 MET A C 1
ATOM 3564 O O . MET A 1 448 ? -43.827 9.577 40.987 1.00 88.62 448 MET A O 1
ATOM 3568 N N . SER A 1 449 ? -42.737 11.539 41.181 1.00 92.06 449 SER A N 1
ATOM 3569 C CA . SER A 1 449 ? -41.400 10.993 41.405 1.00 92.06 449 SER A CA 1
ATOM 3570 C C . SER A 1 449 ? -41.392 10.007 42.574 1.00 92.06 449 SER A C 1
ATOM 3572 O O . SER A 1 449 ? -40.989 8.855 42.410 1.00 92.06 449 SER A O 1
ATOM 3574 N N . ALA A 1 450 ? -41.941 10.398 43.729 1.00 93.69 450 ALA A N 1
ATOM 3575 C CA . ALA A 1 450 ? -42.003 9.539 44.908 1.00 93.69 450 ALA A CA 1
ATOM 3576 C C . ALA A 1 450 ? -42.897 8.299 44.702 1.00 93.69 450 ALA A C 1
ATOM 3578 O O . ALA A 1 450 ? -42.604 7.221 45.227 1.00 93.69 450 ALA A O 1
ATOM 3579 N N . ARG A 1 451 ? -43.996 8.417 43.946 1.00 95.06 451 ARG A N 1
ATOM 3580 C CA . ARG A 1 451 ? -44.880 7.287 43.608 1.00 95.06 451 ARG A CA 1
ATOM 3581 C C . ARG A 1 451 ? -44.216 6.301 42.650 1.00 95.06 451 ARG A C 1
ATOM 3583 O O . ARG A 1 451 ? -44.278 5.099 42.912 1.00 95.06 451 ARG A O 1
ATOM 3590 N N . LEU A 1 452 ? -43.553 6.794 41.602 1.00 95.12 452 LEU A N 1
ATOM 3591 C CA . LEU A 1 452 ? -42.782 5.974 40.661 1.00 95.12 452 LEU A CA 1
ATOM 3592 C C . LEU A 1 452 ? -41.661 5.237 41.388 1.00 95.12 452 LEU A C 1
ATOM 3594 O O . LEU A 1 452 ? -41.539 4.020 41.263 1.00 95.12 452 LEU A O 1
ATOM 3598 N N . GLN A 1 453 ? -40.910 5.954 42.223 1.00 96.12 453 GLN A N 1
ATOM 3599 C CA . GLN A 1 453 ? -39.844 5.385 43.035 1.00 96.12 453 GLN A CA 1
ATOM 3600 C C . GLN A 1 453 ? -40.361 4.247 43.931 1.00 96.12 453 GLN A C 1
ATOM 3602 O O . GLN A 1 453 ? -39.800 3.153 43.935 1.00 96.12 453 GLN A O 1
ATOM 3607 N N . ARG A 1 454 ? -41.491 4.449 44.628 1.00 95.69 454 ARG A N 1
ATOM 3608 C CA . ARG A 1 454 ? -42.126 3.398 45.446 1.00 95.69 454 ARG A CA 1
ATOM 3609 C C . ARG A 1 454 ? -42.559 2.181 44.626 1.00 95.69 454 ARG A C 1
ATOM 3611 O O . ARG A 1 454 ? -42.438 1.061 45.122 1.00 95.69 454 ARG A O 1
ATOM 3618 N N . ALA A 1 455 ? -43.095 2.380 43.422 1.00 95.56 455 ALA A N 1
ATOM 3619 C CA . ALA A 1 455 ? -43.498 1.280 42.546 1.00 95.56 455 ALA A CA 1
ATOM 3620 C C . ALA A 1 455 ? -42.281 0.449 42.105 1.00 95.56 455 ALA A C 1
ATOM 3622 O O . ALA A 1 455 ? -42.287 -0.773 42.249 1.00 95.56 455 ALA A O 1
ATOM 3623 N N . LEU A 1 456 ? -41.211 1.117 41.667 1.00 96.12 456 LEU A N 1
ATOM 3624 C CA . LEU A 1 456 ? -39.954 0.485 41.253 1.00 96.12 456 LEU A CA 1
ATOM 3625 C C . LEU A 1 456 ? -39.279 -0.255 42.406 1.00 96.12 456 LEU A C 1
ATOM 3627 O O . LEU A 1 456 ? -38.907 -1.414 42.263 1.00 96.12 456 LEU A O 1
ATOM 3631 N N . GLN A 1 457 ? -39.204 0.373 43.578 1.00 94.88 457 GLN A N 1
ATOM 3632 C CA . GLN A 1 457 ? -38.629 -0.231 44.775 1.00 94.88 457 GLN A CA 1
ATOM 3633 C C . GLN A 1 457 ? -39.362 -1.516 45.188 1.00 94.88 457 GLN A C 1
ATOM 3635 O O . GLN A 1 457 ? -38.726 -2.467 45.641 1.00 94.88 457 GLN A O 1
ATOM 3640 N N . LYS A 1 458 ? -40.698 -1.565 45.068 1.00 94.38 458 LYS A N 1
ATOM 3641 C CA . LYS A 1 458 ? -41.471 -2.783 45.371 1.00 94.38 458 LYS A CA 1
ATOM 3642 C C . LYS A 1 458 ? -41.053 -3.939 44.469 1.00 94.38 458 LYS A C 1
ATOM 3644 O O . LYS A 1 458 ? -40.775 -5.019 44.983 1.00 94.38 458 LYS A O 1
ATOM 3649 N N . PHE A 1 459 ? -40.950 -3.685 43.166 1.00 94.12 459 PHE A N 1
ATOM 3650 C CA . PHE A 1 459 ? -40.456 -4.666 42.205 1.00 94.12 459 PHE A CA 1
ATOM 3651 C C . PHE A 1 459 ? -39.007 -5.072 42.511 1.00 94.12 459 PHE A C 1
ATOM 3653 O O . PHE A 1 459 ? -38.709 -6.255 42.645 1.00 94.12 459 PHE A O 1
ATOM 3660 N N . ALA A 1 460 ? -38.124 -4.100 42.745 1.00 93.56 460 ALA A N 1
ATOM 3661 C CA . ALA A 1 460 ? -36.726 -4.350 43.076 1.00 93.56 460 ALA A CA 1
ATOM 3662 C C . ALA A 1 460 ? -36.562 -5.195 44.354 1.00 93.56 460 ALA A C 1
ATOM 3664 O O . ALA A 1 460 ? -35.731 -6.098 44.415 1.00 93.56 460 ALA A O 1
ATOM 3665 N N . ASN A 1 461 ? -37.385 -4.966 45.382 1.00 93.81 461 ASN A N 1
ATOM 3666 C CA . ASN A 1 461 ? -37.372 -5.768 46.608 1.00 93.81 461 ASN A CA 1
ATOM 3667 C C . ASN A 1 461 ? -37.757 -7.236 46.370 1.00 93.81 461 ASN A C 1
ATOM 3669 O O . ASN A 1 461 ? -37.260 -8.088 47.104 1.00 93.81 461 ASN A O 1
ATOM 3673 N N . ALA A 1 462 ? -38.591 -7.532 45.365 1.00 90.50 462 ALA A N 1
ATOM 3674 C CA . ALA A 1 462 ? -38.902 -8.907 44.973 1.00 90.50 462 ALA A CA 1
ATOM 3675 C C . ALA A 1 462 ? -37.685 -9.618 44.355 1.00 90.50 462 ALA A C 1
ATOM 3677 O O . ALA A 1 462 ? -37.506 -10.811 44.573 1.00 90.50 462 ALA A O 1
ATOM 3678 N N . ILE A 1 463 ? -36.823 -8.876 43.649 1.00 90.56 463 ILE A N 1
ATOM 3679 C CA . ILE A 1 463 ? -35.556 -9.369 43.076 1.00 90.56 463 ILE A CA 1
ATOM 3680 C C . ILE A 1 463 ? -34.456 -9.485 44.150 1.00 90.56 463 ILE A C 1
ATOM 3682 O O . ILE A 1 463 ? -33.595 -10.368 44.107 1.00 90.56 463 ILE A O 1
ATOM 3686 N N . GLY A 1 464 ? -34.484 -8.591 45.139 1.00 89.69 464 GLY A N 1
ATOM 3687 C CA . GLY A 1 464 ? -33.581 -8.568 46.285 1.00 89.69 464 GLY A CA 1
ATOM 3688 C C . GLY A 1 464 ? -32.491 -7.499 46.186 1.00 89.69 464 GLY A C 1
ATOM 3689 O O . GLY A 1 464 ? -31.896 -7.276 45.132 1.00 89.69 464 GLY A O 1
ATOM 3690 N N . LYS A 1 465 ? -32.194 -6.873 47.330 1.00 91.06 465 LYS A N 1
ATOM 3691 C CA . LYS A 1 465 ? -31.240 -5.759 47.462 1.00 91.06 465 LYS A CA 1
ATOM 3692 C C . LYS A 1 465 ? -29.826 -6.108 46.970 1.00 91.06 465 LYS A C 1
ATOM 3694 O O . LYS A 1 465 ? -29.437 -7.279 47.046 1.00 91.06 465 LYS A O 1
ATOM 3699 N N . PRO A 1 466 ? -29.029 -5.110 46.540 1.00 89.56 466 PRO A N 1
ATOM 3700 C CA . PRO A 1 466 ? -27.598 -5.292 46.335 1.00 89.56 466 PRO A CA 1
ATOM 3701 C C . PRO A 1 466 ? -26.933 -5.817 47.615 1.00 89.56 466 PRO A C 1
ATOM 3703 O O . PRO A 1 466 ? -27.151 -5.286 48.711 1.00 89.56 466 PRO A O 1
ATOM 3706 N N . LYS A 1 467 ? -26.134 -6.879 47.508 1.00 89.12 467 LYS A N 1
ATOM 3707 C CA . LYS A 1 467 ? -25.418 -7.453 48.656 1.00 89.12 467 LYS A CA 1
ATOM 3708 C C . LYS A 1 467 ? -24.196 -6.596 48.984 1.00 89.12 467 LYS A C 1
ATOM 3710 O O . LYS A 1 467 ? -23.616 -5.916 48.137 1.00 89.12 467 LYS A O 1
ATOM 3715 N N . LYS A 1 468 ? -23.751 -6.649 50.241 1.00 84.81 468 LYS A N 1
ATOM 3716 C CA . LYS A 1 468 ? -22.522 -5.964 50.656 1.00 84.81 468 LYS A CA 1
ATOM 3717 C C . LYS A 1 468 ? -21.334 -6.535 49.872 1.00 84.81 468 LYS A C 1
ATOM 3719 O O . LYS A 1 468 ? -21.066 -7.725 49.980 1.00 84.81 468 LYS A O 1
ATOM 3724 N N . ALA A 1 469 ? -20.625 -5.669 49.147 1.00 83.12 469 ALA A N 1
ATOM 3725 C CA . ALA A 1 469 ? -19.513 -6.030 48.262 1.00 83.12 469 ALA A CA 1
ATOM 3726 C C . ALA A 1 469 ? -19.886 -6.963 47.087 1.00 83.12 469 ALA A C 1
ATOM 3728 O O . ALA A 1 469 ? -19.005 -7.629 46.553 1.00 83.12 469 ALA A O 1
ATOM 3729 N N . GLU A 1 470 ? -21.161 -6.999 46.675 1.00 89.56 470 GLU A N 1
ATOM 3730 C CA . GLU A 1 470 ? -21.564 -7.629 45.407 1.00 89.56 470 GLU A CA 1
ATOM 3731 C C . GLU A 1 470 ? -20.847 -6.946 44.236 1.00 89.56 470 GLU A C 1
ATOM 3733 O O . GLU A 1 470 ? -20.726 -5.714 44.217 1.00 89.56 470 GLU A O 1
ATOM 3738 N N . ALA A 1 471 ? -20.351 -7.731 43.278 1.00 92.50 471 ALA A N 1
ATOM 3739 C CA . ALA A 1 471 ? -19.817 -7.171 42.047 1.00 92.50 471 ALA A CA 1
ATOM 3740 C C . ALA A 1 471 ? -20.964 -6.611 41.194 1.00 92.50 471 ALA A C 1
ATOM 3742 O O . ALA A 1 471 ? -22.076 -7.139 41.197 1.00 92.50 471 ALA A O 1
ATOM 3743 N N . PHE A 1 472 ? -20.688 -5.539 40.450 1.00 94.69 472 PHE A N 1
ATOM 3744 C CA . PHE A 1 472 ? -21.689 -4.902 39.596 1.00 94.69 472 PHE A CA 1
ATOM 3745 C C . PHE A 1 472 ? -22.279 -5.877 38.569 1.00 94.69 472 PHE A C 1
ATOM 3747 O O . PHE A 1 472 ? -23.492 -5.908 38.374 1.00 94.69 472 PHE A O 1
ATOM 3754 N N . ASP A 1 473 ? -21.419 -6.685 37.947 1.00 94.50 473 ASP A N 1
ATOM 3755 C CA . ASP A 1 473 ? -21.816 -7.645 36.917 1.00 94.50 473 ASP A CA 1
ATOM 3756 C C . ASP A 1 473 ? -22.725 -8.749 37.490 1.00 94.50 473 ASP A C 1
ATOM 3758 O O . ASP A 1 473 ? -23.750 -9.055 36.885 1.00 94.50 473 ASP A O 1
ATOM 3762 N N . ASP A 1 474 ? -22.447 -9.233 38.707 1.00 94.31 474 ASP A N 1
ATOM 3763 C CA . ASP A 1 474 ? -23.297 -10.213 39.403 1.00 94.31 474 ASP A CA 1
ATOM 3764 C C . ASP A 1 474 ? -24.700 -9.649 39.690 1.00 94.31 474 ASP A C 1
ATOM 3766 O O . ASP A 1 474 ? -25.714 -10.328 39.499 1.00 94.31 474 ASP A O 1
ATOM 3770 N N . TYR A 1 475 ? -24.779 -8.391 40.148 1.00 94.88 475 TYR A N 1
ATOM 3771 C CA . TYR A 1 475 ? -26.058 -7.720 40.395 1.00 94.88 475 TYR A CA 1
ATOM 3772 C C . TYR A 1 475 ? -26.841 -7.510 39.095 1.00 94.88 475 TYR A C 1
ATOM 3774 O O . TYR A 1 475 ? -28.045 -7.768 39.050 1.00 94.88 475 TYR A O 1
ATOM 3782 N N . LEU A 1 476 ? -26.165 -7.068 38.032 1.00 94.50 476 LEU A N 1
ATOM 3783 C CA . LEU A 1 476 ? -26.775 -6.827 36.726 1.00 94.50 476 LEU A CA 1
ATOM 3784 C C . LEU A 1 476 ? -27.310 -8.119 36.098 1.00 94.50 476 LEU A C 1
ATOM 3786 O O . LEU A 1 476 ? -28.429 -8.128 35.585 1.00 94.50 476 LEU A O 1
ATOM 3790 N N . GLU A 1 477 ? -26.539 -9.207 36.143 1.00 92.62 477 GLU A N 1
ATOM 3791 C CA . GLU A 1 477 ? -26.967 -10.513 35.639 1.00 92.62 477 GLU A CA 1
ATOM 3792 C C . GLU A 1 477 ? -28.182 -11.024 36.415 1.00 92.62 477 GLU A C 1
ATOM 3794 O O . GLU A 1 477 ? -29.193 -11.402 35.815 1.00 92.62 477 GLU A O 1
ATOM 3799 N N . ARG A 1 478 ? -28.132 -10.944 37.751 1.00 91.69 478 ARG A N 1
ATOM 3800 C CA . ARG A 1 478 ? -29.260 -11.297 38.619 1.00 91.69 478 ARG A CA 1
ATOM 3801 C C . ARG A 1 478 ? -30.505 -10.471 38.300 1.00 91.69 478 ARG A C 1
ATOM 3803 O O . ARG A 1 478 ? -31.593 -11.033 38.213 1.00 91.69 478 ARG A O 1
ATOM 3810 N N . TRP A 1 479 ? -30.353 -9.164 38.096 1.00 93.75 479 TRP A N 1
ATOM 3811 C CA . TRP A 1 479 ? -31.456 -8.270 37.747 1.00 93.75 479 TRP A CA 1
ATOM 3812 C C . TRP A 1 479 ? -32.086 -8.613 36.395 1.00 93.75 479 TRP A C 1
ATOM 3814 O O . TRP A 1 479 ? -33.312 -8.697 36.285 1.00 93.75 479 TRP A O 1
ATOM 3824 N N . ARG A 1 480 ? -31.257 -8.817 35.364 1.00 92.25 480 ARG A N 1
ATOM 3825 C CA . ARG A 1 480 ? -31.716 -9.169 34.012 1.00 92.25 480 ARG A CA 1
ATOM 3826 C C . ARG A 1 480 ? -32.464 -10.494 34.017 1.00 92.25 480 ARG A C 1
ATOM 3828 O O . ARG A 1 480 ? -33.574 -10.560 33.504 1.00 92.25 480 ARG A O 1
ATOM 3835 N N . LYS A 1 481 ? -31.893 -11.508 34.670 1.00 88.88 481 LYS A N 1
ATOM 3836 C CA . LYS A 1 481 ? -32.517 -12.822 34.824 1.00 88.88 481 LYS A CA 1
ATOM 3837 C C . LYS A 1 481 ? -33.873 -12.714 35.522 1.00 88.88 481 LYS A C 1
ATOM 3839 O O . LYS A 1 481 ? -34.872 -13.170 34.980 1.00 88.88 481 LYS A O 1
ATOM 3844 N N . ALA A 1 482 ? -33.930 -12.020 36.656 1.00 86.69 482 ALA A N 1
ATOM 3845 C CA . ALA A 1 482 ? -35.174 -11.843 37.395 1.00 86.69 482 ALA A CA 1
ATOM 3846 C C . ALA A 1 482 ? -36.233 -11.040 36.615 1.00 86.69 482 ALA A C 1
ATOM 3848 O O . ALA A 1 482 ? -37.423 -11.284 36.769 1.00 86.69 482 ALA A O 1
ATOM 3849 N N . SER A 1 483 ? -35.823 -10.105 35.753 1.00 82.25 483 SER A N 1
ATOM 3850 C CA . SER A 1 483 ? -36.752 -9.302 34.944 1.00 82.25 483 SER A CA 1
ATOM 3851 C C . SER A 1 483 ? -37.414 -10.083 33.798 1.00 82.25 483 SER A C 1
ATOM 3853 O O . SER A 1 483 ? -38.484 -9.672 33.333 1.00 82.25 483 SER A O 1
ATOM 3855 N N . ASP A 1 484 ? -36.809 -11.198 33.375 1.00 81.94 484 ASP A N 1
ATOM 3856 C CA . ASP A 1 484 ? -37.313 -12.087 32.319 1.00 81.94 484 ASP A CA 1
ATOM 3857 C C . ASP A 1 484 ? -37.909 -13.405 32.861 1.00 81.94 484 ASP A C 1
ATOM 3859 O O . ASP A 1 484 ? -38.619 -14.104 32.135 1.00 81.94 484 ASP A O 1
ATOM 3863 N N . GLU A 1 485 ? -37.667 -13.753 34.129 1.00 82.25 485 GLU A N 1
ATOM 3864 C CA . GLU A 1 485 ? -38.158 -14.996 34.731 1.00 82.25 485 GLU A CA 1
ATOM 3865 C C . GLU A 1 485 ? -39.664 -14.967 35.080 1.00 82.25 485 GLU A C 1
ATOM 3867 O O . GLU A 1 485 ? -40.174 -13.966 35.600 1.00 82.25 485 GLU A O 1
ATOM 3872 N N . PRO A 1 486 ? -40.391 -16.091 34.885 1.00 81.50 486 PRO A N 1
ATOM 3873 C CA . PRO A 1 486 ? -41.814 -16.195 35.222 1.00 81.50 486 PRO A CA 1
ATOM 3874 C C . PRO A 1 486 ? -42.124 -15.898 36.693 1.00 81.50 486 PRO A C 1
ATOM 3876 O O . PRO A 1 486 ? -43.183 -15.349 37.001 1.00 81.50 486 PRO A O 1
ATOM 3879 N N . ASP A 1 487 ? -41.190 -16.216 37.590 1.00 81.69 487 ASP A N 1
ATOM 3880 C CA . ASP A 1 487 ? -41.348 -16.080 39.041 1.00 81.69 487 ASP A CA 1
ATOM 3881 C C . ASP A 1 487 ? -41.568 -14.622 39.480 1.00 81.69 487 ASP A C 1
ATOM 3883 O O . ASP A 1 487 ? -42.203 -14.364 40.505 1.00 81.69 487 ASP A O 1
ATOM 3887 N N . HIS A 1 488 ? -41.121 -13.655 38.672 1.00 86.31 488 HIS A N 1
ATOM 3888 C CA . HIS A 1 488 ? -41.301 -12.223 38.921 1.00 86.31 488 HIS A CA 1
ATOM 3889 C C . HIS A 1 488 ? -42.309 -11.555 37.974 1.00 86.31 488 HIS A C 1
ATOM 3891 O O . HIS A 1 488 ? -42.581 -10.358 38.117 1.00 86.31 488 HIS A O 1
ATOM 3897 N N . ALA A 1 489 ? -42.926 -12.303 37.050 1.00 86.38 489 ALA A N 1
ATOM 3898 C CA . ALA A 1 489 ? -43.854 -11.761 36.055 1.00 86.38 489 ALA A CA 1
ATOM 3899 C C . ALA A 1 489 ? -45.059 -11.047 36.693 1.00 86.38 489 ALA A C 1
ATOM 3901 O O . ALA A 1 489 ? -45.477 -9.987 36.226 1.00 86.38 489 ALA A O 1
ATOM 3902 N N . ALA A 1 490 ? -45.580 -11.579 37.803 1.00 88.69 490 ALA A N 1
ATOM 3903 C CA . ALA A 1 490 ? -46.690 -10.964 38.530 1.00 88.69 490 ALA A CA 1
ATOM 3904 C C . ALA A 1 490 ? -46.307 -9.613 39.164 1.00 88.69 490 ALA A C 1
ATOM 3906 O O . ALA A 1 490 ? -47.096 -8.670 39.133 1.00 88.69 490 ALA A O 1
ATOM 3907 N N . GLU A 1 491 ? -45.100 -9.491 39.726 1.00 90.69 491 GLU A N 1
ATOM 3908 C CA . GLU A 1 491 ? -44.615 -8.224 40.295 1.00 90.69 491 GLU A CA 1
ATOM 3909 C C . GLU A 1 491 ? -44.261 -7.211 39.202 1.00 90.69 491 GLU A C 1
ATOM 3911 O O . GLU A 1 491 ? -44.528 -6.018 39.354 1.00 90.69 491 GLU A O 1
ATOM 3916 N N . ARG A 1 492 ? -43.745 -7.682 38.062 1.00 91.56 492 ARG A N 1
ATOM 3917 C CA . ARG A 1 492 ? -43.511 -6.849 36.879 1.00 91.56 492 ARG A CA 1
ATOM 3918 C C . ARG A 1 492 ? -44.811 -6.263 36.329 1.00 91.56 492 ARG A C 1
ATOM 3920 O O . ARG A 1 492 ? -44.873 -5.063 36.082 1.00 91.56 492 ARG A O 1
ATOM 3927 N N . GLN A 1 493 ? -45.865 -7.070 36.207 1.00 92.00 493 GLN A N 1
ATOM 3928 C CA . GLN A 1 493 ? -47.171 -6.590 35.748 1.00 92.00 493 GLN A CA 1
ATOM 3929 C C . GLN A 1 493 ? -47.740 -5.514 36.688 1.00 92.00 493 GLN A C 1
ATOM 3931 O O . GLN A 1 493 ? -48.273 -4.506 36.227 1.00 92.00 493 GLN A O 1
ATOM 3936 N N . LYS A 1 494 ? -47.578 -5.683 38.009 1.00 94.12 494 LYS A N 1
ATOM 3937 C CA . LYS A 1 494 ? -47.974 -4.665 38.999 1.00 94.12 494 LYS A CA 1
ATOM 3938 C C . LYS A 1 494 ? -47.187 -3.364 38.837 1.00 94.12 494 LYS A C 1
ATOM 3940 O O . LYS A 1 494 ? -47.767 -2.288 38.992 1.00 94.12 494 LYS A O 1
ATOM 3945 N N . LEU A 1 495 ? -45.889 -3.449 38.542 1.00 95.06 495 LEU A N 1
ATOM 3946 C CA . LEU A 1 495 ? -45.052 -2.283 38.256 1.00 95.06 495 LEU A CA 1
ATOM 3947 C C . LEU A 1 495 ? -45.530 -1.557 36.994 1.00 95.06 495 LEU A C 1
ATOM 3949 O O . LEU A 1 495 ? -45.782 -0.358 37.055 1.00 95.06 495 LEU A O 1
ATOM 3953 N N . GLU A 1 496 ? -45.691 -2.275 35.882 1.00 94.81 496 GLU A N 1
ATOM 3954 C CA . GLU A 1 496 ? -46.147 -1.716 34.600 1.00 94.81 496 GLU A CA 1
ATOM 3955 C C . GLU A 1 496 ? -47.525 -1.047 34.740 1.00 94.81 496 GLU A C 1
ATOM 3957 O O . GLU A 1 496 ? -47.723 0.079 34.274 1.00 94.81 496 GLU A O 1
ATOM 3962 N N . GLN A 1 497 ? -48.451 -1.678 35.471 1.00 95.06 497 GLN A N 1
ATOM 3963 C CA . GLN A 1 497 ? -49.754 -1.092 35.784 1.00 95.06 497 GLN A CA 1
ATOM 3964 C C . GLN A 1 497 ? -49.619 0.183 36.632 1.00 95.06 497 GLN A C 1
ATOM 3966 O O . GLN A 1 497 ? -50.189 1.212 36.278 1.00 95.06 497 GLN A O 1
ATOM 3971 N N . SER A 1 498 ? -48.828 0.145 37.709 1.00 95.44 498 SER A N 1
ATOM 3972 C CA . SER A 1 498 ? -48.629 1.307 38.590 1.00 95.44 498 SER A CA 1
ATOM 3973 C C . SER A 1 498 ? -48.007 2.490 37.843 1.00 95.44 498 SER A C 1
ATOM 3975 O O . SER A 1 498 ? -48.410 3.633 38.041 1.00 95.44 498 SER A O 1
ATOM 3977 N N . VAL A 1 499 ? -47.028 2.228 36.971 1.00 94.50 499 VAL A N 1
ATOM 3978 C CA . VAL A 1 499 ? -46.393 3.253 36.129 1.00 94.50 499 VAL A CA 1
ATOM 3979 C C . VAL A 1 499 ? -47.407 3.834 35.142 1.00 94.50 499 VAL A C 1
ATOM 3981 O O . VAL A 1 499 ? -47.496 5.055 35.023 1.00 94.50 499 VAL A O 1
ATOM 3984 N N . THR A 1 500 ? -48.221 2.987 34.504 1.00 93.19 500 THR A N 1
ATOM 3985 C CA . THR A 1 500 ? -49.277 3.423 33.575 1.00 93.19 500 THR A CA 1
ATOM 3986 C C . THR A 1 500 ? -50.297 4.330 34.260 1.00 93.19 500 THR A C 1
ATOM 3988 O O . THR A 1 500 ? -50.618 5.389 33.725 1.00 93.19 500 THR A O 1
ATOM 3991 N N . GLU A 1 501 ? -50.773 3.951 35.448 1.00 93.06 501 GLU A N 1
ATOM 3992 C CA . GLU A 1 501 ? -51.730 4.742 36.233 1.00 93.06 501 GLU A CA 1
ATOM 3993 C C . GLU A 1 501 ? -51.155 6.122 36.588 1.00 93.06 501 GLU A C 1
ATOM 3995 O O . GLU A 1 501 ? -51.819 7.138 36.391 1.00 93.06 501 GLU A O 1
ATOM 4000 N N . ILE A 1 502 ? -49.889 6.182 37.022 1.00 91.81 502 ILE A N 1
ATOM 4001 C CA . ILE A 1 502 ? -49.221 7.452 37.345 1.00 91.81 502 ILE A CA 1
ATOM 4002 C C . ILE A 1 502 ? -49.072 8.337 36.098 1.00 91.81 502 ILE A C 1
ATOM 4004 O O . ILE A 1 502 ? -49.327 9.537 36.169 1.00 91.81 502 ILE A O 1
ATOM 4008 N N . ILE A 1 503 ? -48.675 7.779 34.950 1.00 89.56 503 ILE A N 1
ATOM 4009 C CA . ILE A 1 503 ? -48.532 8.559 33.707 1.00 89.56 503 ILE A CA 1
ATOM 4010 C C . ILE A 1 503 ? -49.891 9.025 33.186 1.00 89.56 503 ILE A C 1
ATOM 4012 O O . ILE A 1 503 ? -50.002 10.127 32.652 1.00 89.56 503 ILE A O 1
ATOM 4016 N N . ASP A 1 504 ? -50.935 8.212 33.322 1.00 86.75 504 ASP A N 1
ATOM 4017 C CA . ASP A 1 504 ? -52.275 8.595 32.891 1.00 86.75 504 ASP A CA 1
ATOM 4018 C C . ASP A 1 504 ? -52.805 9.812 33.630 1.00 86.75 504 ASP A C 1
ATOM 4020 O O . ASP A 1 504 ? -53.484 10.632 33.008 1.00 86.75 504 ASP A O 1
ATOM 4024 N N . GLU A 1 505 ? -52.454 9.948 34.909 1.00 84.94 505 GLU A N 1
ATOM 4025 C CA . GLU A 1 505 ? -52.734 11.146 35.694 1.00 84.94 505 GLU A CA 1
ATOM 4026 C C . GLU A 1 505 ? -51.977 12.373 35.163 1.00 84.94 505 GLU A C 1
ATOM 4028 O O . GLU A 1 505 ? -52.567 13.449 35.098 1.00 84.94 505 GLU A O 1
ATOM 4033 N N . ILE A 1 506 ? -50.724 12.222 34.699 1.00 77.62 506 ILE A N 1
ATOM 4034 C CA . ILE A 1 506 ? -49.983 13.298 33.995 1.00 77.62 506 ILE A CA 1
ATOM 4035 C C . ILE A 1 506 ? -50.729 13.708 32.722 1.00 77.62 506 ILE A C 1
ATOM 4037 O O . ILE A 1 506 ? -50.832 14.887 32.394 1.00 77.62 506 ILE A O 1
ATOM 4041 N N . GLY A 1 507 ? -51.239 12.717 31.989 1.00 73.31 507 GLY A N 1
ATOM 4042 C CA . GLY A 1 507 ? -51.940 12.906 30.724 1.00 73.31 507 GLY A CA 1
ATOM 4043 C C . GLY A 1 507 ? -53.345 13.503 30.844 1.00 73.31 507 GLY A C 1
ATOM 4044 O O . GLY A 1 507 ? -53.972 13.750 29.810 1.00 73.31 507 GLY A O 1
ATOM 4045 N N . LEU A 1 508 ? -53.876 13.711 32.057 1.00 75.88 508 LEU A N 1
ATOM 4046 C CA . LEU A 1 508 ? -55.208 14.284 32.259 1.00 75.88 508 LEU A CA 1
ATOM 4047 C C . LEU A 1 508 ? -55.253 15.727 31.744 1.00 75.88 508 LEU A C 1
ATOM 4049 O O . LEU A 1 508 ? -54.543 16.607 32.216 1.00 75.88 508 LEU A O 1
ATOM 4053 N N . GLY A 1 509 ? -56.126 15.970 30.767 1.00 73.62 509 GLY A N 1
ATOM 4054 C CA . GLY A 1 509 ? -56.286 17.287 30.152 1.00 73.62 509 GLY A CA 1
ATOM 4055 C C . GLY A 1 509 ? -55.352 17.568 28.971 1.00 73.62 509 GLY A C 1
ATOM 4056 O O . GLY A 1 509 ? -55.514 18.617 28.350 1.00 73.62 509 GLY A O 1
ATOM 4057 N N . LEU A 1 510 ? -54.456 16.646 28.601 1.00 84.56 510 LEU A N 1
ATOM 4058 C CA . LEU A 1 510 ? -53.619 16.739 27.394 1.00 84.56 510 LEU A CA 1
ATOM 4059 C C . LEU A 1 510 ? -54.288 16.100 26.168 1.00 84.56 510 LEU A C 1
ATOM 4061 O O . LEU A 1 510 ? -55.248 15.333 26.282 1.00 84.56 510 LEU A O 1
ATOM 4065 N N . SER A 1 511 ? -53.774 16.416 24.981 1.00 88.25 511 SER A N 1
ATOM 4066 C CA . SER A 1 511 ? -54.203 15.831 23.714 1.00 88.25 511 SER A CA 1
ATOM 4067 C C . SER A 1 511 ? -53.859 14.346 23.645 1.00 88.25 511 SER A C 1
ATOM 4069 O O . SER A 1 511 ? -52.951 13.852 24.319 1.00 88.25 511 SER A O 1
ATOM 4071 N N . VAL A 1 512 ? -54.577 13.619 22.782 1.00 89.62 512 VAL A N 1
ATOM 4072 C CA . VAL A 1 512 ? -54.325 12.189 22.533 1.00 89.62 512 VAL A CA 1
ATOM 4073 C C . VAL A 1 512 ? -52.871 11.957 22.108 1.00 89.62 512 VAL A C 1
ATOM 4075 O O . VAL A 1 512 ? -52.252 10.996 22.557 1.00 89.62 512 VAL A O 1
ATOM 4078 N N . GLU A 1 513 ? -52.308 12.861 21.304 1.00 90.31 513 GLU A N 1
ATOM 4079 C CA . GLU A 1 513 ? -50.930 12.783 20.817 1.00 90.31 513 GLU A CA 1
ATOM 4080 C C . GLU A 1 513 ? -49.895 12.976 21.936 1.00 90.31 513 GLU A C 1
ATOM 4082 O O . GLU A 1 513 ? -49.006 12.138 22.094 1.00 90.31 513 GLU A O 1
ATOM 4087 N N . LEU A 1 514 ? -50.016 14.022 22.763 1.00 88.19 514 LEU A N 1
ATOM 4088 C CA . LEU A 1 514 ? -49.076 14.239 23.871 1.00 88.19 514 LEU A CA 1
ATOM 4089 C C . LEU A 1 514 ? -49.183 13.152 24.941 1.00 88.19 514 LEU A C 1
ATOM 4091 O O . LEU A 1 514 ? -48.159 12.699 25.456 1.00 88.19 514 LEU A O 1
ATOM 4095 N N . LYS A 1 515 ? -50.399 12.675 25.229 1.00 89.12 515 LYS A N 1
ATOM 4096 C CA . LYS A 1 515 ? -50.610 11.540 26.134 1.00 89.12 515 LYS A CA 1
ATOM 4097 C C . LYS A 1 515 ? -49.954 10.263 25.599 1.00 89.12 515 LYS A C 1
ATOM 4099 O O . LYS A 1 515 ? -49.319 9.537 26.364 1.00 89.12 515 LYS A O 1
ATOM 4104 N N . PHE A 1 516 ? -50.073 10.001 24.296 1.00 90.75 516 PHE A N 1
ATOM 4105 C CA . PHE A 1 516 ? -49.399 8.880 23.642 1.00 90.75 516 PHE A CA 1
ATOM 4106 C C . PHE A 1 516 ? -47.872 9.015 23.715 1.00 90.75 516 PHE A C 1
ATOM 4108 O O . PHE A 1 516 ? -47.195 8.061 24.091 1.00 90.75 516 PHE A O 1
ATOM 4115 N N . ASN A 1 517 ? -47.327 10.199 23.425 1.00 90.19 517 ASN A N 1
ATOM 4116 C CA . ASN A 1 517 ? -45.886 10.452 23.478 1.00 90.19 517 ASN A CA 1
ATOM 4117 C C . ASN A 1 517 ? -45.310 10.306 24.895 1.00 90.19 517 ASN A C 1
ATOM 4119 O O . ASN A 1 517 ? -44.244 9.710 25.045 1.00 90.19 517 ASN A O 1
ATOM 4123 N N . LEU A 1 518 ? -46.018 10.788 25.926 1.00 89.94 518 LEU A N 1
ATOM 4124 C CA . LEU A 1 518 ? -45.639 10.595 27.330 1.00 89.94 518 LEU A CA 1
ATOM 4125 C C . LEU A 1 518 ? -45.590 9.111 27.698 1.00 89.94 518 LEU A C 1
ATOM 4127 O O . LEU A 1 518 ? -44.566 8.645 28.187 1.00 89.94 518 LEU A O 1
ATOM 4131 N N . ARG A 1 519 ? -46.661 8.359 27.406 1.00 90.94 519 ARG A N 1
ATOM 4132 C CA . ARG A 1 519 ? -46.697 6.905 27.636 1.00 90.94 519 ARG A CA 1
ATOM 4133 C C . ARG A 1 519 ? -45.552 6.200 26.919 1.00 90.94 519 ARG A C 1
ATOM 4135 O O . ARG A 1 519 ? -44.790 5.490 27.559 1.00 90.94 519 ARG A O 1
ATOM 4142 N N . ARG A 1 520 ? -45.362 6.470 25.623 1.00 92.75 520 ARG A N 1
ATOM 4143 C CA . ARG A 1 520 ? -44.300 5.849 24.822 1.00 92.75 520 ARG A CA 1
ATOM 4144 C C . ARG A 1 520 ? -42.909 6.089 25.417 1.00 92.75 520 ARG A C 1
ATOM 4146 O O . ARG A 1 520 ? -42.144 5.139 25.547 1.00 92.75 520 ARG A O 1
ATOM 4153 N N . LEU A 1 521 ? -42.576 7.333 25.777 1.00 92.38 521 LEU A N 1
ATOM 4154 C CA . LEU A 1 521 ? -41.267 7.658 26.357 1.00 92.38 521 LEU A CA 1
ATOM 4155 C C . LEU A 1 521 ? -41.037 6.933 27.684 1.00 92.38 521 LEU A C 1
ATOM 4157 O O . LEU A 1 521 ? -39.945 6.412 27.914 1.00 92.38 521 LEU A O 1
ATOM 4161 N N . THR A 1 522 ? -42.048 6.879 28.546 1.00 94.06 522 THR A N 1
ATOM 4162 C CA . THR A 1 522 ? -41.903 6.261 29.867 1.00 94.06 522 THR A CA 1
ATOM 4163 C C . THR A 1 522 ? -41.920 4.746 29.801 1.00 94.06 522 THR A C 1
ATOM 4165 O O . THR A 1 522 ? -41.156 4.125 30.530 1.00 94.06 522 THR A O 1
ATOM 4168 N N . ASP A 1 523 ? -42.692 4.148 28.895 1.00 94.50 523 ASP A N 1
ATOM 4169 C CA . ASP A 1 523 ? -42.674 2.706 28.638 1.00 94.50 523 ASP A CA 1
ATOM 4170 C C . ASP A 1 523 ? -41.314 2.272 28.070 1.00 94.50 523 ASP A C 1
ATOM 4172 O O . ASP A 1 523 ? -40.725 1.284 28.518 1.00 94.50 523 ASP A O 1
ATOM 4176 N N . GLU A 1 524 ? -40.748 3.044 27.134 1.00 94.69 524 GLU A N 1
ATOM 4177 C CA . GLU A 1 524 ? -39.383 2.830 26.637 1.00 94.69 524 GLU A CA 1
ATOM 4178 C C . GLU A 1 524 ? -38.342 2.967 27.758 1.00 94.69 524 GLU A C 1
ATOM 4180 O O . GLU A 1 524 ? -37.394 2.177 27.832 1.00 94.69 524 GLU A O 1
ATOM 4185 N N . HIS A 1 525 ? -38.510 3.942 28.654 1.00 95.94 525 HIS A N 1
ATOM 4186 C CA . HIS A 1 525 ? -37.614 4.146 29.795 1.00 95.94 525 HIS A CA 1
ATOM 4187 C C . HIS A 1 525 ? -37.754 3.047 30.856 1.00 95.94 525 HIS A C 1
ATOM 4189 O O . HIS A 1 525 ? -36.756 2.580 31.406 1.00 95.94 525 HIS A O 1
ATOM 4195 N N . LEU A 1 526 ? -38.974 2.564 31.096 1.00 96.19 526 LEU A N 1
ATOM 4196 C CA . LEU A 1 526 ? -39.260 1.436 31.983 1.00 96.19 526 LEU A CA 1
ATOM 4197 C C . LEU A 1 526 ? -38.637 0.162 31.429 1.00 96.19 526 LEU A C 1
ATOM 4199 O O . LEU A 1 526 ? -37.959 -0.561 32.157 1.00 96.19 526 LEU A O 1
ATOM 4203 N N . ARG A 1 527 ? -38.751 -0.065 30.117 1.00 94.94 527 ARG A N 1
ATOM 4204 C CA . ARG A 1 527 ? -38.051 -1.161 29.446 1.00 94.94 527 ARG A CA 1
ATOM 4205 C C . ARG A 1 527 ? -36.540 -1.071 29.667 1.00 94.94 527 ARG A C 1
ATOM 4207 O O . ARG A 1 527 ? -35.932 -2.085 29.998 1.00 94.94 527 ARG A O 1
ATOM 4214 N N . LYS A 1 528 ? -35.929 0.116 29.537 1.00 95.44 528 LYS A N 1
ATOM 4215 C CA . LYS A 1 528 ? -34.493 0.321 29.827 1.00 95.44 528 LYS A CA 1
ATOM 4216 C C . LYS A 1 528 ? -34.140 0.001 31.280 1.00 95.44 528 LYS A C 1
ATOM 4218 O O . LYS A 1 528 ? -33.075 -0.559 31.528 1.00 95.44 528 LYS A O 1
ATOM 4223 N N . HIS A 1 529 ? -35.004 0.340 32.234 1.00 95.38 529 HIS A N 1
ATOM 4224 C CA . HIS A 1 529 ? -34.806 -0.010 33.640 1.00 95.38 529 HIS A CA 1
ATOM 4225 C C . HIS A 1 529 ? -34.831 -1.527 33.860 1.00 95.38 529 HIS A C 1
ATOM 4227 O O . HIS A 1 529 ? -33.922 -2.061 34.496 1.00 95.38 529 HIS A O 1
ATOM 4233 N N . LEU A 1 530 ? -35.827 -2.211 33.287 1.00 94.06 530 LEU A N 1
ATOM 4234 C CA . LEU A 1 530 ? -36.023 -3.657 33.415 1.00 94.06 530 LEU A CA 1
ATOM 4235 C C . LEU A 1 530 ? -34.862 -4.453 32.810 1.00 94.06 530 LEU A C 1
ATOM 4237 O O . LEU A 1 530 ? -34.305 -5.316 33.475 1.00 94.06 530 LEU A O 1
ATOM 4241 N N . ILE A 1 531 ? -34.401 -4.108 31.605 1.00 93.31 531 ILE A N 1
ATOM 4242 C CA . ILE A 1 531 ? -33.273 -4.817 30.966 1.00 93.31 531 ILE A CA 1
ATOM 4243 C C . ILE A 1 531 ? -31.893 -4.434 31.546 1.00 93.31 531 ILE A C 1
ATOM 4245 O O . ILE A 1 531 ? -30.857 -4.861 31.033 1.00 93.31 531 ILE A O 1
ATOM 4249 N N . GLY A 1 532 ? -31.855 -3.587 32.581 1.00 94.06 532 GLY A N 1
ATOM 4250 C CA . GLY A 1 532 ? -30.620 -3.120 33.217 1.00 94.06 532 GLY A CA 1
ATOM 4251 C C . GLY A 1 532 ? -29.850 -2.056 32.425 1.00 94.06 532 GLY A C 1
ATOM 4252 O O . GLY A 1 532 ? -28.758 -1.671 32.825 1.00 94.06 532 GLY A O 1
ATOM 4253 N N . LYS A 1 533 ? -30.408 -1.506 31.341 1.00 94.94 533 LYS A N 1
ATOM 4254 C CA . LYS A 1 533 ? -29.730 -0.489 30.519 1.00 94.94 533 LYS A CA 1
ATOM 4255 C C . LYS A 1 533 ? -29.425 0.793 31.299 1.00 94.94 533 LYS A C 1
ATOM 4257 O O . LYS A 1 533 ? -28.383 1.400 31.079 1.00 94.94 533 LYS A O 1
ATOM 4262 N N . LEU A 1 534 ? -30.298 1.194 32.230 1.00 95.44 534 LEU A N 1
ATOM 4263 C CA . LEU A 1 534 ? -30.028 2.354 33.094 1.00 95.44 534 LEU A CA 1
ATOM 4264 C C . LEU A 1 534 ? -28.847 2.107 34.047 1.00 95.44 534 LEU A C 1
ATOM 4266 O O . LEU A 1 534 ? -28.084 3.032 34.314 1.00 95.44 534 LEU A O 1
ATOM 4270 N N . LEU A 1 535 ? -28.670 0.872 34.534 1.00 95.12 535 LEU A N 1
ATOM 4271 C CA . LEU A 1 535 ? -27.488 0.491 35.314 1.00 95.12 535 LEU A CA 1
ATOM 4272 C C . LEU A 1 535 ? -26.226 0.598 34.461 1.00 95.12 535 LEU A C 1
ATOM 4274 O O . LEU A 1 535 ? -25.260 1.216 34.907 1.00 95.12 535 LEU A O 1
ATOM 4278 N N . ASP A 1 536 ? -26.246 0.047 33.243 1.00 94.94 536 ASP A N 1
ATOM 4279 C CA . ASP A 1 536 ? -25.120 0.131 32.304 1.00 94.94 536 ASP A CA 1
ATOM 4280 C C . ASP A 1 536 ? -24.730 1.591 32.021 1.00 94.94 536 ASP A C 1
ATOM 4282 O O . ASP A 1 536 ? -23.552 1.945 32.077 1.00 94.94 536 ASP A O 1
ATOM 4286 N N . ASP A 1 537 ? -25.717 2.464 31.796 1.00 95.25 537 ASP A N 1
ATOM 4287 C CA . ASP A 1 537 ? -25.498 3.899 31.565 1.00 95.25 537 ASP A CA 1
ATOM 4288 C C . ASP A 1 537 ? -24.918 4.607 32.801 1.00 95.25 537 ASP A C 1
ATOM 4290 O O . ASP A 1 537 ? -24.032 5.466 32.693 1.00 95.25 537 ASP A O 1
ATOM 4294 N N . CYS A 1 538 ? -25.357 4.208 33.997 1.00 96.19 538 CYS A N 1
ATOM 4295 C CA . CYS A 1 538 ? -24.800 4.706 35.252 1.00 96.19 538 CYS A CA 1
ATOM 4296 C C . CYS A 1 538 ? -23.347 4.243 35.441 1.00 96.19 538 CYS A C 1
ATOM 4298 O O . CYS A 1 538 ? -22.491 5.059 35.786 1.00 96.19 538 CYS A O 1
ATOM 4300 N N . ARG A 1 539 ? -23.026 2.976 35.134 1.00 95.75 539 ARG A N 1
ATOM 4301 C CA . ARG A 1 539 ? -21.646 2.461 35.145 1.00 95.75 539 ARG A CA 1
ATOM 4302 C C . ARG A 1 539 ? -20.764 3.207 34.152 1.00 95.75 539 ARG A C 1
ATOM 4304 O O . ARG A 1 539 ? -19.664 3.610 34.519 1.00 95.75 539 ARG A O 1
ATOM 4311 N N . ALA A 1 540 ? -21.243 3.443 32.933 1.00 94.62 540 ALA A N 1
ATOM 4312 C CA . ALA A 1 540 ? -20.512 4.219 31.934 1.00 94.62 540 ALA A CA 1
ATOM 4313 C C . ALA A 1 540 ? -20.190 5.634 32.446 1.00 94.62 540 ALA A C 1
ATOM 4315 O O . ALA A 1 540 ? -19.055 6.094 32.319 1.00 94.62 540 ALA A O 1
ATOM 4316 N N . THR A 1 541 ? -21.149 6.283 33.115 1.00 95.56 541 THR A N 1
ATOM 4317 C CA . THR A 1 541 ? -20.936 7.585 33.770 1.00 95.56 541 THR A CA 1
ATOM 4318 C C . THR A 1 541 ? -19.913 7.491 34.905 1.00 95.56 541 THR A C 1
ATOM 4320 O O . THR A 1 541 ? -19.034 8.345 35.005 1.00 95.56 541 THR A O 1
ATOM 4323 N N . CYS A 1 542 ? -19.973 6.442 35.732 1.00 96.56 542 CYS A N 1
ATOM 4324 C CA . CYS A 1 542 ? -18.996 6.195 36.793 1.00 96.56 542 CYS A CA 1
ATOM 4325 C C . CYS A 1 542 ? -17.581 5.987 36.253 1.00 96.56 542 CYS A C 1
ATOM 4327 O O . CYS A 1 542 ? -16.626 6.496 36.838 1.00 96.56 542 CYS A O 1
ATOM 4329 N N . ILE A 1 543 ? -17.432 5.243 35.157 1.00 95.19 543 ILE A N 1
ATOM 4330 C CA . ILE A 1 543 ? -16.146 5.064 34.485 1.00 95.19 543 ILE A CA 1
ATOM 4331 C C . ILE A 1 543 ? -15.661 6.422 33.981 1.00 95.19 543 ILE A C 1
ATOM 4333 O O . ILE A 1 543 ? -14.574 6.847 34.367 1.00 95.19 543 ILE A O 1
ATOM 4337 N N . ALA A 1 544 ? -16.485 7.148 33.222 1.00 93.44 544 ALA A N 1
ATOM 4338 C CA . ALA A 1 544 ? -16.127 8.453 32.671 1.00 93.44 544 ALA A CA 1
ATOM 4339 C C . ALA A 1 544 ? -15.710 9.465 33.754 1.00 93.44 544 ALA A C 1
ATOM 4341 O O . ALA A 1 544 ? -14.691 10.130 33.607 1.00 93.44 544 ALA A O 1
ATOM 4342 N N . SER A 1 545 ? -16.433 9.541 34.878 1.00 95.62 545 SER A N 1
ATOM 4343 C CA . SER A 1 545 ? -16.114 10.465 35.977 1.00 95.62 545 SER A CA 1
ATOM 4344 C C . SER A 1 545 ? -14.857 10.090 36.768 1.00 95.62 545 SER A C 1
ATOM 4346 O O . SER A 1 545 ? -14.388 10.882 37.578 1.00 95.62 545 SER A O 1
ATOM 4348 N N . ASN A 1 546 ? -14.362 8.861 36.608 1.00 96.44 546 ASN A N 1
ATOM 4349 C CA . ASN A 1 546 ? -13.149 8.354 37.254 1.00 96.44 546 ASN A CA 1
ATOM 4350 C C . ASN A 1 546 ? -12.055 8.027 36.225 1.00 96.44 546 ASN A C 1
ATOM 4352 O O . ASN A 1 546 ? -11.138 7.267 36.536 1.00 96.44 546 ASN A O 1
ATOM 4356 N N . THR A 1 547 ? -12.169 8.565 35.010 1.00 95.38 547 THR A N 1
ATOM 4357 C CA . THR A 1 547 ? -11.168 8.424 33.954 1.00 95.38 547 THR A CA 1
ATOM 4358 C C . THR A 1 547 ? -10.413 9.736 33.802 1.00 95.38 547 THR A C 1
ATOM 4360 O O . THR A 1 547 ? -11.035 10.783 33.636 1.00 95.38 547 THR A O 1
ATOM 4363 N N . ASP A 1 548 ? -9.085 9.671 33.833 1.00 96.00 548 ASP A N 1
ATOM 4364 C CA . ASP A 1 548 ? -8.202 10.778 33.472 1.00 96.00 548 ASP A CA 1
ATOM 4365 C C . ASP A 1 548 ? -7.552 10.494 32.112 1.00 96.00 548 ASP A C 1
ATOM 4367 O O . ASP A 1 548 ? -7.014 9.411 31.879 1.00 96.00 548 ASP A O 1
ATOM 4371 N N . ASP A 1 549 ? -7.624 11.456 31.198 1.00 95.81 549 ASP A N 1
ATOM 4372 C CA . ASP A 1 549 ? -7.042 11.358 29.857 1.00 95.81 549 ASP A CA 1
ATOM 4373 C C . ASP A 1 549 ? -6.334 12.675 29.505 1.00 95.81 549 ASP A C 1
ATOM 4375 O O . ASP A 1 549 ? -6.872 13.507 28.765 1.00 95.81 549 ASP A O 1
ATOM 4379 N N . PRO A 1 550 ? -5.123 12.893 30.049 1.00 95.62 550 PRO A N 1
ATOM 4380 C CA . PRO A 1 550 ? -4.436 14.182 29.976 1.00 95.62 550 PRO A CA 1
ATOM 4381 C C . PRO A 1 550 ? -4.022 14.585 28.554 1.00 95.62 550 PRO A C 1
ATOM 4383 O O . PRO A 1 550 ? -3.668 15.741 28.323 1.00 95.62 550 PRO A O 1
ATOM 4386 N N . TYR A 1 551 ? -4.055 13.654 27.594 1.00 95.88 551 TYR A N 1
ATOM 4387 C CA . TYR A 1 551 ? -3.622 13.886 26.214 1.00 95.88 551 TYR A CA 1
ATOM 4388 C C . TYR A 1 551 ? -4.741 13.727 25.182 1.00 95.88 551 TYR A C 1
ATOM 4390 O O . TYR A 1 551 ? -4.465 13.780 23.981 1.00 95.88 551 TYR A O 1
ATOM 4398 N N . ARG A 1 552 ? -6.002 13.600 25.620 1.00 95.12 552 ARG A N 1
ATOM 4399 C CA . ARG A 1 552 ? -7.166 13.501 24.728 1.00 95.12 552 ARG A CA 1
ATOM 4400 C C . ARG A 1 552 ? -7.218 14.628 23.706 1.00 95.12 552 ARG A C 1
ATOM 4402 O O . ARG A 1 552 ? -7.328 14.371 22.511 1.00 95.12 552 ARG A O 1
ATOM 4409 N N . ASP A 1 553 ? -7.093 15.865 24.175 1.00 93.12 553 ASP A N 1
ATOM 4410 C CA . ASP A 1 553 ? -7.207 17.056 23.331 1.00 93.12 553 ASP A CA 1
ATOM 4411 C C . ASP A 1 553 ? -6.102 17.110 22.273 1.00 93.12 553 ASP A C 1
ATOM 4413 O O . ASP A 1 553 ? -6.349 17.521 21.142 1.00 93.12 553 ASP A O 1
ATOM 4417 N N . LEU A 1 554 ? -4.897 16.632 22.606 1.00 91.25 554 LEU A N 1
ATOM 4418 C CA . LEU A 1 554 ? -3.788 16.552 21.659 1.00 91.25 554 LEU A CA 1
ATOM 4419 C C . LEU A 1 554 ? -4.061 15.513 20.564 1.00 91.25 554 LEU A C 1
ATOM 4421 O O . LEU A 1 554 ? -3.843 15.797 19.386 1.00 91.25 554 LEU A O 1
ATOM 4425 N N . ARG A 1 555 ? -4.569 14.329 20.930 1.00 95.19 555 ARG A N 1
ATOM 4426 C CA . ARG A 1 555 ? -4.916 13.297 19.941 1.00 95.19 555 ARG A CA 1
ATOM 4427 C C . ARG A 1 555 ? -6.090 13.729 19.060 1.00 95.19 555 ARG A C 1
ATOM 4429 O O . ARG A 1 555 ? -6.030 13.553 17.847 1.00 95.19 555 ARG A O 1
ATOM 4436 N N . LEU A 1 556 ? -7.122 14.347 19.643 1.00 93.44 556 LEU A N 1
ATOM 4437 C CA . LEU A 1 556 ? -8.266 14.885 18.899 1.00 93.44 556 LEU A CA 1
ATOM 4438 C C . LEU A 1 556 ? -7.863 16.026 17.960 1.00 93.44 556 LEU A C 1
ATOM 4440 O O . LEU A 1 556 ? -8.335 16.055 16.828 1.00 93.44 556 LEU A O 1
ATOM 4444 N N . PHE A 1 557 ? -6.967 16.921 18.386 1.00 88.25 557 PHE A N 1
ATOM 4445 C CA . PHE A 1 557 ? -6.395 17.961 17.527 1.00 88.25 557 PHE A CA 1
ATOM 4446 C C . PHE A 1 557 ? -5.721 17.346 16.295 1.00 88.25 557 PHE A C 1
ATOM 4448 O O . PHE A 1 557 ? -6.054 17.707 15.169 1.00 88.25 557 PHE A O 1
ATOM 4455 N N . LEU A 1 558 ? -4.835 16.366 16.498 1.00 89.44 558 LEU A N 1
ATOM 4456 C CA . LEU A 1 558 ? -4.128 15.702 15.402 1.00 89.44 558 LEU A CA 1
ATOM 4457 C C . LEU A 1 558 ? -5.076 14.956 14.463 1.00 89.44 558 LEU A C 1
ATOM 4459 O O . LEU A 1 558 ? -4.945 15.062 13.249 1.00 89.44 558 LEU A O 1
ATOM 4463 N N . PHE A 1 559 ? -6.055 14.247 15.019 1.00 92.69 559 PHE A N 1
ATOM 4464 C CA . PHE A 1 559 ? -7.061 13.544 14.234 1.00 92.69 559 PHE A CA 1
ATOM 4465 C C . PHE A 1 559 ? -7.972 14.498 13.451 1.00 92.69 559 PHE A C 1
ATOM 4467 O O . PHE A 1 559 ? -8.333 14.200 12.319 1.00 92.69 559 PHE A O 1
ATOM 4474 N N . SER A 1 560 ? -8.308 15.665 14.013 1.00 88.06 560 SER A N 1
ATOM 4475 C CA . SER A 1 560 ? -9.156 16.664 13.347 1.00 88.06 560 SER A CA 1
ATOM 4476 C C . SER A 1 560 ? -8.512 17.299 12.112 1.00 88.06 560 SER A C 1
ATOM 4478 O O . SER A 1 560 ? -9.226 17.850 11.282 1.00 88.06 560 SER A O 1
ATOM 4480 N N . LEU A 1 561 ? -7.184 17.203 11.989 1.00 86.75 561 LEU A N 1
ATOM 4481 C CA . LEU A 1 561 ? -6.433 17.647 10.816 1.00 86.75 561 LEU A CA 1
ATOM 4482 C C . LEU A 1 561 ? -6.414 16.596 9.701 1.00 86.75 561 LEU A C 1
ATOM 4484 O O . LEU A 1 561 ? -6.003 16.913 8.591 1.00 86.75 561 LEU A O 1
ATOM 4488 N N . LEU A 1 562 ? -6.810 15.350 9.974 1.00 91.12 562 LEU A N 1
ATOM 4489 C CA . LEU A 1 562 ? -6.832 14.302 8.962 1.00 91.12 562 LEU A CA 1
ATOM 4490 C C . LEU A 1 562 ? -8.058 14.453 8.072 1.00 91.12 562 LEU A C 1
ATOM 4492 O O . LEU A 1 562 ? -9.187 14.555 8.555 1.00 91.12 562 LEU A O 1
ATOM 4496 N N . ARG A 1 563 ? -7.816 14.370 6.770 1.00 92.19 563 ARG A N 1
ATOM 4497 C CA . ARG A 1 563 ? -8.851 14.337 5.747 1.00 92.19 563 ARG A CA 1
ATOM 4498 C C . ARG A 1 563 ? -9.770 13.125 5.902 1.00 92.19 563 ARG A C 1
ATOM 4500 O O . ARG A 1 563 ? -9.293 11.990 5.979 1.00 92.19 563 ARG A O 1
ATOM 4507 N N . LYS A 1 564 ? -11.080 13.372 5.932 1.00 93.31 564 LYS A N 1
ATOM 4508 C CA . LYS A 1 564 ? -12.131 12.343 5.939 1.00 93.31 564 LYS A CA 1
ATOM 4509 C C . LYS A 1 564 ? -12.416 11.820 4.529 1.00 93.31 564 LYS A C 1
ATOM 4511 O O . LYS A 1 564 ? -12.083 12.483 3.547 1.00 93.31 564 LYS A O 1
ATOM 4516 N N . PRO A 1 565 ? -13.085 10.661 4.414 1.00 89.94 565 PRO A N 1
ATOM 4517 C CA . PRO A 1 565 ? -13.687 10.249 3.151 1.00 89.94 565 PRO A CA 1
ATOM 4518 C C . PRO A 1 565 ? -14.650 11.329 2.638 1.00 89.94 565 PRO A C 1
ATOM 4520 O O . PRO A 1 565 ? -15.522 11.775 3.389 1.00 89.94 565 PRO A O 1
ATOM 4523 N N . GLY A 1 566 ? -14.488 11.742 1.382 1.00 89.88 566 GLY A N 1
ATOM 4524 C CA . GLY A 1 566 ? -15.249 12.826 0.756 1.00 89.88 566 GLY A CA 1
ATOM 4525 C C . GLY A 1 566 ? -14.585 14.205 0.834 1.00 89.88 566 GLY A C 1
ATOM 4526 O O . GLY A 1 566 ? -15.050 15.112 0.162 1.00 89.88 566 GLY A O 1
ATOM 4527 N N . GLU A 1 567 ? -13.507 14.373 1.610 1.00 92.38 567 GLU A N 1
ATOM 4528 C CA . GLU A 1 567 ? -12.781 15.648 1.751 1.00 92.38 567 GLU A CA 1
ATOM 4529 C C . GLU A 1 567 ? -11.523 15.710 0.835 1.00 92.38 567 GLU A C 1
ATOM 4531 O O . GLU A 1 567 ? -10.639 16.547 1.031 1.00 92.38 567 GLU A O 1
ATOM 4536 N N . GLU A 1 568 ? -11.384 14.823 -0.166 1.00 93.25 568 GLU A N 1
ATOM 4537 C CA . GLU A 1 568 ? -10.249 14.734 -1.122 1.00 93.25 568 GLU A CA 1
ATOM 4538 C C . GLU A 1 568 ? -9.976 16.018 -1.902 1.00 93.25 568 GLU A C 1
ATOM 4540 O O . GLU A 1 568 ? -8.841 16.257 -2.321 1.00 93.25 568 GLU A O 1
ATOM 4545 N N . ASN A 1 569 ? -10.991 16.857 -2.065 1.00 93.31 569 ASN A N 1
ATOM 4546 C CA . ASN A 1 569 ? -10.893 18.125 -2.777 1.00 93.31 569 ASN A CA 1
ATOM 4547 C C . ASN A 1 569 ? -10.905 19.342 -1.848 1.00 93.31 569 ASN A C 1
ATOM 4549 O O . ASN A 1 569 ? -10.660 20.464 -2.298 1.00 93.31 569 ASN A O 1
ATOM 4553 N N . ASP A 1 570 ? -11.109 19.115 -0.552 1.00 87.31 570 ASP A N 1
ATOM 4554 C CA . ASP A 1 570 ? -11.213 20.184 0.419 1.00 87.31 570 ASP A CA 1
ATOM 4555 C C . ASP A 1 570 ? -9.844 20.723 0.821 1.00 87.31 570 ASP A C 1
ATOM 4557 O O . ASP A 1 570 ? -8.913 19.992 1.200 1.00 87.31 570 ASP A O 1
ATOM 4561 N N . PHE A 1 571 ? -9.768 22.052 0.815 1.00 82.19 571 PHE A N 1
ATOM 4562 C CA . PHE A 1 571 ? -8.654 22.819 1.344 1.00 82.19 571 PHE A CA 1
ATOM 4563 C C . PHE A 1 571 ? -9.159 23.755 2.446 1.00 82.19 571 PHE A C 1
ATOM 4565 O O . PHE A 1 571 ? -9.594 24.879 2.196 1.00 82.19 571 PHE A O 1
ATOM 4572 N N . PHE A 1 572 ? -9.131 23.278 3.689 1.00 69.81 572 PHE A N 1
ATOM 4573 C CA . PHE A 1 572 ? -9.579 24.059 4.838 1.00 69.81 572 PHE A CA 1
ATOM 4574 C C . PHE A 1 572 ? -8.484 25.020 5.308 1.00 69.81 572 PHE A C 1
ATOM 4576 O O . PHE A 1 572 ? -7.361 24.609 5.574 1.00 69.81 572 PHE A O 1
ATOM 4583 N N . LEU A 1 573 ? -8.831 26.299 5.459 1.00 66.44 573 LEU A N 1
ATOM 4584 C CA . LEU A 1 573 ? -8.024 27.294 6.183 1.00 66.44 573 LEU A CA 1
ATOM 4585 C C . LEU A 1 573 ? -8.777 27.889 7.388 1.00 66.44 573 LEU A C 1
ATOM 4587 O O . LEU A 1 573 ? -8.233 28.703 8.140 1.00 66.44 573 LEU A O 1
ATOM 4591 N N . ASP A 1 574 ? -10.026 27.475 7.604 1.00 53.53 574 ASP A N 1
ATOM 4592 C CA . ASP A 1 574 ? -10.900 28.099 8.588 1.00 53.53 574 ASP A CA 1
ATOM 4593 C C . ASP A 1 574 ? -10.545 27.725 10.030 1.00 53.53 574 ASP A C 1
ATOM 4595 O O . ASP A 1 574 ? -10.392 26.571 10.423 1.00 53.53 574 ASP A O 1
ATOM 4599 N N . GLY A 1 575 ? -10.465 28.761 10.859 1.00 54.22 575 GLY A N 1
ATOM 4600 C CA . GLY A 1 575 ? -10.290 28.673 12.300 1.00 54.22 575 GLY A CA 1
ATOM 4601 C C . GLY A 1 575 ? -10.530 30.043 12.919 1.00 54.22 575 GLY A C 1
ATOM 4602 O O . GLY A 1 575 ? -10.435 31.067 12.246 1.00 54.22 575 GLY A O 1
ATOM 4603 N N . LYS A 1 576 ? -10.844 30.107 14.215 1.00 49.38 576 LYS A N 1
ATOM 4604 C CA . LYS A 1 576 ? -10.767 31.398 14.916 1.00 49.38 576 LYS A CA 1
ATOM 4605 C C . LYS A 1 576 ? -9.303 31.858 14.877 1.00 49.38 576 LYS A C 1
ATOM 4607 O O . LYS A 1 576 ? -8.452 31.009 15.125 1.00 49.38 576 LYS A O 1
ATOM 4612 N N . PRO A 1 577 ? -8.984 33.153 14.698 1.00 55.75 577 PRO A N 1
ATOM 4613 C CA . PRO A 1 577 ? -7.601 33.643 14.776 1.00 55.75 577 PRO A CA 1
ATOM 4614 C C . PRO A 1 577 ? -6.868 33.270 16.076 1.00 55.75 577 PRO A C 1
ATOM 4616 O O . PRO A 1 577 ? -5.645 33.250 16.126 1.00 55.75 577 PRO A O 1
ATOM 4619 N N . SER A 1 578 ? -7.619 32.958 17.137 1.00 48.53 578 SER A N 1
ATOM 4620 C CA . SER A 1 578 ? -7.113 32.470 18.423 1.00 48.53 578 SER A CA 1
ATOM 4621 C C . SER A 1 578 ? -6.849 30.956 18.486 1.00 48.53 578 SER A C 1
ATOM 4623 O O . SER A 1 578 ? -6.348 30.470 19.499 1.00 48.53 578 SER A O 1
ATOM 4625 N N . SER A 1 579 ? -7.203 30.197 17.448 1.00 50.19 579 SER A N 1
ATOM 4626 C CA . SER A 1 579 ? -6.998 28.753 17.356 1.00 50.19 579 SER A CA 1
ATOM 4627 C C . SER A 1 579 ? -5.619 28.427 16.789 1.00 50.19 579 SER A C 1
ATOM 4629 O O . SER A 1 579 ? -5.187 29.028 15.809 1.00 50.19 579 SER A O 1
ATOM 4631 N N . ARG A 1 580 ? -4.956 27.408 17.347 1.00 51.69 580 ARG A N 1
ATOM 4632 C CA . ARG A 1 580 ? -3.666 26.907 16.839 1.00 51.69 580 ARG A CA 1
ATOM 4633 C C . ARG A 1 580 ? -3.766 26.206 15.473 1.00 51.69 580 ARG A C 1
ATOM 4635 O O . ARG A 1 580 ? -2.727 25.954 14.883 1.00 51.69 580 ARG A O 1
ATOM 4642 N N . VAL A 1 581 ? -4.979 25.897 14.994 1.00 52.22 581 VAL A N 1
ATOM 4643 C CA . VAL A 1 581 ? -5.235 25.328 13.649 1.00 52.22 581 VAL A CA 1
ATOM 4644 C C . VAL A 1 581 ? -5.650 26.363 12.598 1.00 52.22 581 VAL A C 1
ATOM 4646 O O . VAL A 1 581 ? -5.981 25.992 11.479 1.00 52.22 581 VAL A O 1
ATOM 4649 N N . HIS A 1 582 ? -5.695 27.655 12.934 1.00 55.84 582 HIS A N 1
ATOM 4650 C CA . HIS A 1 582 ? -6.095 28.672 11.961 1.00 55.84 582 HIS A CA 1
ATOM 4651 C C . HIS A 1 582 ? -5.113 28.711 10.776 1.00 55.84 582 HIS A C 1
ATOM 4653 O O . HIS A 1 582 ? -3.909 28.829 10.997 1.00 55.84 582 HIS A O 1
ATOM 4659 N N . ASN A 1 583 ? -5.626 28.639 9.541 1.00 62.75 583 ASN A N 1
ATOM 4660 C CA . ASN A 1 583 ? -4.851 28.583 8.295 1.00 62.75 583 ASN A CA 1
ATOM 4661 C C . ASN A 1 583 ? -3.912 27.365 8.145 1.00 62.75 583 ASN A C 1
ATOM 4663 O O . ASN A 1 583 ? -2.822 27.509 7.586 1.00 62.75 583 ASN A O 1
ATOM 4667 N N . LEU A 1 584 ? -4.297 26.178 8.630 1.00 70.69 584 LEU A N 1
ATOM 4668 C CA . LEU A 1 584 ? -3.564 24.935 8.350 1.00 70.69 584 LEU A CA 1
ATOM 4669 C C . LEU A 1 584 ? -4.330 24.049 7.360 1.00 70.69 584 LEU A C 1
ATOM 4671 O O . LEU A 1 584 ? -5.493 23.753 7.632 1.00 70.69 584 LEU A O 1
ATOM 4675 N N . PRO A 1 585 ? -3.695 23.577 6.271 1.00 80.31 585 PRO A N 1
ATOM 4676 C CA . PRO A 1 585 ? -4.325 22.618 5.376 1.00 80.31 585 PRO A CA 1
ATOM 4677 C C . PRO A 1 585 ? -4.485 21.246 6.047 1.00 80.31 585 PRO A C 1
ATOM 4679 O O . PRO A 1 585 ? -3.735 20.888 6.960 1.00 80.31 585 PRO A O 1
ATOM 4682 N N . LEU A 1 586 ? -5.448 20.455 5.565 1.00 87.12 586 LEU A N 1
ATOM 4683 C CA . LEU A 1 586 ? -5.640 19.079 6.023 1.00 87.12 586 LEU A CA 1
ATOM 4684 C C . LEU A 1 586 ? -4.476 18.166 5.622 1.00 87.12 586 LEU A C 1
ATOM 4686 O O . LEU A 1 586 ? -3.790 18.377 4.619 1.00 87.12 586 LEU A O 1
ATOM 4690 N N . MET A 1 587 ? -4.319 17.093 6.388 1.00 88.25 587 MET A N 1
ATOM 4691 C CA . MET A 1 587 ? -3.271 16.095 6.250 1.00 88.25 587 MET A CA 1
ATOM 4692 C C . MET A 1 587 ? -3.815 14.764 5.697 1.00 88.25 587 MET A C 1
ATOM 4694 O O . MET A 1 587 ? -4.944 14.380 6.017 1.00 88.25 587 MET A O 1
ATOM 4698 N N . PRO A 1 588 ? -2.997 14.008 4.942 1.00 90.12 588 PRO A N 1
ATOM 4699 C CA . PRO A 1 588 ? -1.657 14.371 4.467 1.00 90.12 588 PRO A CA 1
ATOM 4700 C C . PRO A 1 588 ? -1.692 15.483 3.403 1.00 90.12 588 PRO A C 1
ATOM 4702 O O . PRO A 1 588 ? -2.512 15.444 2.489 1.00 90.12 588 PRO A O 1
ATOM 4705 N N . LEU A 1 589 ? -0.785 16.461 3.501 1.00 88.94 589 LEU A N 1
ATOM 4706 C CA . LEU A 1 589 ? -0.617 17.508 2.487 1.00 88.94 589 LEU A CA 1
ATOM 4707 C C . LEU A 1 589 ? 0.258 16.995 1.333 1.00 88.94 589 LEU A C 1
ATOM 4709 O O . LEU A 1 589 ? 1.398 17.416 1.152 1.00 88.94 589 LEU A O 1
ATOM 4713 N N . LEU A 1 590 ? -0.275 16.022 0.603 1.00 92.81 590 LEU A N 1
ATOM 4714 C CA . LEU A 1 590 ? 0.318 15.430 -0.595 1.00 92.81 590 LEU A CA 1
ATOM 4715 C C . LEU A 1 590 ? -0.736 15.404 -1.704 1.00 92.81 590 LEU A C 1
ATOM 4717 O O . LEU A 1 590 ? -1.932 15.497 -1.426 1.00 92.81 590 LEU A O 1
ATOM 4721 N N . CYS A 1 591 ? -0.297 15.277 -2.950 1.00 95.50 591 CYS A N 1
ATOM 4722 C CA . CYS A 1 591 ? -1.174 15.185 -4.112 1.00 95.50 591 CYS A CA 1
ATOM 4723 C C . CYS A 1 591 ? -2.080 13.949 -4.032 1.00 95.50 591 CYS A C 1
ATOM 4725 O O . CYS A 1 591 ? -1.624 12.864 -3.668 1.00 95.50 591 CYS A O 1
ATOM 4727 N N . GLY A 1 592 ? -3.353 14.113 -4.388 1.00 96.44 592 GLY A N 1
ATOM 4728 C CA . GLY A 1 592 ? -4.340 13.037 -4.510 1.00 96.44 592 GLY A CA 1
ATOM 4729 C C . GLY A 1 592 ? -4.252 12.308 -5.850 1.00 96.44 592 GLY A C 1
ATOM 4730 O O . GLY A 1 592 ? -3.272 12.446 -6.581 1.00 96.44 592 GLY A O 1
ATOM 4731 N N . ASP A 1 593 ? -5.266 11.509 -6.176 1.00 96.38 593 ASP A N 1
ATOM 4732 C CA . ASP A 1 593 ? -5.248 10.653 -7.373 1.00 96.38 593 ASP A CA 1
ATOM 4733 C C . ASP A 1 593 ? -5.548 11.421 -8.677 1.00 96.38 593 ASP A C 1
ATOM 4735 O O . ASP A 1 593 ? -5.288 10.926 -9.775 1.00 96.38 593 ASP A O 1
ATOM 4739 N N . ASN A 1 594 ? -6.073 12.647 -8.582 1.00 96.31 594 ASN A N 1
ATOM 4740 C CA . ASN A 1 594 ? -6.260 13.542 -9.720 1.00 96.31 594 ASN A CA 1
ATOM 4741 C C . ASN A 1 594 ? -6.230 15.031 -9.316 1.00 96.31 594 ASN A C 1
ATOM 4743 O O . ASN A 1 594 ? -7.280 15.677 -9.217 1.00 96.31 594 ASN A O 1
ATOM 4747 N N . PRO A 1 595 ? -5.033 15.609 -9.151 1.00 95.06 595 PRO A N 1
ATOM 4748 C CA . PRO A 1 595 ? -4.839 17.045 -8.977 1.00 95.06 595 PRO A CA 1
ATOM 4749 C C . PRO A 1 595 ? -4.633 17.792 -10.310 1.00 95.06 595 PRO A C 1
ATOM 4751 O O . PRO A 1 595 ? -4.261 18.962 -10.312 1.00 95.06 595 PRO A O 1
ATOM 4754 N N . ILE A 1 596 ? -4.807 17.124 -11.461 1.00 93.44 596 ILE A N 1
ATOM 4755 C CA . ILE A 1 596 ? -4.364 17.632 -12.774 1.00 93.44 596 ILE A CA 1
ATOM 4756 C C . ILE A 1 596 ? -5.540 18.067 -13.660 1.00 93.44 596 ILE A C 1
ATOM 4758 O O . ILE A 1 596 ? -5.421 19.038 -14.413 1.00 93.44 596 ILE A O 1
ATOM 4762 N N . SER A 1 597 ? -6.668 17.352 -13.637 1.00 92.44 597 SER A N 1
ATOM 4763 C CA . SER A 1 597 ? -7.794 17.581 -14.558 1.00 92.44 597 SER A CA 1
ATOM 4764 C C . SER A 1 597 ? -9.123 17.788 -13.830 1.00 92.44 597 SER A C 1
ATOM 4766 O O . SER A 1 597 ? -9.303 17.318 -12.714 1.00 92.44 597 SER A O 1
ATOM 4768 N N . ASN A 1 598 ? -10.081 18.475 -14.460 1.00 91.75 598 ASN A N 1
ATOM 4769 C CA . ASN A 1 598 ? -11.416 18.701 -13.875 1.00 91.75 598 ASN A CA 1
ATOM 4770 C C . ASN A 1 598 ? -12.337 17.468 -13.966 1.00 91.75 598 ASN A C 1
ATOM 4772 O O . ASN A 1 598 ? -13.476 17.513 -13.516 1.00 91.75 598 ASN A O 1
ATOM 4776 N N . THR A 1 599 ? -11.888 16.373 -14.582 1.00 90.12 599 THR A N 1
ATOM 4777 C CA . THR A 1 599 ? -12.684 15.149 -14.725 1.00 90.12 599 THR A CA 1
ATOM 4778 C C . THR A 1 599 ? -12.429 14.239 -13.532 1.00 90.12 599 THR A C 1
ATOM 4780 O O . THR A 1 599 ? -11.363 13.643 -13.471 1.00 90.12 599 THR A O 1
ATOM 4783 N N . LEU A 1 600 ? -13.396 14.104 -12.617 1.00 90.25 600 LEU A N 1
ATOM 4784 C CA . LEU A 1 600 ? -13.237 13.363 -11.352 1.00 90.25 600 LEU A CA 1
ATOM 4785 C C . LEU A 1 600 ? -12.021 13.870 -10.546 1.00 90.25 600 LEU A C 1
ATOM 4787 O O . LEU A 1 600 ? -11.026 13.155 -10.415 1.00 90.25 600 LEU A O 1
ATOM 4791 N N . PRO A 1 601 ? -12.044 15.129 -10.074 1.00 93.44 601 PRO A N 1
ATOM 4792 C CA . PRO A 1 601 ? -10.959 15.683 -9.269 1.00 93.44 601 PRO A CA 1
ATOM 4793 C C . PRO A 1 601 ? -10.786 14.900 -7.957 1.00 93.44 601 PRO A C 1
ATOM 4795 O O . PRO A 1 601 ? -11.758 14.538 -7.294 1.00 93.44 601 PRO A O 1
ATOM 4798 N N . SER A 1 602 ? -9.529 14.666 -7.591 1.00 95.75 602 SER A N 1
ATOM 4799 C CA . SER A 1 602 ? -9.087 14.137 -6.298 1.00 95.75 602 SER A CA 1
ATOM 4800 C C . SER A 1 602 ? -7.762 14.821 -5.980 1.00 95.75 602 SER A C 1
ATOM 4802 O O . SER A 1 602 ? -6.684 14.368 -6.375 1.00 95.75 602 SER A O 1
ATOM 4804 N N . LYS A 1 603 ? -7.855 16.009 -5.385 1.00 95.75 603 LYS A N 1
ATOM 4805 C CA . LYS A 1 603 ? -6.737 16.957 -5.298 1.00 95.75 603 LYS A CA 1
ATOM 4806 C C . LYS A 1 603 ? -5.670 16.535 -4.311 1.00 95.75 603 LYS A C 1
ATOM 4808 O O . LYS A 1 603 ? -4.482 16.685 -4.586 1.00 95.75 603 LYS A O 1
ATOM 4813 N N . PHE A 1 604 ? -6.078 15.997 -3.174 1.00 95.50 604 PHE A N 1
ATOM 4814 C CA . PHE A 1 604 ? -5.184 15.738 -2.059 1.00 95.50 604 PHE A CA 1
ATOM 4815 C C . PHE A 1 604 ? -5.272 14.293 -1.588 1.00 95.50 604 PHE A C 1
ATOM 4817 O O . PHE A 1 604 ? -6.329 13.662 -1.625 1.00 95.50 604 PHE A O 1
ATOM 4824 N N . LEU A 1 605 ? -4.145 13.776 -1.109 1.00 95.38 605 LEU A N 1
ATOM 4825 C CA . LEU A 1 605 ? -4.060 12.440 -0.547 1.00 95.38 605 LEU A CA 1
ATOM 4826 C C . LEU A 1 605 ? -4.928 12.340 0.712 1.00 95.38 605 LEU A C 1
ATOM 4828 O O . LEU A 1 605 ? -5.012 13.267 1.528 1.00 95.38 605 LEU A O 1
ATOM 4832 N N . ARG A 1 606 ? -5.507 11.160 0.912 1.00 94.69 606 ARG A N 1
ATOM 4833 C CA . ARG A 1 606 ? -6.069 10.727 2.189 1.00 94.69 606 ARG A CA 1
ATOM 4834 C C . ARG A 1 606 ? -5.496 9.375 2.592 1.00 94.69 606 ARG A C 1
ATOM 4836 O O . ARG A 1 606 ? -4.986 8.634 1.755 1.00 94.69 606 ARG A O 1
ATOM 4843 N N . LEU A 1 607 ? -5.602 9.065 3.879 1.00 96.94 607 LEU A N 1
ATOM 4844 C CA . LEU A 1 607 ? -5.292 7.734 4.397 1.00 96.94 607 LEU A CA 1
ATOM 4845 C C . LEU A 1 607 ? -6.342 6.711 3.927 1.00 96.94 607 LEU A C 1
ATOM 4847 O O . LEU A 1 607 ? -7.465 7.085 3.563 1.00 96.94 607 LEU A O 1
ATOM 4851 N N . THR A 1 608 ? -5.991 5.423 3.979 1.00 97.62 608 THR A N 1
ATOM 4852 C CA . THR A 1 608 ? -6.961 4.336 3.750 1.00 97.62 608 THR A CA 1
ATOM 4853 C C . THR A 1 608 ? -8.046 4.331 4.834 1.00 97.62 608 THR A C 1
ATOM 4855 O O . THR A 1 608 ? -7.863 4.921 5.907 1.00 97.62 608 THR A O 1
ATOM 4858 N N . GLU A 1 609 ? -9.185 3.675 4.587 1.00 97.19 609 GLU A N 1
ATOM 4859 C CA . GLU A 1 609 ? -10.274 3.612 5.575 1.00 97.19 609 GLU A CA 1
ATOM 4860 C C . GLU A 1 609 ? -9.807 2.939 6.872 1.00 97.19 609 GLU A C 1
ATOM 4862 O O . GLU A 1 609 ? -10.109 3.424 7.964 1.00 97.19 609 GLU A O 1
ATOM 4867 N N . LEU A 1 610 ? -9.011 1.873 6.760 1.00 97.94 610 LEU A N 1
ATOM 4868 C CA . LEU A 1 610 ? -8.418 1.162 7.888 1.00 97.94 610 LEU A CA 1
ATOM 4869 C C . LEU A 1 610 ? -7.462 2.051 8.693 1.00 97.94 610 LEU A C 1
ATOM 4871 O O . LEU A 1 610 ? -7.588 2.120 9.918 1.00 97.94 610 LEU A O 1
ATOM 4875 N N . GLN A 1 611 ? -6.543 2.769 8.038 1.00 98.19 611 GLN A N 1
ATOM 4876 C CA . GLN A 1 611 ? -5.635 3.699 8.721 1.00 98.19 611 GLN A CA 1
ATOM 4877 C C . GLN A 1 611 ? -6.415 4.813 9.434 1.00 98.19 611 GLN A C 1
ATOM 4879 O O . GLN A 1 611 ? -6.172 5.094 10.611 1.00 98.19 611 GLN A O 1
ATOM 4884 N N . TYR A 1 612 ? -7.389 5.421 8.747 1.00 97.94 612 TYR A N 1
ATOM 4885 C CA . TYR A 1 612 ? -8.237 6.464 9.321 1.00 97.94 612 TYR A CA 1
ATOM 4886 C C . TYR A 1 612 ? -9.036 5.941 10.525 1.00 97.94 612 TYR A C 1
ATOM 4888 O O . TYR A 1 612 ? -9.098 6.590 11.572 1.00 97.94 612 TYR A O 1
ATOM 4896 N N . TYR A 1 613 ? -9.600 4.736 10.417 1.00 98.12 613 TYR A N 1
ATOM 4897 C CA . TYR A 1 613 ? -10.314 4.064 11.497 1.00 98.12 613 TYR A CA 1
ATOM 4898 C C . TYR A 1 613 ? -9.416 3.796 12.715 1.00 98.12 613 TYR A C 1
ATOM 4900 O O . TYR A 1 613 ? -9.805 4.127 13.838 1.00 98.12 613 TYR A O 1
ATOM 4908 N N . VAL A 1 614 ? -8.208 3.259 12.514 1.00 98.50 614 VAL A N 1
ATOM 4909 C CA . VAL A 1 614 ? -7.234 3.014 13.593 1.00 98.50 614 VAL A CA 1
ATOM 4910 C C . VAL A 1 614 ? -6.889 4.316 14.318 1.00 98.50 614 VAL A C 1
ATOM 4912 O O . VAL A 1 614 ? -6.938 4.371 15.552 1.00 98.50 614 VAL A O 1
ATOM 4915 N N . LEU A 1 615 ? -6.627 5.395 13.573 1.00 98.25 615 LEU A N 1
ATOM 4916 C CA . LEU A 1 615 ? -6.352 6.707 14.161 1.00 98.25 615 LEU A CA 1
ATOM 4917 C C . LEU A 1 615 ? -7.581 7.311 14.857 1.00 98.25 615 LEU A C 1
ATOM 4919 O O . LEU A 1 615 ? -7.429 8.001 15.864 1.00 98.25 615 LEU A O 1
ATOM 4923 N N . ARG A 1 616 ? -8.804 7.003 14.411 1.00 97.88 616 ARG A N 1
ATOM 4924 C CA . ARG A 1 616 ? -10.032 7.400 15.118 1.00 97.88 616 ARG A CA 1
ATOM 4925 C C . ARG A 1 616 ? -10.151 6.714 16.478 1.00 97.88 616 ARG A C 1
ATOM 4927 O O . ARG A 1 616 ? -10.485 7.377 17.461 1.00 97.88 616 ARG A O 1
ATOM 4934 N N . GLN A 1 617 ? -9.863 5.412 16.550 1.00 98.44 617 GLN A N 1
ATOM 4935 C CA . GLN A 1 617 ? -9.868 4.669 17.816 1.00 98.44 617 GLN A CA 1
ATOM 4936 C C . GLN A 1 617 ? -8.819 5.237 18.784 1.00 98.44 617 GLN A C 1
ATOM 4938 O O . GLN A 1 617 ? -9.135 5.525 19.940 1.00 98.44 617 GLN A O 1
ATOM 4943 N N . TRP A 1 618 ? -7.606 5.498 18.290 1.00 98.31 618 TRP A N 1
ATOM 4944 C CA . TRP A 1 618 ? -6.539 6.162 19.044 1.00 98.31 618 TRP A CA 1
ATOM 4945 C C . TRP A 1 618 ? -6.954 7.538 19.579 1.00 98.31 618 TRP A C 1
ATOM 4947 O O . TRP A 1 618 ? -6.816 7.820 20.774 1.00 98.31 618 TRP A O 1
ATOM 4957 N N . ALA A 1 619 ? -7.519 8.385 18.718 1.00 97.81 619 ALA A N 1
ATOM 4958 C CA . ALA A 1 619 ? -7.962 9.722 19.091 1.00 97.81 619 ALA A CA 1
ATOM 4959 C C . ALA A 1 619 ? -9.059 9.691 20.163 1.00 97.81 619 ALA A C 1
ATOM 4961 O O . ALA A 1 619 ? -9.043 10.496 21.094 1.00 97.81 619 ALA A O 1
ATOM 4962 N N . GLY A 1 620 ? -9.956 8.704 20.085 1.00 96.56 620 GLY A N 1
ATOM 4963 C CA . GLY A 1 620 ? -10.976 8.432 21.097 1.00 96.56 620 GLY A CA 1
ATOM 4964 C C . GLY A 1 620 ? -10.452 7.839 22.411 1.00 96.56 620 GLY A C 1
ATOM 4965 O O . GLY A 1 620 ? -11.239 7.676 23.339 1.00 96.56 620 GLY A O 1
ATOM 4966 N N . GLY A 1 621 ? -9.157 7.514 22.512 1.00 96.75 621 GLY A N 1
ATOM 4967 C CA . GLY A 1 621 ? -8.570 6.855 23.684 1.00 96.75 621 GLY A CA 1
ATOM 4968 C C . GLY A 1 621 ? -8.833 5.346 23.749 1.00 96.75 621 GLY A C 1
ATOM 4969 O O . GLY A 1 621 ? -8.598 4.726 24.782 1.00 96.75 621 GLY A O 1
ATOM 4970 N N . ASN A 1 622 ? -9.318 4.733 22.667 1.00 96.62 622 ASN A N 1
ATOM 4971 C CA . ASN A 1 622 ? -9.635 3.310 22.617 1.00 96.62 622 ASN A CA 1
ATOM 4972 C C . ASN A 1 622 ? -8.479 2.507 22.008 1.00 96.62 622 ASN A C 1
ATOM 4974 O O . ASN A 1 622 ? -8.581 2.022 20.887 1.00 96.62 622 ASN A O 1
ATOM 4978 N N . PHE A 1 623 ? -7.368 2.382 22.732 1.00 97.88 623 PHE A N 1
ATOM 4979 C CA . PHE A 1 623 ? -6.181 1.657 22.275 1.00 97.88 623 PHE A CA 1
ATOM 4980 C C . PHE A 1 623 ? -5.407 1.054 23.454 1.00 97.88 623 PHE A C 1
ATOM 4982 O O . PHE A 1 623 ? -5.604 1.457 24.604 1.00 97.88 623 PHE A O 1
ATOM 4989 N N . TYR A 1 624 ? -4.538 0.089 23.164 1.00 96.69 624 TYR A N 1
ATOM 4990 C CA . TYR A 1 624 ? -3.589 -0.476 24.123 1.00 96.69 624 TYR A CA 1
ATOM 4991 C C . TYR A 1 624 ? -2.212 0.151 23.947 1.00 96.69 624 TYR A C 1
ATOM 4993 O O . TYR A 1 624 ? -1.799 0.428 22.825 1.00 96.69 624 TYR A O 1
ATOM 5001 N N . ASN A 1 625 ? -1.479 0.333 25.041 1.00 95.75 625 ASN A N 1
ATOM 5002 C CA . ASN A 1 625 ? -0.047 0.608 24.981 1.00 95.75 625 ASN A CA 1
ATOM 5003 C C . ASN A 1 625 ? 0.700 -0.647 25.424 1.00 95.75 625 ASN A C 1
ATOM 5005 O O . ASN A 1 625 ? 0.579 -1.056 26.576 1.00 95.75 625 ASN A O 1
ATOM 5009 N N . GLU A 1 626 ? 1.488 -1.221 24.521 1.00 93.50 626 GLU A N 1
ATOM 5010 C CA . GLU A 1 626 ? 2.252 -2.451 24.720 1.00 93.50 626 GLU A CA 1
ATOM 5011 C C . GLU A 1 626 ? 3.020 -2.443 26.049 1.00 93.50 626 GLU A C 1
ATOM 5013 O O . GLU A 1 626 ? 2.864 -3.364 26.849 1.00 93.50 626 GLU A O 1
ATOM 5018 N N . ALA A 1 627 ? 3.774 -1.375 26.333 1.00 89.56 627 ALA A N 1
ATOM 5019 C CA . ALA A 1 627 ? 4.582 -1.270 27.547 1.00 89.56 627 ALA A CA 1
ATOM 5020 C C . ALA A 1 627 ? 3.735 -1.232 28.826 1.00 89.56 627 ALA A C 1
ATOM 5022 O O . ALA A 1 627 ? 4.111 -1.833 29.832 1.00 89.56 627 ALA A O 1
ATOM 5023 N N . LEU A 1 628 ? 2.592 -0.539 28.801 1.00 91.12 628 LEU A N 1
ATOM 5024 C CA . LEU A 1 628 ? 1.688 -0.464 29.957 1.00 91.12 628 LEU A CA 1
ATOM 5025 C C . LEU A 1 628 ? 0.947 -1.785 30.201 1.00 91.12 628 LEU A C 1
ATOM 5027 O O . LEU A 1 628 ? 0.615 -2.091 31.343 1.00 91.12 628 LEU A O 1
ATOM 5031 N N . GLU A 1 629 ? 0.747 -2.580 29.150 1.00 91.81 629 GLU A N 1
ATOM 5032 C CA . GLU A 1 629 ? 0.178 -3.931 29.215 1.00 91.81 629 GLU A CA 1
ATOM 5033 C C . GLU A 1 629 ? 1.232 -5.012 29.553 1.00 91.81 629 GLU A C 1
ATOM 5035 O O . GLU A 1 629 ? 0.911 -6.198 29.606 1.00 91.81 629 GLU A O 1
ATOM 5040 N N . GLY A 1 630 ? 2.495 -4.629 29.789 1.00 91.88 630 GLY A N 1
ATOM 5041 C CA . GLY A 1 630 ? 3.579 -5.544 30.167 1.00 91.88 630 GLY A CA 1
ATOM 5042 C C . GLY A 1 630 ? 4.305 -6.220 28.998 1.00 91.88 630 GLY A C 1
ATOM 5043 O O . GLY A 1 630 ? 5.084 -7.147 29.220 1.00 91.88 630 GLY A O 1
ATOM 5044 N N . TRP A 1 631 ? 4.084 -5.762 27.766 1.00 90.88 631 TRP A N 1
ATOM 5045 C CA . TRP A 1 631 ? 4.763 -6.250 26.565 1.00 90.88 631 TRP A CA 1
ATOM 5046 C C . TRP A 1 631 ? 5.997 -5.396 26.227 1.00 90.88 631 TRP A C 1
ATOM 5048 O O . TRP A 1 631 ? 6.028 -4.202 26.539 1.00 90.88 631 TRP A O 1
ATOM 5058 N N . PRO A 1 632 ? 7.020 -5.957 25.554 1.00 85.12 632 PRO A N 1
ATOM 5059 C CA . PRO A 1 632 ? 8.122 -5.161 25.024 1.00 85.12 632 PRO A CA 1
ATOM 5060 C C . PRO A 1 632 ? 7.612 -4.134 24.006 1.00 85.12 632 PRO A C 1
ATOM 5062 O O . PRO A 1 632 ? 6.991 -4.503 23.010 1.00 85.12 632 PRO A O 1
ATOM 5065 N N . ALA A 1 633 ? 7.886 -2.850 24.239 1.00 75.44 633 ALA A N 1
ATOM 5066 C CA . ALA A 1 633 ? 7.626 -1.810 23.249 1.00 75.44 633 ALA A CA 1
ATOM 5067 C C . ALA A 1 633 ? 8.832 -1.658 22.305 1.00 75.44 633 ALA A C 1
ATOM 5069 O O . ALA A 1 633 ? 9.974 -1.701 22.779 1.00 75.44 633 ALA A O 1
ATOM 5070 N N . PRO A 1 634 ? 8.611 -1.464 20.990 1.00 78.69 634 PRO A N 1
ATOM 5071 C CA . PRO A 1 634 ? 9.690 -1.147 20.066 1.00 78.69 634 PRO A CA 1
ATOM 5072 C C . PRO A 1 634 ? 10.280 0.233 20.383 1.00 78.69 634 PRO A C 1
ATOM 5074 O O . PRO A 1 634 ? 9.686 1.040 21.103 1.00 78.69 634 PRO A O 1
ATOM 5077 N N . ASN A 1 635 ? 11.455 0.520 19.820 1.00 81.62 635 ASN A N 1
ATOM 5078 C CA . ASN A 1 635 ? 12.046 1.848 19.921 1.00 81.62 635 ASN A CA 1
ATOM 5079 C C . ASN A 1 635 ? 11.076 2.882 19.303 1.00 81.62 635 ASN A C 1
ATOM 5081 O O . ASN A 1 635 ? 10.796 2.797 18.108 1.00 81.62 635 ASN A O 1
ATOM 5085 N N . PRO A 1 636 ? 10.580 3.886 20.053 1.00 83.06 636 PRO A N 1
ATOM 5086 C CA . PRO A 1 636 ? 9.693 4.910 19.494 1.00 83.06 636 PRO A CA 1
ATOM 5087 C C . PRO A 1 636 ? 10.332 5.697 18.342 1.00 83.06 636 PRO A C 1
ATOM 5089 O O . PRO A 1 636 ? 9.627 6.267 17.517 1.00 83.06 636 PRO A O 1
ATOM 5092 N N . TRP A 1 637 ? 11.657 5.729 18.261 1.00 82.44 637 TRP A N 1
ATOM 5093 C CA . TRP A 1 637 ? 12.391 6.439 17.214 1.00 82.44 637 TRP A CA 1
ATOM 5094 C C . TRP A 1 637 ? 12.763 5.541 16.029 1.00 82.44 637 TRP A C 1
ATOM 5096 O O . TRP A 1 637 ? 13.352 6.017 15.062 1.00 82.44 637 TRP A O 1
ATOM 5106 N N . TRP A 1 638 ? 12.408 4.256 16.105 1.00 84.56 638 TRP A N 1
ATOM 5107 C CA . TRP A 1 638 ? 12.476 3.295 15.010 1.00 84.56 638 TRP A CA 1
ATOM 5108 C C . TRP A 1 638 ? 11.493 2.140 15.274 1.00 84.56 638 TRP A C 1
ATOM 5110 O O . TRP A 1 638 ? 11.875 1.125 15.862 1.00 84.56 638 TRP A O 1
ATOM 5120 N N . PRO A 1 639 ? 10.209 2.289 14.898 1.00 86.12 639 PRO A N 1
ATOM 5121 C CA . PRO A 1 639 ? 9.167 1.334 15.277 1.00 86.12 639 PRO A CA 1
ATOM 5122 C C . PRO A 1 639 ? 9.104 0.086 14.390 1.00 86.12 639 PRO A C 1
ATOM 5124 O O . PRO A 1 639 ? 8.184 -0.720 14.523 1.00 86.12 639 PRO A O 1
ATOM 5127 N N . TYR A 1 640 ? 10.047 -0.067 13.464 1.00 87.06 640 TYR A N 1
ATOM 5128 C CA . TYR A 1 640 ? 10.122 -1.215 12.574 1.00 87.06 640 TYR A CA 1
ATOM 5129 C C . TYR A 1 640 ? 10.974 -2.322 13.203 1.00 87.06 640 TYR A C 1
ATOM 5131 O O . TYR A 1 640 ? 11.945 -2.057 13.910 1.00 87.06 640 TYR A O 1
ATOM 5139 N N . SER A 1 641 ? 10.576 -3.571 12.967 1.00 80.31 641 SER A N 1
ATOM 5140 C CA . SER A 1 641 ? 11.286 -4.753 13.455 1.00 80.31 641 SER A CA 1
ATOM 5141 C C . SER A 1 641 ? 12.491 -5.055 12.569 1.00 80.31 641 SER A C 1
ATOM 5143 O O . SER A 1 641 ? 12.378 -4.984 11.350 1.00 80.31 641 SER A O 1
ATOM 5145 N N . ASP A 1 642 ? 13.602 -5.466 13.182 1.00 77.00 642 ASP A N 1
ATOM 5146 C CA . ASP A 1 642 ? 14.727 -6.087 12.469 1.00 77.00 642 ASP A CA 1
ATOM 5147 C C . ASP A 1 642 ? 14.620 -7.628 12.457 1.00 77.00 642 ASP A C 1
ATOM 5149 O O . ASP A 1 642 ? 15.397 -8.310 11.785 1.00 77.00 642 ASP A O 1
ATOM 5153 N N . ALA A 1 643 ? 13.669 -8.202 13.209 1.00 82.38 643 ALA A N 1
ATOM 5154 C CA . ALA A 1 643 ? 13.502 -9.648 13.335 1.00 82.38 643 ALA A CA 1
ATOM 5155 C C . ALA A 1 643 ? 12.954 -10.270 12.038 1.00 82.38 643 ALA A C 1
ATOM 5157 O O . ALA A 1 643 ? 11.959 -9.766 11.526 1.00 82.38 643 ALA A O 1
ATOM 5158 N N . PRO A 1 644 ? 13.515 -11.394 11.547 1.00 83.81 644 PRO A N 1
ATOM 5159 C CA . PRO A 1 644 ? 13.050 -12.038 10.320 1.00 83.81 644 PRO A CA 1
ATOM 5160 C C . PRO A 1 644 ? 11.528 -12.276 10.296 1.00 83.81 644 PRO A C 1
ATOM 5162 O O . PRO A 1 644 ? 10.947 -12.570 11.347 1.00 83.81 644 PRO A O 1
ATOM 5165 N N . PRO A 1 645 ? 10.877 -12.218 9.117 1.00 88.12 645 PRO A N 1
ATOM 5166 C CA . PRO A 1 645 ? 9.439 -12.437 9.005 1.00 88.12 645 PRO A CA 1
ATOM 5167 C C . PRO A 1 645 ? 8.996 -13.760 9.645 1.00 88.12 645 PRO A C 1
ATOM 5169 O O . PRO A 1 645 ? 9.469 -14.835 9.281 1.00 88.12 645 PRO A O 1
ATOM 5172 N N . ALA A 1 646 ? 8.053 -13.686 10.587 1.00 87.75 646 ALA A N 1
ATOM 5173 C CA . ALA A 1 646 ? 7.605 -14.847 11.363 1.00 87.75 646 ALA A CA 1
ATOM 5174 C C . ALA A 1 646 ? 6.653 -15.790 10.599 1.00 87.75 646 ALA A C 1
ATOM 5176 O O . ALA A 1 646 ? 6.353 -16.882 11.072 1.00 87.75 646 ALA A O 1
ATOM 5177 N N . SER A 1 647 ? 6.133 -15.366 9.444 1.00 93.12 647 SER A N 1
ATOM 5178 C CA . SER A 1 647 ? 5.219 -16.147 8.605 1.00 93.12 647 SER A CA 1
ATOM 5179 C C . SER A 1 647 ? 5.307 -15.705 7.145 1.00 93.12 647 SER A C 1
ATOM 5181 O O . SER A 1 647 ? 5.754 -14.592 6.854 1.00 93.12 647 SER A O 1
ATOM 5183 N N . GLY A 1 648 ? 4.783 -16.523 6.229 1.00 93.31 648 GLY A N 1
ATOM 5184 C CA . GLY A 1 648 ? 4.645 -16.133 4.826 1.00 93.31 648 GLY A CA 1
ATOM 5185 C C . GLY A 1 648 ? 3.817 -14.851 4.636 1.00 93.31 648 GLY A C 1
ATOM 5186 O O . GLY A 1 648 ? 4.146 -14.029 3.785 1.00 93.31 648 GLY A O 1
ATOM 5187 N N . ARG A 1 649 ? 2.794 -14.609 5.474 1.00 91.88 649 ARG A N 1
ATOM 5188 C CA . ARG A 1 649 ? 2.019 -13.353 5.445 1.00 91.88 649 ARG A CA 1
ATOM 5189 C C . ARG A 1 649 ? 2.874 -12.149 5.849 1.00 91.88 649 ARG A C 1
ATOM 5191 O O . ARG A 1 649 ? 2.763 -11.106 5.221 1.00 91.88 649 ARG A O 1
ATOM 5198 N N . ALA A 1 650 ? 3.740 -12.292 6.854 1.00 93.56 650 ALA A N 1
ATOM 5199 C CA . ALA A 1 650 ? 4.660 -11.223 7.250 1.00 93.56 650 ALA A CA 1
ATOM 5200 C C . ALA A 1 650 ? 5.685 -10.910 6.144 1.00 93.56 650 ALA A C 1
ATOM 5202 O O . ALA A 1 650 ? 6.043 -9.751 5.951 1.00 93.56 650 ALA A O 1
ATOM 5203 N N . LEU A 1 651 ? 6.115 -11.928 5.390 1.00 95.31 651 LEU A N 1
ATOM 5204 C CA . LEU A 1 651 ? 6.978 -11.755 4.221 1.00 95.31 651 LEU A CA 1
ATOM 5205 C C . LEU A 1 651 ? 6.248 -11.036 3.068 1.00 95.31 651 LEU A C 1
ATOM 5207 O O . LEU A 1 651 ? 6.827 -10.154 2.437 1.00 95.31 651 LEU A O 1
ATOM 5211 N N . ASP A 1 652 ? 4.974 -11.370 2.823 1.00 96.44 652 ASP A N 1
ATOM 5212 C CA . ASP A 1 652 ? 4.129 -10.679 1.834 1.00 96.44 652 ASP A CA 1
ATOM 5213 C C . ASP A 1 652 ? 3.972 -9.185 2.177 1.00 96.44 652 ASP A C 1
ATOM 5215 O O . ASP A 1 652 ? 4.189 -8.316 1.330 1.00 96.44 652 ASP A O 1
ATOM 5219 N N . ALA A 1 653 ? 3.636 -8.899 3.436 1.00 95.06 653 ALA A N 1
ATOM 5220 C CA . ALA A 1 653 ? 3.495 -7.558 3.993 1.00 95.06 653 ALA A CA 1
ATOM 5221 C C . ALA A 1 653 ? 4.793 -6.743 3.885 1.00 95.06 653 ALA A C 1
ATOM 5223 O O . ALA A 1 653 ? 4.800 -5.632 3.356 1.00 95.06 653 ALA A O 1
ATOM 5224 N N . GLY A 1 654 ? 5.919 -7.321 4.311 1.00 94.69 654 GLY A N 1
ATOM 5225 C CA . GLY A 1 654 ? 7.220 -6.664 4.246 1.00 94.69 654 GLY A CA 1
ATOM 5226 C C . GLY A 1 654 ? 7.637 -6.301 2.819 1.00 94.69 654 GLY A C 1
ATOM 5227 O O . GLY A 1 654 ? 8.109 -5.186 2.595 1.00 94.69 654 GLY A O 1
ATOM 5228 N N . ALA A 1 655 ? 7.388 -7.174 1.837 1.00 95.50 655 ALA A N 1
ATOM 5229 C CA . ALA A 1 655 ? 7.657 -6.869 0.431 1.00 95.50 655 ALA A CA 1
ATOM 5230 C C . ALA A 1 655 ? 6.831 -5.669 -0.076 1.00 95.50 655 ALA A C 1
ATOM 5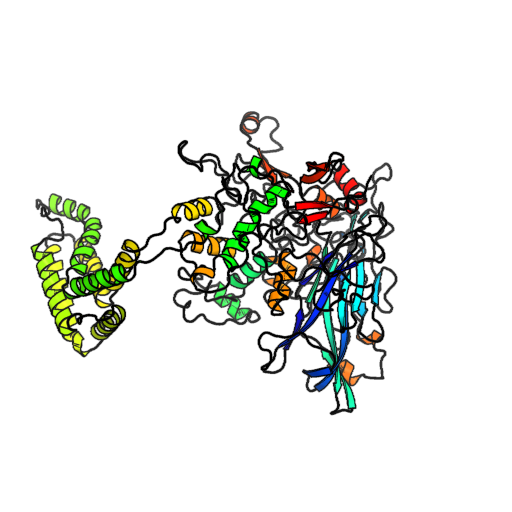232 O O . ALA A 1 655 ? 7.391 -4.748 -0.674 1.00 95.50 655 ALA A O 1
ATOM 5233 N N . LEU A 1 656 ? 5.520 -5.643 0.201 1.00 97.12 656 LEU A N 1
ATOM 5234 C CA . LEU A 1 656 ? 4.618 -4.582 -0.272 1.00 97.12 656 LEU A CA 1
ATOM 5235 C C . LEU A 1 656 ? 4.720 -3.271 0.515 1.00 97.12 656 LEU A C 1
ATOM 5237 O O . LEU A 1 656 ? 4.393 -2.212 -0.017 1.00 97.12 656 LEU A O 1
ATOM 5241 N N . SER A 1 657 ? 5.224 -3.301 1.745 1.00 95.38 657 SER A N 1
ATOM 5242 C CA . SER A 1 657 ? 5.431 -2.082 2.533 1.00 95.38 657 SER A CA 1
ATOM 5243 C C . SER A 1 657 ? 6.428 -1.105 1.893 1.00 95.38 657 SER A C 1
ATOM 5245 O O . SER A 1 657 ? 6.379 0.094 2.145 1.00 95.38 657 SER A O 1
ATOM 5247 N N . ASN A 1 658 ? 7.307 -1.607 1.019 1.00 94.25 658 ASN A N 1
ATOM 5248 C CA . ASN A 1 658 ? 8.321 -0.831 0.302 1.00 94.25 658 ASN A CA 1
ATOM 5249 C C . ASN A 1 658 ? 7.854 -0.360 -1.092 1.00 94.25 658 ASN A C 1
ATOM 5251 O O . ASN A 1 658 ? 8.687 0.011 -1.925 1.00 94.25 658 ASN A O 1
ATOM 5255 N N . VAL A 1 659 ? 6.549 -0.424 -1.366 1.00 96.62 659 VAL A N 1
ATOM 5256 C CA . VAL A 1 659 ? 5.898 -0.037 -2.629 1.00 96.62 659 VAL A CA 1
ATOM 5257 C C . VAL A 1 659 ? 4.897 1.081 -2.344 1.00 96.62 659 VAL A C 1
ATOM 5259 O O . VAL A 1 659 ? 4.228 1.057 -1.305 1.00 96.62 659 VAL A O 1
ATOM 5262 N N . LEU A 1 660 ? 4.774 2.056 -3.251 1.00 96.12 660 LEU A N 1
ATOM 5263 C CA . LEU A 1 660 ? 3.807 3.148 -3.101 1.00 96.12 660 LEU A CA 1
ATOM 5264 C C . LEU A 1 660 ? 2.368 2.613 -3.020 1.00 96.12 660 LEU A C 1
ATOM 5266 O O . LEU A 1 660 ? 1.952 1.847 -3.884 1.00 96.12 660 LEU A O 1
ATOM 5270 N N . GLY A 1 661 ? 1.583 3.056 -2.034 1.00 95.62 661 GLY A N 1
ATOM 5271 C CA . GLY A 1 661 ? 0.145 2.757 -1.925 1.00 95.62 661 GLY A CA 1
ATOM 5272 C C . GLY A 1 661 ? -0.780 3.889 -2.375 1.00 95.62 661 GLY A C 1
ATOM 5273 O O . GLY A 1 661 ? -1.989 3.705 -2.507 1.00 95.62 661 GLY A O 1
ATOM 5274 N N . GLY A 1 662 ? -0.236 5.076 -2.605 1.00 90.75 662 GLY A N 1
ATOM 5275 C CA . GLY A 1 662 ? -0.978 6.192 -3.158 1.00 90.75 662 GLY A CA 1
ATOM 5276 C C . GLY A 1 662 ? -0.288 7.532 -2.918 1.00 90.75 662 GLY A C 1
ATOM 5277 O O . GLY A 1 662 ? 0.558 7.665 -2.036 1.00 90.75 662 GLY A O 1
ATOM 5278 N N . SER A 1 663 ? -0.660 8.568 -3.659 1.00 94.19 663 SER A N 1
ATOM 5279 C CA . SER A 1 663 ? -1.690 8.575 -4.712 1.00 94.19 663 SER A CA 1
ATOM 5280 C C . SER A 1 663 ? -1.315 7.814 -5.994 1.00 94.19 663 SER A C 1
ATOM 5282 O O . SER A 1 663 ? -0.151 7.511 -6.239 1.00 94.19 663 SER A O 1
ATOM 5284 N N . PHE A 1 664 ? -2.313 7.474 -6.809 1.00 95.75 664 PHE A N 1
ATOM 5285 C CA . PHE A 1 664 ? -2.157 6.737 -8.065 1.00 95.75 664 PHE A CA 1
ATOM 5286 C C . PHE A 1 664 ? -2.399 7.632 -9.285 1.00 95.75 664 PHE A C 1
ATOM 5288 O O . PHE A 1 664 ? -3.419 7.529 -9.967 1.00 95.75 664 PHE A O 1
ATOM 5295 N N . CYS A 1 665 ? -1.423 8.496 -9.587 1.00 95.88 665 CYS A N 1
ATOM 5296 C CA . CYS A 1 665 ? -1.455 9.383 -10.752 1.00 95.88 665 CYS A CA 1
ATOM 5297 C C . CYS A 1 665 ? -0.131 9.420 -11.558 1.00 95.88 665 CYS A C 1
ATOM 5299 O O . CYS A 1 665 ? 0.466 10.486 -11.692 1.00 95.88 665 CYS A O 1
ATOM 5301 N N . PRO A 1 666 ? 0.318 8.298 -12.156 1.00 93.44 666 PRO A N 1
ATOM 5302 C CA . PRO A 1 666 ? -0.282 6.960 -12.123 1.00 93.44 666 PRO A CA 1
ATOM 5303 C C . PRO A 1 666 ? 0.084 6.137 -10.885 1.00 93.44 666 PRO A C 1
ATOM 5305 O O . PRO A 1 666 ? -0.592 5.151 -10.601 1.00 93.44 666 PRO A O 1
ATOM 5308 N N . GLY A 1 667 ? 1.096 6.561 -10.132 1.00 91.25 667 GLY A N 1
ATOM 5309 C CA . GLY A 1 667 ? 1.664 5.852 -8.989 1.00 91.25 667 GLY A CA 1
ATOM 5310 C C . GLY A 1 667 ? 3.174 5.702 -9.163 1.00 91.25 667 GLY A C 1
ATOM 5311 O O . GLY A 1 667 ? 3.755 6.336 -10.037 1.00 91.25 667 GLY A O 1
ATOM 5312 N N . GLY A 1 668 ? 3.794 4.846 -8.354 1.00 91.31 668 GLY A N 1
ATOM 5313 C CA . GLY A 1 668 ? 5.227 4.582 -8.418 1.00 91.31 668 GLY A CA 1
ATOM 5314 C C . GLY A 1 668 ? 5.531 3.325 -9.224 1.00 91.31 668 GLY A C 1
ATOM 5315 O O . GLY A 1 668 ? 5.717 3.356 -10.436 1.00 91.31 668 GLY A O 1
ATOM 5316 N N . GLU A 1 669 ? 5.552 2.178 -8.556 1.00 95.94 669 GLU A N 1
ATOM 5317 C CA . GLU A 1 669 ? 5.781 0.892 -9.217 1.00 95.94 669 GLU A CA 1
ATOM 5318 C C . GLU A 1 669 ? 4.559 0.398 -10.007 1.00 95.94 669 GLU A C 1
ATOM 5320 O O . GLU A 1 669 ? 4.705 -0.197 -11.074 1.00 95.94 669 GLU A O 1
ATOM 5325 N N . ILE A 1 670 ? 3.365 0.636 -9.462 1.00 96.06 670 ILE A N 1
ATOM 5326 C CA . ILE A 1 670 ? 2.052 0.203 -9.961 1.00 96.06 670 ILE A CA 1
ATOM 5327 C C . ILE A 1 670 ? 0.986 1.234 -9.560 1.00 96.06 670 ILE A C 1
ATOM 5329 O O . ILE A 1 670 ? 1.243 2.110 -8.732 1.00 96.06 670 ILE A O 1
ATOM 5333 N N . GLY A 1 671 ? -0.207 1.131 -10.152 1.00 94.88 671 GLY A N 1
ATOM 5334 C CA . GLY A 1 671 ? -1.281 2.114 -9.986 1.00 94.88 671 GLY A CA 1
ATOM 5335 C C . GLY A 1 671 ? -2.557 1.579 -9.333 1.00 94.88 671 GLY A C 1
ATOM 5336 O O . GLY A 1 671 ? -2.588 0.509 -8.721 1.00 94.88 671 GLY A O 1
ATOM 5337 N N . TRP A 1 672 ? -3.651 2.317 -9.538 1.00 95.56 672 TRP A N 1
ATOM 5338 C CA . TRP A 1 672 ? -4.960 2.100 -8.905 1.00 95.56 672 TRP A CA 1
ATOM 5339 C C . TRP A 1 672 ? -5.588 0.723 -9.133 1.00 95.56 672 TRP A C 1
ATOM 5341 O O . TRP A 1 672 ? -6.471 0.333 -8.372 1.00 95.56 672 TRP A O 1
ATOM 5351 N N . VAL A 1 673 ? -5.120 -0.062 -10.113 1.00 95.25 673 VAL A N 1
ATOM 5352 C CA . VAL A 1 673 ? -5.643 -1.416 -10.381 1.00 95.25 673 VAL A CA 1
ATOM 5353 C C . VAL A 1 673 ? -5.559 -2.316 -9.143 1.00 95.25 673 VAL A C 1
ATOM 5355 O O . VAL A 1 673 ? -6.404 -3.185 -8.954 1.00 95.25 673 VAL A O 1
ATOM 5358 N N . MET A 1 674 ? -4.605 -2.041 -8.250 1.00 96.06 674 MET A N 1
ATOM 5359 C CA . MET A 1 674 ? -4.423 -2.755 -6.986 1.00 96.06 674 MET A CA 1
ATOM 5360 C C . MET A 1 674 ? -5.594 -2.607 -6.009 1.00 96.06 674 MET A C 1
ATOM 5362 O O . MET A 1 674 ? -5.792 -3.488 -5.174 1.00 96.06 674 MET A O 1
ATOM 5366 N N . ARG A 1 675 ? -6.405 -1.548 -6.137 1.00 95.25 675 ARG A N 1
ATOM 5367 C CA . ARG A 1 675 ? -7.626 -1.342 -5.338 1.00 95.25 675 ARG A CA 1
ATOM 5368 C C . ARG A 1 675 ? -8.820 -2.151 -5.853 1.00 95.25 675 ARG A C 1
ATOM 5370 O O . ARG A 1 675 ? -9.846 -2.209 -5.181 1.00 95.25 675 ARG A O 1
ATOM 5377 N N . ASN A 1 676 ? -8.724 -2.763 -7.036 1.00 95.25 676 ASN A N 1
ATOM 5378 C CA . ASN A 1 676 ? -9.827 -3.514 -7.621 1.00 95.25 676 ASN A CA 1
ATOM 5379 C C . ASN A 1 676 ? -9.885 -4.940 -7.038 1.00 95.25 676 ASN A C 1
ATOM 5381 O O . ASN A 1 676 ? -9.020 -5.754 -7.362 1.00 95.25 676 ASN A O 1
ATOM 5385 N N . PRO A 1 677 ? -10.918 -5.316 -6.260 1.00 94.69 677 PRO A N 1
ATOM 5386 C CA . PRO A 1 677 ? -10.997 -6.651 -5.667 1.00 94.69 677 PRO A CA 1
ATOM 5387 C C . PRO A 1 677 ? -11.039 -7.783 -6.709 1.00 94.69 677 PRO A C 1
ATOM 5389 O O . PRO A 1 677 ? -10.648 -8.903 -6.396 1.00 94.69 677 PRO A O 1
ATOM 5392 N N . ALA A 1 678 ? -11.455 -7.517 -7.954 1.00 94.06 678 ALA A N 1
ATOM 5393 C CA . ALA A 1 678 ? -11.554 -8.534 -9.003 1.00 94.06 678 ALA A CA 1
ATOM 5394 C C . ALA A 1 678 ? -10.194 -9.090 -9.464 1.00 94.06 678 ALA A C 1
ATOM 5396 O O . ALA A 1 678 ? -10.145 -10.197 -10.004 1.00 94.06 678 ALA A O 1
ATOM 5397 N N . ILE A 1 679 ? -9.092 -8.359 -9.249 1.00 95.50 679 ILE A N 1
ATOM 5398 C CA . ILE A 1 679 ? -7.750 -8.828 -9.634 1.00 95.50 679 ILE A CA 1
ATOM 5399 C C . ILE A 1 679 ? -7.110 -9.744 -8.586 1.00 95.50 679 ILE A C 1
ATOM 5401 O O . ILE A 1 679 ? -5.997 -10.228 -8.788 1.00 95.50 679 ILE A O 1
ATOM 5405 N N . TRP A 1 680 ? -7.789 -9.990 -7.466 1.00 96.00 680 TRP A N 1
ATOM 5406 C CA . TRP A 1 680 ? -7.272 -10.769 -6.350 1.00 96.00 680 TRP A CA 1
ATOM 5407 C C . TRP A 1 680 ? -7.998 -12.105 -6.246 1.00 96.00 680 TRP A C 1
ATOM 5409 O O . TRP A 1 680 ? -9.224 -12.174 -6.256 1.00 96.00 680 TRP A O 1
ATOM 5419 N N . ARG A 1 681 ? -7.232 -13.189 -6.109 1.00 94.38 681 ARG A N 1
ATOM 5420 C CA . ARG A 1 681 ? -7.777 -14.512 -5.766 1.00 94.38 681 ARG A CA 1
ATOM 5421 C C . ARG A 1 681 ? -8.122 -14.577 -4.278 1.00 94.38 681 ARG A C 1
ATOM 5423 O O . ARG A 1 681 ? -9.074 -15.235 -3.882 1.00 94.38 681 ARG A O 1
ATOM 5430 N N . GLN A 1 682 ? -7.287 -13.930 -3.475 1.00 94.44 682 GLN A N 1
ATOM 5431 C CA . GLN A 1 682 ? -7.424 -13.680 -2.043 1.00 94.44 682 GLN A CA 1
ATOM 5432 C C . GLN A 1 682 ? -6.432 -12.555 -1.684 1.00 94.44 682 GLN A C 1
ATOM 5434 O O . GLN A 1 682 ? -5.528 -12.280 -2.486 1.00 94.44 682 GLN A O 1
ATOM 5439 N N . PRO A 1 683 ? -6.519 -11.926 -0.499 1.00 94.81 683 PRO A N 1
ATOM 5440 C CA . PRO A 1 683 ? -5.565 -10.894 -0.100 1.00 94.81 683 PRO A CA 1
ATOM 5441 C C . PRO A 1 683 ? -4.108 -11.349 -0.246 1.00 94.81 683 PRO A C 1
ATOM 5443 O O . PRO A 1 683 ? -3.749 -12.455 0.181 1.00 94.81 683 PRO A O 1
ATOM 5446 N N . TYR A 1 684 ? -3.273 -10.491 -0.844 1.00 95.88 684 TYR A N 1
ATOM 5447 C CA . TYR A 1 684 ? -1.870 -10.755 -1.199 1.00 95.88 684 TYR A CA 1
ATOM 5448 C C . TYR A 1 684 ? -1.644 -11.835 -2.278 1.00 95.88 684 TYR A C 1
ATOM 5450 O O . TYR A 1 684 ? -0.520 -12.318 -2.434 1.00 95.88 684 TYR A O 1
ATOM 5458 N N . ARG A 1 685 ? -2.670 -12.256 -3.030 1.00 96.00 685 ARG A N 1
ATOM 5459 C CA . ARG A 1 685 ? -2.520 -13.170 -4.177 1.00 96.00 685 ARG A CA 1
ATOM 5460 C C . ARG A 1 685 ? -3.299 -12.685 -5.388 1.00 96.00 685 ARG A C 1
ATOM 5462 O O . ARG A 1 685 ? -4.530 -12.665 -5.380 1.00 96.00 685 ARG A O 1
ATOM 5469 N N . ILE A 1 686 ? -2.567 -12.361 -6.447 1.00 97.38 686 ILE A N 1
ATOM 5470 C CA . ILE A 1 686 ? -3.142 -11.973 -7.731 1.00 97.38 686 ILE A CA 1
ATOM 5471 C C . ILE A 1 686 ? -3.907 -13.152 -8.338 1.00 97.38 686 ILE A C 1
ATOM 5473 O O . ILE A 1 686 ? -3.454 -14.300 -8.326 1.00 97.38 686 ILE A O 1
ATOM 5477 N N . LYS A 1 687 ? -5.088 -12.860 -8.874 1.00 96.38 687 LYS A N 1
ATOM 5478 C CA . LYS A 1 687 ? -5.839 -13.759 -9.741 1.00 96.38 687 LYS A CA 1
ATOM 5479 C C . LYS A 1 687 ? -5.200 -13.708 -11.123 1.00 96.38 687 LYS A C 1
ATOM 5481 O O . LYS A 1 687 ? -5.469 -12.797 -11.898 1.00 96.38 687 LYS A O 1
ATOM 5486 N N . ALA A 1 688 ? -4.317 -14.655 -11.402 1.00 95.94 688 ALA A N 1
ATOM 5487 C CA . ALA A 1 688 ? -3.674 -14.794 -12.701 1.00 95.94 688 ALA A CA 1
ATOM 5488 C C . ALA A 1 688 ? -4.607 -15.493 -13.712 1.00 95.94 688 ALA A C 1
ATOM 5490 O O . ALA A 1 688 ? -5.510 -16.224 -13.310 1.00 95.94 688 ALA A O 1
ATOM 5491 N N . ASP A 1 689 ? -4.394 -15.273 -15.008 1.00 94.81 689 ASP A N 1
ATOM 5492 C CA . ASP A 1 689 ? -5.080 -15.968 -16.105 1.00 94.81 689 ASP A CA 1
ATOM 5493 C C . ASP A 1 689 ? -4.511 -17.396 -16.265 1.00 94.81 689 ASP A C 1
ATOM 5495 O O . ASP A 1 689 ? -3.313 -17.533 -16.551 1.00 94.81 689 ASP A O 1
ATOM 5499 N N . PRO A 1 690 ? -5.325 -18.464 -16.108 1.00 90.50 690 PRO A N 1
ATOM 5500 C CA . PRO A 1 690 ? -4.871 -19.857 -16.162 1.00 90.50 690 PRO A CA 1
ATOM 5501 C C . PRO A 1 690 ? -4.067 -20.233 -17.402 1.00 90.50 690 PRO A C 1
ATOM 5503 O O . PRO A 1 690 ? -3.196 -21.094 -17.305 1.00 90.50 690 PRO A O 1
ATOM 5506 N N . ASN A 1 691 ? -4.277 -19.572 -18.540 1.00 87.62 691 ASN A N 1
ATOM 5507 C CA . ASN A 1 691 ? -3.517 -19.864 -19.756 1.00 87.62 691 ASN A CA 1
ATOM 5508 C C . ASN A 1 691 ? -2.038 -19.441 -19.655 1.00 87.62 691 ASN A C 1
ATOM 5510 O O . ASN A 1 691 ? -1.193 -19.960 -20.384 1.00 87.62 691 ASN A O 1
ATOM 5514 N N . PHE A 1 692 ? -1.704 -18.535 -18.729 1.00 89.38 692 PHE A N 1
ATOM 5515 C CA . PHE A 1 692 ? -0.375 -17.923 -18.618 1.00 89.38 692 PHE A CA 1
ATOM 5516 C C . PHE A 1 692 ? 0.389 -18.299 -17.340 1.00 89.38 692 PHE A C 1
ATOM 5518 O O . PHE A 1 692 ? 1.567 -17.961 -17.227 1.00 89.38 692 PHE A O 1
ATOM 5525 N N . TYR A 1 693 ? -0.224 -19.037 -16.403 1.00 87.25 693 TYR A N 1
ATOM 5526 C CA . TYR A 1 693 ? 0.459 -19.534 -15.195 1.00 87.25 693 TYR A CA 1
ATOM 5527 C C . TYR A 1 693 ? 0.446 -21.066 -15.027 1.00 87.25 693 TYR A C 1
ATOM 5529 O O . TYR A 1 693 ? 0.854 -21.577 -13.987 1.00 87.25 693 TYR A O 1
ATOM 5537 N N . VAL A 1 694 ? 0.035 -21.837 -16.036 1.00 79.81 694 VAL A N 1
ATOM 5538 C CA . VAL A 1 694 ? 0.173 -23.306 -16.021 1.00 79.81 694 VAL A CA 1
ATOM 5539 C C . VAL A 1 694 ? 1.490 -23.760 -16.643 1.00 79.81 694 VAL A C 1
ATOM 5541 O O . VAL A 1 694 ? 1.991 -23.153 -17.589 1.00 79.81 694 VAL A O 1
ATOM 5544 N N . PHE A 1 695 ? 2.042 -24.872 -16.156 1.00 80.38 695 PHE A N 1
ATOM 5545 C CA . PHE A 1 695 ? 3.076 -25.615 -16.881 1.00 80.38 695 PHE A CA 1
ATOM 5546 C C . PHE A 1 695 ? 2.461 -26.253 -18.140 1.00 80.38 695 PHE A C 1
ATOM 5548 O O . PHE A 1 695 ? 1.309 -26.678 -18.108 1.00 80.38 695 PHE A O 1
ATOM 5555 N N . GLY A 1 696 ? 3.220 -26.353 -19.238 1.00 69.88 696 GLY A N 1
ATOM 5556 C CA . GLY A 1 696 ? 2.723 -26.898 -20.517 1.00 69.88 696 GLY A CA 1
ATOM 5557 C C . GLY A 1 696 ? 2.179 -28.337 -20.436 1.00 69.88 696 GLY A C 1
ATOM 5558 O O . GLY A 1 696 ? 1.379 -28.748 -21.271 1.00 69.88 696 GLY A O 1
ATOM 5559 N N . GLN A 1 697 ? 2.554 -29.094 -19.402 1.00 75.19 697 GLN A N 1
ATOM 5560 C CA . GLN A 1 697 ? 1.846 -30.283 -18.925 1.00 75.19 697 GLN A CA 1
ATOM 5561 C C . GLN A 1 697 ? 1.544 -30.139 -17.436 1.00 75.19 697 GLN A C 1
ATOM 5563 O O . GLN A 1 697 ? 2.412 -29.725 -16.663 1.00 75.19 697 GLN A O 1
ATOM 5568 N N . THR A 1 698 ? 0.355 -30.572 -17.018 1.00 80.12 698 THR A N 1
ATOM 5569 C CA . THR A 1 698 ? 0.019 -30.744 -15.595 1.00 80.12 698 THR A CA 1
ATOM 5570 C C . THR A 1 698 ? 0.994 -31.716 -14.927 1.00 80.12 698 THR A C 1
ATOM 5572 O O . THR A 1 698 ? 1.515 -32.625 -15.583 1.00 80.12 698 THR A O 1
ATOM 5575 N N . ALA A 1 699 ? 1.204 -31.596 -13.613 1.00 78.69 699 ALA A N 1
ATOM 5576 C CA . ALA A 1 699 ? 2.014 -32.562 -12.866 1.00 78.69 699 ALA A CA 1
ATOM 5577 C C . ALA A 1 699 ? 1.593 -34.026 -13.128 1.00 78.69 699 ALA A C 1
ATOM 5579 O O . ALA A 1 699 ? 2.443 -34.901 -13.284 1.00 78.69 699 ALA A O 1
ATOM 5580 N N . ALA A 1 700 ? 0.290 -34.300 -13.258 1.00 80.44 700 ALA A N 1
ATOM 5581 C CA . ALA A 1 700 ? -0.225 -35.629 -13.587 1.00 80.44 700 ALA A CA 1
ATOM 5582 C C . ALA A 1 700 ? 0.225 -36.120 -14.977 1.00 80.44 700 ALA A C 1
ATOM 5584 O O . ALA A 1 700 ? 0.695 -37.251 -15.103 1.00 80.44 700 ALA A O 1
ATOM 5585 N N . GLN A 1 701 ? 0.137 -35.271 -16.004 1.00 82.44 701 GLN A N 1
ATOM 5586 C CA . GLN A 1 701 ? 0.615 -35.588 -17.356 1.00 82.44 701 GLN A CA 1
ATOM 5587 C C . GLN A 1 701 ? 2.137 -35.779 -17.386 1.00 82.44 701 GLN A C 1
ATOM 5589 O O . GLN A 1 701 ? 2.614 -36.753 -17.966 1.00 82.44 701 GLN A O 1
ATOM 5594 N N . ALA A 1 702 ? 2.897 -34.920 -16.701 1.00 80.94 702 ALA A N 1
ATOM 5595 C CA . ALA A 1 702 ? 4.351 -35.053 -16.593 1.00 80.94 702 ALA A CA 1
ATOM 5596 C C . ALA A 1 702 ? 4.750 -36.369 -15.897 1.00 80.94 702 ALA A C 1
ATOM 5598 O O . ALA A 1 702 ? 5.661 -37.072 -16.338 1.00 80.94 702 ALA A O 1
ATOM 5599 N N . ASN A 1 703 ? 4.011 -36.761 -14.854 1.00 82.50 703 ASN A N 1
ATOM 5600 C CA . ASN A 1 703 ? 4.188 -38.049 -14.187 1.00 82.50 703 ASN A CA 1
ATOM 5601 C C . ASN A 1 703 ? 3.900 -39.243 -15.126 1.00 82.50 703 ASN A C 1
ATOM 5603 O O . ASN A 1 703 ? 4.573 -40.268 -15.013 1.00 82.50 703 ASN A O 1
ATOM 5607 N N . GLN A 1 704 ? 2.944 -39.122 -16.058 1.00 82.25 704 GLN A N 1
ATOM 5608 C CA . GLN A 1 704 ? 2.609 -40.160 -17.050 1.00 82.25 704 GLN A CA 1
ATOM 5609 C C . GLN A 1 704 ? 3.605 -40.233 -18.223 1.00 82.25 704 GLN A C 1
ATOM 5611 O O . GLN A 1 704 ? 3.914 -41.324 -18.701 1.00 82.25 704 GLN A O 1
ATOM 5616 N N . ASN A 1 705 ? 4.118 -39.089 -18.684 1.00 78.12 705 ASN A N 1
ATOM 5617 C CA . ASN A 1 705 ? 4.958 -38.972 -19.886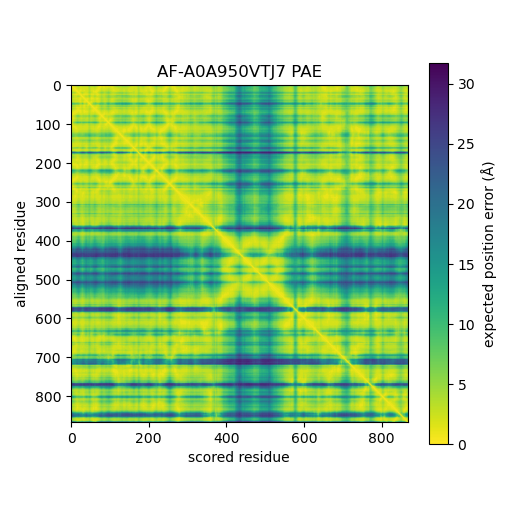 1.00 78.12 705 ASN A CA 1
ATOM 5618 C C . ASN A 1 705 ? 6.466 -39.093 -19.620 1.00 78.12 705 ASN A C 1
ATOM 5620 O O . ASN A 1 705 ? 7.278 -38.946 -20.540 1.00 78.12 705 ASN A O 1
ATOM 5624 N N . LYS A 1 706 ? 6.860 -39.358 -18.373 1.00 67.56 706 LYS A N 1
ATOM 5625 C CA . LYS A 1 706 ? 8.259 -39.375 -17.944 1.00 67.56 706 LYS A CA 1
ATOM 5626 C C . LYS A 1 706 ? 9.139 -40.265 -18.837 1.00 67.56 706 LYS A C 1
ATOM 5628 O O . LYS A 1 706 ? 8.863 -41.450 -19.016 1.00 67.56 706 LYS A O 1
ATOM 5633 N N . GLY A 1 707 ? 10.224 -39.688 -19.361 1.00 63.81 707 GLY A N 1
ATOM 5634 C CA . GLY A 1 707 ? 11.203 -40.375 -20.215 1.00 63.81 707 GLY A CA 1
ATOM 5635 C C . GLY A 1 707 ? 10.811 -40.503 -21.693 1.00 63.81 707 GLY A C 1
ATOM 5636 O O . GLY A 1 707 ? 11.560 -41.112 -22.451 1.00 63.81 707 GLY A O 1
ATOM 5637 N N . ARG A 1 708 ? 9.661 -39.950 -22.113 1.00 65.94 708 ARG A N 1
ATOM 5638 C CA . ARG A 1 708 ? 9.205 -39.949 -23.519 1.00 65.94 708 ARG A CA 1
ATOM 5639 C C . ARG A 1 708 ? 9.365 -38.600 -24.220 1.00 65.94 708 ARG A C 1
ATOM 5641 O O . ARG A 1 708 ? 9.409 -38.571 -25.443 1.00 65.94 708 ARG A O 1
ATOM 5648 N N . ILE A 1 709 ? 9.418 -37.509 -23.457 1.00 62.28 709 ILE A N 1
ATOM 5649 C CA . ILE A 1 709 ? 9.506 -36.129 -23.948 1.00 62.28 709 ILE A CA 1
ATOM 5650 C C . ILE A 1 709 ? 10.565 -35.400 -23.098 1.00 62.28 709 ILE A C 1
ATOM 5652 O O . ILE A 1 709 ? 10.560 -35.593 -21.875 1.00 62.28 709 ILE A O 1
ATOM 5656 N N . PRO A 1 710 ? 11.475 -34.610 -23.698 1.00 63.50 710 PRO A N 1
ATOM 5657 C CA . PRO A 1 710 ? 12.392 -33.738 -22.966 1.00 63.50 710 PRO A CA 1
ATOM 5658 C C . PRO A 1 710 ? 11.668 -32.782 -22.009 1.00 63.50 710 PRO A C 1
ATOM 5660 O O . PRO A 1 710 ? 10.581 -32.288 -22.299 1.00 63.50 710 PRO A O 1
ATOM 5663 N N . GLU A 1 711 ? 12.290 -32.487 -20.867 1.00 61.00 711 GLU A N 1
ATOM 5664 C CA . GLU A 1 711 ? 11.689 -31.662 -19.810 1.00 61.00 711 GLU A CA 1
ATOM 5665 C C . GLU A 1 711 ? 11.351 -30.228 -20.234 1.00 61.00 711 GLU A C 1
ATOM 5667 O O . GLU A 1 711 ? 10.365 -29.630 -19.786 1.00 61.00 711 GLU A O 1
ATOM 5672 N N . ILE A 1 712 ? 12.141 -29.687 -21.155 1.00 61.78 712 ILE A N 1
ATOM 5673 C CA . ILE A 1 712 ? 11.952 -28.341 -21.686 1.00 61.78 712 ILE A CA 1
ATOM 5674 C C . ILE A 1 712 ? 10.681 -28.211 -22.543 1.00 61.78 712 ILE A C 1
ATOM 5676 O O . ILE A 1 712 ? 10.028 -27.165 -22.523 1.00 61.78 712 ILE A O 1
ATOM 5680 N N . ASP A 1 713 ? 10.263 -29.288 -23.211 1.00 58.72 713 ASP A N 1
ATOM 5681 C CA . ASP A 1 713 ? 9.153 -29.263 -24.171 1.00 58.72 713 ASP A CA 1
ATOM 5682 C C . ASP A 1 713 ? 7.781 -29.212 -23.493 1.00 58.72 713 ASP A C 1
ATOM 5684 O O . ASP A 1 713 ? 6.827 -28.671 -24.047 1.00 58.72 713 ASP A O 1
ATOM 5688 N N . TYR A 1 714 ? 7.661 -29.728 -22.267 1.00 59.66 714 TYR A N 1
ATOM 5689 C CA . TYR A 1 714 ? 6.411 -29.653 -21.507 1.00 59.66 714 TYR A CA 1
ATOM 5690 C C . TYR A 1 714 ? 6.380 -28.547 -20.451 1.00 59.66 714 TYR A C 1
ATOM 5692 O O . TYR A 1 714 ? 5.340 -28.322 -19.834 1.00 59.66 714 TYR A O 1
ATOM 5700 N N . SER A 1 715 ? 7.485 -27.847 -20.206 1.00 57.00 715 SER A N 1
ATOM 5701 C CA . SER A 1 715 ? 7.520 -26.730 -19.253 1.00 57.00 715 SER A CA 1
ATOM 5702 C C . SER A 1 715 ? 7.208 -25.376 -19.904 1.00 57.00 715 SER A C 1
ATOM 5704 O O . SER A 1 715 ? 6.777 -24.469 -19.190 1.00 57.00 715 SER A O 1
ATOM 5706 N N . THR A 1 716 ? 7.333 -25.249 -21.235 1.00 59.88 716 THR A N 1
ATOM 5707 C CA . THR A 1 716 ? 7.379 -23.945 -21.934 1.00 59.88 716 THR A CA 1
ATOM 5708 C C . THR A 1 716 ? 6.291 -23.683 -22.991 1.00 59.88 716 THR A C 1
ATOM 5710 O O . THR A 1 716 ? 6.233 -22.572 -23.510 1.00 59.88 716 THR A O 1
ATOM 5713 N N . TYR A 1 717 ? 5.403 -24.636 -23.302 1.00 58.56 717 TYR A N 1
ATOM 5714 C CA . TYR A 1 717 ? 4.454 -24.487 -24.418 1.00 58.56 717 TYR A CA 1
ATOM 5715 C C . TYR A 1 717 ? 3.215 -23.630 -24.083 1.00 58.56 717 TYR A C 1
ATOM 5717 O O . TYR A 1 717 ? 2.530 -23.878 -23.091 1.00 58.56 717 TYR A O 1
ATOM 5725 N N . THR A 1 718 ? 2.911 -22.657 -24.948 1.00 63.72 718 THR A N 1
ATOM 5726 C CA . THR A 1 718 ? 1.656 -21.881 -25.007 1.00 63.72 718 THR A CA 1
ATOM 5727 C C . THR A 1 718 ? 1.355 -21.514 -26.464 1.00 63.72 718 THR A C 1
ATOM 5729 O O . THR A 1 718 ? 2.280 -21.268 -27.239 1.00 63.72 718 THR A O 1
ATOM 5732 N N . THR A 1 719 ? 0.082 -21.505 -26.858 1.00 62.62 719 THR A N 1
ATOM 5733 C CA . THR A 1 719 ? -0.349 -21.179 -28.232 1.00 62.62 719 THR A CA 1
ATOM 5734 C C . THR A 1 719 ? -0.910 -19.771 -28.377 1.00 62.62 719 THR A C 1
ATOM 5736 O O . THR A 1 719 ? -1.064 -19.296 -29.503 1.00 62.62 719 THR A O 1
ATOM 5739 N N . ASP A 1 720 ? -1.220 -19.111 -27.261 1.00 79.88 720 ASP A N 1
ATOM 5740 C CA . ASP A 1 720 ? -2.026 -17.895 -27.254 1.00 79.88 720 ASP A CA 1
ATOM 5741 C C . ASP A 1 720 ? -1.153 -16.656 -27.055 1.00 79.88 720 ASP A C 1
ATOM 5743 O O . ASP A 1 720 ? -0.271 -16.614 -26.197 1.00 79.88 720 ASP A O 1
ATOM 5747 N N . ALA A 1 721 ? -1.425 -15.620 -27.847 1.00 86.38 721 ALA A N 1
ATOM 5748 C CA . ALA A 1 721 ? -0.786 -14.322 -27.690 1.00 86.38 721 ALA A CA 1
ATOM 5749 C C . ALA A 1 721 ? -1.352 -13.574 -26.471 1.00 86.38 721 ALA A C 1
ATOM 5751 O O . ALA A 1 721 ? -2.539 -13.684 -26.154 1.00 86.38 721 ALA A O 1
ATOM 5752 N N . LEU A 1 722 ? -0.519 -12.751 -25.827 1.00 93.44 722 LEU A N 1
ATOM 5753 C CA . LEU A 1 722 ? -0.969 -11.848 -24.767 1.00 93.44 722 LEU A CA 1
ATOM 5754 C C . LEU A 1 722 ? -2.045 -10.887 -25.285 1.00 93.44 722 LEU A C 1
ATOM 5756 O O . LEU A 1 722 ? -1.911 -10.302 -26.359 1.00 93.44 722 LEU A O 1
ATOM 5760 N N . SER A 1 723 ? -3.096 -10.685 -24.497 1.00 93.56 723 SER A N 1
ATOM 5761 C CA . SER A 1 723 ? -4.224 -9.839 -24.882 1.00 93.56 723 SER A CA 1
ATOM 5762 C C . SER A 1 723 ? -3.873 -8.346 -24.892 1.00 93.56 723 SER A C 1
ATOM 5764 O O . SER A 1 723 ? -3.128 -7.849 -24.041 1.00 93.56 723 SER A O 1
ATOM 5766 N N . LEU A 1 724 ? -4.489 -7.625 -25.836 1.00 93.50 724 LEU A N 1
ATOM 5767 C CA . LEU A 1 724 ? -4.482 -6.157 -25.942 1.00 93.50 724 LEU A CA 1
ATOM 5768 C C . LEU A 1 724 ? -5.579 -5.492 -25.087 1.00 93.50 724 LEU A C 1
ATOM 5770 O O . LEU A 1 724 ? -5.776 -4.282 -25.156 1.00 93.50 724 LEU A O 1
ATOM 5774 N N . THR A 1 725 ? -6.313 -6.274 -24.295 1.00 91.25 725 THR A N 1
ATOM 5775 C CA . THR A 1 725 ? -7.407 -5.829 -23.417 1.00 91.25 725 THR A CA 1
ATOM 5776 C C . THR A 1 725 ? -7.209 -6.397 -22.005 1.00 91.25 725 THR A C 1
ATOM 5778 O O . THR A 1 725 ? -6.176 -6.990 -21.715 1.00 91.25 725 THR A O 1
ATOM 5781 N N . SER A 1 726 ? -8.163 -6.186 -21.095 1.00 90.56 726 SER A N 1
ATOM 5782 C CA . SER A 1 726 ? -8.182 -6.828 -19.771 1.00 90.56 726 SER A CA 1
ATOM 5783 C C . SER A 1 726 ? -9.455 -7.648 -19.625 1.00 90.56 726 SER A C 1
ATOM 5785 O O . SER A 1 726 ? -10.513 -7.205 -20.068 1.00 90.56 726 SER A O 1
ATOM 5787 N N . ASN A 1 727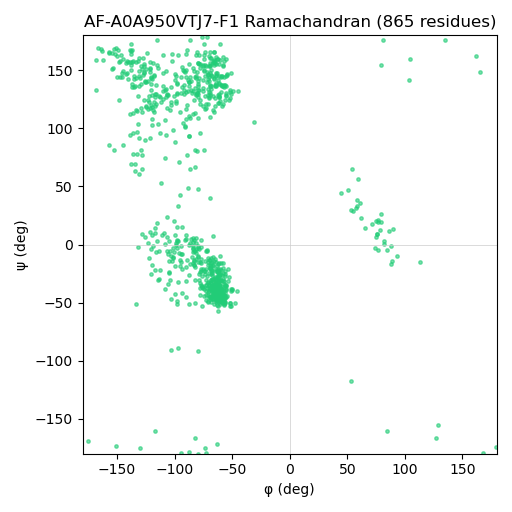 ? -9.367 -8.798 -18.957 1.00 93.06 727 ASN A N 1
ATOM 5788 C CA . ASN A 1 727 ? -10.528 -9.558 -18.506 1.00 93.06 727 ASN A CA 1
ATOM 5789 C C . ASN A 1 727 ? -10.302 -10.046 -17.067 1.00 93.06 727 ASN A C 1
ATOM 5791 O O . ASN A 1 727 ? -9.678 -11.079 -16.837 1.00 93.06 727 ASN A O 1
ATOM 5795 N N . PHE A 1 728 ? -10.820 -9.293 -16.095 1.00 93.31 728 PHE A N 1
ATOM 5796 C CA . PHE A 1 728 ? -10.637 -9.601 -14.673 1.00 93.31 728 PHE A CA 1
ATOM 5797 C C . PHE A 1 728 ? -11.428 -10.840 -14.209 1.00 93.31 728 PHE A C 1
ATOM 5799 O O . PHE A 1 728 ? -11.082 -11.450 -13.193 1.00 93.31 728 PHE A O 1
ATOM 5806 N N . ASP A 1 729 ? -12.439 -11.279 -14.968 1.00 92.06 729 ASP A N 1
ATOM 5807 C CA . ASP A 1 729 ? -13.159 -12.523 -14.674 1.00 92.06 729 ASP A CA 1
ATOM 5808 C C . ASP A 1 729 ? -12.281 -13.751 -14.925 1.00 92.06 729 ASP A C 1
ATOM 5810 O O . ASP A 1 729 ? -12.366 -14.722 -14.171 1.00 92.06 729 ASP A O 1
ATOM 5814 N N . ILE A 1 730 ? -11.391 -13.688 -15.918 1.00 93.50 730 ILE A N 1
ATOM 5815 C CA . ILE A 1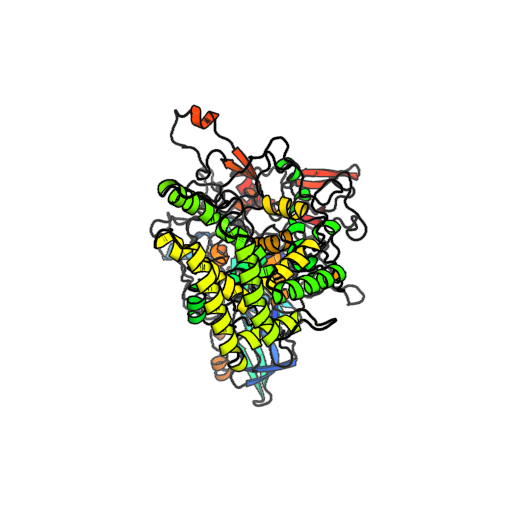 730 ? -10.403 -14.742 -16.183 1.00 93.50 730 ILE A CA 1
ATOM 5816 C C . ILE A 1 730 ? -9.190 -14.568 -15.261 1.00 93.50 730 ILE A C 1
ATOM 5818 O O . ILE A 1 730 ? -8.814 -15.508 -14.564 1.00 93.50 730 ILE A O 1
ATOM 5822 N N . GLY A 1 731 ? -8.624 -13.361 -15.202 1.00 95.44 731 GLY A N 1
ATOM 5823 C CA . GLY A 1 731 ? -7.442 -13.042 -14.404 1.00 95.44 731 GLY A CA 1
ATOM 5824 C C . GLY A 1 731 ? -6.425 -12.202 -15.176 1.00 95.44 731 GLY A C 1
ATOM 5825 O O . GLY A 1 731 ? -6.604 -11.897 -16.354 1.00 95.44 731 GLY A O 1
ATOM 5826 N N . LEU A 1 732 ? -5.359 -11.800 -14.493 1.00 97.62 732 LEU A N 1
ATOM 5827 C CA . LEU A 1 732 ? -4.288 -10.988 -15.059 1.00 97.62 732 LEU A CA 1
ATOM 5828 C C . LEU A 1 732 ? -3.286 -11.827 -15.856 1.00 97.62 732 LEU A C 1
ATOM 5830 O O . LEU A 1 732 ? -2.911 -12.933 -15.461 1.00 97.62 732 LEU A O 1
ATOM 5834 N N . GLN A 1 733 ? -2.801 -11.252 -16.950 1.00 97.62 733 GLN A N 1
ATOM 5835 C CA . GLN A 1 733 ? -1.743 -11.786 -17.805 1.00 97.62 733 GLN A CA 1
ATOM 5836 C C . GLN A 1 733 ? -0.404 -11.072 -17.540 1.00 97.62 733 GLN A C 1
ATOM 5838 O O . GLN A 1 733 ? -0.403 -9.984 -16.960 1.00 97.62 733 GLN A O 1
ATOM 5843 N N . PRO A 1 734 ? 0.740 -11.632 -17.984 1.00 97.94 734 PRO A N 1
ATOM 5844 C CA . PRO A 1 734 ? 2.023 -10.929 -17.964 1.00 97.94 734 PRO A CA 1
ATOM 5845 C C . PRO A 1 734 ? 1.917 -9.480 -18.471 1.00 97.94 734 PRO A C 1
ATOM 5847 O O . PRO A 1 734 ? 1.324 -9.226 -19.524 1.00 97.94 734 PRO A O 1
ATOM 5850 N N . GLY A 1 735 ? 2.490 -8.533 -17.727 1.00 98.38 735 GLY A N 1
ATOM 5851 C CA . GLY A 1 735 ? 2.487 -7.101 -18.036 1.00 98.38 735 GLY A CA 1
ATOM 5852 C C . GLY A 1 735 ? 1.222 -6.334 -17.631 1.00 98.38 735 GLY A C 1
ATOM 5853 O O . GLY A 1 735 ? 1.128 -5.138 -17.916 1.00 98.38 735 GLY A O 1
ATOM 5854 N N . ASP A 1 736 ? 0.219 -6.981 -17.028 1.00 98.38 736 ASP A N 1
ATOM 5855 C CA . ASP A 1 736 ? -1.057 -6.331 -16.720 1.00 98.38 736 ASP A CA 1
ATOM 5856 C C . ASP A 1 736 ? -1.026 -5.400 -15.500 1.00 98.38 736 ASP A C 1
ATOM 5858 O O . ASP A 1 736 ? -1.864 -4.493 -15.450 1.00 98.38 736 ASP A O 1
ATOM 5862 N N . LEU A 1 737 ? -0.090 -5.565 -14.554 1.00 97.81 737 LEU A N 1
ATOM 5863 C CA . LEU A 1 737 ? 0.013 -4.663 -13.395 1.00 97.81 737 LEU A CA 1
ATOM 5864 C C . LEU A 1 737 ? 0.708 -3.338 -13.729 1.00 97.81 737 LEU A C 1
ATOM 5866 O O . LEU A 1 737 ? 0.387 -2.315 -13.125 1.00 97.81 737 LEU A O 1
ATOM 5870 N N . THR A 1 738 ? 1.635 -3.330 -14.690 1.00 97.94 738 THR A N 1
ATOM 5871 C CA . THR A 1 738 ? 2.453 -2.147 -15.022 1.00 97.94 738 THR A CA 1
ATOM 5872 C C . THR A 1 738 ? 1.989 -1.395 -16.269 1.00 97.94 738 THR A C 1
ATOM 5874 O O . THR A 1 738 ? 2.424 -0.266 -16.502 1.00 97.94 738 THR A O 1
ATOM 5877 N N . LYS A 1 739 ? 1.084 -1.958 -17.082 1.00 97.56 739 LYS A N 1
ATOM 5878 C CA . LYS A 1 739 ? 0.683 -1.369 -18.378 1.00 97.56 739 LYS A CA 1
ATOM 5879 C C . LYS A 1 739 ? 0.033 0.012 -18.313 1.00 97.56 739 LYS A C 1
ATOM 5881 O O . LYS A 1 739 ? 0.125 0.765 -19.281 1.00 97.56 739 LYS A O 1
ATOM 5886 N N . SER A 1 740 ? -0.630 0.343 -17.206 1.00 95.81 740 SER A N 1
ATOM 5887 C CA . SER A 1 740 ? -1.245 1.659 -16.987 1.00 95.81 740 SER A CA 1
ATOM 5888 C C . SER A 1 740 ? -0.238 2.726 -16.559 1.00 95.81 740 SER A C 1
ATOM 5890 O O . SER A 1 740 ? -0.551 3.913 -16.647 1.00 95.81 740 SER A O 1
ATOM 5892 N N . MET A 1 741 ? 0.967 2.326 -16.144 1.00 97.62 741 MET A N 1
ATOM 5893 C CA . MET A 1 741 ? 2.023 3.251 -15.746 1.00 97.62 741 MET A CA 1
ATOM 5894 C C . MET A 1 741 ? 2.557 4.025 -16.950 1.00 97.62 741 MET A C 1
ATOM 5896 O O . MET A 1 741 ? 2.298 3.690 -18.113 1.00 97.62 741 MET A O 1
ATOM 5900 N N . SER A 1 742 ? 3.292 5.089 -16.663 1.00 97.44 742 SER A N 1
ATOM 5901 C CA . SER A 1 742 ? 3.960 5.946 -17.638 1.00 97.44 742 SER A CA 1
ATOM 5902 C C . SER A 1 742 ? 4.893 5.181 -18.576 1.00 97.44 742 SER A C 1
ATOM 5904 O O . SER A 1 742 ? 5.532 4.200 -18.184 1.00 97.44 742 SER A O 1
ATOM 5906 N N . VAL A 1 743 ? 4.962 5.638 -19.830 1.00 97.62 743 VAL A N 1
ATOM 5907 C CA . VAL A 1 743 ? 5.953 5.184 -20.812 1.00 97.62 743 VAL A CA 1
ATOM 5908 C C . VAL A 1 743 ? 6.655 6.395 -21.447 1.00 97.62 743 VAL A C 1
ATOM 5910 O O . VAL A 1 743 ? 5.986 7.210 -22.094 1.00 97.62 743 VAL A O 1
ATOM 5913 N N . PRO A 1 744 ? 7.982 6.531 -21.271 1.00 98.12 744 PRO A N 1
ATOM 5914 C CA . PRO A 1 744 ? 8.829 5.717 -20.387 1.00 98.12 744 PRO A CA 1
ATOM 5915 C C . PRO A 1 744 ? 8.633 6.078 -18.897 1.00 98.12 744 PRO A C 1
ATOM 5917 O O . PRO A 1 744 ? 8.182 7.174 -18.580 1.00 98.12 744 PRO A O 1
ATOM 5920 N N . TRP A 1 745 ? 8.999 5.196 -17.962 1.00 98.12 745 TRP A N 1
ATOM 5921 C CA . TRP A 1 745 ? 8.858 5.480 -16.519 1.00 98.12 745 TRP A CA 1
ATOM 5922 C C . TRP A 1 745 ? 9.663 6.700 -16.029 1.00 98.12 745 TRP A C 1
ATOM 5924 O O . TRP A 1 745 ? 9.297 7.329 -15.038 1.00 98.12 745 TRP A O 1
ATOM 5934 N N . GLN A 1 746 ? 10.765 7.052 -16.703 1.00 98.12 746 GLN A N 1
ATOM 5935 C CA . GLN A 1 746 ? 11.641 8.153 -16.292 1.00 98.12 746 GLN A CA 1
ATOM 5936 C C . GLN A 1 746 ? 10.982 9.534 -16.399 1.00 98.12 746 GLN A C 1
ATOM 5938 O O . GLN A 1 746 ? 11.356 10.418 -15.630 1.00 98.12 746 GLN A O 1
ATOM 5943 N N . SER A 1 747 ? 10.040 9.737 -17.329 1.00 96.81 747 SER A N 1
ATOM 5944 C CA . SER A 1 747 ? 9.344 11.026 -17.458 1.00 96.81 747 SER A CA 1
ATOM 5945 C C . SER A 1 747 ? 8.448 11.281 -16.257 1.00 96.81 747 SER A C 1
ATOM 5947 O O . SER A 1 747 ? 8.526 12.324 -15.622 1.00 96.81 747 SER A O 1
ATOM 5949 N N . ASP A 1 748 ? 7.679 10.273 -15.871 1.00 95.50 748 ASP A N 1
ATOM 5950 C CA . ASP A 1 748 ? 6.865 10.306 -14.665 1.00 95.50 748 ASP A CA 1
ATOM 5951 C C . ASP A 1 748 ? 7.731 10.476 -13.425 1.00 95.50 748 ASP A C 1
ATOM 5953 O O . ASP A 1 748 ? 7.535 11.421 -12.674 1.00 95.50 748 ASP A O 1
ATOM 5957 N N . PHE A 1 749 ? 8.785 9.669 -13.275 1.00 96.62 749 PHE A N 1
ATOM 5958 C CA . PHE A 1 749 ? 9.708 9.789 -12.148 1.00 96.62 749 PHE A CA 1
ATOM 5959 C C . PHE A 1 749 ? 10.318 11.194 -12.002 1.00 96.62 749 PHE A C 1
ATOM 5961 O O . PHE A 1 749 ? 10.546 11.650 -10.881 1.00 96.62 749 PHE A O 1
ATOM 5968 N N . ASN A 1 750 ? 10.579 11.902 -13.105 1.00 96.06 750 ASN A N 1
ATOM 5969 C CA . ASN A 1 750 ? 11.043 13.287 -13.052 1.00 96.06 750 ASN A CA 1
ATOM 5970 C C . ASN A 1 750 ? 9.940 14.254 -12.584 1.00 96.06 750 ASN A C 1
ATOM 5972 O O . ASN A 1 750 ? 10.202 15.090 -11.715 1.00 96.06 750 ASN A O 1
ATOM 5976 N N . GLU A 1 751 ? 8.730 14.095 -13.125 1.00 93.88 751 GLU A N 1
ATOM 5977 C CA . GLU A 1 751 ? 7.531 14.902 -12.850 1.00 93.88 751 GLU A CA 1
ATOM 5978 C C . GLU A 1 751 ? 6.890 14.625 -11.476 1.00 93.88 751 GLU A C 1
ATOM 5980 O O . GLU A 1 751 ? 6.119 15.438 -10.967 1.00 93.88 751 GLU A O 1
ATOM 5985 N N . CYS A 1 752 ? 7.272 13.529 -10.813 1.00 92.94 752 CYS A N 1
ATOM 5986 C CA . CYS A 1 752 ? 6.905 13.164 -9.438 1.00 92.94 752 CYS A CA 1
ATOM 5987 C C . CYS A 1 752 ? 7.531 14.076 -8.360 1.00 92.94 752 CYS A C 1
ATOM 5989 O O . CYS A 1 752 ? 7.987 13.600 -7.318 1.00 92.94 752 CYS A O 1
ATOM 5991 N N . SER A 1 753 ? 7.589 15.387 -8.594 1.00 92.75 753 SER A N 1
ATOM 5992 C CA . SER A 1 753 ? 8.109 16.409 -7.681 1.00 92.75 753 SER A CA 1
ATOM 5993 C C . SER A 1 753 ? 6.977 17.174 -6.997 1.00 92.75 753 SER A C 1
ATOM 5995 O O . SER A 1 753 ? 6.500 16.769 -5.932 1.00 92.75 753 SER A O 1
ATOM 5997 N N . THR A 1 754 ? 6.539 18.278 -7.599 1.00 92.19 754 THR A N 1
ATOM 5998 C CA . THR A 1 754 ? 5.479 19.149 -7.093 1.00 92.19 754 THR A CA 1
ATOM 5999 C C . THR A 1 754 ? 4.404 19.352 -8.154 1.00 92.19 754 THR A C 1
ATOM 6001 O O . THR A 1 754 ? 4.652 19.264 -9.356 1.00 92.19 754 THR A O 1
ATOM 6004 N N . GLN A 1 755 ? 3.193 19.638 -7.690 1.00 93.06 755 GLN A N 1
ATOM 6005 C CA . GLN A 1 755 ? 2.046 19.994 -8.505 1.00 93.06 755 GLN A CA 1
ATOM 6006 C C . GLN A 1 755 ? 1.476 21.324 -7.995 1.00 93.06 755 GLN A C 1
ATOM 6008 O O . GLN A 1 755 ? 1.124 21.424 -6.815 1.00 93.06 755 GLN A O 1
ATOM 6013 N N . PRO A 1 756 ? 1.339 22.349 -8.851 1.00 91.94 756 PRO A N 1
ATOM 6014 C CA . PRO A 1 756 ? 0.495 23.494 -8.540 1.00 91.94 756 PRO A CA 1
ATOM 6015 C C . PRO A 1 756 ? -0.974 23.050 -8.570 1.00 91.94 756 PRO A C 1
ATOM 6017 O O . PRO A 1 756 ? -1.504 22.735 -9.638 1.00 91.94 756 PRO A O 1
ATOM 6020 N N . ILE A 1 757 ? -1.616 22.998 -7.402 1.00 92.31 757 ILE A N 1
ATOM 6021 C CA . ILE A 1 757 ? -3.028 22.626 -7.245 1.00 92.31 757 ILE A CA 1
ATOM 6022 C C . ILE A 1 757 ? -3.861 23.889 -7.068 1.00 92.31 757 ILE A C 1
ATOM 6024 O O . ILE A 1 757 ? -3.578 24.700 -6.188 1.00 92.31 757 ILE A O 1
ATOM 6028 N N . ASP A 1 758 ? -4.909 24.049 -7.871 1.00 91.00 758 ASP A N 1
ATOM 6029 C CA . ASP A 1 758 ? -5.895 25.106 -7.657 1.00 91.00 758 ASP A CA 1
ATOM 6030 C C . ASP A 1 758 ? -6.737 24.810 -6.407 1.00 91.00 758 ASP A C 1
ATOM 6032 O O . ASP A 1 758 ? -7.316 23.731 -6.276 1.00 91.00 758 ASP A O 1
ATOM 6036 N N . ILE A 1 759 ? -6.812 25.766 -5.485 1.00 90.19 759 ILE A N 1
ATOM 6037 C CA . ILE A 1 759 ? -7.570 25.673 -4.225 1.00 90.19 759 ILE A CA 1
ATOM 6038 C C . ILE A 1 759 ? -8.695 26.713 -4.150 1.00 90.19 759 ILE A C 1
ATOM 6040 O O . ILE A 1 759 ? -9.221 26.996 -3.076 1.00 90.19 759 ILE A O 1
ATOM 6044 N N . THR A 1 760 ? -9.036 27.327 -5.283 1.00 87.25 760 THR A N 1
ATOM 6045 C CA . THR A 1 760 ? -10.094 28.342 -5.380 1.00 87.25 760 THR A CA 1
ATOM 6046 C C . THR A 1 760 ? -11.468 27.692 -5.289 1.00 87.25 760 THR A C 1
ATOM 6048 O O . THR A 1 760 ? -12.335 28.177 -4.567 1.00 87.25 760 THR A O 1
ATOM 6051 N N . TYR A 1 761 ? -11.647 26.576 -6.000 1.00 85.38 761 TYR A N 1
ATOM 6052 C CA . TYR A 1 761 ? -12.886 25.802 -6.033 1.00 85.38 761 TYR A CA 1
ATOM 6053 C C . TYR A 1 761 ? -12.583 24.335 -5.807 1.00 85.38 761 TYR A C 1
ATOM 6055 O O . TYR A 1 761 ? -11.662 23.804 -6.417 1.00 85.38 761 TYR A O 1
ATOM 6063 N N . GLU A 1 762 ? -13.384 23.670 -4.984 1.00 86.56 762 GLU A N 1
ATOM 6064 C CA . GLU A 1 762 ? -13.235 22.253 -4.648 1.00 86.56 762 GLU A CA 1
ATOM 6065 C C . GLU A 1 762 ? -13.129 21.375 -5.911 1.00 86.56 762 GLU A C 1
ATOM 6067 O O . GLU A 1 762 ? -12.132 20.687 -6.117 1.00 86.56 762 GLU A O 1
ATOM 6072 N N . GLU A 1 763 ? -14.076 21.493 -6.841 1.00 87.44 763 GLU A N 1
ATOM 6073 C CA . GLU A 1 763 ? -14.184 20.573 -7.981 1.00 87.44 763 GLU A CA 1
ATOM 6074 C C . GLU A 1 763 ? -13.286 20.920 -9.189 1.00 87.44 763 GLU A C 1
ATOM 6076 O O . GLU A 1 763 ? -13.300 20.212 -10.198 1.00 87.44 763 GLU A O 1
ATOM 6081 N N . TRP A 1 764 ? -12.547 22.036 -9.173 1.00 87.38 764 TRP A N 1
ATOM 6082 C CA . TRP A 1 764 ? -11.820 22.512 -10.363 1.00 87.38 764 TRP A CA 1
ATOM 6083 C C . TRP A 1 764 ? -10.313 22.538 -10.122 1.00 87.38 764 TRP A C 1
ATOM 6085 O O . TRP A 1 764 ? -9.818 23.329 -9.328 1.00 87.38 764 TRP A O 1
ATOM 6095 N N . ASN A 1 765 ? -9.573 21.694 -10.840 1.00 87.75 765 ASN A N 1
ATOM 6096 C CA . ASN A 1 765 ? -8.108 21.735 -10.920 1.00 87.75 765 ASN A CA 1
ATOM 6097 C C . ASN A 1 765 ? -7.603 22.820 -11.886 1.00 87.75 765 ASN A C 1
ATOM 6099 O O . ASN A 1 765 ? -6.476 23.291 -11.763 1.00 87.75 765 ASN A O 1
ATOM 6103 N N . LYS A 1 766 ? -8.427 23.200 -12.869 1.00 85.44 766 LYS A N 1
ATOM 6104 C CA . LYS A 1 766 ? -8.135 24.208 -13.892 1.00 85.44 766 LYS A CA 1
ATOM 6105 C C . LYS A 1 766 ? -9.311 25.172 -14.012 1.00 85.44 766 LYS A C 1
ATOM 6107 O O . LYS A 1 766 ? -10.393 24.773 -14.443 1.00 85.44 766 LYS A O 1
ATOM 6112 N N . ILE A 1 767 ? -9.093 26.438 -13.667 1.00 77.81 767 ILE A N 1
ATOM 6113 C CA . ILE A 1 767 ? -10.023 27.531 -13.977 1.00 77.81 767 ILE A CA 1
ATOM 6114 C C . ILE A 1 767 ? -10.008 27.759 -15.499 1.00 77.81 767 ILE A C 1
ATOM 6116 O O . ILE A 1 767 ? -8.940 27.690 -16.103 1.00 77.81 767 ILE A O 1
ATOM 6120 N N . ASN A 1 768 ? -11.191 27.939 -16.107 1.00 68.81 768 ASN A N 1
ATOM 6121 C CA . ASN A 1 768 ? -11.460 27.858 -17.553 1.00 68.81 768 ASN A CA 1
ATOM 6122 C C . ASN A 1 768 ? -10.269 28.276 -18.451 1.00 68.81 768 ASN A C 1
ATOM 6124 O O . ASN A 1 768 ? -10.024 29.476 -18.606 1.00 68.81 768 ASN A O 1
ATOM 6128 N N . PRO A 1 769 ? -9.565 27.319 -19.088 1.00 56.62 769 PRO A N 1
ATOM 6129 C CA . PRO A 1 769 ? -8.423 27.637 -19.944 1.00 56.62 769 PRO A CA 1
ATOM 6130 C C . PRO A 1 769 ? -8.819 28.419 -21.211 1.00 56.62 769 PRO A C 1
ATOM 6132 O O . PRO A 1 769 ? -7.961 29.056 -21.816 1.00 56.62 769 PRO A O 1
ATOM 6135 N N . ASP A 1 770 ? -10.106 28.412 -21.582 1.00 54.88 770 ASP A N 1
ATOM 6136 C CA . ASP A 1 770 ? -10.637 28.937 -22.845 1.00 54.88 770 ASP A CA 1
ATOM 6137 C C . ASP A 1 770 ? -11.410 30.264 -22.695 1.00 54.88 770 ASP A C 1
ATOM 6139 O O . ASP A 1 770 ? -12.007 30.742 -23.660 1.00 54.88 770 ASP A O 1
ATOM 6143 N N . ALA A 1 771 ? -11.423 30.887 -21.508 1.00 63.00 771 ALA A N 1
ATOM 6144 C CA . ALA A 1 771 ? -12.012 32.215 -21.299 1.00 63.00 771 ALA A CA 1
ATOM 6145 C C . ALA A 1 771 ? -10.929 33.312 -21.296 1.00 63.00 771 ALA A C 1
ATOM 6147 O O . ALA A 1 771 ? -10.471 33.714 -20.226 1.00 63.00 771 ALA A O 1
ATOM 6148 N N . PRO A 1 772 ? -10.554 33.890 -22.457 1.00 56.69 772 PRO A N 1
ATOM 6149 C CA . PRO A 1 772 ? -9.512 34.922 -22.554 1.00 56.69 772 PRO A CA 1
ATOM 6150 C C . PRO A 1 772 ? -9.870 36.269 -21.889 1.00 56.69 772 PRO A C 1
ATOM 6152 O O . PRO A 1 772 ? -9.139 37.242 -22.054 1.00 56.69 772 PRO A O 1
ATOM 6155 N N . VAL A 1 773 ? -10.994 36.364 -21.168 1.00 58.78 773 VAL A N 1
ATOM 6156 C CA . VAL A 1 773 ? -11.557 37.629 -20.660 1.00 58.78 773 VAL A CA 1
ATOM 6157 C C . VAL A 1 773 ? -11.953 37.600 -19.180 1.00 58.78 773 VAL A C 1
ATOM 6159 O O . VAL A 1 773 ? -12.351 38.642 -18.654 1.00 58.78 773 VAL A O 1
ATOM 6162 N N . ASP A 1 774 ? -11.815 36.472 -18.473 1.00 69.25 774 ASP A N 1
ATOM 6163 C CA . ASP A 1 774 ? -12.182 36.399 -17.050 1.00 69.25 774 ASP A CA 1
ATOM 6164 C C . ASP A 1 774 ? -11.036 36.840 -16.125 1.00 69.25 774 ASP A C 1
ATOM 6166 O O . ASP A 1 774 ? -10.452 36.082 -15.347 1.00 69.25 774 ASP A O 1
ATOM 6170 N N . SER A 1 775 ? -10.691 38.125 -16.232 1.00 75.00 775 SER A N 1
ATOM 6171 C CA . SER A 1 775 ? -9.664 38.749 -15.389 1.00 75.00 775 SER A CA 1
ATOM 6172 C C . SER A 1 775 ? -10.017 38.750 -13.896 1.00 75.00 775 SER A C 1
ATOM 6174 O O . SER A 1 775 ? -9.128 38.966 -13.074 1.00 75.00 775 SER A O 1
ATOM 6176 N N . LEU A 1 776 ? -11.288 38.531 -13.535 1.00 77.25 776 LEU A N 1
ATOM 6177 C CA . LEU A 1 776 ? -11.713 38.413 -12.144 1.00 77.25 776 LEU A CA 1
ATOM 6178 C C . LEU A 1 776 ? -11.320 37.042 -11.592 1.00 77.25 776 LEU A C 1
ATOM 6180 O O . LEU A 1 776 ? -10.594 36.995 -10.602 1.00 77.25 776 LEU A O 1
ATOM 6184 N N . MET A 1 777 ? -11.692 35.952 -12.273 1.00 76.50 777 MET A N 1
ATOM 6185 C CA . MET A 1 777 ? -11.303 34.604 -11.845 1.00 76.50 777 MET A CA 1
ATOM 6186 C C . MET A 1 777 ? -9.783 34.432 -11.802 1.00 76.50 777 MET A C 1
ATOM 6188 O O . MET A 1 777 ? -9.265 33.852 -10.853 1.00 76.50 777 MET A O 1
ATOM 6192 N N . GLN A 1 778 ? -9.044 34.997 -12.763 1.00 76.19 778 GLN A N 1
ATOM 6193 C CA . GLN A 1 778 ? -7.577 34.961 -12.725 1.00 76.19 778 GLN A CA 1
ATOM 6194 C C . GLN A 1 778 ? -6.997 35.709 -11.510 1.00 76.19 778 GLN A C 1
ATOM 6196 O O . GLN A 1 778 ? -5.993 35.285 -10.946 1.00 76.19 778 GLN A O 1
ATOM 6201 N N . ARG A 1 779 ? -7.607 36.831 -11.100 1.00 79.81 779 ARG A N 1
ATOM 6202 C CA . ARG A 1 779 ? -7.173 37.591 -9.912 1.00 79.81 779 ARG A CA 1
ATOM 6203 C C . ARG A 1 779 ? -7.511 36.886 -8.604 1.00 79.81 779 ARG A C 1
ATOM 6205 O O . ARG A 1 779 ? -6.807 37.092 -7.620 1.00 79.81 779 ARG A O 1
ATOM 6212 N N . GLU A 1 780 ? -8.593 36.119 -8.581 1.00 83.75 780 GLU A N 1
ATOM 6213 C CA . GLU A 1 780 ? -9.055 35.396 -7.395 1.00 83.75 780 GLU A CA 1
ATOM 6214 C C . GLU A 1 780 ? -8.455 33.991 -7.277 1.00 83.75 780 GLU A C 1
ATOM 6216 O O . GLU A 1 780 ? -8.533 33.404 -6.196 1.00 83.75 780 GLU A O 1
ATOM 6221 N N . GLN A 1 781 ? -7.823 33.482 -8.344 1.00 87.19 781 GLN A N 1
ATOM 6222 C CA . GLN A 1 781 ? -7.189 32.171 -8.377 1.00 87.19 781 GLN A CA 1
ATOM 6223 C C . GLN A 1 781 ? -6.158 32.015 -7.257 1.00 87.19 781 GLN A C 1
ATOM 6225 O O . GLN A 1 781 ? -5.222 32.806 -7.105 1.00 87.19 781 GLN A O 1
ATOM 6230 N N . ARG A 1 782 ? -6.305 30.935 -6.495 1.00 87.38 782 ARG A N 1
ATOM 6231 C CA . ARG A 1 782 ? -5.381 30.522 -5.444 1.00 87.38 782 ARG A CA 1
ATOM 6232 C C . ARG A 1 782 ? -4.788 29.179 -5.822 1.00 87.38 782 ARG A C 1
ATOM 6234 O O . ARG A 1 782 ? -5.517 28.231 -6.092 1.00 87.38 782 ARG A O 1
ATOM 6241 N N . VAL A 1 783 ? -3.463 29.101 -5.809 1.00 88.31 783 VAL A N 1
ATOM 6242 C CA . VAL A 1 783 ? -2.716 27.878 -6.109 1.00 88.31 783 VAL A CA 1
ATOM 6243 C C . VAL A 1 783 ? -1.858 27.512 -4.910 1.00 88.31 783 VAL A C 1
ATOM 6245 O O . VAL A 1 783 ? -1.231 28.383 -4.304 1.00 88.31 783 VAL A O 1
ATOM 6248 N N . TRP A 1 784 ? -1.820 26.224 -4.589 1.00 87.88 784 TRP A N 1
ATOM 6249 C CA . TRP A 1 784 ? -0.944 25.656 -3.577 1.00 87.88 784 TRP A CA 1
ATOM 6250 C C . TRP A 1 784 ? 0.010 24.647 -4.212 1.00 87.88 784 TRP A C 1
ATOM 6252 O O . TRP A 1 784 ? -0.421 23.674 -4.833 1.00 87.88 784 TRP A O 1
ATOM 6262 N N . GLU A 1 785 ? 1.314 24.870 -4.061 1.00 90.25 785 GLU A N 1
ATOM 6263 C CA . GLU A 1 785 ? 2.319 23.899 -4.493 1.00 90.25 785 GLU A CA 1
ATOM 6264 C C . GLU A 1 785 ? 2.321 22.708 -3.528 1.00 90.25 785 GLU A C 1
ATOM 6266 O O . GLU A 1 785 ? 2.597 22.857 -2.338 1.00 90.25 785 GLU A O 1
ATOM 6271 N N . THR A 1 786 ? 1.989 21.526 -4.045 1.00 91.31 786 THR A N 1
ATOM 6272 C CA . THR A 1 786 ? 1.810 20.303 -3.253 1.00 91.31 786 THR A CA 1
ATOM 6273 C C . THR A 1 786 ? 2.745 19.210 -3.762 1.00 91.31 786 THR A C 1
ATOM 6275 O O . THR A 1 786 ? 2.956 19.081 -4.963 1.00 91.31 786 THR A O 1
ATOM 6278 N N . LEU A 1 787 ? 3.333 18.425 -2.861 1.00 92.94 787 LEU A N 1
ATOM 6279 C CA . LEU A 1 787 ? 4.281 17.359 -3.208 1.00 92.94 787 LEU A CA 1
ATOM 6280 C C . LEU A 1 787 ? 3.566 16.080 -3.667 1.00 92.94 787 LEU A C 1
ATOM 6282 O O . LEU A 1 787 ? 2.484 15.771 -3.168 1.00 92.94 787 LEU A O 1
ATOM 6286 N N . TRP A 1 788 ? 4.195 15.319 -4.566 1.00 94.19 788 TRP A N 1
ATOM 6287 C CA . TRP A 1 788 ? 3.753 13.971 -4.950 1.00 94.19 788 TRP A CA 1
ATOM 6288 C C . TRP A 1 788 ? 4.186 12.917 -3.919 1.00 94.19 788 TRP A C 1
ATOM 6290 O O . TRP A 1 788 ? 3.486 12.696 -2.930 1.00 94.19 788 TRP A O 1
ATOM 6300 N N . TRP A 1 789 ? 5.356 12.292 -4.109 1.00 92.75 789 TRP A N 1
ATOM 6301 C CA . TRP A 1 789 ? 5.813 11.152 -3.301 1.00 92.75 789 TRP A CA 1
ATOM 6302 C C . TRP A 1 789 ? 7.272 11.321 -2.841 1.00 92.75 789 TRP A C 1
ATOM 6304 O O . TRP A 1 789 ? 8.169 10.684 -3.395 1.00 92.75 789 TRP A O 1
ATOM 6314 N N . PRO A 1 790 ? 7.551 12.147 -1.811 1.00 92.44 790 PRO A N 1
ATOM 6315 C CA . PRO A 1 790 ? 8.918 12.415 -1.350 1.00 92.44 790 PRO A CA 1
ATOM 6316 C C . PRO A 1 790 ? 9.764 11.177 -1.007 1.00 92.44 790 PRO A C 1
ATOM 6318 O O . PRO A 1 790 ? 10.976 11.208 -1.201 1.00 92.44 790 PRO A O 1
ATOM 6321 N N . ALA A 1 791 ? 9.153 10.088 -0.523 1.00 92.25 791 ALA A N 1
ATOM 6322 C CA . ALA A 1 791 ? 9.852 8.830 -0.232 1.00 92.25 791 ALA A CA 1
ATOM 6323 C C . ALA A 1 791 ? 10.214 8.009 -1.486 1.00 92.25 791 ALA A C 1
ATOM 6325 O O . ALA A 1 791 ? 11.151 7.215 -1.445 1.00 92.25 791 ALA A O 1
ATOM 6326 N N . HIS A 1 792 ? 9.542 8.230 -2.617 1.00 90.06 792 HIS A N 1
ATOM 6327 C CA . HIS A 1 792 ? 9.932 7.656 -3.910 1.00 90.06 792 HIS A CA 1
ATOM 6328 C C . HIS A 1 792 ? 10.897 8.564 -4.671 1.00 90.06 792 HIS A C 1
ATOM 6330 O O . HIS A 1 792 ? 11.906 8.099 -5.203 1.00 90.06 792 HIS A O 1
ATOM 6336 N N . ARG A 1 793 ? 10.582 9.861 -4.702 1.00 92.38 793 ARG A N 1
ATOM 6337 C CA . ARG A 1 793 ? 11.299 10.908 -5.426 1.00 92.38 793 ARG A CA 1
ATOM 6338 C C . ARG A 1 793 ? 11.542 12.075 -4.460 1.00 92.38 793 ARG A C 1
ATOM 6340 O O . ARG A 1 793 ? 10.699 12.963 -4.333 1.00 92.38 793 ARG A O 1
ATOM 6347 N N . PRO A 1 794 ? 12.682 12.102 -3.757 1.00 95.06 794 PRO A N 1
ATOM 6348 C CA . PRO A 1 794 ? 12.987 13.188 -2.833 1.00 95.06 794 PRO A CA 1
ATOM 6349 C C . PRO A 1 794 ? 13.249 14.504 -3.581 1.00 95.06 794 PRO A C 1
ATOM 6351 O O . PRO A 1 794 ? 13.648 14.527 -4.746 1.00 95.06 794 PRO A O 1
ATOM 6354 N N . MET A 1 795 ? 13.028 15.629 -2.907 1.00 93.56 795 MET A N 1
ATOM 6355 C CA . MET A 1 795 ? 13.286 16.972 -3.445 1.00 93.56 795 MET A CA 1
ATOM 6356 C C . MET A 1 795 ? 14.671 17.468 -3.049 1.00 93.56 795 MET A C 1
ATOM 6358 O O . MET A 1 795 ? 15.403 18.041 -3.854 1.00 93.56 795 MET A O 1
ATOM 6362 N N . GLN A 1 796 ? 15.046 17.223 -1.799 1.00 93.56 796 GLN A N 1
ATOM 6363 C CA . GLN A 1 796 ? 16.321 17.621 -1.237 1.00 93.56 796 GLN A CA 1
ATOM 6364 C C . GLN A 1 796 ? 16.886 16.497 -0.371 1.00 93.56 796 GLN A C 1
ATOM 6366 O O . GLN A 1 796 ? 16.158 15.646 0.131 1.00 93.56 796 GLN A O 1
ATOM 6371 N N . ALA A 1 797 ? 18.200 16.508 -0.176 1.00 94.19 797 ALA A N 1
ATOM 6372 C CA . ALA A 1 797 ? 18.878 15.557 0.691 1.00 94.19 797 ALA A CA 1
ATOM 6373 C C . ALA A 1 797 ? 20.077 16.203 1.385 1.00 94.19 797 ALA A C 1
ATOM 6375 O O . ALA A 1 797 ? 20.748 17.074 0.817 1.00 94.19 797 ALA A O 1
ATOM 6376 N N . PHE A 1 798 ? 20.375 15.758 2.607 1.00 93.94 798 PHE A N 1
ATOM 6377 C CA . PHE A 1 798 ? 21.567 16.203 3.320 1.00 93.94 798 PHE A CA 1
ATOM 6378 C C . PHE A 1 798 ? 22.828 15.616 2.693 1.00 93.94 798 PHE A C 1
ATOM 6380 O O . PHE A 1 798 ? 22.950 14.407 2.507 1.00 93.94 798 PHE A O 1
ATOM 6387 N N . GLN A 1 799 ? 23.783 16.487 2.391 1.00 92.31 799 GLN A N 1
ATOM 6388 C CA . GLN A 1 799 ? 25.086 16.140 1.838 1.00 92.31 799 GLN A CA 1
ATOM 6389 C C . GLN A 1 799 ? 26.179 16.821 2.655 1.00 92.31 799 GLN A C 1
ATOM 6391 O O . GLN A 1 799 ? 26.013 17.957 3.107 1.00 92.31 799 GLN A O 1
ATOM 6396 N N . GLN A 1 800 ? 27.303 16.132 2.841 1.00 89.56 800 GLN A N 1
ATOM 6397 C CA . GLN A 1 800 ? 28.466 16.724 3.482 1.00 89.56 800 GLN A CA 1
ATOM 6398 C C . GLN A 1 800 ? 29.266 17.527 2.452 1.00 89.56 800 GLN A C 1
ATOM 6400 O O . GLN A 1 800 ? 29.659 17.025 1.400 1.00 89.56 800 GLN A O 1
ATOM 6405 N N . THR A 1 801 ? 29.491 18.801 2.748 1.00 86.44 801 THR A N 1
ATOM 6406 C CA . THR A 1 801 ? 30.336 19.692 1.946 1.00 86.44 801 THR A CA 1
ATOM 6407 C C . THR A 1 801 ? 31.818 19.357 2.129 1.00 86.44 801 THR A C 1
ATOM 6409 O O . THR A 1 801 ? 32.206 18.711 3.100 1.00 86.44 801 THR A O 1
ATOM 6412 N N . ALA A 1 802 ? 32.679 19.873 1.245 1.00 84.81 802 ALA A N 1
ATOM 6413 C CA . ALA A 1 802 ? 34.133 19.717 1.367 1.00 84.81 802 ALA A CA 1
ATOM 6414 C C . ALA A 1 802 ? 34.704 20.265 2.694 1.00 84.81 802 ALA A C 1
ATOM 6416 O O . ALA A 1 802 ? 35.746 19.807 3.149 1.00 84.81 802 ALA A O 1
ATOM 6417 N N . ALA A 1 803 ? 34.012 21.217 3.330 1.00 86.19 803 ALA A N 1
ATOM 6418 C CA . ALA A 1 803 ? 34.371 21.765 4.638 1.00 86.19 803 ALA A CA 1
ATOM 6419 C C . ALA A 1 803 ? 33.912 20.888 5.824 1.00 86.19 803 ALA A C 1
ATOM 6421 O O . ALA A 1 803 ? 34.098 21.275 6.973 1.00 86.19 803 ALA A O 1
ATOM 6422 N N . GLY A 1 804 ? 33.273 19.742 5.569 1.00 84.56 804 GLY A N 1
ATOM 6423 C CA . GLY A 1 804 ? 32.752 18.834 6.595 1.00 84.56 804 GLY A CA 1
ATOM 6424 C C . GLY A 1 804 ? 31.361 19.197 7.129 1.00 84.56 804 GLY A C 1
ATOM 6425 O O . GLY A 1 804 ? 30.786 18.416 7.886 1.00 84.56 804 GLY A O 1
ATOM 6426 N N . ASN A 1 805 ? 30.789 20.332 6.712 1.00 88.56 805 ASN A N 1
ATOM 6427 C CA . ASN A 1 805 ? 29.454 20.772 7.126 1.00 88.56 805 ASN A CA 1
ATOM 6428 C C . ASN A 1 805 ? 28.356 20.038 6.353 1.00 88.56 805 ASN A C 1
ATOM 6430 O O . ASN A 1 805 ? 28.490 19.837 5.146 1.00 88.56 805 ASN A O 1
ATOM 6434 N N . TRP A 1 806 ? 27.247 19.723 7.019 1.00 90.44 806 TRP A N 1
ATOM 6435 C CA . TRP A 1 806 ? 26.048 19.171 6.386 1.00 90.44 806 TRP A CA 1
ATOM 6436 C C . TRP A 1 806 ? 25.190 20.277 5.770 1.00 90.44 806 TRP A C 1
ATOM 6438 O O . TRP A 1 806 ? 24.956 21.315 6.386 1.00 90.44 806 TRP A O 1
ATOM 6448 N N . THR A 1 807 ? 24.713 20.070 4.545 1.00 91.38 807 THR A N 1
ATOM 6449 C CA . THR A 1 807 ? 23.853 21.022 3.829 1.00 91.38 807 THR A CA 1
ATOM 6450 C C . THR A 1 807 ? 22.720 20.286 3.129 1.00 91.38 807 THR A C 1
ATOM 6452 O O . THR A 1 807 ? 22.934 19.223 2.552 1.00 91.38 807 THR A O 1
ATOM 6455 N N . PHE A 1 808 ? 21.515 20.852 3.187 1.00 91.44 808 PHE A N 1
ATOM 6456 C CA . PHE A 1 808 ? 20.337 20.326 2.506 1.00 91.44 808 PHE A CA 1
ATOM 6457 C C . PHE A 1 808 ? 20.291 20.881 1.082 1.00 91.44 808 PHE A C 1
ATOM 6459 O O . PHE A 1 808 ? 20.113 22.083 0.889 1.00 91.44 808 PHE A O 1
ATOM 6466 N N . LEU A 1 809 ? 20.542 20.024 0.095 1.00 92.25 809 LEU A N 1
ATOM 6467 C CA . LEU A 1 809 ? 20.725 20.415 -1.304 1.00 92.25 809 LEU A CA 1
ATOM 6468 C C . LEU A 1 809 ? 19.701 19.726 -2.196 1.00 92.25 809 LEU A C 1
ATOM 6470 O O . LEU A 1 809 ? 19.223 18.647 -1.854 1.00 92.25 809 LEU A O 1
ATOM 6474 N N . ASP A 1 810 ? 19.436 20.322 -3.360 1.00 92.81 810 ASP A N 1
ATOM 6475 C CA . ASP A 1 810 ? 18.637 19.702 -4.420 1.00 92.81 810 ASP A CA 1
ATOM 6476 C C . ASP A 1 810 ? 19.155 18.288 -4.734 1.00 92.81 810 ASP A C 1
ATOM 6478 O O . ASP A 1 810 ? 20.361 18.050 -4.917 1.00 92.81 810 ASP A O 1
ATOM 6482 N N . TRP A 1 811 ? 18.233 17.331 -4.740 1.00 94.94 811 TRP A N 1
ATOM 6483 C CA . TRP A 1 811 ? 18.544 15.931 -4.977 1.00 94.94 811 TRP A CA 1
ATOM 6484 C C . TRP A 1 811 ? 18.814 15.659 -6.468 1.00 94.94 811 TRP A C 1
ATOM 6486 O O . TRP A 1 811 ? 19.772 14.937 -6.785 1.00 94.94 811 TRP A O 1
ATOM 6496 N N . THR A 1 812 ? 18.099 16.346 -7.372 1.00 93.75 812 THR A N 1
ATOM 6497 C CA . THR A 1 812 ? 18.174 16.206 -8.843 1.00 93.75 812 THR A CA 1
ATOM 6498 C C . THR A 1 812 ? 18.775 17.438 -9.554 1.00 93.75 812 THR A C 1
ATOM 6500 O O . THR A 1 812 ? 18.187 17.944 -10.513 1.00 93.75 812 THR A O 1
ATOM 6503 N N . PRO A 1 813 ? 19.971 17.931 -9.170 1.00 90.88 813 PRO A N 1
ATOM 6504 C CA . PRO A 1 813 ? 20.503 19.194 -9.670 1.00 90.88 813 PRO A CA 1
ATOM 6505 C C . PRO A 1 813 ? 20.631 19.198 -11.192 1.00 90.88 813 PRO A C 1
ATOM 6507 O O . PRO A 1 813 ? 21.354 18.394 -11.783 1.00 90.88 813 PRO A O 1
ATOM 6510 N N . GLY A 1 814 ? 19.959 20.139 -11.851 1.00 89.81 814 GLY A N 1
ATOM 6511 C CA . GLY A 1 814 ? 20.005 20.314 -13.304 1.00 89.81 814 GLY A CA 1
ATOM 6512 C C . GLY A 1 814 ? 19.218 19.276 -14.109 1.00 89.81 814 GLY A C 1
ATOM 6513 O O . GLY A 1 814 ? 19.533 19.095 -15.287 1.00 89.81 814 GLY A O 1
ATOM 6514 N N . VAL A 1 815 ? 18.251 18.585 -13.502 1.00 93.81 815 VAL A N 1
ATOM 6515 C CA . VAL A 1 815 ? 17.173 17.883 -14.215 1.00 93.81 815 VAL A CA 1
ATOM 6516 C C . VAL A 1 815 ? 15.864 18.615 -13.880 1.00 93.81 815 VAL A C 1
ATOM 6518 O O . VAL A 1 815 ? 15.344 18.434 -12.783 1.00 93.81 815 VAL A O 1
ATOM 6521 N N . PRO A 1 816 ? 15.407 19.553 -14.733 1.00 93.00 816 PRO A N 1
ATOM 6522 C CA . PRO A 1 816 ? 14.217 20.357 -14.451 1.00 93.00 816 PRO A CA 1
ATOM 6523 C C . PRO A 1 816 ? 12.922 19.554 -14.639 1.00 93.00 816 PRO A C 1
ATOM 6525 O O . PRO A 1 816 ? 12.879 18.647 -15.462 1.00 93.00 816 PRO A O 1
ATOM 6528 N N . GLN A 1 817 ? 11.850 19.932 -13.942 1.00 93.12 817 GLN A N 1
ATOM 6529 C CA . GLN A 1 817 ? 10.503 19.384 -14.141 1.00 93.12 817 GLN A CA 1
ATOM 6530 C C . GLN A 1 817 ? 9.892 19.943 -15.442 1.00 93.12 817 GLN A C 1
ATOM 6532 O O . GLN A 1 817 ? 9.241 20.987 -15.443 1.00 93.12 817 GLN A O 1
ATOM 6537 N N . THR A 1 818 ? 10.263 19.338 -16.569 1.00 94.25 818 THR A N 1
ATOM 6538 C CA . THR A 1 818 ? 9.906 19.735 -17.938 1.00 94.25 818 THR A CA 1
ATOM 6539 C C . THR A 1 818 ? 10.154 18.550 -18.868 1.00 94.25 818 THR A C 1
ATOM 6541 O O . THR A 1 818 ? 11.081 17.782 -18.625 1.00 94.25 818 THR A O 1
ATOM 6544 N N . ALA A 1 819 ? 9.519 18.536 -20.040 1.00 93.69 819 ALA A N 1
ATOM 6545 C CA . ALA A 1 819 ? 9.799 17.587 -21.125 1.00 93.69 819 ALA A CA 1
ATOM 6546 C C . ALA A 1 819 ? 11.302 17.381 -21.447 1.00 93.69 819 ALA A C 1
ATOM 6548 O O . ALA A 1 819 ? 11.760 16.263 -21.681 1.00 93.69 819 ALA A O 1
ATOM 6549 N N . ALA A 1 820 ? 12.110 18.449 -21.435 1.00 93.06 820 ALA A N 1
ATOM 6550 C CA . ALA A 1 820 ? 13.555 18.337 -21.660 1.00 93.06 820 ALA A CA 1
ATOM 6551 C C . ALA A 1 820 ? 14.287 17.653 -20.491 1.00 93.06 820 ALA A C 1
ATOM 6553 O O . ALA A 1 820 ? 15.274 16.942 -20.691 1.00 93.06 820 ALA A O 1
ATOM 6554 N N . GLY A 1 821 ? 13.821 17.877 -19.263 1.00 95.50 821 GLY A N 1
ATOM 6555 C CA . GLY A 1 821 ? 14.311 17.181 -18.081 1.00 95.50 821 GLY A CA 1
ATOM 6556 C C . GLY A 1 821 ? 13.854 15.729 -18.023 1.00 95.50 821 GLY A C 1
ATOM 6557 O O . GLY A 1 821 ? 14.659 14.881 -17.656 1.00 95.50 821 GLY A O 1
ATOM 6558 N N . ASP A 1 822 ? 12.647 15.423 -18.495 1.00 96.31 822 ASP A N 1
ATOM 6559 C CA . ASP A 1 822 ? 12.146 14.054 -18.640 1.00 96.31 822 ASP A CA 1
ATOM 6560 C C . ASP A 1 822 ? 13.041 13.254 -19.585 1.00 96.31 822 ASP A C 1
ATOM 6562 O O . ASP A 1 822 ? 13.538 12.180 -19.237 1.00 96.31 822 ASP A O 1
ATOM 6566 N N . LEU A 1 823 ? 13.341 13.827 -20.755 1.00 94.81 823 LEU A N 1
ATOM 6567 C CA . LEU A 1 823 ? 14.268 13.225 -21.707 1.00 94.81 823 LEU A CA 1
ATOM 6568 C C . LEU A 1 823 ? 15.674 13.075 -21.112 1.00 94.81 823 LEU A C 1
ATOM 6570 O O . LEU A 1 823 ? 16.345 12.071 -21.339 1.00 94.81 823 LEU A O 1
ATOM 6574 N N . LYS A 1 824 ? 16.126 14.039 -20.304 1.00 95.44 824 LYS A N 1
ATOM 6575 C CA . LYS A 1 824 ? 17.404 13.931 -19.590 1.00 95.44 824 LYS A CA 1
ATOM 6576 C C . LYS A 1 824 ? 17.382 12.819 -18.537 1.00 95.44 824 LYS A C 1
ATOM 6578 O O . LYS A 1 824 ? 18.386 12.118 -18.384 1.00 95.44 824 LYS A O 1
ATOM 6583 N N . MET A 1 825 ? 16.263 12.630 -17.836 1.00 97.12 825 MET A N 1
ATOM 6584 C CA . MET A 1 825 ? 16.093 11.590 -16.822 1.00 97.12 825 MET A CA 1
ATOM 6585 C C . MET A 1 825 ? 16.229 10.191 -17.428 1.00 97.12 825 MET A C 1
ATOM 6587 O O . MET A 1 825 ? 16.844 9.336 -16.793 1.00 97.12 825 MET A O 1
ATOM 6591 N N . VAL A 1 826 ? 15.788 9.982 -18.678 1.00 97.25 826 VAL A N 1
ATOM 6592 C CA . VAL A 1 826 ? 16.006 8.727 -19.432 1.00 97.25 826 VAL A CA 1
ATOM 6593 C C . VAL A 1 826 ? 17.476 8.292 -19.410 1.00 97.25 826 VAL A C 1
ATOM 6595 O O . VAL A 1 826 ? 17.763 7.109 -19.246 1.00 97.25 826 VAL A O 1
ATOM 6598 N N . THR A 1 827 ? 18.416 9.236 -19.510 1.00 93.62 827 THR A N 1
ATOM 6599 C CA . THR A 1 827 ? 19.859 8.939 -19.562 1.00 93.62 827 THR A CA 1
ATOM 6600 C C . THR A 1 827 ? 20.606 9.125 -18.239 1.00 93.62 827 THR A C 1
ATOM 6602 O O . THR A 1 827 ? 21.711 8.606 -18.086 1.00 93.62 827 THR A O 1
ATOM 6605 N N . GLU A 1 828 ? 20.042 9.867 -17.281 1.00 95.44 828 GLU A N 1
ATOM 6606 C CA . GLU A 1 828 ? 20.771 10.354 -16.097 1.00 95.44 828 GLU A CA 1
ATOM 6607 C C . GLU A 1 828 ? 20.254 9.801 -14.757 1.00 95.44 828 GLU A C 1
ATOM 6609 O O . GLU A 1 828 ? 20.898 10.032 -13.731 1.00 95.44 828 GLU A O 1
ATOM 6614 N N . TRP A 1 829 ? 19.141 9.053 -14.738 1.00 96.69 829 TRP A N 1
ATOM 6615 C CA . TRP A 1 829 ? 18.534 8.507 -13.510 1.00 96.69 829 TRP A CA 1
ATOM 6616 C C . TRP A 1 829 ? 19.537 7.755 -12.618 1.00 96.69 829 TRP A C 1
ATOM 6618 O O . TRP A 1 829 ? 19.558 7.931 -11.401 1.00 96.69 829 TRP A O 1
ATOM 6628 N N . TRP A 1 830 ? 20.440 6.976 -13.219 1.00 96.25 830 TRP A N 1
ATOM 6629 C CA . TRP A 1 830 ? 21.426 6.160 -12.506 1.00 96.25 830 TRP A CA 1
ATOM 6630 C C . TRP A 1 830 ? 22.521 6.978 -11.804 1.00 96.25 830 TRP A C 1
ATOM 6632 O O . TRP A 1 830 ? 23.246 6.460 -10.950 1.00 96.25 830 TRP A O 1
ATOM 6642 N N . ARG A 1 831 ? 22.652 8.275 -12.117 1.00 96.12 831 ARG A N 1
ATOM 6643 C CA . ARG A 1 831 ? 23.615 9.172 -11.459 1.00 96.12 831 ARG A CA 1
ATOM 6644 C C . ARG A 1 831 ? 23.110 9.738 -10.137 1.00 96.12 831 ARG A C 1
ATOM 6646 O O . ARG A 1 831 ? 23.920 10.213 -9.334 1.00 96.12 831 ARG A O 1
ATOM 6653 N N . LEU A 1 832 ? 21.801 9.688 -9.898 1.00 96.44 832 LEU A N 1
ATOM 6654 C CA . LEU A 1 832 ? 21.184 10.204 -8.679 1.00 96.44 832 LEU A CA 1
ATOM 6655 C C . LEU A 1 832 ? 21.718 9.462 -7.439 1.00 96.44 832 LEU A C 1
ATOM 6657 O O . LEU A 1 832 ? 22.066 8.280 -7.538 1.00 96.44 832 LEU A O 1
ATOM 6661 N N . PRO A 1 833 ? 21.872 10.147 -6.291 1.00 96.44 833 PRO A N 1
ATOM 6662 C CA . PRO A 1 833 ? 22.306 9.497 -5.063 1.00 96.44 833 PRO A CA 1
ATOM 6663 C C . PRO A 1 833 ? 21.164 8.729 -4.400 1.00 96.44 833 PRO A C 1
ATOM 6665 O O . PRO A 1 833 ? 20.008 9.141 -4.478 1.00 96.44 833 PRO A O 1
ATOM 6668 N N . PHE A 1 834 ? 21.506 7.676 -3.665 1.00 97.69 834 PHE A N 1
ATOM 6669 C CA . PHE A 1 834 ? 20.585 7.058 -2.710 1.00 97.69 834 PHE A CA 1
ATOM 6670 C C . PHE A 1 834 ? 20.551 7.882 -1.419 1.00 97.69 834 PHE A C 1
ATOM 6672 O O . PHE A 1 834 ? 21.499 8.609 -1.124 1.00 97.69 834 PHE A O 1
ATOM 6679 N N . ILE A 1 835 ? 19.472 7.785 -0.648 1.00 97.31 835 ILE A N 1
ATOM 6680 C CA . ILE A 1 835 ? 19.348 8.374 0.686 1.00 97.31 835 ILE A CA 1
ATOM 6681 C C . ILE A 1 835 ? 19.184 7.236 1.686 1.00 97.31 835 ILE A C 1
ATOM 6683 O O . ILE A 1 835 ? 18.229 6.466 1.602 1.00 97.31 835 ILE A O 1
ATOM 6687 N N . ILE A 1 836 ? 20.108 7.163 2.637 1.00 95.12 836 ILE A N 1
ATOM 6688 C CA . ILE A 1 836 ? 20.121 6.158 3.704 1.00 95.12 836 ILE A CA 1
ATOM 6689 C C . ILE A 1 836 ? 20.137 6.823 5.073 1.00 95.12 836 ILE A C 1
ATOM 6691 O O . ILE A 1 836 ? 20.461 8.013 5.195 1.00 95.12 836 ILE A O 1
ATOM 6695 N N . ARG A 1 837 ? 19.831 6.047 6.110 1.00 91.88 837 ARG A N 1
ATOM 6696 C CA . ARG A 1 837 ? 20.105 6.417 7.495 1.00 91.88 837 ARG A CA 1
ATOM 6697 C C . ARG A 1 837 ? 21.590 6.698 7.654 1.00 91.88 837 ARG A C 1
ATOM 6699 O O . ARG A 1 837 ? 22.447 5.967 7.162 1.00 91.88 837 ARG A O 1
ATOM 6706 N N . ASN A 1 838 ? 21.893 7.781 8.349 1.00 91.38 838 ASN A N 1
ATOM 6707 C CA . ASN A 1 838 ? 23.258 8.179 8.621 1.00 91.38 838 ASN A CA 1
ATOM 6708 C C . ASN A 1 838 ? 23.855 7.251 9.689 1.00 91.38 838 ASN A C 1
ATOM 6710 O O . ASN A 1 838 ? 23.387 7.289 10.827 1.00 91.38 838 ASN A O 1
ATOM 6714 N N . PRO A 1 839 ? 24.908 6.469 9.389 1.00 88.69 839 PRO A N 1
ATOM 6715 C CA . PRO A 1 839 ? 25.505 5.557 10.368 1.00 88.69 839 PRO A CA 1
ATOM 6716 C C . PRO A 1 839 ? 26.108 6.268 11.588 1.00 88.69 839 PRO A C 1
ATOM 6718 O O . PRO A 1 839 ? 26.338 5.642 12.617 1.00 88.69 839 PRO A O 1
ATOM 6721 N N . ALA A 1 840 ? 26.374 7.576 11.484 1.00 88.31 840 ALA A N 1
ATOM 6722 C CA . ALA A 1 840 ? 26.836 8.400 12.598 1.00 88.31 840 ALA A CA 1
ATOM 6723 C C . ALA A 1 840 ? 25.691 8.919 13.493 1.00 88.31 840 ALA A C 1
ATOM 6725 O O . ALA A 1 840 ? 25.962 9.600 14.483 1.00 88.31 840 ALA A O 1
ATOM 6726 N N . TYR A 1 841 ? 24.429 8.642 13.147 1.00 85.19 841 TYR A N 1
ATOM 6727 C CA . TYR A 1 841 ? 23.254 9.026 13.923 1.00 85.19 841 TYR A CA 1
ATOM 6728 C C . TYR A 1 841 ? 22.683 7.817 14.677 1.00 85.19 841 TYR A C 1
ATOM 6730 O O . TYR A 1 841 ? 22.201 6.860 14.075 1.00 85.19 841 TYR A O 1
ATOM 6738 N N . ASP A 1 842 ? 22.711 7.865 16.009 1.00 81.31 842 ASP A N 1
ATOM 6739 C CA . ASP A 1 842 ? 22.210 6.779 16.854 1.00 81.31 842 ASP A CA 1
ATOM 6740 C C . ASP A 1 842 ? 20.728 6.983 17.211 1.00 81.31 842 ASP A C 1
ATOM 6742 O O . ASP A 1 842 ? 20.393 7.734 18.130 1.00 81.31 842 ASP A O 1
ATOM 6746 N N . PHE A 1 843 ? 19.836 6.270 16.520 1.00 74.88 843 PHE A N 1
ATOM 6747 C CA . PHE A 1 843 ? 18.388 6.288 16.771 1.00 74.88 843 PHE A CA 1
ATOM 6748 C C . PHE A 1 843 ? 17.975 5.692 18.131 1.00 74.88 843 PHE A C 1
ATOM 6750 O O . PHE A 1 843 ? 16.813 5.809 18.522 1.00 74.88 843 PHE A O 1
ATOM 6757 N N . THR A 1 844 ? 18.878 5.035 18.864 1.00 68.25 844 THR A N 1
ATOM 6758 C CA . THR A 1 844 ? 18.569 4.422 20.168 1.00 68.25 844 THR A CA 1
ATOM 6759 C C . THR A 1 844 ? 18.799 5.376 21.337 1.00 68.25 844 THR A C 1
ATOM 6761 O O . THR A 1 844 ? 18.077 5.318 22.334 1.00 68.25 844 THR A O 1
ATOM 6764 N N . THR A 1 845 ? 19.763 6.291 21.212 1.00 67.38 845 THR A N 1
ATOM 6765 C CA . THR A 1 845 ? 20.120 7.239 22.280 1.00 67.38 845 THR A CA 1
ATOM 6766 C C . THR A 1 845 ? 19.787 8.690 21.946 1.00 67.38 845 THR A C 1
ATOM 6768 O O . THR A 1 845 ? 19.618 9.506 22.862 1.00 67.38 845 THR A O 1
ATOM 6771 N N . THR A 1 846 ? 19.652 9.036 20.662 1.00 63.66 846 THR A N 1
ATOM 6772 C CA . THR A 1 846 ? 19.447 10.426 20.251 1.00 63.66 846 THR A CA 1
ATOM 6773 C C . THR A 1 846 ? 17.993 10.839 20.449 1.00 63.66 846 THR A C 1
ATOM 6775 O O . THR A 1 846 ? 17.091 10.418 19.731 1.00 63.66 846 THR A O 1
ATOM 6778 N N . LYS A 1 847 ? 17.755 11.702 21.442 1.00 62.41 847 LYS A N 1
ATOM 6779 C CA . LYS A 1 847 ? 16.451 12.343 21.652 1.00 62.41 847 LYS A CA 1
ATOM 6780 C C . LYS A 1 847 ? 16.196 13.401 20.572 1.00 62.41 847 LYS A C 1
ATOM 6782 O O . LYS A 1 847 ? 17.156 14.008 20.086 1.00 62.41 847 LYS A O 1
ATOM 6787 N N . PRO A 1 848 ? 14.928 13.707 20.255 1.00 63.09 848 PRO A N 1
ATOM 6788 C CA . PRO A 1 848 ? 14.615 14.803 19.352 1.00 63.09 848 PRO A CA 1
ATOM 6789 C C . PRO A 1 848 ? 15.232 16.124 19.816 1.00 63.09 848 PRO A C 1
ATOM 6791 O O . PRO A 1 848 ? 15.201 16.464 21.002 1.00 63.09 848 PRO A O 1
ATOM 6794 N N . THR A 1 849 ? 15.803 16.881 18.882 1.00 64.06 849 THR A N 1
ATOM 6795 C CA . THR A 1 849 ? 16.494 18.134 19.201 1.00 64.06 849 THR A CA 1
ATOM 6796 C C . THR A 1 849 ? 15.503 19.291 19.384 1.00 64.06 849 THR A C 1
ATOM 6798 O O . THR A 1 849 ? 14.320 19.206 19.046 1.00 64.06 849 THR A O 1
ATOM 6801 N N . SER A 1 850 ? 15.969 20.399 19.965 1.00 62.69 850 SER A N 1
ATOM 6802 C CA . SER A 1 850 ? 15.220 21.666 20.017 1.00 62.69 850 SER A CA 1
ATOM 6803 C C . SER A 1 850 ? 15.367 22.515 18.751 1.00 62.69 850 SER A C 1
ATOM 6805 O O . SER A 1 850 ? 14.537 23.394 18.517 1.00 62.69 850 SER A O 1
ATOM 6807 N N . SER A 1 851 ? 16.385 22.219 17.938 1.00 63.19 851 SER A N 1
ATOM 6808 C CA . SER A 1 851 ? 16.705 22.877 16.671 1.00 63.19 851 SER A CA 1
ATOM 6809 C C . SER A 1 851 ? 16.978 21.805 15.605 1.00 63.19 851 SER A C 1
ATOM 6811 O O . SER A 1 851 ? 18.078 21.248 15.588 1.00 63.19 851 SER A O 1
ATOM 6813 N N . PRO A 1 852 ? 15.992 21.444 14.768 1.00 64.38 852 PRO A N 1
ATOM 6814 C CA . PRO A 1 852 ? 16.212 20.584 13.610 1.00 64.38 852 PRO A CA 1
ATOM 6815 C C . PRO A 1 852 ? 16.907 21.360 12.468 1.00 64.38 852 PRO A C 1
ATOM 6817 O O . PRO A 1 852 ? 16.741 22.579 12.381 1.00 64.38 852 PRO A O 1
ATOM 6820 N N . PRO A 1 853 ? 17.638 20.682 11.566 1.00 66.19 853 PRO A N 1
ATOM 6821 C CA . PRO A 1 853 ? 17.979 19.259 11.603 1.00 66.19 853 PRO A CA 1
ATOM 6822 C C . PRO A 1 853 ? 19.045 18.959 12.671 1.00 66.19 853 PRO A C 1
ATOM 6824 O O . PRO A 1 853 ? 19.831 19.826 13.045 1.00 66.19 853 PRO A O 1
ATOM 6827 N N . ALA A 1 854 ? 19.071 17.723 13.174 1.00 72.94 854 ALA A N 1
ATOM 6828 C CA . ALA A 1 854 ? 20.158 17.269 14.038 1.00 72.94 854 ALA A CA 1
ATOM 6829 C C . ALA A 1 854 ? 21.499 17.249 13.275 1.00 72.94 854 ALA A C 1
ATOM 6831 O O . ALA A 1 854 ? 21.513 17.125 12.050 1.00 72.94 854 ALA A O 1
ATOM 6832 N N . THR A 1 855 ? 22.617 17.350 14.002 1.00 79.44 855 THR A N 1
ATOM 6833 C CA . THR A 1 855 ? 23.971 17.210 13.444 1.00 79.44 855 THR A CA 1
ATOM 6834 C C . THR A 1 855 ? 24.689 16.065 14.166 1.00 79.44 855 THR A C 1
ATOM 6836 O O . THR A 1 855 ? 24.916 16.194 15.370 1.00 79.44 855 THR A O 1
ATOM 6839 N N . PRO A 1 856 ? 25.073 14.977 13.472 1.00 85.75 856 PRO A N 1
ATOM 6840 C CA . PRO A 1 856 ? 24.808 14.705 12.055 1.00 85.75 856 PRO A CA 1
ATOM 6841 C C . PRO A 1 856 ? 23.299 14.527 11.758 1.00 85.75 856 PRO A C 1
ATOM 6843 O O . PRO A 1 856 ? 22.537 14.214 12.673 1.00 85.75 856 PRO A O 1
ATOM 6846 N N . PRO A 1 857 ? 22.843 14.750 10.510 1.00 89.00 857 PRO A N 1
ATOM 6847 C CA . PRO A 1 857 ? 21.444 14.551 10.138 1.00 89.00 857 PRO A CA 1
ATOM 6848 C C . PRO A 1 857 ? 21.086 13.056 10.156 1.00 89.00 857 PRO A C 1
ATOM 6850 O O . PRO A 1 857 ? 21.950 12.250 9.806 1.00 89.00 857 PRO A O 1
ATOM 6853 N N . PRO A 1 858 ? 19.837 12.672 10.493 1.00 88.75 858 PRO A N 1
ATOM 6854 C CA . PRO A 1 858 ? 19.419 11.265 10.562 1.00 88.75 858 PRO A CA 1
ATOM 6855 C C . PRO A 1 858 ? 19.492 10.513 9.233 1.00 88.75 858 PRO A C 1
ATOM 6857 O O . PRO A 1 858 ? 19.694 9.304 9.232 1.00 88.75 858 PRO A O 1
ATOM 6860 N N . TYR A 1 859 ? 19.366 11.225 8.111 1.00 92.38 859 TYR A N 1
ATOM 6861 C CA . TYR A 1 859 ? 19.498 10.680 6.762 1.00 92.38 859 TYR A CA 1
ATOM 6862 C C . TYR A 1 859 ? 20.516 11.482 5.956 1.00 92.38 859 TYR A C 1
ATOM 6864 O O . TYR A 1 859 ? 20.660 12.693 6.152 1.00 92.38 859 TYR A O 1
ATOM 6872 N N . MET A 1 860 ? 21.208 10.814 5.035 1.00 94.19 860 MET A N 1
ATOM 6873 C CA . MET A 1 860 ? 22.230 11.410 4.174 1.00 94.19 860 MET A CA 1
ATOM 6874 C C . MET A 1 860 ? 22.176 10.846 2.756 1.00 94.19 860 MET A C 1
ATOM 6876 O O . MET A 1 860 ? 21.865 9.673 2.554 1.00 94.19 860 MET A O 1
ATOM 6880 N N . ALA A 1 861 ? 22.518 11.680 1.773 1.00 95.88 861 ALA A N 1
ATOM 6881 C CA . ALA A 1 861 ? 22.690 11.240 0.397 1.00 95.88 861 ALA A CA 1
ATOM 6882 C C . ALA A 1 861 ? 24.061 10.570 0.210 1.00 95.88 861 ALA A C 1
ATOM 6884 O O . ALA A 1 861 ? 25.083 11.102 0.653 1.00 95.88 861 ALA A O 1
ATOM 6885 N N . VAL A 1 862 ? 24.089 9.448 -0.503 1.00 95.25 862 VAL A N 1
ATOM 6886 C CA . VAL A 1 862 ? 25.285 8.644 -0.779 1.00 95.25 862 VAL A CA 1
ATOM 6887 C C . VAL A 1 862 ? 25.392 8.294 -2.260 1.00 95.25 862 VAL A C 1
ATOM 6889 O O . VAL A 1 862 ? 24.408 8.310 -2.996 1.00 95.25 862 VAL A O 1
ATOM 6892 N N . GLU A 1 863 ? 26.611 7.988 -2.708 1.00 95.06 863 GLU A N 1
ATOM 6893 C CA . GLU A 1 863 ? 26.869 7.396 -4.031 1.00 95.06 863 GLU A CA 1
ATOM 6894 C C . GLU A 1 863 ? 26.367 8.236 -5.229 1.00 95.06 863 GLU A C 1
ATOM 6896 O O . GLU A 1 863 ? 25.989 7.704 -6.274 1.00 95.06 863 GLU A O 1
ATOM 6901 N N . ARG A 1 864 ? 26.382 9.575 -5.126 1.00 93.56 864 ARG A N 1
ATOM 6902 C CA . ARG A 1 864 ? 26.143 10.448 -6.291 1.00 93.56 864 ARG A CA 1
ATOM 6903 C C . ARG A 1 864 ? 27.244 10.216 -7.330 1.00 93.56 864 ARG A C 1
ATOM 6905 O O . ARG A 1 864 ? 28.417 10.470 -7.051 1.00 93.56 864 ARG A O 1
ATOM 6912 N N . THR A 1 865 ? 26.869 9.827 -8.545 1.00 90.88 865 THR A N 1
ATOM 6913 C CA . THR A 1 865 ? 27.830 9.701 -9.648 1.00 90.88 865 THR A CA 1
ATOM 6914 C C . THR A 1 865 ? 28.101 11.095 -10.209 1.00 90.88 865 THR A C 1
ATOM 6916 O O . THR A 1 865 ? 27.165 11.836 -10.522 1.00 90.88 865 THR A O 1
ATOM 6919 N N . ARG A 1 866 ? 29.376 11.499 -10.300 1.00 79.19 866 ARG A N 1
ATOM 6920 C CA . ARG A 1 866 ? 29.750 12.817 -10.849 1.00 79.19 866 ARG A CA 1
ATOM 6921 C C . ARG A 1 866 ? 29.330 12.911 -12.318 1.00 79.19 866 ARG A C 1
ATOM 6923 O O . ARG A 1 866 ? 29.296 11.892 -13.003 1.00 79.19 866 ARG A O 1
ATOM 6930 N N . ARG A 1 867 ? 28.963 14.117 -12.762 1.00 62.59 867 ARG A N 1
ATOM 6931 C CA . ARG A 1 867 ? 28.605 14.386 -14.160 1.00 62.59 867 ARG A CA 1
ATOM 6932 C C . ARG A 1 867 ? 29.813 14.312 -15.068 1.00 62.59 867 ARG A C 1
ATOM 6934 O O . ARG A 1 867 ? 30.838 14.917 -14.684 1.00 62.59 867 ARG A O 1
#

Sequence (867 aa):
MPPIYRIHPGIGVARLGNSPDSFYIGPQQRAELPTECDALGNPIYSPDGMTVQRVASFKDAEGRIRRQAARFEVWVYDDESPGGRPLKRGDRIEGGGNAGALVDIQWRVWLANKKASWYQFKQLSGEHGYGSDHPLRNAAITDPKARQRLIIDPGPRSVDGTTRRRASFDRDGGENYSPTFPPPLVPCSIDTLGDLLTDNDGRLLVLGGHGNSGSYLFDEFGQPRIDNYANNDGWFDDTSDGPVMARLVMYSELVSAVRFIDVEAPSWVICAYPRFVPEVLDIVTMEDVVDDMAVTQFAERTDIYGKDGTFNDPPYIPPTDTDALIHWRAGRLRWNPSFKPWFYRDIWTILFRPDQFTYLCNILGQSNYPHNYSTRGTFDPYKLGVPPQIFWPGVRKCEARCMQRHHDGELFVETLGPLYMVLQKQIENELKEKGAPLPAAGVLTDDMSARLQRALQKFANAIGKPKKAEAFDDYLERWRKASDEPDHAAERQKLEQSVTEIIDEIGLGLSVELKFNLRRLTDEHLRKHLIGKLLDDCRATCIASNTDDPYRDLRLFLFSLLRKPGEENDFFLDGKPSSRVHNLPLMPLLCGDNPISNTLPSKFLRLTELQYYVLRQWAGGNFYNEALEGWPAPNPWWPYSDAPPASGRALDAGALSNVLGGSFCPGGEIGWVMRNPAIWRQPYRIKADPNFYVFGQTAAQANQNKGRIPEIDYSTYTTDALSLTSNFDIGLQPGDLTKSMSVPWQSDFNECSTQPIDITYEEWNKINPDAPVDSLMQREQRVWETLWWPAHRPMQAFQQTAAGNWTFLDWTPGVPQTAAGDLKMVTEWWRLPFIIRNPAYDFTTTKPTSSPPATPPPYMAVERTRR

Mean predicted aligned error: 8.37 Å

pLDDT: mean 90.39, std 9.55, range [48.53, 98.88]

Foldseek 3Di:
DAKAKDKPPLEFEKAAWQDPQAAFEDWLFFLDATFHADSQHHFDADPVRPHGDGDPDQADPQLIGHIYWGWMFMWMDDPVRPLIDTDFFQDWHDDPNFIFTFHKKKKKWWKKALQQLAFFFDQCAQLVHHDPPGHHFLNVPDPPVVSLLSMFTLAMDMAMLPDRFKDWSFCPGDPFDHTRADDQWPPFGDGGQFMWGAHNRTIIITTGYNLFKGFPDAPPVRHQFDADLFGGHRMDTSWIKFWMWMKTWGQGPVVRDIFIDTNPFTGMYTYFHDQLASNAFFLFFLLLLLVLCQVLQQVVQCLFKFAPPCNVPGDDDHSLPNVSSVVRNPDPIDGDLQDAAELLPQALVNLLRPQVLVQQAVVCVQFPAARHQFPRHLPPSVQLLDFKDFPVVQLQVLLLVLQQCLLQQNLLLVVLVVVCVVCQVVQQVLCVVVVHHADPCTLQDPVLSVQLSVLSNQLSVQLNGDDDPDDSVNSLVSLQCLLPDPSSVVSVVSSLVSNLVSLVVSCVSPDPVSSVSSNVSSVVSVVCSSNCVSSVVSSVVSRVVRIDRPCLVSLLVLLVLADDVVCQLPFDQDDDPPDPSHGGGGPPLAAASALDFLPPDRGGDHRRPSNSSNSVCSSVSSYHHQVVVPHDQDQSLRSIDPDPQPRSVSSNSRSRSSAWPDDPSPGGSFRSNSSDSLQASHRSHGQAQPLAHDFLDHSVVCNVCPPPDDPSVRRRDHDDRDDSGDDSNRHDRINRGCNSGRRVNLSNLLLQFKDWGWSLDSSGRDDDPPPPPPPVCVVSTDTRITGHTSSRRGQWHWEQDPVRDTDTGGQQPPQDNRRVSSVVSSPCVSQGWRKDFDPVDDSNPDRRHNDPDDVVGRIGTDSRHDD

Secondary structure (DSSP, 8-state):
---EEEEESSEEEEE--S-SS-EEEPPSSTTPPPBPB-TT-PBPBPTTS-SBPBPS-SB-TTSPBPEEEEEEEEEEESSS-TT-EE--TT-EEEETTEEEEEEEEEEEE--BB-GGGSBPPBTTBTTT---TTSPBTTTT---HHHHHTTSBB---EEE-SSS--EEEEETT--SSS--B-PSS-EE----EEEEEEE-TTS-EEEE-----EEES---TTS-----SSSB-TTEEE--EEEEEEEEEEEEEGGGTEEEEEE-SS-EEEEEE---S-TTS--SSBHHHHHHHHHHHHS-TTTTTEEETT-TTSPPP--TT-HHHHHHHHTS-EEE-TT---BIIIIIIHHHTHHHHGGGTS-HHHHHTSSS-SSTTSS--HHHHT-PPEE-HHHHHHHHHHHHHHHHTTHHHHHHHHHHHHHHHHHHHHHHHHTT-PPPTT-SS-HHHHHHHHHHHHHHHHHH-PPPTT--HHHHHHHHHHHHHSGGGHHHHHHHHHHHHHHHHHHTTTS-HHHHHHHHHHHHHHHHHHHTTHHHHHHHHHHHHHTEE-TTHHHHHHHHHTBPPTT-TT-------TTSTTTT---BS-BEEEESS-SSS-EEE----HHHHHHHHHHHTT--B-TTTTTSPPPBTTB-S--SPPSSHHHHHHHHHHTSB-S--SS-SSS-GGGG-GGGEEETTEE-B-HHHHS-SS-HHHHHHHTTTS-HHHHHS---PPPPSS--TTT-B-TTTTTTTS-BSHHHHHHH-SEEEEE-SSTT-SS--TT-TT-HHHHHH--EEEEES-TTTS-SEEEEE-TTS-EEEEESSTT--SSHHHHHHHHHHGGGSPEEEE-TTS-TTT-PPPSSSSPSS-SEEEE-PPP-

Solvent-accessible surface area (backbone atoms only — not comparable to full-atom values): 46356 Å² total; per-residue (Å²): 106,81,64,44,55,41,48,28,27,21,46,26,56,13,16,23,13,61,30,92,84,48,52,31,36,41,41,51,37,54,46,35,69,32,33,27,36,50,98,56,60,40,74,38,54,41,98,86,66,79,46,78,36,57,58,87,64,67,45,48,97,87,44,31,25,32,22,25,20,18,62,36,42,49,28,39,29,31,79,93,32,74,70,34,43,79,64,53,74,62,41,79,46,61,46,97,94,43,54,28,32,30,71,45,38,40,36,38,39,28,49,15,27,30,35,42,45,23,53,48,68,52,53,59,61,44,80,91,54,74,60,97,80,59,56,50,34,42,62,90,58,71,53,67,72,64,38,56,52,38,28,37,31,31,45,69,48,60,32,24,56,80,87,40,43,57,44,55,36,26,68,80,61,42,99,76,43,85,45,34,58,65,72,83,27,39,91,30,55,64,59,39,50,23,36,38,34,29,19,93,81,36,34,41,33,38,34,26,13,46,62,33,34,20,22,73,44,56,48,101,84,70,44,65,70,53,85,45,48,41,59,30,64,51,28,41,51,24,50,31,13,22,41,33,35,48,32,43,32,20,44,15,73,90,73,73,39,76,41,50,38,62,45,83,56,52,19,31,39,38,20,26,72,63,70,38,28,48,58,47,54,47,90,38,16,32,30,56,49,45,52,33,44,24,34,75,66,36,39,72,37,24,46,50,35,25,52,81,93,29,48,91,66,45,70,87,53,64,56,72,40,63,68,62,41,52,58,54,68,74,45,76,63,43,73,44,89,81,53,58,51,39,31,57,78,63,44,41,63,58,72,56,32,68,37,60,41,57,62,17,32,73,50,55,82,76,60,76,64,47,66,31,59,33,75,79,35,67,51,43,66,85,52,76,45,56,52,58,44,69,45,58,76,57,22,54,58,40,39,56,48,41,52,50,32,48,43,50,17,50,51,54,48,67,61,45,51,69,64,48,56,78,48,42,67,60,52,41,51,55,29,51,76,70,76,39,80,68,53,96,69,45,88,67,34,74,68,55,43,53,51,50,18,52,41,41,25,54,43,32,59,74,72,49,76,86,56,92,89,59,54,68,67,62,53,48,51,53,45,35,50,44,63,73,34,76,92,37,44,68,48,48,50,53,33,56,49,52,51,49,56,56,50,51,62,64,33,61,90,54,53,74,65,59,36,49,52,54,50,52,55,50,53,54,48,49,50,32,52,47,68,34,48,54,54,53,54,43,42,52,50,27,44,58,78,30,42,52,53,99,44,42,70,60,37,41,54,60,49,70,37,44,45,53,93,91,40,36,42,61,75,50,46,79,52,57,91,89,41,96,56,40,65,40,69,43,33,54,77,27,33,16,36,19,38,75,42,58,73,75,52,21,38,29,30,60,69,51,70,52,58,49,50,50,47,48,30,49,29,72,42,39,40,41,34,43,56,83,75,74,40,90,63,67,50,89,73,50,64,60,72,89,69,76,62,85,26,55,67,45,28,28,41,13,33,27,32,75,34,56,41,51,40,30,64,48,42,71,66,42,39,63,70,76,77,43,71,61,46,40,48,34,79,70,25,61,25,54,21,68,87,74,65,58,54,48,40,52,39,68,52,49,57,71,46,67,91,78,60,65,74,68,68,37,57,61,53,72,92,77,78,86,73,90,70,86,49,55,89,66,20,47,52,56,7,61,67,40,17,64,39,38,27,33,53,38,23,32,58,50,54,35,44,64,43,76,28,39,67,66,42,62,67,35,36,59,77,71,91,83,55,97,75,53,66,61,59,66,69,64,60,39,71,45,81,29,39,52,42,49,43,66,35,49,54,25,30,31,37,73,44,98,86,69,48,76,43,81,37,68,50,56,77,94,53,55,84,44,47,71,20,18,54,45,30,52,78,45,58,60,32,48,43,37,39,42,70,25,89,87,38,56,63,89,79,61,70,63,44,88,61,81,76,52,88,66,43,64,46,31,50,41,80,59,40,82,132

Radius of gyration: 33.18 Å; Cα contacts (8 Å, |Δi|>4): 1784; chains: 1; bounding box: 91×85×88 Å